Protein AF-0000000079957700 (afdb_homodimer)

InterPro domains:
  IPR001077 O-methyltransferase, C-terminal domain [PF00891] (232-377)
  IPR016461 O-methyltransferase-like [PS51683] (59-397)
  IPR029063 S-adenosyl-L-methionine-dependent methyltransferase superfamily [G3DSA:3.40.50.150] (140-396)
  IPR029063 S-adenosyl-L-methionine-dependent methyltransferase superfamily [SSF53335] (140-394)
  IPR036388 Winged helix-like DNA-binding domain superfamily [G3DSA:1.10.10.10] (45-136)
  IPR036390 Winged helix DNA-binding domain superfamily [SSF46785] (54-138)

Solvent-accessible surface area (backbone atoms only — not comparable to full-atom values): 41484 Å² total; per-residue (Å²): 128,84,74,75,70,74,72,77,70,73,79,46,54,66,60,40,47,50,42,41,52,42,32,51,75,34,43,89,72,39,48,94,42,71,68,54,46,51,50,43,60,45,41,48,57,51,33,53,58,54,64,48,49,72,68,55,50,48,49,54,40,56,52,26,44,47,64,38,44,50,48,42,40,31,59,77,27,43,46,44,59,56,30,63,72,41,93,55,68,44,40,54,67,60,52,23,67,70,34,70,43,56,62,72,63,43,49,37,50,50,52,34,32,29,46,70,48,44,29,38,71,80,44,95,63,20,30,30,53,32,76,51,22,55,49,51,64,37,65,55,43,41,18,41,37,45,27,31,53,71,58,44,42,39,6,50,65,26,32,50,56,37,72,74,58,69,48,90,92,62,31,11,27,22,60,37,65,73,40,92,50,54,66,71,66,49,29,73,82,32,60,69,56,36,52,21,40,55,51,21,67,58,44,74,48,63,85,45,69,46,66,69,77,77,40,59,51,60,76,76,54,44,56,90,51,43,67,85,37,38,45,36,35,31,45,62,34,55,43,30,61,64,58,45,50,49,41,67,76,38,74,78,64,57,35,37,34,35,33,22,20,49,60,80,45,51,74,68,32,63,90,45,90,75,56,41,80,40,76,44,61,65,87,38,68,47,82,69,62,49,26,26,27,42,34,35,55,70,50,59,44,50,32,39,69,70,56,39,30,50,34,50,41,27,39,53,83,19,49,40,95,72,22,31,40,35,40,40,37,59,47,37,63,77,74,70,71,58,47,68,40,82,47,40,50,56,53,22,49,49,24,49,48,26,28,17,57,43,53,21,40,70,40,32,47,67,54,49,54,52,48,38,46,74,36,48,33,38,78,76,46,74,48,69,51,48,85,70,28,34,22,34,35,35,27,31,76,104,129,84,73,76,72,73,72,78,71,72,77,48,55,66,60,40,49,48,42,40,52,40,32,51,74,36,43,88,71,38,49,93,43,71,66,54,46,51,50,43,59,48,41,46,58,51,33,52,58,52,65,48,48,71,68,54,50,49,49,55,40,56,52,27,45,47,63,38,44,51,50,42,40,30,61,76,28,40,45,43,58,56,31,62,72,42,94,56,67,43,41,55,67,61,51,22,67,70,35,70,40,57,62,72,62,44,51,37,51,49,50,35,31,28,48,70,48,43,28,37,73,79,44,95,63,19,30,30,54,33,75,51,22,55,50,50,63,37,66,55,43,39,18,40,38,45,27,32,54,72,57,42,43,39,6,49,65,25,33,50,57,36,72,75,58,71,49,90,92,63,33,11,27,24,60,37,65,72,41,92,50,53,67,72,66,49,28,73,81,33,62,71,56,36,53,21,41,56,51,22,68,60,43,76,48,64,85,46,68,46,67,70,77,78,40,60,51,60,76,77,57,43,55,90,61,43,62,86,36,38,44,36,34,31,46,62,34,54,43,30,62,63,59,44,51,50,41,68,77,40,72,80,62,56,41,36,34,36,33,22,20,49,61,80,44,52,73,67,31,63,92,42,92,75,56,40,78,40,75,44,60,65,89,37,68,46,82,67,62,48,27,27,25,41,34,34,56,69,51,61,45,51,33,38,69,70,56,40,30,48,34,50,42,28,39,52,83,18,50,40,93,74,23,31,38,36,40,39,36,59,47,37,63,76,74,70,71,58,48,69,41,82,47,40,51,55,53,23,50,49,23,49,47,25,28,18,57,43,53,21,40,69,41,31,46,66,54,49,55,52,48,36,45,73,37,48,32,38,78,77,47,75,48,70,52,46,84,69,28,34,21,33,36,34,27,31,75,105

Secondary structure (DSSP, 8-state):
--------PPP-HHHHHHHHHHHHH-HHHH-SSHHHHHHHHHHHHHHHHHH--HHHHHHHHHTTTHHHHHHHHHHHTTHHHHHHH-SSPEEHHHHHHHH---HHHHHHHHHHHHHTTS-EEEETTEEE--HHHHHTTSHHHHHHHHIIIIIIHHHHHHHHHHHHS--TT--HHHHHHT-SS-HHHHHTT-HHHHHHHHHHHHHTTTTS--GGGT--HHHHTSTT--TTSEEEEEET-TTSHHHHHHHHH-TT--SEEEEEE-HHHHTT----TTEEEEE--TTS---S-S-SEEEEES-GGGS-HHHHHHHHHTTGGG--TT-EEEEEEE-B-SSPPPTTSTTHHHHHHHHHHHHHHHS----BHHHHHHHHHHHTEEEEEEEE-STT-EEEEEEEE-/--------PPP-HHHHHHHHHHHHH-HHHH-SSHHHHHHHHHHHHHHHHHH--HHHHHHHHHTTTHHHHHHHHHHHTTHHHHHHH-SS-EEHHHHHHHH---HHHHHHHHHHHHHTTS-EEEETTEEE--HHHHHTTSHHHHHHHHIIIIIIHHHHHHHHHHHHS--TT--HHHHHHT-SS-HHHHHTT-HHHHHHHHHHHHHTTTTS--GGGT--HHHHTSTT--TTSEEEEEET-TTSHHHHHHHHH-TT--SEEEEEE-HHHHTT----TTEEEEE--TTS---S-S-SEEEEES-GGGS-HHHHHHHHHTTGGG--TT-EEEEEEE-B-SSPPPTTSTTHHHHHHHHHHHHHHHS----BHHHHHHHHHHHTEEEEEEEE-STT-EEEEEEEE-

Structure (mmCIF, N/CA/C/O backbone):
data_AF-0000000079957700-model_v1
#
loop_
_entity.id
_entity.type
_entity.pdbx_description
1 polymer 'Putative sterigmatocystin 8-O-methyltransferase'
#
loop_
_atom_site.group_PDB
_atom_site.id
_atom_site.type_symbol
_atom_site.label_atom_id
_atom_site.label_alt_id
_atom_site.label_comp_id
_atom_site.label_asym_id
_atom_site.label_entity_id
_atom_site.label_seq_id
_atom_site.pdbx_PDB_ins_code
_atom_site.Cartn_x
_atom_site.Cartn_y
_atom_site.Cartn_z
_atom_site.occupancy
_atom_site.B_iso_or_equiv
_atom_site.auth_seq_id
_atom_site.auth_comp_id
_atom_site.auth_asym_id
_atom_site.auth_atom_id
_atom_site.pdbx_PDB_model_num
ATOM 1 N N . MET A 1 1 ? -9.836 -38.25 32.938 1 25.81 1 MET A N 1
ATOM 2 C CA . MET A 1 1 ? -10.188 -36.969 32.344 1 25.81 1 MET A CA 1
ATOM 3 C C . MET A 1 1 ? -9.18 -35.875 32.719 1 25.81 1 MET A C 1
ATOM 5 O O . MET A 1 1 ? -9.219 -35.344 33.844 1 25.81 1 MET A O 1
ATOM 9 N N . ALA A 1 2 ? -7.941 -36.062 32.219 1 33.75 2 ALA A N 1
ATOM 10 C CA . ALA A 1 2 ? -6.828 -35.219 32.688 1 33.75 2 ALA A CA 1
ATOM 11 C C . ALA A 1 2 ? -7.172 -33.75 32.562 1 33.75 2 ALA A C 1
ATOM 13 O O . ALA A 1 2 ? -7.551 -33.25 31.5 1 33.75 2 ALA A O 1
ATOM 14 N N . GLU A 1 3 ? -7.734 -33.062 33.5 1 32.94 3 GLU A N 1
ATOM 15 C CA . GLU A 1 3 ? -8.023 -31.641 33.562 1 32.94 3 GLU A CA 1
ATOM 16 C C . GLU A 1 3 ? -6.812 -30.812 33.156 1 32.94 3 GLU A C 1
ATOM 18 O O . GLU A 1 3 ? -5.785 -30.812 33.844 1 32.94 3 GLU A O 1
ATOM 23 N N . SER A 1 4 ? -6.406 -30.859 31.906 1 36.81 4 SER A N 1
ATOM 24 C CA . SER A 1 4 ? -5.391 -29.906 31.484 1 36.81 4 SER A CA 1
ATOM 25 C C . SER A 1 4 ? -5.664 -28.516 32.031 1 36.81 4 SER A C 1
ATOM 27 O O . SER A 1 4 ? -6.699 -27.906 31.75 1 36.81 4 SER A O 1
ATOM 29 N N . THR A 1 5 ? -5.508 -28.281 33.281 1 40.31 5 THR A N 1
ATOM 30 C CA . THR A 1 5 ? -5.539 -26.984 33.938 1 40.31 5 THR A CA 1
ATOM 31 C C . THR A 1 5 ? -4.875 -25.906 33.062 1 40.31 5 THR A C 1
ATOM 33 O O . THR A 1 5 ? -3.65 -25.891 32.938 1 40.31 5 THR A O 1
ATOM 36 N N . THR A 1 6 ? -5.457 -25.609 31.984 1 44.44 6 THR A N 1
ATOM 37 C CA . THR A 1 6 ? -4.992 -24.484 31.188 1 44.44 6 THR A CA 1
ATOM 38 C C . THR A 1 6 ? -4.609 -23.297 32.062 1 44.44 6 THR A C 1
ATOM 40 O O . THR A 1 6 ? -5.477 -22.641 32.656 1 44.44 6 THR A O 1
ATOM 43 N N . LYS A 1 7 ? -3.752 -23.422 32.875 1 45.56 7 LYS A N 1
ATOM 44 C CA . LYS A 1 7 ? -3.205 -22.359 33.719 1 45.56 7 LYS A CA 1
ATOM 45 C C . LYS A 1 7 ? -3.215 -21.016 32.969 1 45.56 7 LYS A C 1
ATOM 47 O O . LYS A 1 7 ? -2.572 -20.875 31.938 1 45.56 7 LYS A O 1
ATOM 52 N N . THR A 1 8 ? -4.238 -20.219 33.094 1 60.84 8 THR A N 1
ATOM 53 C CA . THR A 1 8 ? -4.383 -18.875 32.531 1 60.84 8 THR A CA 1
ATOM 54 C C . THR A 1 8 ? -3.17 -18.016 32.875 1 60.84 8 THR A C 1
ATOM 56 O O . THR A 1 8 ? -2.902 -17.766 34.062 1 60.84 8 THR A O 1
ATOM 59 N N . SER A 1 9 ? -2.221 -17.859 32.031 1 78.06 9 SER A N 1
ATOM 60 C CA . SER A 1 9 ? -0.999 -17.094 32.219 1 78.06 9 SER A CA 1
ATOM 61 C C . SER A 1 9 ? -1.312 -15.656 32.656 1 78.06 9 SER A C 1
ATOM 63 O O . SER A 1 9 ? -2.283 -15.062 32.156 1 78.06 9 SER A O 1
ATOM 65 N N . VAL A 1 10 ? -0.82 -15.195 33.781 1 88.81 10 VAL A N 1
ATOM 66 C CA . VAL A 1 10 ? -0.943 -13.844 34.312 1 88.81 10 VAL A CA 1
ATOM 67 C C . VAL A 1 10 ? -0.16 -12.875 33.438 1 88.81 10 VAL A C 1
ATOM 69 O O . VAL A 1 10 ? 0.925 -13.203 32.969 1 88.81 10 VAL A O 1
ATOM 72 N N . ALA A 1 11 ? -0.816 -11.75 33.219 1 92.31 11 ALA A N 1
ATOM 73 C CA . ALA A 1 11 ? -0.178 -10.711 32.406 1 92.31 11 ALA A CA 1
ATOM 74 C C . ALA A 1 11 ? 1.179 -10.328 33 1 92.31 11 ALA A C 1
ATOM 76 O O . ALA A 1 11 ? 1.297 -10.078 34.188 1 92.31 11 ALA A O 1
ATOM 77 N N . ASP A 1 12 ? 2.182 -10.367 32.219 1 94.12 12 ASP A N 1
ATOM 78 C CA . ASP A 1 12 ? 3.531 -9.961 32.594 1 94.12 12 ASP A CA 1
ATOM 79 C C . ASP A 1 12 ? 4.191 -9.164 31.453 1 94.12 12 ASP A C 1
ATOM 81 O O . ASP A 1 12 ? 5.078 -9.672 30.766 1 94.12 12 ASP A O 1
ATOM 85 N N . PRO A 1 13 ? 3.859 -7.855 31.375 1 94.62 13 PRO A N 1
ATOM 86 C CA . PRO A 1 13 ? 4.379 -7.02 30.297 1 94.62 13 PRO A CA 1
ATOM 87 C C . PRO A 1 13 ? 5.902 -6.926 30.297 1 94.62 13 PRO A C 1
ATOM 89 O O . PRO A 1 13 ? 6.52 -6.836 29.234 1 94.62 13 PRO A O 1
ATOM 92 N N . GLN A 1 14 ? 6.488 -6.988 31.453 1 93.12 14 GLN A N 1
ATOM 93 C CA . GLN A 1 14 ? 7.941 -6.902 31.531 1 93.12 14 GLN A CA 1
ATOM 94 C C . GLN A 1 14 ? 8.602 -8.133 30.922 1 93.12 14 GLN A C 1
ATOM 96 O O . GLN A 1 14 ? 9.586 -8.023 30.188 1 93.12 14 GLN A O 1
ATOM 101 N N . ALA A 1 15 ? 8.086 -9.227 31.219 1 93.31 15 ALA A N 1
ATOM 102 C CA . ALA A 1 15 ? 8.602 -10.461 30.641 1 93.31 15 ALA A CA 1
ATOM 103 C C . ALA A 1 15 ? 8.438 -10.453 29.125 1 93.31 15 ALA A C 1
ATOM 105 O O . ALA A 1 15 ? 9.328 -10.914 28.391 1 93.31 15 ALA A O 1
ATOM 106 N N . LEU A 1 16 ? 7.273 -10.031 28.641 1 94.62 16 LEU A N 1
ATOM 107 C CA . LEU A 1 16 ? 7.008 -9.93 27.219 1 94.62 16 LEU A CA 1
ATOM 108 C C . LEU A 1 16 ? 8.047 -9.055 26.531 1 94.62 16 LEU A C 1
ATOM 110 O O . LEU A 1 16 ? 8.641 -9.453 25.516 1 94.62 16 LEU A O 1
ATOM 114 N N . ILE A 1 17 ? 8.312 -7.871 27.094 1 94.12 17 ILE A N 1
ATOM 115 C CA . ILE A 1 17 ? 9.234 -6.898 26.547 1 94.12 17 ILE A CA 1
ATOM 116 C C . ILE A 1 17 ? 10.648 -7.48 26.516 1 94.12 17 ILE A C 1
ATOM 118 O O . ILE A 1 17 ? 11.359 -7.371 25.516 1 94.12 17 ILE A O 1
ATOM 122 N N . GLU A 1 18 ? 11.016 -8.148 27.547 1 93.94 18 GLU A N 1
ATOM 123 C CA . GLU A 1 18 ? 12.344 -8.75 27.641 1 93.94 18 GLU A CA 1
ATOM 124 C C . GLU A 1 18 ? 12.523 -9.844 26.594 1 93.94 18 GLU A C 1
ATOM 126 O O . GLU A 1 18 ? 13.586 -9.945 25.969 1 93.94 18 GLU A O 1
ATOM 131 N N . GLN A 1 19 ? 11.523 -10.633 26.422 1 94.06 19 GLN A N 1
ATOM 132 C CA . GLN A 1 19 ? 11.609 -11.711 25.438 1 94.06 19 GLN A CA 1
ATOM 133 C C . GLN A 1 19 ? 11.688 -11.156 24.016 1 94.06 19 GLN A C 1
ATOM 135 O O . GLN A 1 19 ? 12.367 -11.727 23.172 1 94.06 19 GLN A O 1
ATOM 140 N N . LEU A 1 20 ? 10.977 -10.07 23.766 1 93.81 20 LEU A N 1
ATOM 141 C CA . LEU A 1 20 ? 11.039 -9.445 22.453 1 93.81 20 LEU A CA 1
ATOM 142 C C . LEU A 1 20 ? 12.438 -8.914 22.172 1 93.81 20 LEU A C 1
ATOM 144 O O . LEU A 1 20 ? 12.922 -8.984 21.031 1 93.81 20 LEU A O 1
ATOM 148 N N . ARG A 1 21 ? 13.086 -8.438 23.188 1 92.88 21 ARG A N 1
ATOM 149 C CA . ARG A 1 21 ? 14.453 -7.961 23.031 1 92.88 21 ARG A CA 1
ATOM 150 C C . ARG A 1 21 ? 15.398 -9.117 22.703 1 92.88 21 ARG A C 1
ATOM 152 O O . ARG A 1 21 ? 16.266 -8.984 21.828 1 92.88 21 ARG A O 1
ATOM 159 N N . VAL A 1 22 ? 15.211 -10.18 23.406 1 93.44 22 VAL A N 1
ATOM 160 C CA . VAL A 1 22 ? 16.031 -11.359 23.172 1 93.44 22 VAL A CA 1
ATOM 161 C C . VAL A 1 22 ? 15.805 -11.867 21.75 1 93.44 22 VAL A C 1
ATOM 163 O O . VAL A 1 22 ? 16.766 -12.188 21.031 1 93.44 22 VAL A O 1
ATOM 166 N N . LEU A 1 23 ? 14.57 -11.93 21.359 1 93.5 23 LEU A N 1
ATOM 167 C CA . LEU A 1 23 ? 14.211 -12.391 20.031 1 93.5 23 LEU A CA 1
ATOM 168 C C . LEU A 1 23 ? 14.867 -11.523 18.953 1 93.5 23 LEU A C 1
ATOM 170 O O . LEU A 1 23 ? 15.414 -12.039 17.984 1 93.5 23 LEU A O 1
ATOM 174 N N . THR A 1 24 ? 14.844 -10.219 19.125 1 88.44 24 THR A N 1
ATOM 175 C CA . THR A 1 24 ? 15.383 -9.289 18.141 1 88.44 24 THR A CA 1
ATOM 176 C C . THR A 1 24 ? 16.891 -9.406 18.047 1 88.44 24 THR A C 1
ATOM 178 O O . THR A 1 24 ? 17.469 -9.234 16.969 1 88.44 24 THR A O 1
ATOM 181 N N . SER A 1 25 ? 17.5 -9.844 19.125 1 87.38 25 SER A N 1
ATOM 182 C CA . SER A 1 25 ? 18.953 -9.953 19.156 1 87.38 25 SER A CA 1
ATOM 183 C C . SER A 1 25 ? 19.422 -11.266 18.547 1 87.38 25 SER A C 1
ATOM 185 O O . SER A 1 25 ? 20.516 -11.336 17.984 1 87.38 25 SER A O 1
ATOM 187 N N . THR A 1 26 ? 18.547 -12.273 18.703 1 88.31 26 THR A N 1
ATOM 188 C CA . THR A 1 26 ? 18.938 -13.578 18.188 1 88.31 26 THR A CA 1
ATOM 189 C C . THR A 1 26 ? 17.766 -14.266 17.516 1 88.31 26 THR A C 1
ATOM 191 O O . THR A 1 26 ? 17.344 -15.344 17.938 1 88.31 26 THR A O 1
ATOM 194 N N . PRO A 1 27 ? 17.297 -13.719 16.469 1 86 27 PRO A N 1
ATOM 195 C CA . PRO A 1 27 ? 16.062 -14.242 15.859 1 86 27 PRO A CA 1
ATOM 196 C C . PRO A 1 27 ? 16.234 -15.664 15.336 1 86 27 PRO A C 1
ATOM 198 O O . PRO A 1 27 ? 15.297 -16.469 15.406 1 86 27 PRO A O 1
ATOM 201 N N . GLY A 1 28 ? 17.359 -16.031 14.859 1 85.06 28 GLY A N 1
ATOM 202 C CA . GLY A 1 28 ? 17.594 -17.344 14.281 1 85.06 28 GLY A CA 1
ATOM 203 C C . GLY A 1 28 ? 17.625 -18.453 15.32 1 85.06 28 GLY A C 1
ATOM 204 O O . GLY A 1 28 ? 17.281 -19.594 15.016 1 85.06 28 GLY A O 1
ATOM 205 N N . ALA A 1 29 ? 18.016 -18.109 16.594 1 87.69 29 ALA A N 1
ATOM 206 C CA . ALA A 1 29 ? 18.203 -19.125 17.625 1 87.69 29 ALA A CA 1
ATOM 207 C C . ALA A 1 29 ? 17.125 -19.016 18.703 1 87.69 29 ALA A C 1
ATOM 209 O O . ALA A 1 29 ? 17.109 -19.797 19.656 1 87.69 29 ALA A O 1
ATOM 210 N N . TYR A 1 30 ? 16.219 -18.203 18.469 1 92.94 30 TYR A N 1
ATOM 211 C CA . TYR A 1 30 ? 15.273 -17.906 19.531 1 92.94 30 TYR A CA 1
ATOM 212 C C . TYR A 1 30 ? 14.242 -19.016 19.688 1 92.94 30 TYR A C 1
ATOM 214 O O . TYR A 1 30 ? 13.969 -19.469 20.797 1 92.94 30 TYR A O 1
ATOM 222 N N . PHE A 1 31 ? 13.711 -19.484 18.562 1 93.81 31 PHE A N 1
ATOM 223 C CA . PHE A 1 31 ? 12.648 -20.469 18.609 1 93.81 31 PHE A CA 1
ATOM 224 C C . PHE A 1 31 ? 13.219 -21.875 18.625 1 93.81 31 PHE A C 1
ATOM 226 O O . PHE A 1 31 ? 14.242 -22.141 17.984 1 93.81 31 PHE A O 1
ATOM 233 N N . GLU A 1 32 ? 12.523 -22.766 19.234 1 90.44 32 GLU A N 1
ATOM 234 C CA . GLU A 1 32 ? 12.961 -24.156 19.359 1 90.44 32 GLU A CA 1
ATOM 235 C C . GLU A 1 32 ? 12.484 -24.984 18.172 1 90.44 32 GLU A C 1
ATOM 237 O O . GLU A 1 32 ? 13.031 -26.047 17.891 1 90.44 32 GLU A O 1
ATOM 242 N N . SER A 1 33 ? 11.453 -24.531 17.547 1 90.19 33 SER A N 1
ATOM 243 C CA . SER A 1 33 ? 10.891 -25.25 16.406 1 90.19 33 SER A CA 1
ATOM 244 C C . SER A 1 33 ? 10.234 -24.281 15.422 1 90.19 33 SER A C 1
ATOM 246 O O . SER A 1 33 ? 9.906 -23.156 15.773 1 90.19 33 SER A O 1
ATOM 248 N N . GLU A 1 34 ? 10.086 -24.766 14.195 1 86.81 34 GLU A N 1
ATOM 249 C CA . GLU A 1 34 ? 9.375 -24 13.172 1 86.81 34 GLU A CA 1
ATOM 250 C C . GLU A 1 34 ? 7.922 -23.766 13.57 1 86.81 34 GLU A C 1
ATOM 252 O O . GLU A 1 34 ? 7.344 -22.734 13.242 1 86.81 34 GLU A O 1
ATOM 257 N N . ALA A 1 35 ? 7.406 -24.734 14.25 1 86.81 35 ALA A N 1
ATOM 258 C CA . ALA A 1 35 ? 6.023 -24.625 14.711 1 86.81 35 ALA A CA 1
ATOM 259 C C . ALA A 1 35 ? 5.863 -23.469 15.703 1 86.81 35 ALA A C 1
ATOM 261 O O . ALA A 1 35 ? 4.871 -22.734 15.656 1 86.81 35 ALA A O 1
ATOM 262 N N . GLN A 1 36 ? 6.805 -23.375 16.531 1 90.25 36 GLN A N 1
ATOM 263 C CA . GLN A 1 36 ? 6.789 -22.297 17.516 1 90.25 36 GLN A CA 1
ATOM 264 C C . GLN A 1 36 ? 6.93 -20.938 16.844 1 90.25 36 GLN A C 1
ATOM 266 O O . GLN A 1 36 ? 6.25 -19.984 17.203 1 90.25 36 GLN A O 1
ATOM 271 N N . LYS A 1 37 ? 7.805 -20.891 15.914 1 90.31 37 LYS A N 1
ATOM 272 C CA . LYS A 1 37 ? 7.992 -19.656 15.141 1 90.31 37 LYS A CA 1
ATOM 273 C C . LYS A 1 37 ? 6.703 -19.25 14.43 1 90.31 37 LYS A C 1
ATOM 275 O O . LYS A 1 37 ? 6.309 -18.094 14.461 1 90.31 37 LYS A O 1
ATOM 280 N N . ARG A 1 38 ? 6.055 -20.172 13.852 1 86.69 38 ARG A N 1
ATOM 281 C CA . ARG A 1 38 ? 4.816 -19.906 13.117 1 86.69 38 ARG A CA 1
ATOM 282 C C . ARG A 1 38 ? 3.709 -19.453 14.07 1 86.69 38 ARG A C 1
ATOM 284 O O . ARG A 1 38 ? 2.887 -18.609 13.711 1 86.69 38 ARG A O 1
ATOM 291 N N . GLU A 1 39 ? 3.686 -20.078 15.195 1 89.06 39 GLU A N 1
ATOM 292 C CA . GLU A 1 39 ? 2.709 -19.656 16.188 1 89.06 39 GLU A CA 1
ATOM 293 C C . GLU A 1 39 ? 2.941 -18.203 16.625 1 89.06 39 GLU A C 1
ATOM 295 O O . GLU A 1 39 ? 1.989 -17.438 16.766 1 89.06 39 GLU A O 1
ATOM 300 N N . PHE A 1 40 ? 4.188 -17.891 16.859 1 91.62 40 PHE A N 1
ATOM 301 C CA . PHE A 1 40 ? 4.543 -16.516 17.172 1 91.62 40 PHE A CA 1
ATOM 302 C C . PHE A 1 40 ? 4.078 -15.57 16.062 1 91.62 40 PHE A C 1
ATOM 304 O O . PHE A 1 40 ? 3.465 -14.531 16.344 1 91.62 40 PHE A O 1
ATOM 311 N N . GLN A 1 41 ? 4.301 -15.93 14.805 1 88.06 41 GLN A N 1
ATOM 312 C CA . GLN A 1 41 ? 3.967 -15.086 13.664 1 88.06 41 GLN A CA 1
ATOM 313 C C . GLN A 1 41 ? 2.459 -14.875 13.555 1 88.06 41 GLN A C 1
ATOM 315 O O . GLN A 1 41 ? 2.002 -13.781 13.211 1 88.06 41 GLN A O 1
ATOM 320 N N . SER A 1 42 ? 1.776 -15.867 13.898 1 83.69 42 SER A N 1
ATOM 321 C CA . SER A 1 42 ? 0.321 -15.773 13.852 1 83.69 42 SER A CA 1
ATOM 322 C C . SER A 1 42 ? -0.209 -14.875 14.969 1 83.69 42 SER A C 1
ATOM 324 O O . SER A 1 42 ? -1.162 -14.117 14.758 1 83.69 42 SER A O 1
ATOM 326 N N . LEU A 1 43 ? 0.418 -14.922 16.125 1 87.44 43 LEU A N 1
ATOM 327 C CA . LEU A 1 43 ? -0.073 -14.211 17.297 1 87.44 43 LEU A CA 1
ATOM 328 C C . LEU A 1 43 ? 0.353 -12.75 17.266 1 87.44 43 LEU A C 1
ATOM 330 O O . LEU A 1 43 ? -0.371 -11.875 17.75 1 87.44 43 LEU A O 1
ATOM 334 N N . ILE A 1 44 ? 1.48 -12.586 16.719 1 89 44 ILE A N 1
ATOM 335 C CA . ILE A 1 44 ? 2.066 -11.258 16.812 1 89 44 ILE A CA 1
ATOM 336 C C . ILE A 1 44 ? 1.219 -10.258 16.016 1 89 44 ILE A C 1
ATOM 338 O O . ILE A 1 44 ? 1.089 -9.102 16.406 1 89 44 ILE A O 1
ATOM 342 N N . ARG A 1 45 ? 0.668 -10.594 14.891 1 83.38 45 ARG A N 1
ATOM 343 C CA . ARG A 1 45 ? -0.205 -9.734 14.109 1 83.38 45 ARG A CA 1
ATOM 344 C C . ARG A 1 45 ? -1.427 -9.305 14.914 1 83.38 45 ARG A C 1
ATOM 346 O O . ARG A 1 45 ? -1.793 -8.133 14.922 1 83.38 45 ARG A O 1
ATOM 353 N N . GLY A 1 46 ? -2.033 -10.312 15.578 1 83.75 46 GLY A N 1
ATOM 354 C CA . GLY A 1 46 ? -3.189 -10.031 16.422 1 83.75 46 GLY A CA 1
ATOM 355 C C . GLY A 1 46 ? -2.865 -9.125 17.594 1 83.75 46 GLY A C 1
ATOM 356 O O . GLY A 1 46 ? -3.643 -8.227 17.922 1 83.75 46 GLY A O 1
ATOM 357 N N . ALA A 1 47 ? -1.704 -9.383 18.172 1 88.19 47 ALA A N 1
ATOM 358 C CA . ALA A 1 47 ? -1.286 -8.594 19.328 1 88.19 47 ALA A CA 1
ATOM 359 C C . ALA A 1 47 ? -1.001 -7.145 18.922 1 88.19 47 ALA A C 1
ATOM 361 O O . ALA A 1 47 ? -1.365 -6.211 19.641 1 88.19 47 ALA A O 1
ATOM 362 N N . THR A 1 48 ? -0.392 -6.992 17.797 1 87.94 48 THR A N 1
ATOM 363 C CA . THR A 1 48 ? -0.074 -5.66 17.281 1 87.94 48 THR A CA 1
ATOM 364 C C . THR A 1 48 ? -1.349 -4.867 17.016 1 87.94 48 THR A C 1
ATOM 366 O O . THR A 1 48 ? -1.473 -3.713 17.422 1 87.94 48 THR A O 1
ATOM 369 N N . ALA A 1 49 ? -2.266 -5.516 16.391 1 85.69 49 ALA A N 1
ATOM 370 C CA . ALA A 1 49 ? -3.529 -4.863 16.062 1 85.69 49 ALA A CA 1
ATOM 371 C C . ALA A 1 49 ? -4.305 -4.504 17.328 1 85.69 49 ALA A C 1
ATOM 373 O O . ALA A 1 49 ? -4.977 -3.471 17.375 1 85.69 49 ALA A O 1
ATOM 374 N N . ALA A 1 50 ? -4.164 -5.328 18.297 1 86.56 50 ALA A N 1
ATOM 375 C CA . ALA A 1 50 ? -4.953 -5.164 19.516 1 86.56 50 ALA A CA 1
ATOM 376 C C . ALA A 1 50 ? -4.496 -3.939 20.297 1 86.56 50 ALA A C 1
ATOM 378 O O . ALA A 1 50 ? -5.277 -3.348 21.047 1 86.56 50 ALA A O 1
ATOM 379 N N . VAL A 1 51 ? -3.293 -3.555 20.125 1 88.44 51 VAL A N 1
ATOM 380 C CA . VAL A 1 51 ? -2.777 -2.461 20.938 1 88.44 51 VAL A CA 1
ATOM 381 C C . VAL A 1 51 ? -2.771 -1.168 20.125 1 88.44 51 VAL A C 1
ATOM 383 O O . VAL A 1 51 ? -2.5 -0.091 20.672 1 88.44 51 VAL A O 1
ATOM 386 N N . GLU A 1 52 ? -3.062 -1.195 18.844 1 87.69 52 GLU A N 1
ATOM 387 C CA . GLU A 1 52 ? -3.092 -0.006 18 1 87.69 52 GLU A CA 1
ATOM 388 C C . GLU A 1 52 ? -4.285 0.884 18.344 1 87.69 52 GLU A C 1
ATOM 390 O O . GLU A 1 52 ? -5.41 0.399 18.484 1 87.69 52 GLU A O 1
ATOM 395 N N . GLU A 1 53 ? -4.008 2.166 18.516 1 85.94 53 GLU A N 1
ATOM 396 C CA . GLU A 1 53 ? -5.105 3.127 18.609 1 85.94 53 GLU A CA 1
ATOM 397 C C . GLU A 1 53 ? -5.766 3.346 17.25 1 85.94 53 GLU A C 1
ATOM 399 O O . GLU A 1 53 ? -5.141 3.145 16.219 1 85.94 53 GLU A O 1
ATOM 404 N N . PRO A 1 54 ? -7.035 3.736 17.281 1 88.12 54 PRO A N 1
ATOM 405 C CA . PRO A 1 54 ? -7.773 3.906 16.031 1 88.12 54 PRO A CA 1
ATOM 406 C C . PRO A 1 54 ? -7.027 4.777 15.016 1 88.12 54 PRO A C 1
ATOM 408 O O . PRO A 1 54 ? -6.961 4.438 13.836 1 88.12 54 PRO A O 1
ATOM 411 N N . PHE A 1 55 ? -6.41 5.855 15.484 1 86.62 55 PHE A N 1
ATOM 412 C CA . PHE A 1 55 ? -5.699 6.746 14.578 1 86.62 55 PHE A CA 1
ATOM 413 C C . PHE A 1 55 ? -4.484 6.051 13.977 1 86.62 55 PHE A C 1
ATOM 415 O O . PHE A 1 55 ? -4.172 6.242 12.805 1 86.62 55 PHE A O 1
ATOM 422 N N . GLU A 1 56 ? -3.811 5.223 14.781 1 88 56 GLU A N 1
ATOM 423 C CA . GLU A 1 56 ? -2.656 4.473 14.289 1 88 56 GLU A CA 1
ATOM 424 C C . GLU A 1 56 ? -3.072 3.434 13.25 1 88 56 GLU A C 1
ATOM 426 O O . GLU A 1 56 ? -2.369 3.221 12.266 1 88 56 GLU A O 1
ATOM 431 N N . THR A 1 57 ? -4.254 2.797 13.539 1 92 57 THR A N 1
ATOM 432 C CA . THR A 1 57 ? -4.797 1.841 12.578 1 92 57 THR A CA 1
ATOM 433 C C . THR A 1 57 ? -5.121 2.525 11.258 1 92 57 THR A C 1
ATOM 435 O O . THR A 1 57 ? -4.812 1.997 10.188 1 92 57 THR A O 1
ATOM 438 N N . MET A 1 58 ? -5.707 3.676 11.32 1 93.06 58 MET A N 1
ATOM 439 C CA . MET A 1 58 ? -6.039 4.449 10.133 1 93.06 58 MET A CA 1
ATOM 440 C C . MET A 1 58 ? -4.785 4.801 9.344 1 93.06 58 MET A C 1
ATOM 442 O O . MET A 1 58 ? -4.734 4.605 8.125 1 93.06 58 MET A O 1
ATOM 446 N N . GLN A 1 59 ? -3.736 5.258 10.039 1 91.69 59 GLN A N 1
ATOM 447 C CA . GLN A 1 59 ? -2.49 5.656 9.391 1 91.69 59 GLN A CA 1
ATOM 448 C C . GLN A 1 59 ? -1.826 4.473 8.695 1 91.69 59 GLN A C 1
ATOM 450 O O . GLN A 1 59 ? -1.349 4.594 7.566 1 91.69 59 GLN A O 1
ATOM 455 N N . ARG A 1 60 ? -1.831 3.377 9.43 1 92.19 60 ARG A N 1
ATOM 456 C CA . ARG A 1 60 ? -1.244 2.168 8.867 1 92.19 60 ARG A CA 1
ATOM 457 C C . ARG A 1 60 ? -1.946 1.776 7.566 1 92.19 60 ARG A C 1
ATOM 459 O O . ARG A 1 60 ? -1.295 1.393 6.594 1 92.19 60 ARG A O 1
ATOM 466 N N . LEU A 1 61 ? -3.244 1.907 7.547 1 95.81 61 LEU A N 1
ATOM 467 C CA . LEU A 1 61 ? -4.047 1.496 6.398 1 95.81 61 LEU A CA 1
ATOM 468 C C . LEU A 1 61 ? -3.875 2.467 5.238 1 95.81 61 LEU A C 1
ATOM 470 O O . LEU A 1 61 ? -3.547 2.057 4.121 1 95.81 61 LEU A O 1
ATOM 474 N N . VAL A 1 62 ? -3.979 3.748 5.465 1 97.25 62 VAL A N 1
ATOM 475 C CA . VAL A 1 62 ? -4.102 4.703 4.371 1 97.25 62 VAL A CA 1
ATOM 476 C C . VAL A 1 62 ? -2.727 4.988 3.773 1 97.25 62 VAL A C 1
ATOM 478 O O . VAL A 1 62 ? -2.613 5.324 2.594 1 97.25 62 VAL A O 1
ATOM 481 N N . TYR A 1 63 ? -1.641 4.801 4.539 1 97.75 63 TYR A N 1
ATOM 482 C CA . TYR A 1 63 ? -0.292 5.016 4.027 1 97.75 63 TYR A CA 1
ATOM 483 C C . TYR A 1 63 ? 0.349 3.695 3.613 1 97.75 63 TYR A C 1
ATOM 485 O O . TYR A 1 63 ? 1.538 3.65 3.289 1 97.75 63 TYR A O 1
ATOM 493 N N . GLY A 1 64 ? -0.416 2.629 3.518 1 96.88 64 GLY A N 1
ATOM 494 C CA . GLY A 1 64 ? 0.031 1.287 3.178 1 96.88 64 GLY A CA 1
ATOM 495 C C . GLY A 1 64 ? 0.784 1.224 1.861 1 96.88 64 GLY A C 1
ATOM 496 O O . GLY A 1 64 ? 1.661 0.376 1.683 1 96.88 64 GLY A O 1
ATOM 497 N N . PRO A 1 65 ? 0.533 2.088 0.897 1 98.25 65 PRO A N 1
ATOM 498 C CA . PRO A 1 65 ? 1.221 2.049 -0.396 1 98.25 65 PRO A CA 1
ATOM 499 C C . PRO A 1 65 ? 2.643 2.6 -0.324 1 98.25 65 PRO A C 1
ATOM 501 O O . PRO A 1 65 ? 3.457 2.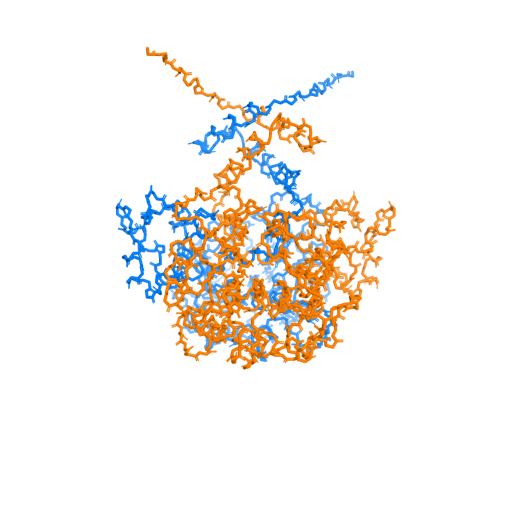336 -1.214 1 98.25 65 PRO A O 1
ATOM 504 N N . LEU A 1 66 ? 3.016 3.332 0.69 1 98.5 66 LEU A N 1
ATOM 505 C CA . LEU A 1 66 ? 4.211 4.168 0.682 1 98.5 66 LEU A CA 1
ATOM 506 C C . LEU A 1 66 ? 5.473 3.314 0.771 1 98.5 66 LEU A C 1
ATOM 508 O O . LEU A 1 66 ? 6.504 3.66 0.19 1 98.5 66 LEU A O 1
ATOM 512 N N . PRO A 1 67 ? 5.461 2.176 1.525 1 98.19 67 PRO A N 1
ATOM 513 C CA . PRO A 1 67 ? 6.691 1.381 1.559 1 98.19 67 PRO A CA 1
ATOM 514 C C . PRO A 1 67 ? 7.141 0.931 0.171 1 98.19 67 PRO A C 1
ATOM 516 O O . PRO A 1 67 ? 8.328 1.015 -0.155 1 98.19 67 PRO A O 1
ATOM 519 N N . LEU A 1 68 ? 6.215 0.482 -0.67 1 98.69 68 LEU A N 1
ATOM 520 C CA . LEU A 1 68 ? 6.551 0.059 -2.025 1 98.69 68 LEU A CA 1
ATOM 521 C C . LEU A 1 68 ? 7.035 1.24 -2.859 1 98.69 68 LEU A C 1
ATOM 523 O O . LEU A 1 68 ? 8.023 1.127 -3.586 1 98.69 68 LEU A O 1
ATOM 527 N N . VAL A 1 69 ? 6.383 2.393 -2.715 1 98.75 69 VAL A N 1
ATOM 528 C CA . VAL A 1 69 ? 6.688 3.596 -3.484 1 98.75 69 VAL A CA 1
ATOM 529 C C . VAL A 1 69 ? 8.086 4.102 -3.127 1 98.75 69 VAL A C 1
ATOM 531 O O . VAL A 1 69 ? 8.883 4.406 -4.012 1 98.75 69 VAL A O 1
ATOM 534 N N . THR A 1 70 ? 8.383 4.113 -1.817 1 98.69 70 THR A N 1
ATOM 535 C CA . THR A 1 70 ? 9.664 4.664 -1.393 1 98.69 70 THR A CA 1
ATOM 536 C C . THR A 1 70 ? 10.805 3.693 -1.706 1 98.69 70 THR A C 1
ATOM 538 O O . THR A 1 70 ? 11.922 4.113 -2.006 1 98.69 70 THR A O 1
ATOM 541 N N . ALA A 1 71 ? 10.5 2.391 -1.665 1 98.69 71 ALA A N 1
ATOM 542 C CA . ALA A 1 71 ? 11.5 1.418 -2.105 1 98.69 71 ALA A CA 1
ATOM 543 C C . ALA A 1 71 ? 11.852 1.622 -3.576 1 98.69 71 ALA A C 1
ATOM 545 O O . ALA A 1 71 ? 13.031 1.636 -3.941 1 98.69 71 ALA A O 1
ATOM 546 N N . ARG A 1 72 ? 10.828 1.805 -4.438 1 98.75 72 ARG A N 1
ATOM 547 C CA . ARG A 1 72 ? 11.039 2.006 -5.867 1 98.75 72 ARG A CA 1
ATOM 548 C C . ARG A 1 72 ? 11.867 3.256 -6.133 1 98.75 72 ARG A C 1
ATOM 550 O O . ARG A 1 72 ? 12.812 3.225 -6.926 1 98.75 72 ARG A O 1
ATOM 557 N N . ILE A 1 73 ? 11.562 4.336 -5.438 1 98.62 73 ILE A N 1
ATOM 558 C CA . ILE A 1 73 ? 12.273 5.598 -5.586 1 98.62 73 ILE A CA 1
ATOM 559 C C . ILE A 1 73 ? 13.727 5.418 -5.156 1 98.62 73 ILE A C 1
ATOM 561 O O . ILE A 1 73 ? 14.648 5.867 -5.848 1 98.62 73 ILE A O 1
ATOM 565 N N . SER A 1 74 ? 13.922 4.715 -4.035 1 98.75 74 SER A N 1
ATOM 566 C CA . SER A 1 74 ? 15.258 4.566 -3.457 1 98.75 74 SER A CA 1
ATOM 567 C C . SER A 1 74 ? 16.141 3.691 -4.336 1 98.75 74 SER A C 1
ATOM 569 O O . SER A 1 74 ? 17.359 3.91 -4.414 1 98.75 74 SER A O 1
ATOM 571 N N . GLN A 1 75 ? 15.547 2.691 -4.938 1 98.12 75 GLN A N 1
ATOM 572 C CA . GLN A 1 75 ? 16.281 1.866 -5.891 1 98.12 75 GLN A CA 1
ATOM 573 C C . GLN A 1 75 ? 16.625 2.658 -7.152 1 98.12 75 GLN A C 1
ATOM 575 O O . GLN A 1 75 ? 17.766 2.637 -7.609 1 98.12 75 GLN A O 1
ATOM 580 N N . SER A 1 76 ? 15.68 3.381 -7.688 1 97.5 76 SER A N 1
ATOM 581 C CA . SER A 1 76 ? 15.828 4.125 -8.938 1 97.5 76 SER A CA 1
ATOM 582 C C . SER A 1 76 ? 16.844 5.254 -8.781 1 97.5 76 SER A C 1
ATOM 584 O O . SER A 1 76 ? 17.547 5.598 -9.734 1 97.5 76 SER A O 1
ATOM 586 N N . HIS A 1 77 ? 16.984 5.824 -7.602 1 98.19 77 HIS A N 1
ATOM 587 C CA . HIS A 1 77 ? 17.859 6.961 -7.367 1 98.19 77 HIS A CA 1
ATOM 588 C C . HIS A 1 77 ? 19.125 6.543 -6.617 1 98.19 77 HIS A C 1
ATOM 590 O O . HIS A 1 77 ? 19.828 7.387 -6.066 1 98.19 77 HIS A O 1
ATOM 596 N N . ASN A 1 78 ? 19.359 5.238 -6.465 1 98.12 78 ASN A N 1
ATOM 597 C CA . ASN A 1 78 ? 20.594 4.652 -5.965 1 98.12 78 ASN A CA 1
ATOM 598 C C . ASN A 1 78 ? 20.828 5.004 -4.5 1 98.12 78 ASN A C 1
ATOM 600 O O . ASN A 1 78 ? 21.969 5.215 -4.082 1 98.12 78 ASN A O 1
ATOM 604 N N . ILE A 1 79 ? 19.766 5.176 -3.77 1 98.62 79 ILE A N 1
ATOM 605 C CA . ILE A 1 79 ? 19.891 5.48 -2.35 1 98.62 79 ILE A CA 1
ATOM 606 C C . ILE A 1 79 ? 20.438 4.254 -1.608 1 98.62 79 ILE A C 1
ATOM 608 O O . ILE A 1 79 ? 21.422 4.344 -0.884 1 98.62 79 ILE A O 1
ATOM 612 N N . PHE A 1 80 ? 19.797 3.064 -1.805 1 98.56 80 PHE A N 1
ATOM 613 C CA . PHE A 1 80 ? 20.234 1.847 -1.134 1 98.56 80 PHE A CA 1
ATOM 614 C C . PHE A 1 80 ? 21.672 1.5 -1.525 1 98.56 80 PHE A C 1
ATOM 616 O O . PHE A 1 80 ? 22.484 1.133 -0.672 1 98.56 80 PHE A O 1
ATOM 623 N N . SER A 1 81 ? 21.953 1.601 -2.852 1 98.31 81 SER A N 1
ATOM 624 C CA . SER A 1 81 ? 23.312 1.291 -3.311 1 98.31 81 SER A CA 1
ATOM 625 C C . SER A 1 81 ? 24.344 2.209 -2.66 1 98.31 81 SER A C 1
ATOM 627 O O . SER A 1 81 ? 25.422 1.762 -2.271 1 98.31 81 SER A O 1
ATOM 629 N N . THR A 1 82 ? 24.047 3.49 -2.525 1 98.56 82 THR A N 1
ATOM 630 C CA . THR A 1 82 ? 24.938 4.461 -1.904 1 98.56 82 THR A CA 1
ATOM 631 C C . THR A 1 82 ? 25.219 4.09 -0.449 1 98.56 82 THR A C 1
ATOM 633 O O . THR A 1 82 ? 26.359 4.148 0.005 1 98.56 82 THR A O 1
ATOM 636 N N . LEU A 1 83 ? 24.188 3.713 0.262 1 98.38 83 LEU A N 1
ATOM 637 C CA . LEU A 1 83 ? 24.344 3.34 1.665 1 98.38 83 LEU A CA 1
ATOM 638 C C . LEU A 1 83 ? 25.141 2.049 1.801 1 98.38 83 LEU A C 1
ATOM 640 O O . LEU A 1 83 ? 26.031 1.954 2.641 1 98.38 83 LEU A O 1
ATOM 644 N N . CYS A 1 84 ? 24.875 1.031 0.983 1 97.81 84 CYS A N 1
ATOM 645 C CA . CYS A 1 84 ? 25.422 -0.314 1.128 1 97.81 84 CYS A CA 1
ATOM 646 C C . CYS A 1 84 ? 26.859 -0.37 0.649 1 97.81 84 CYS A C 1
ATOM 648 O O . CYS A 1 84 ? 27.625 -1.235 1.075 1 97.81 84 CYS A O 1
ATOM 650 N N . GLU A 1 85 ? 27.203 0.509 -0.212 1 97.19 85 GLU A N 1
ATOM 651 C CA . GLU A 1 85 ? 28.562 0.53 -0.741 1 97.19 85 GLU A CA 1
ATOM 652 C C . GLU A 1 85 ? 29.531 1.203 0.235 1 97.19 85 GLU A C 1
ATOM 654 O O . GLU A 1 85 ? 30.75 1.066 0.107 1 97.19 85 GLU A O 1
ATOM 659 N N . SER A 1 86 ? 29 1.924 1.145 1 95.62 86 SER A N 1
ATOM 660 C CA . SER A 1 86 ? 29.844 2.66 2.078 1 95.62 86 SER A CA 1
ATOM 661 C C . SER A 1 86 ? 30.078 1.859 3.354 1 95.62 86 SER A C 1
ATOM 663 O O . SER A 1 86 ? 29.172 1.19 3.854 1 95.62 86 SER A O 1
ATOM 665 N N . LYS A 1 87 ? 31.281 1.883 3.92 1 93.69 87 LYS A N 1
ATOM 666 C CA . LYS A 1 87 ? 31.609 1.253 5.195 1 93.69 87 LYS A CA 1
ATOM 667 C C . LYS A 1 87 ? 31.188 2.137 6.367 1 93.69 87 LYS A C 1
ATOM 669 O O . LYS A 1 87 ? 30.875 1.635 7.449 1 93.69 87 LYS A O 1
ATOM 674 N N . ASP A 1 88 ? 31.188 3.42 6.086 1 95.56 88 ASP A N 1
ATOM 675 C CA . ASP A 1 88 ? 30.828 4.398 7.109 1 95.56 88 ASP A CA 1
ATOM 676 C C . ASP A 1 88 ? 29.438 4.984 6.852 1 95.56 88 ASP A C 1
ATOM 678 O O . ASP A 1 88 ? 28.875 4.805 5.77 1 95.56 88 ASP A O 1
ATOM 682 N N . ALA A 1 89 ? 28.922 5.648 7.906 1 97.56 89 ALA A N 1
ATOM 683 C CA . ALA A 1 89 ? 27.672 6.383 7.734 1 97.56 89 ALA A CA 1
ATOM 684 C C . ALA A 1 89 ? 27.797 7.438 6.641 1 97.56 89 ALA A C 1
ATOM 686 O O . ALA A 1 89 ? 28.844 8.094 6.523 1 97.56 89 ALA A O 1
ATOM 687 N N . VAL A 1 90 ? 26.797 7.551 5.832 1 98.06 90 VAL A N 1
ATOM 688 C CA . VAL A 1 90 ? 26.797 8.484 4.711 1 98.06 90 VAL A CA 1
ATOM 689 C C . VAL A 1 90 ? 25.938 9.703 5.047 1 98.06 90 VAL A C 1
ATOM 691 O O . VAL A 1 90 ? 24.812 9.562 5.516 1 98.06 90 VAL A O 1
ATOM 694 N N . ASP A 1 91 ? 26.422 10.852 4.82 1 97.25 91 ASP A N 1
ATOM 695 C CA . ASP A 1 91 ? 25.688 12.062 5.16 1 97.25 91 ASP A CA 1
ATOM 696 C C . ASP A 1 91 ? 24.656 12.398 4.078 1 97.25 91 ASP A C 1
ATOM 698 O O . ASP A 1 91 ? 24.812 12.008 2.922 1 97.25 91 ASP A O 1
ATOM 702 N N . LEU A 1 92 ? 23.719 13.164 4.453 1 96.56 92 LEU A N 1
ATOM 703 C CA . LEU A 1 92 ? 22.578 13.5 3.594 1 96.56 92 LEU A CA 1
ATOM 704 C C . LEU A 1 92 ? 23.062 14.195 2.318 1 96.56 92 LEU A C 1
ATOM 706 O O . LEU A 1 92 ? 22.5 13.961 1.243 1 96.56 92 LEU A O 1
ATOM 710 N N . ASN A 1 93 ? 23.969 15.016 2.408 1 96.25 93 ASN A N 1
ATOM 711 C CA . ASN A 1 93 ? 24.469 15.742 1.247 1 96.25 93 ASN A CA 1
ATOM 712 C C . ASN A 1 93 ? 25.078 14.805 0.215 1 96.25 93 ASN A C 1
ATOM 714 O O . ASN A 1 93 ? 24.906 14.992 -0.989 1 96.25 93 ASN A O 1
ATOM 718 N N . THR A 1 94 ? 25.844 13.859 0.703 1 97.56 94 THR A N 1
ATOM 719 C CA . THR A 1 94 ? 26.422 12.867 -0.191 1 97.56 94 THR A CA 1
ATOM 720 C C . THR A 1 94 ? 25.328 12.062 -0.893 1 97.56 94 THR A C 1
ATOM 722 O O . THR A 1 94 ? 25.406 11.828 -2.102 1 97.56 94 THR A O 1
ATOM 725 N N . ILE A 1 95 ? 24.328 11.633 -0.157 1 98.31 95 ILE A N 1
ATOM 726 C CA . ILE A 1 95 ? 23.219 10.891 -0.743 1 98.31 95 ILE A CA 1
ATOM 727 C C . ILE A 1 95 ? 22.5 11.758 -1.769 1 98.31 95 ILE A C 1
ATOM 729 O O . ILE A 1 95 ? 22.078 11.273 -2.82 1 98.31 95 ILE A O 1
ATOM 733 N N . SER A 1 96 ? 22.328 13.047 -1.418 1 97.75 96 SER A N 1
ATOM 734 C CA . SER A 1 96 ? 21.656 13.984 -2.318 1 97.75 96 SER A CA 1
ATOM 735 C C . SER A 1 96 ? 22.406 14.086 -3.65 1 97.75 96 SER A C 1
ATOM 737 O O . SER A 1 96 ? 21.781 14.023 -4.715 1 97.75 96 SER A O 1
ATOM 739 N N . ARG A 1 97 ? 23.688 14.203 -3.66 1 97.5 97 ARG A N 1
ATOM 740 C CA . ARG A 1 97 ? 24.5 14.312 -4.867 1 97.5 97 ARG A CA 1
ATOM 741 C C . ARG A 1 97 ? 24.406 13.039 -5.707 1 97.5 97 ARG A C 1
ATOM 743 O O . ARG A 1 97 ? 24.234 13.109 -6.926 1 97.5 97 ARG A O 1
ATOM 750 N N . LYS A 1 98 ? 24.422 11.945 -5.105 1 97.5 98 LYS A N 1
ATOM 751 C CA . LYS A 1 98 ? 24.453 10.672 -5.82 1 97.5 98 LYS A CA 1
ATOM 752 C C . LYS A 1 98 ? 23.062 10.289 -6.316 1 97.5 98 LYS A C 1
ATOM 754 O O . LYS A 1 98 ? 22.922 9.656 -7.363 1 97.5 98 LYS A O 1
ATOM 759 N N . SER A 1 99 ? 22.047 10.633 -5.605 1 97.62 99 SER A N 1
ATOM 760 C CA . SER A 1 99 ? 20.672 10.266 -5.949 1 97.62 99 SER A CA 1
ATOM 761 C C . SER A 1 99 ? 20.078 11.234 -6.973 1 97.62 99 SER A C 1
ATOM 763 O O . SER A 1 99 ? 19.125 10.898 -7.668 1 97.62 99 SER A O 1
ATOM 765 N N . GLY A 1 100 ? 20.594 12.5 -6.941 1 97.06 100 GLY A N 1
ATOM 766 C CA . GLY A 1 100 ? 20.031 13.547 -7.781 1 97.06 100 GLY A CA 1
ATOM 767 C C . GLY A 1 100 ? 18.797 14.188 -7.18 1 97.06 100 GLY A C 1
ATOM 768 O O . GLY A 1 100 ? 18.156 15.023 -7.816 1 97.06 100 GLY A O 1
ATOM 769 N N . LEU A 1 101 ? 18.469 13.828 -5.98 1 96.56 101 LEU A N 1
ATOM 770 C CA . LEU A 1 101 ? 17.281 14.398 -5.328 1 96.56 101 LEU A CA 1
ATOM 771 C C . LEU A 1 101 ? 17.656 15.617 -4.492 1 96.56 101 LEU A C 1
ATOM 773 O O . LEU A 1 101 ? 18.719 15.633 -3.846 1 96.56 101 LEU A O 1
ATOM 777 N N . GLN A 1 102 ? 16.797 16.625 -4.527 1 92.44 102 GLN A N 1
ATOM 778 C CA . GLN A 1 102 ? 17.016 17.797 -3.688 1 92.44 102 GLN A CA 1
ATOM 779 C C . GLN A 1 102 ? 16.969 17.422 -2.209 1 92.44 102 GLN A C 1
ATOM 781 O O . GLN A 1 102 ? 16.172 16.578 -1.798 1 92.44 102 GLN A O 1
ATOM 786 N N . PRO A 1 103 ? 17.75 18.047 -1.357 1 92 103 PRO A N 1
ATOM 787 C CA . PRO A 1 103 ? 17.875 17.703 0.06 1 92 103 PRO A CA 1
ATOM 788 C C . PRO A 1 103 ? 16.516 17.688 0.775 1 92 103 PRO A C 1
ATOM 790 O O . PRO A 1 103 ? 16.281 16.844 1.639 1 92 103 PRO A O 1
ATOM 793 N N . GLY A 1 104 ? 15.648 18.609 0.453 1 89.12 104 GLY A N 1
ATOM 794 C CA . GLY A 1 104 ? 14.359 18.656 1.121 1 89.12 104 GLY A CA 1
ATOM 795 C C . GLY A 1 104 ? 13.531 17.391 0.93 1 89.12 104 GLY A C 1
ATOM 796 O O . GLY A 1 104 ? 13.07 16.797 1.902 1 89.12 104 GLY A O 1
ATOM 797 N N . VAL A 1 105 ? 13.414 17.016 -0.329 1 93 105 VAL A N 1
ATOM 798 C CA . VAL A 1 105 ? 12.625 15.828 -0.631 1 93 105 VAL A CA 1
ATOM 799 C C . VAL A 1 105 ? 13.375 14.586 -0.157 1 93 105 VAL A C 1
ATOM 801 O O . VAL A 1 105 ? 12.766 13.648 0.369 1 93 105 VAL A O 1
ATOM 804 N N . LEU A 1 106 ? 14.695 14.555 -0.326 1 96.75 106 LEU A N 1
ATOM 805 C CA . LEU A 1 106 ? 15.5 13.43 0.134 1 96.75 106 LEU A CA 1
ATOM 806 C C . LEU A 1 106 ? 15.367 13.242 1.642 1 96.75 106 LEU A C 1
ATOM 808 O O . LEU A 1 106 ? 15.273 12.117 2.129 1 96.75 106 LEU A O 1
ATOM 812 N N . GLY A 1 107 ? 15.391 14.359 2.387 1 95.06 107 GLY A N 1
ATOM 813 C CA . GLY A 1 107 ? 15.203 14.281 3.826 1 95.06 107 GLY A CA 1
ATOM 814 C C . GLY A 1 107 ? 13.922 13.578 4.227 1 95.06 107 GLY A C 1
ATOM 815 O O . GLY A 1 107 ? 13.914 12.75 5.137 1 95.06 107 GLY A O 1
ATOM 816 N N . SER A 1 108 ? 12.844 13.898 3.553 1 95 108 SER A N 1
ATOM 817 C CA . SER A 1 108 ? 11.555 13.281 3.818 1 95 108 SER A CA 1
ATOM 818 C C . SER A 1 108 ? 11.578 11.789 3.488 1 95 108 SER A C 1
ATOM 820 O O . SER A 1 108 ? 11.031 10.977 4.234 1 95 108 SER A O 1
ATOM 822 N N . ILE A 1 109 ? 12.195 11.445 2.369 1 97.88 109 ILE A N 1
ATOM 823 C CA . ILE A 1 109 ? 12.312 10.055 1.956 1 97.88 109 ILE A CA 1
ATOM 824 C C . ILE A 1 109 ? 13.117 9.273 2.99 1 97.88 109 ILE A C 1
ATOM 826 O O . ILE A 1 109 ? 12.703 8.195 3.426 1 97.88 109 ILE A O 1
ATOM 830 N N . MET A 1 110 ? 14.234 9.875 3.434 1 97.81 110 MET A N 1
ATOM 831 C CA . MET A 1 110 ? 15.109 9.203 4.391 1 97.81 110 MET A CA 1
ATOM 832 C C . MET A 1 110 ? 14.406 9.008 5.73 1 97.81 110 MET A C 1
ATOM 834 O O . MET A 1 110 ? 14.531 7.957 6.355 1 97.81 110 MET A O 1
ATOM 838 N N . ASP A 1 111 ? 13.672 10.047 6.188 1 96.38 111 ASP A N 1
ATOM 839 C CA . ASP A 1 111 ? 12.906 9.914 7.422 1 96.38 111 ASP A CA 1
ATOM 840 C C . ASP A 1 111 ? 11.945 8.734 7.352 1 96.38 111 ASP A C 1
ATOM 842 O O . ASP A 1 111 ? 11.844 7.949 8.297 1 96.38 111 ASP A O 1
ATOM 846 N N . TYR A 1 112 ? 11.273 8.625 6.266 1 97.44 112 TYR A N 1
ATOM 847 C CA . TYR A 1 112 ? 10.297 7.547 6.117 1 97.44 112 TYR A CA 1
ATOM 848 C C . TYR A 1 112 ? 11 6.199 6.016 1 97.44 112 TYR A C 1
ATOM 850 O O . TYR A 1 112 ? 10.562 5.219 6.621 1 97.44 112 TYR A O 1
ATOM 858 N N . LEU A 1 113 ? 12.125 6.105 5.238 1 98.19 113 LEU A N 1
ATOM 859 C CA . LEU A 1 113 ? 12.875 4.863 5.098 1 98.19 113 LEU A CA 1
ATOM 860 C C . LEU A 1 113 ? 13.328 4.344 6.457 1 98.19 113 LEU A C 1
ATOM 862 O O . LEU A 1 113 ? 13.305 3.137 6.707 1 98.19 113 LEU A O 1
ATOM 866 N N . CYS A 1 114 ? 13.68 5.223 7.316 1 96.5 114 CYS A N 1
ATOM 867 C CA . CYS A 1 114 ? 14.148 4.828 8.641 1 96.5 114 CYS A CA 1
ATOM 868 C C . CYS A 1 114 ? 13.023 4.215 9.461 1 96.5 114 CYS A C 1
ATOM 870 O O . CYS A 1 114 ? 13.242 3.275 10.227 1 96.5 114 CYS A O 1
ATOM 872 N N . THR A 1 115 ? 11.828 4.719 9.281 1 94.38 115 THR A N 1
ATOM 873 C CA . THR A 1 115 ? 10.695 4.164 10.008 1 94.38 115 THR A CA 1
ATOM 874 C C . THR A 1 115 ? 10.344 2.771 9.492 1 94.38 115 THR A C 1
ATOM 876 O O . THR A 1 115 ? 9.727 1.978 10.203 1 94.38 115 THR A O 1
ATOM 879 N N . GLN A 1 116 ? 10.727 2.453 8.25 1 95 116 GLN A N 1
ATOM 880 C CA . GLN A 1 116 ? 10.398 1.171 7.637 1 95 116 GLN A CA 1
ATOM 881 C C . GLN A 1 116 ? 11.555 0.179 7.785 1 95 116 GLN A C 1
ATOM 883 O O . GLN A 1 116 ? 11.5 -0.923 7.234 1 95 116 GLN A O 1
ATOM 888 N N . GLY A 1 117 ? 12.648 0.604 8.445 1 93.94 117 GLY A N 1
ATOM 889 C CA . GLY A 1 117 ? 13.812 -0.258 8.609 1 93.94 117 GLY A CA 1
ATOM 890 C C . GLY A 1 117 ? 14.625 -0.397 7.336 1 93.94 117 GLY A C 1
ATOM 891 O O . GLY A 1 117 ? 15.422 -1.328 7.203 1 93.94 117 GLY A O 1
ATOM 892 N N . MET A 1 118 ? 14.461 0.515 6.398 1 97.12 118 MET A N 1
ATOM 893 C CA . MET A 1 118 ? 15.172 0.453 5.121 1 97.12 118 MET A CA 1
ATOM 894 C C . MET A 1 118 ? 16.453 1.27 5.176 1 97.12 118 MET A C 1
ATOM 896 O O . MET A 1 118 ? 17.266 1.212 4.25 1 97.12 118 MET A O 1
ATOM 900 N N . ALA A 1 119 ? 16.641 2.041 6.172 1 97.69 119 ALA A N 1
ATOM 901 C CA . ALA A 1 119 ? 17.844 2.795 6.5 1 97.69 119 ALA A CA 1
ATOM 902 C C . ALA A 1 119 ? 17.922 3.096 7.992 1 97.69 119 ALA A C 1
ATOM 904 O O . ALA A 1 119 ? 16.922 2.961 8.711 1 97.69 119 ALA A O 1
ATOM 905 N N . LEU A 1 120 ? 19.016 3.377 8.469 1 96.06 120 LEU A N 1
ATOM 906 C CA . LEU A 1 120 ? 19.219 3.758 9.859 1 96.06 120 LEU A CA 1
ATOM 907 C C . LEU A 1 120 ? 19.953 5.098 9.953 1 96.06 120 LEU A C 1
ATOM 909 O O . LEU A 1 120 ? 20.984 5.293 9.32 1 96.06 120 LEU A O 1
ATOM 913 N N . GLU A 1 121 ? 19.359 6.008 10.641 1 95.62 121 GLU A N 1
ATOM 914 C CA . GLU A 1 121 ? 20.078 7.242 10.945 1 95.62 121 GLU A CA 1
ATOM 915 C C . GLU A 1 121 ? 21 7.055 12.141 1 95.62 121 GLU A C 1
ATOM 917 O O . GLU A 1 121 ? 20.562 7.125 13.297 1 95.62 121 GLU A O 1
ATOM 922 N N . ALA A 1 122 ? 22.25 6.863 11.906 1 92.19 122 ALA A N 1
ATOM 923 C CA . ALA A 1 122 ? 23.25 6.586 12.93 1 92.19 122 ALA A CA 1
ATOM 924 C C . ALA A 1 122 ? 23.547 7.828 13.766 1 92.19 122 ALA A C 1
ATOM 926 O O . ALA A 1 122 ? 23.688 7.746 14.992 1 92.19 122 ALA A O 1
ATOM 927 N N . ASP A 1 123 ? 23.766 8.922 13.07 1 90.38 123 ASP A N 1
ATOM 928 C CA . ASP A 1 123 ? 23.922 10.258 13.641 1 90.38 123 ASP A CA 1
ATOM 929 C C . ASP A 1 123 ? 23.078 11.281 12.875 1 90.38 123 ASP A C 1
ATOM 931 O O . ASP A 1 123 ? 22.547 10.977 11.812 1 90.38 123 ASP A O 1
ATOM 935 N N . ARG A 1 124 ? 23.047 12.352 13.516 1 89.5 124 ARG A N 1
ATOM 936 C CA . ARG A 1 124 ? 22.219 13.375 12.898 1 89.5 124 ARG A CA 1
ATOM 937 C C . ARG A 1 124 ? 22.625 13.625 11.453 1 89.5 124 ARG A C 1
ATOM 939 O O . ARG A 1 124 ? 23.75 14.078 11.195 1 89.5 124 ARG A O 1
ATOM 946 N N . GLY A 1 125 ? 21.766 13.203 10.602 1 92 125 GLY A N 1
ATOM 947 C CA . GLY A 1 125 ? 21.984 13.477 9.188 1 92 125 GLY A CA 1
ATOM 948 C C . GLY A 1 125 ? 22.906 12.484 8.523 1 92 125 GLY A C 1
ATOM 949 O O . GLY A 1 125 ? 23.312 12.672 7.367 1 92 125 GLY A O 1
ATOM 950 N N . CYS A 1 126 ? 23.297 11.461 9.25 1 96.88 126 CYS A N 1
ATOM 951 C CA . CYS A 1 126 ? 24.156 10.406 8.703 1 96.88 126 CYS A CA 1
ATOM 952 C C . CYS A 1 126 ? 23.469 9.055 8.758 1 96.88 126 CYS A C 1
ATOM 954 O O . CYS A 1 126 ? 22.891 8.688 9.781 1 96.88 126 CYS A O 1
ATOM 956 N N . TYR A 1 127 ? 23.578 8.328 7.66 1 98.06 127 TYR A N 1
ATOM 957 C CA . TYR A 1 127 ? 22.75 7.137 7.52 1 98.06 127 TYR A CA 1
ATOM 958 C C . TYR A 1 127 ? 23.609 5.918 7.191 1 98.06 127 TYR A C 1
ATOM 960 O O . TYR A 1 127 ? 24.656 6.043 6.566 1 98.06 127 TYR A O 1
ATOM 968 N N . THR A 1 128 ? 23.188 4.793 7.66 1 98.19 128 THR A N 1
ATOM 969 C CA . THR A 1 128 ? 23.812 3.502 7.375 1 98.19 128 THR A CA 1
ATOM 970 C C . THR A 1 128 ? 22.781 2.518 6.816 1 98.19 128 THR A C 1
ATOM 972 O O . THR A 1 128 ? 21.578 2.711 6.98 1 98.19 128 THR A O 1
ATOM 975 N N . PRO A 1 129 ? 23.266 1.53 6.062 1 97.88 129 PRO A N 1
ATOM 976 C CA . PRO A 1 129 ? 22.328 0.513 5.559 1 97.88 129 PRO A CA 1
ATOM 977 C C . PRO A 1 129 ? 21.828 -0.416 6.656 1 97.88 129 PRO A C 1
ATOM 979 O O . PRO A 1 129 ? 22.344 -0.403 7.773 1 97.88 129 PRO A O 1
ATOM 982 N N . THR A 1 130 ? 20.781 -1.07 6.441 1 95.06 130 THR A N 1
ATOM 983 C CA . THR A 1 130 ? 20.203 -2.139 7.254 1 95.06 130 THR A CA 1
ATOM 984 C C . THR A 1 130 ? 20.188 -3.455 6.48 1 95.06 130 THR A C 1
ATOM 986 O O . THR A 1 130 ? 20.484 -3.482 5.285 1 95.06 130 THR A O 1
ATOM 989 N N . PRO A 1 131 ? 19.875 -4.578 7.133 1 92.62 131 PRO A N 1
ATOM 990 C CA . PRO A 1 131 ? 19.719 -5.824 6.383 1 92.62 131 PRO A CA 1
ATOM 991 C C . PRO A 1 131 ? 18.672 -5.711 5.27 1 92.62 131 PRO A C 1
ATOM 993 O O . PRO A 1 131 ? 18.859 -6.277 4.191 1 92.62 131 PRO A O 1
ATOM 996 N N . LEU A 1 132 ? 17.688 -4.926 5.496 1 95.25 132 LEU A N 1
ATOM 997 C CA . LEU A 1 132 ? 16.641 -4.77 4.496 1 95.25 132 LEU A CA 1
ATOM 998 C C . LEU A 1 132 ? 17.141 -3.955 3.307 1 95.25 132 LEU A C 1
ATOM 1000 O O . LEU A 1 132 ? 16.766 -4.234 2.162 1 95.25 132 LEU A O 1
ATOM 1004 N N . SER A 1 133 ? 17.969 -2.904 3.551 1 97.06 133 SER A N 1
ATOM 1005 C CA . SER A 1 133 ? 18.531 -2.16 2.432 1 97.06 133 SER A CA 1
ATOM 1006 C C . SER A 1 133 ? 19.344 -3.068 1.517 1 97.06 133 SER A C 1
ATOM 1008 O O . SER A 1 133 ? 19.266 -2.959 0.291 1 97.06 133 SER A O 1
ATOM 1010 N N . HIS A 1 134 ? 20.094 -3.996 2.143 1 96.81 134 HIS A N 1
ATOM 1011 C CA . HIS A 1 134 ? 20.875 -4.949 1.362 1 96.81 134 HIS A CA 1
ATOM 1012 C C . HIS A 1 134 ? 19.969 -5.891 0.579 1 96.81 134 HIS A C 1
ATOM 1014 O O . HIS A 1 134 ? 20.219 -6.172 -0.594 1 96.81 134 HIS A O 1
ATOM 1020 N N . MET A 1 135 ? 18.938 -6.348 1.201 1 95.06 135 MET A N 1
ATOM 1021 C CA . MET A 1 135 ? 17.984 -7.254 0.562 1 95.06 135 MET A CA 1
ATOM 1022 C C . MET A 1 135 ? 17.344 -6.598 -0.658 1 95.06 135 MET A C 1
ATOM 1024 O O . MET A 1 135 ? 17.156 -7.246 -1.688 1 95.06 135 MET A O 1
ATOM 1028 N N . LEU A 1 136 ? 17.078 -5.336 -0.568 1 97.38 136 LEU A N 1
ATOM 1029 C CA . LEU A 1 136 ? 16.359 -4.602 -1.607 1 97.38 136 LEU A CA 1
ATOM 1030 C C . LEU A 1 136 ? 17.266 -4.344 -2.811 1 97.38 136 LEU A C 1
ATOM 1032 O O . LEU A 1 136 ? 16.781 -3.893 -3.857 1 97.38 136 LEU A O 1
ATOM 1036 N N . LEU A 1 137 ? 18.547 -4.695 -2.666 1 96.69 137 LEU A N 1
ATOM 1037 C CA . LEU A 1 137 ? 19.469 -4.566 -3.787 1 96.69 137 LEU A CA 1
ATOM 1038 C C . LEU A 1 137 ? 19.641 -5.898 -4.508 1 96.69 137 LEU A C 1
ATOM 1040 O O . LEU A 1 137 ? 20.156 -5.945 -5.621 1 96.69 137 LEU A O 1
ATOM 1044 N N . VAL A 1 138 ? 19.219 -6.984 -3.832 1 94.31 138 VAL A N 1
ATOM 1045 C CA . VAL A 1 138 ? 19.266 -8.289 -4.48 1 94.31 138 VAL A CA 1
ATOM 1046 C C . VAL A 1 138 ? 18.359 -8.289 -5.707 1 94.31 138 VAL A C 1
ATOM 1048 O O . VAL A 1 138 ? 17.25 -7.766 -5.66 1 94.31 138 VAL A O 1
ATOM 1051 N N . PRO A 1 139 ? 18.797 -8.828 -6.793 1 92.19 139 PRO A N 1
ATOM 1052 C CA . PRO A 1 139 ? 18.078 -8.75 -8.062 1 92.19 139 PRO A CA 1
ATOM 1053 C C . PRO A 1 139 ? 16.609 -9.156 -7.938 1 92.19 139 PRO A C 1
ATOM 1055 O O . PRO A 1 139 ? 15.734 -8.492 -8.484 1 92.19 139 PRO A O 1
ATOM 1058 N N . LEU A 1 140 ? 16.297 -10.188 -7.199 1 90.81 140 LEU A N 1
ATOM 1059 C CA . LEU A 1 140 ? 14.93 -10.656 -7.02 1 90.81 140 LEU A CA 1
ATOM 1060 C C . LEU A 1 140 ? 14.055 -9.555 -6.422 1 90.81 140 LEU A C 1
ATOM 1062 O O . LEU A 1 140 ? 12.961 -9.289 -6.918 1 90.81 140 LEU A O 1
ATOM 1066 N N . PHE A 1 141 ? 14.578 -8.883 -5.406 1 94.62 141 PHE A N 1
ATOM 1067 C CA . PHE A 1 141 ? 13.82 -7.84 -4.727 1 94.62 141 PHE A CA 1
ATOM 1068 C C . PHE A 1 141 ? 13.734 -6.586 -5.59 1 94.62 141 PHE A C 1
ATOM 1070 O O . PHE A 1 141 ? 12.695 -5.922 -5.625 1 94.62 141 PHE A O 1
ATOM 1077 N N . ASN A 1 142 ? 14.867 -6.328 -6.254 1 96 142 ASN A N 1
ATOM 1078 C CA . ASN A 1 142 ? 14.875 -5.172 -7.145 1 96 142 ASN A CA 1
ATOM 1079 C C . ASN A 1 142 ? 13.82 -5.301 -8.234 1 96 142 ASN A C 1
ATOM 1081 O O . ASN A 1 142 ? 13.078 -4.352 -8.5 1 96 142 ASN A O 1
ATOM 1085 N N . ASP A 1 143 ? 13.734 -6.445 -8.836 1 95.94 143 ASP A N 1
ATOM 1086 C CA . ASP A 1 143 ? 12.789 -6.688 -9.922 1 95.94 143 ASP A CA 1
ATOM 1087 C C . ASP A 1 143 ? 11.359 -6.789 -9.391 1 95.94 143 ASP A C 1
ATOM 1089 O O . ASP A 1 143 ? 10.414 -6.359 -10.055 1 95.94 143 ASP A O 1
ATOM 1093 N N . ALA A 1 144 ? 11.195 -7.344 -8.195 1 97 144 ALA A N 1
ATOM 1094 C CA . ALA A 1 144 ? 9.875 -7.418 -7.578 1 97 144 ALA A CA 1
ATOM 1095 C C . ALA A 1 144 ? 9.297 -6.027 -7.34 1 97 144 ALA A C 1
ATOM 1097 O O . ALA A 1 144 ? 8.141 -5.762 -7.68 1 97 144 ALA A O 1
ATOM 1098 N N . VAL A 1 145 ? 10.125 -5.176 -6.793 1 98.25 145 VAL A N 1
ATOM 1099 C CA . VAL A 1 145 ? 9.68 -3.82 -6.484 1 98.25 145 VAL A CA 1
ATOM 1100 C C . VAL A 1 145 ? 9.289 -3.1 -7.773 1 98.25 145 VAL A C 1
ATOM 1102 O O . VAL A 1 145 ? 8.234 -2.471 -7.848 1 98.25 145 VAL A O 1
ATOM 1105 N N . THR A 1 146 ? 10.094 -3.238 -8.789 1 98.19 146 THR A N 1
ATOM 1106 C CA . THR A 1 146 ? 9.805 -2.604 -10.07 1 98.19 146 THR A CA 1
ATOM 1107 C C . THR A 1 146 ? 8.508 -3.145 -10.664 1 98.19 146 THR A C 1
ATOM 1109 O O . THR A 1 146 ? 7.645 -2.373 -11.086 1 98.19 146 THR A O 1
ATOM 1112 N N . HIS A 1 147 ? 8.359 -4.441 -10.672 1 98.06 147 HIS A N 1
ATOM 1113 C CA . HIS A 1 147 ? 7.184 -5.078 -11.258 1 98.06 147 HIS A CA 1
ATOM 1114 C C . HIS A 1 147 ? 5.91 -4.668 -10.523 1 98.06 147 HIS A C 1
ATOM 1116 O O . HIS A 1 147 ? 4.938 -4.246 -11.148 1 98.06 147 HIS A O 1
ATOM 1122 N N . PHE A 1 148 ? 5.902 -4.688 -9.234 1 98.62 148 PHE A N 1
ATOM 1123 C CA . PHE A 1 148 ? 4.668 -4.457 -8.492 1 98.62 148 PHE A CA 1
ATOM 1124 C C . PHE A 1 148 ? 4.355 -2.967 -8.422 1 98.62 148 PHE A C 1
ATOM 1126 O O . PHE A 1 148 ? 3.188 -2.572 -8.422 1 98.62 148 PHE A O 1
ATOM 1133 N N . HIS A 1 149 ? 5.418 -2.154 -8.367 1 98.69 149 HIS A N 1
ATOM 1134 C CA . HIS A 1 149 ? 5.168 -0.719 -8.414 1 98.69 149 HIS A CA 1
ATOM 1135 C C . HIS A 1 149 ? 4.668 -0.287 -9.789 1 98.69 149 HIS A C 1
ATOM 1137 O O . HIS A 1 149 ? 3.643 0.391 -9.898 1 98.69 149 HIS A O 1
ATOM 1143 N N . ASP A 1 150 ? 5.395 -0.668 -10.828 1 98.25 150 ASP A N 1
ATOM 1144 C CA . ASP A 1 150 ? 5.16 -0.093 -12.148 1 98.25 150 ASP A CA 1
ATOM 1145 C C . ASP A 1 150 ? 3.992 -0.78 -12.852 1 98.25 150 ASP A C 1
ATOM 1147 O O . ASP A 1 150 ? 3.248 -0.142 -13.594 1 98.25 150 ASP A O 1
ATOM 1151 N N . ASN A 1 151 ? 3.896 -2.074 -12.641 1 98.25 151 ASN A N 1
ATOM 1152 C CA . ASN A 1 151 ? 2.898 -2.826 -13.391 1 98.25 151 ASN A CA 1
ATOM 1153 C C . ASN A 1 151 ? 1.629 -3.047 -12.57 1 98.25 151 ASN A C 1
ATOM 1155 O O . ASN A 1 151 ? 0.521 -2.82 -13.062 1 98.25 151 ASN A O 1
ATOM 1159 N N . CYS A 1 152 ? 1.726 -3.461 -11.32 1 98.56 152 CYS A N 1
ATOM 1160 C CA . CYS A 1 152 ? 0.575 -3.941 -10.562 1 98.56 152 CYS A CA 1
ATOM 1161 C C . CYS A 1 152 ? -0.122 -2.795 -9.844 1 98.56 152 CYS A C 1
ATOM 1163 O O . CYS A 1 152 ? -1.349 -2.785 -9.727 1 98.56 152 CYS A O 1
ATOM 1165 N N . PHE A 1 153 ? 0.67 -1.808 -9.328 1 98.56 153 PHE A N 1
ATOM 1166 C CA . PHE A 1 153 ? 0.163 -0.714 -8.508 1 98.56 153 PHE A CA 1
ATOM 1167 C C . PHE A 1 153 ? -0.964 0.022 -9.219 1 98.56 153 PHE A C 1
ATOM 1169 O O . PHE A 1 153 ? -2.047 0.203 -8.664 1 98.56 153 PHE A O 1
ATOM 1176 N N . PRO A 1 154 ? -0.821 0.45 -10.508 1 98.12 154 PRO A N 1
ATOM 1177 C CA . PRO A 1 154 ? -1.92 1.141 -11.188 1 98.12 154 PRO A CA 1
ATOM 1178 C C . PRO A 1 154 ? -3.145 0.25 -11.383 1 98.12 154 PRO A C 1
ATOM 1180 O O . PRO A 1 154 ? -4.277 0.739 -11.367 1 98.12 154 PRO A O 1
ATOM 1183 N N . ALA A 1 155 ? -2.928 -1.04 -11.586 1 98.56 155 ALA A N 1
ATOM 1184 C CA . ALA A 1 155 ? -4.039 -1.98 -11.719 1 98.56 155 ALA A CA 1
ATOM 1185 C C . ALA A 1 155 ? -4.789 -2.135 -10.398 1 98.56 155 ALA A C 1
ATOM 1187 O O . ALA A 1 155 ? -6.02 -2.201 -10.383 1 98.56 155 ALA A O 1
ATOM 1188 N N . PHE A 1 156 ? -4.043 -2.25 -9.273 1 98.69 156 PHE A N 1
ATOM 1189 C CA . PHE A 1 156 ? -4.664 -2.314 -7.957 1 98.69 156 PHE A CA 1
ATOM 1190 C C . PHE A 1 156 ? -5.562 -1.106 -7.723 1 98.69 156 PHE A C 1
ATOM 1192 O O . PHE A 1 156 ? -6.695 -1.249 -7.254 1 98.69 156 PHE A O 1
ATOM 1199 N N . PHE A 1 157 ? -5.051 0.057 -8.086 1 98.25 157 PHE A N 1
ATOM 1200 C CA . PHE A 1 157 ? -5.828 1.282 -7.941 1 98.25 157 PHE A CA 1
ATOM 1201 C C . PHE A 1 157 ? -7.117 1.204 -8.75 1 98.25 157 PHE A C 1
ATOM 1203 O O . PHE A 1 157 ? -8.188 1.567 -8.258 1 98.25 157 PHE A O 1
ATOM 1210 N N . ALA A 1 158 ? -7.062 0.71 -9.984 1 98.31 158 ALA A N 1
ATOM 1211 C CA . ALA A 1 158 ? -8.172 0.756 -10.938 1 98.31 158 ALA A CA 1
ATOM 1212 C C . ALA A 1 158 ? -9.188 -0.348 -10.656 1 98.31 158 ALA A C 1
ATOM 1214 O O . ALA A 1 158 ? -10.281 -0.35 -11.211 1 98.31 158 ALA A O 1
ATOM 1215 N N . LEU A 1 159 ? -8.836 -1.275 -9.766 1 98.25 159 LEU A N 1
ATOM 1216 C CA . LEU A 1 159 ? -9.695 -2.426 -9.508 1 98.25 159 LEU A CA 1
ATOM 1217 C C . LEU A 1 159 ? -11.062 -1.979 -8.992 1 98.25 159 LEU A C 1
ATOM 1219 O O . LEU A 1 159 ? -12.086 -2.529 -9.398 1 98.25 159 LEU A O 1
ATOM 1223 N N . HIS A 1 160 ? -11.062 -0.963 -8.117 1 97.44 160 HIS A N 1
ATOM 1224 C CA . HIS A 1 160 ? -12.312 -0.424 -7.602 1 97.44 160 HIS A CA 1
ATOM 1225 C C . HIS A 1 160 ? -13.211 0.067 -8.734 1 97.44 160 HIS A C 1
ATOM 1227 O O . HIS A 1 160 ? -14.406 -0.246 -8.766 1 97.44 160 HIS A O 1
ATOM 1233 N N . GLN A 1 161 ? -12.648 0.798 -9.641 1 96.56 161 GLN A N 1
ATOM 1234 C CA . GLN A 1 161 ? -13.406 1.361 -10.75 1 96.56 161 GLN A CA 1
ATOM 1235 C C . GLN A 1 161 ? -13.977 0.261 -11.641 1 96.56 161 GLN A C 1
ATOM 1237 O O . GLN A 1 161 ? -15.141 0.326 -12.047 1 96.56 161 GLN A O 1
ATOM 1242 N N . VAL A 1 162 ? -13.18 -0.716 -11.945 1 97.44 162 VAL A N 1
ATOM 1243 C CA . VAL A 1 162 ? -13.57 -1.771 -12.875 1 97.44 162 VAL A CA 1
ATOM 1244 C C . VAL A 1 162 ? -14.656 -2.637 -12.242 1 97.44 162 VAL A C 1
ATOM 1246 O O . VAL A 1 162 ? -15.562 -3.115 -12.938 1 97.44 162 VAL A O 1
ATOM 1249 N N . LEU A 1 163 ? -14.625 -2.846 -10.914 1 97.06 163 LEU A N 1
ATOM 1250 C CA . LEU A 1 163 ? -15.648 -3.631 -10.234 1 97.06 163 LEU A CA 1
ATOM 1251 C C . LEU A 1 163 ? -16.953 -2.855 -10.141 1 97.06 163 LEU A C 1
ATOM 1253 O O . LEU A 1 163 ? -18.031 -3.451 -10.133 1 97.06 163 LEU A O 1
ATOM 1257 N N . ASN A 1 164 ? -16.891 -1.539 -10.125 1 95.56 164 ASN A N 1
ATOM 1258 C CA . ASN A 1 164 ? -18.078 -0.694 -10.078 1 95.56 164 ASN A CA 1
ATOM 1259 C C . ASN A 1 164 ? -18.75 -0.607 -11.445 1 95.56 164 ASN A C 1
ATOM 1261 O O . ASN A 1 164 ? -19.969 -0.444 -11.531 1 95.56 164 ASN A O 1
ATOM 1265 N N . ASP A 1 165 ? -17.922 -0.614 -12.438 1 94.81 165 ASP A N 1
ATOM 1266 C CA . ASP A 1 165 ? -18.438 -0.492 -13.797 1 94.81 165 ASP A CA 1
ATOM 1267 C C . ASP A 1 165 ? -17.766 -1.511 -14.719 1 94.81 165 ASP A C 1
ATOM 1269 O O . ASP A 1 165 ? -17 -1.141 -15.617 1 94.81 165 ASP A O 1
ATOM 1273 N N . PRO A 1 166 ? -18.188 -2.727 -14.531 1 92.25 166 PRO A N 1
ATOM 1274 C CA . PRO A 1 166 ? -17.578 -3.779 -15.336 1 92.25 166 PRO A CA 1
ATOM 1275 C C . PRO A 1 166 ? -17.984 -3.713 -16.812 1 92.25 166 PRO A C 1
ATOM 1277 O O . PRO A 1 166 ? -19.109 -3.309 -17.125 1 92.25 166 PRO A O 1
ATOM 1280 N N . ALA A 1 167 ? -17.094 -4 -17.688 1 91 167 ALA A N 1
ATOM 1281 C CA . ALA A 1 167 ? -17.344 -4.078 -19.125 1 91 167 ALA A CA 1
ATOM 1282 C C . ALA A 1 167 ? -16.469 -5.152 -19.781 1 91 167 ALA A C 1
ATOM 1284 O O . ALA A 1 167 ? -15.359 -5.414 -19.328 1 91 167 ALA A O 1
ATOM 1285 N N . PRO A 1 168 ? -17.062 -5.738 -20.797 1 87 168 PRO A N 1
ATOM 1286 C CA . PRO A 1 168 ? -16.266 -6.758 -21.484 1 87 168 PRO A CA 1
ATOM 1287 C C . PRO A 1 168 ? -14.914 -6.219 -21.969 1 87 168 PRO A C 1
ATOM 1289 O O . PRO A 1 168 ? -14.852 -5.125 -22.531 1 87 168 PRO A O 1
ATOM 1292 N N . GLY A 1 169 ? -13.938 -6.977 -21.719 1 87.25 169 GLY A N 1
ATOM 1293 C CA . GLY A 1 169 ? -12.617 -6.625 -22.203 1 87.25 169 GLY A CA 1
ATOM 1294 C C . GLY A 1 169 ? -11.922 -5.578 -21.359 1 87.25 169 GLY A C 1
ATOM 1295 O O . GLY A 1 169 ? -10.734 -5.312 -21.547 1 87.25 169 GLY A O 1
ATOM 1296 N N . LYS A 1 170 ? -12.688 -5.008 -20.453 1 91.38 170 LYS A N 1
ATOM 1297 C CA . LYS A 1 170 ? -12.133 -3.982 -19.562 1 91.38 170 LYS A CA 1
ATOM 1298 C C . LYS A 1 170 ? -11.469 -4.609 -18.344 1 91.38 170 LYS A C 1
ATOM 1300 O O . LYS A 1 170 ? -12.125 -5.293 -17.562 1 91.38 170 LYS A O 1
ATOM 1305 N N . THR A 1 171 ? -10.125 -4.492 -18.25 1 95.56 171 THR A N 1
ATOM 1306 C CA . THR A 1 171 ? -9.414 -4.965 -17.078 1 95.56 171 THR A CA 1
ATOM 1307 C C . THR A 1 171 ? -8.859 -3.795 -16.266 1 95.56 171 THR A C 1
ATOM 1309 O O . THR A 1 171 ? -8.68 -2.697 -16.797 1 95.56 171 THR A O 1
ATOM 1312 N N . ALA A 1 172 ? -8.617 -4.043 -14.992 1 97.94 172 ALA A N 1
ATOM 1313 C CA . ALA A 1 172 ? -8.031 -3.01 -14.141 1 97.94 172 ALA A CA 1
ATOM 1314 C C . ALA A 1 172 ? -6.648 -2.602 -14.648 1 97.94 172 ALA A C 1
ATOM 1316 O O . ALA A 1 172 ? -6.262 -1.436 -14.539 1 97.94 172 ALA A O 1
ATOM 1317 N N . PHE A 1 173 ? -5.918 -3.551 -15.203 1 98.12 173 PHE A N 1
ATOM 1318 C CA . PHE A 1 173 ? -4.613 -3.223 -15.766 1 98.12 173 PHE A CA 1
ATOM 1319 C C . PHE A 1 173 ? -4.754 -2.199 -16.891 1 98.12 173 PHE A C 1
ATOM 1321 O O . PHE A 1 173 ? -4.059 -1.185 -16.906 1 98.12 173 PHE A O 1
ATOM 1328 N N . LYS A 1 174 ? -5.676 -2.457 -17.844 1 97.81 174 LYS A N 1
ATOM 1329 C CA . LYS A 1 174 ? -5.879 -1.549 -18.969 1 97.81 174 LYS A CA 1
ATOM 1330 C C . LYS A 1 174 ? -6.289 -0.16 -18.484 1 97.81 174 LYS A C 1
ATOM 1332 O O . LYS A 1 174 ? -5.73 0.846 -18.938 1 97.81 174 LYS A O 1
ATOM 1337 N N . VAL A 1 175 ? -7.199 -0.161 -17.562 1 97.69 175 VAL A N 1
ATOM 1338 C CA . VAL A 1 175 ? -7.695 1.104 -17.031 1 97.69 175 VAL A CA 1
ATOM 1339 C C . VAL A 1 175 ? -6.582 1.818 -16.266 1 97.69 175 VAL A C 1
ATOM 1341 O O . VAL A 1 175 ? -6.367 3.018 -16.453 1 97.69 175 VAL A O 1
ATOM 1344 N N . GLY A 1 176 ? -5.844 1.117 -15.445 1 97.75 176 GLY A N 1
ATOM 1345 C CA . GLY A 1 176 ? -4.789 1.692 -14.625 1 97.75 176 GLY A CA 1
ATOM 1346 C C . GLY A 1 176 ? -3.623 2.225 -15.438 1 97.75 176 GLY A C 1
ATOM 1347 O O . GLY A 1 176 ? -3 3.221 -15.062 1 97.75 176 GLY A O 1
ATOM 1348 N N . GLN A 1 177 ? -3.352 1.544 -16.562 1 97.19 177 GLN A N 1
ATOM 1349 C CA . GLN A 1 177 ? -2.232 1.948 -17.406 1 97.19 177 GLN A CA 1
ATOM 1350 C C . GLN A 1 177 ? -2.689 2.9 -18.5 1 97.19 177 GLN A C 1
ATOM 1352 O O . GLN A 1 177 ? -1.878 3.361 -19.312 1 97.19 177 GLN A O 1
ATOM 1357 N N . HIS A 1 178 ? -3.988 3.188 -18.516 1 95.56 178 HIS A N 1
ATOM 1358 C CA . HIS A 1 178 ? -4.555 4.004 -19.578 1 95.56 178 HIS A CA 1
ATOM 1359 C C . HIS A 1 178 ? -4.148 3.477 -20.953 1 95.56 178 HIS A C 1
ATOM 1361 O O . HIS A 1 178 ? -3.645 4.23 -21.781 1 95.56 178 HIS A O 1
ATOM 1367 N N . SER A 1 179 ? -4.316 2.207 -21.094 1 96.12 179 SER A N 1
ATOM 1368 C CA . SER A 1 179 ? -3.955 1.497 -22.312 1 96.12 179 SER A CA 1
ATOM 1369 C C . SER A 1 179 ? -5.051 0.521 -22.734 1 96.12 179 SER A C 1
ATOM 1371 O O . SER A 1 179 ? -5.777 -0.001 -21.891 1 96.12 179 SER A O 1
ATOM 1373 N N . ASN A 1 180 ? -5.109 0.274 -24.031 1 95.56 180 ASN A N 1
ATOM 1374 C CA . ASN A 1 180 ? -6.047 -0.724 -24.531 1 95.56 180 ASN A CA 1
ATOM 1375 C C . ASN A 1 180 ? -5.379 -2.082 -24.719 1 95.56 180 ASN A C 1
ATOM 1377 O O . ASN A 1 180 ? -6.047 -3.074 -25.016 1 95.56 180 ASN A O 1
ATOM 1381 N N . GLU A 1 181 ? -4.102 -2.107 -24.469 1 95.25 181 GLU A N 1
ATOM 1382 C CA . GLU A 1 181 ? -3.342 -3.338 -24.656 1 95.25 181 GLU A CA 1
ATOM 1383 C C . GLU A 1 181 ? -3.393 -4.223 -23.422 1 95.25 181 GLU A C 1
ATOM 1385 O O . GLU A 1 181 ? -3.467 -3.723 -22.297 1 95.25 181 GLU A O 1
ATOM 1390 N N . ASP A 1 182 ? -3.322 -5.508 -23.703 1 92.69 182 ASP A N 1
ATOM 1391 C CA . ASP A 1 182 ? -3.143 -6.414 -22.578 1 92.69 182 ASP A CA 1
ATOM 1392 C C . ASP A 1 182 ? -1.729 -6.316 -22 1 92.69 182 ASP A C 1
ATOM 1394 O O . ASP A 1 182 ? -0.834 -5.762 -22.656 1 92.69 182 ASP A O 1
ATOM 1398 N N . PHE A 1 183 ? -1.529 -6.871 -20.891 1 95.25 183 PHE A N 1
ATOM 1399 C CA . PHE A 1 183 ? -0.307 -6.734 -20.109 1 95.25 183 PHE A CA 1
ATOM 1400 C C . PHE A 1 183 ? 0.912 -7.133 -20.922 1 95.25 183 PHE A C 1
ATOM 1402 O O . PHE A 1 183 ? 1.897 -6.395 -20.984 1 95.25 183 PHE A O 1
ATOM 1409 N N . TYR A 1 184 ? 0.887 -8.258 -21.547 1 90.62 184 TYR A N 1
ATOM 1410 C CA . TYR A 1 184 ? 2.047 -8.781 -22.266 1 90.62 184 TYR A CA 1
ATOM 1411 C C . TYR A 1 184 ? 2.361 -7.945 -23.5 1 90.62 184 TYR A C 1
ATOM 1413 O O . TYR A 1 184 ? 3.527 -7.688 -23.797 1 90.62 184 TYR A O 1
ATOM 1421 N N . THR A 1 185 ? 1.316 -7.555 -24.234 1 92.62 185 THR A N 1
ATOM 1422 C CA . THR A 1 185 ? 1.504 -6.672 -25.375 1 92.62 185 THR A CA 1
ATOM 1423 C C . THR A 1 185 ? 2.053 -5.316 -24.938 1 92.62 185 THR A C 1
ATOM 1425 O O . THR A 1 185 ? 2.959 -4.773 -25.562 1 92.62 185 THR A O 1
ATOM 1428 N N . TRP A 1 186 ? 1.503 -4.777 -23.828 1 96.31 186 TRP A N 1
ATOM 1429 C CA . TRP A 1 186 ? 1.938 -3.498 -23.281 1 96.31 186 TRP A CA 1
ATOM 1430 C C . TRP A 1 186 ? 3.42 -3.537 -22.922 1 96.31 186 TRP A C 1
ATOM 1432 O O . TRP A 1 186 ? 4.156 -2.582 -23.188 1 96.31 186 TRP A O 1
ATOM 1442 N N . MET A 1 187 ? 3.92 -4.609 -22.406 1 94 187 MET A N 1
ATOM 1443 C CA . MET A 1 187 ? 5.301 -4.742 -21.953 1 94 187 MET A CA 1
ATOM 1444 C C . MET A 1 187 ? 6.27 -4.699 -23.125 1 94 187 MET A C 1
ATOM 1446 O O . MET A 1 187 ? 7.441 -4.352 -22.969 1 94 187 MET A O 1
ATOM 1450 N N . GLU A 1 188 ? 5.824 -5.082 -24.297 1 91.12 188 GLU A N 1
ATOM 1451 C CA . GLU A 1 188 ? 6.699 -5.109 -25.469 1 91.12 188 GLU A CA 1
ATOM 1452 C C . GLU A 1 188 ? 7.281 -3.729 -25.75 1 91.12 188 GLU A C 1
ATOM 1454 O O . GLU A 1 188 ? 8.383 -3.613 -26.297 1 91.12 188 GLU A O 1
ATOM 1459 N N . THR A 1 189 ? 6.598 -2.662 -25.391 1 94.56 189 THR A N 1
ATOM 1460 C CA . THR A 1 189 ? 7.09 -1.308 -25.609 1 94.56 189 THR A CA 1
ATOM 1461 C C . THR A 1 189 ? 7.562 -0.677 -24.312 1 94.56 189 THR A C 1
ATOM 1463 O O . THR A 1 189 ? 7.82 0.526 -24.25 1 94.56 189 THR A O 1
ATOM 1466 N N . HIS A 1 190 ? 7.648 -1.387 -23.266 1 96.31 190 HIS A N 1
ATOM 1467 C CA . HIS A 1 190 ? 8.125 -0.947 -21.953 1 96.31 190 HIS A CA 1
ATOM 1468 C C . HIS A 1 190 ? 9.227 -1.861 -21.438 1 96.31 190 HIS A C 1
ATOM 1470 O O . HIS A 1 190 ? 9.008 -2.645 -20.516 1 96.31 190 HIS A O 1
ATOM 1476 N N . PRO A 1 191 ? 10.398 -1.713 -21.906 1 94.38 191 PRO A N 1
ATOM 1477 C CA . PRO A 1 191 ? 11.477 -2.684 -21.703 1 94.38 191 PRO A CA 1
ATOM 1478 C C . PRO A 1 191 ? 11.898 -2.801 -20.234 1 94.38 191 PRO A C 1
ATOM 1480 O O . PRO A 1 191 ? 12.281 -3.885 -19.797 1 94.38 191 PRO A O 1
ATOM 1483 N N . ILE A 1 192 ? 11.852 -1.689 -19.469 1 95.12 192 ILE A N 1
ATOM 1484 C CA . ILE A 1 192 ? 12.234 -1.74 -18.062 1 95.12 192 ILE A CA 1
ATOM 1485 C C . ILE A 1 192 ? 11.258 -2.639 -17.297 1 95.12 192 ILE A C 1
ATOM 1487 O O . ILE A 1 192 ? 11.68 -3.533 -16.562 1 95.12 192 ILE A O 1
ATOM 1491 N N . GLN A 1 193 ? 10.008 -2.418 -17.516 1 96.44 193 GLN A N 1
ATOM 1492 C CA . GLN A 1 193 ? 8.953 -3.193 -16.859 1 96.44 193 GLN A CA 1
ATOM 1493 C C . GLN A 1 193 ? 8.961 -4.645 -17.344 1 96.44 193 GLN A C 1
ATOM 1495 O O . GLN A 1 193 ? 8.766 -5.562 -16.547 1 96.44 193 GLN A O 1
ATOM 1500 N N . GLN A 1 194 ? 9.18 -4.801 -18.625 1 93.38 194 GLN A N 1
ATOM 1501 C CA . GLN A 1 194 ? 9.25 -6.137 -19.219 1 93.38 194 GLN A CA 1
ATOM 1502 C C . GLN A 1 194 ? 10.398 -6.941 -18.609 1 93.38 194 GLN A C 1
ATOM 1504 O O . GLN A 1 194 ? 10.211 -8.086 -18.203 1 93.38 194 GLN A O 1
ATOM 1509 N N . GLY A 1 195 ? 11.617 -6.336 -18.578 1 91.5 195 GLY A N 1
ATOM 1510 C CA . GLY A 1 195 ? 12.781 -6.996 -18.016 1 91.5 195 GLY A CA 1
ATOM 1511 C C . GLY A 1 195 ? 12.594 -7.391 -16.562 1 91.5 195 GLY A C 1
ATOM 1512 O O . GLY A 1 195 ? 12.93 -8.508 -16.156 1 91.5 195 GLY A O 1
ATOM 1513 N N . ALA A 1 196 ? 12.039 -6.465 -15.773 1 94.62 196 ALA A N 1
ATOM 1514 C CA . ALA A 1 196 ? 11.812 -6.723 -14.359 1 94.62 196 ALA A CA 1
ATOM 1515 C C . ALA A 1 196 ? 10.844 -7.883 -14.164 1 94.62 196 ALA A C 1
ATOM 1517 O O . ALA A 1 196 ? 11.055 -8.742 -13.305 1 94.62 196 ALA A O 1
ATOM 1518 N N . PHE A 1 197 ? 9.797 -7.906 -14.984 1 93.5 197 PHE A N 1
ATOM 1519 C CA . PHE A 1 197 ? 8.805 -8.969 -14.875 1 93.5 197 PHE A CA 1
ATOM 1520 C C . PHE A 1 197 ? 9.422 -10.328 -15.156 1 93.5 197 PHE A C 1
ATOM 1522 O O . PHE A 1 197 ? 9.289 -11.25 -14.352 1 93.5 197 PHE A O 1
ATOM 1529 N N . HIS A 1 198 ? 10.117 -10.477 -16.172 1 85.31 198 HIS A N 1
ATOM 1530 C CA . HIS A 1 198 ? 10.656 -11.766 -16.594 1 85.31 198 HIS A CA 1
ATOM 1531 C C . HIS A 1 198 ? 11.719 -12.266 -15.609 1 85.31 198 HIS A C 1
ATOM 1533 O O . HIS A 1 198 ? 11.742 -13.445 -15.266 1 85.31 198 HIS A O 1
ATOM 1539 N N . ARG A 1 199 ? 12.547 -11.328 -15.125 1 88.38 199 ARG A N 1
ATOM 1540 C CA . ARG A 1 199 ? 13.57 -11.719 -14.156 1 88.38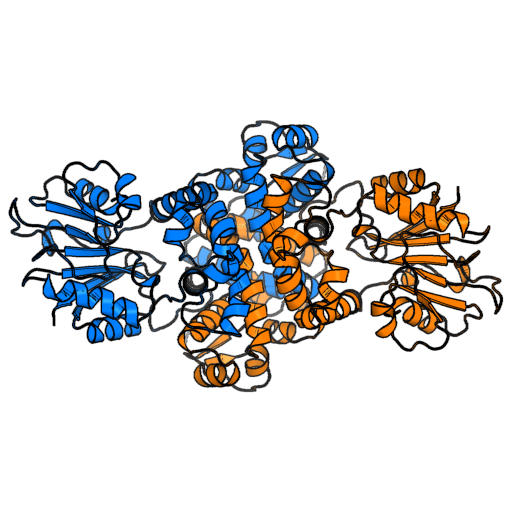 199 ARG A CA 1
ATOM 1541 C C . ARG A 1 199 ? 12.945 -12.125 -12.828 1 88.38 199 ARG A C 1
ATOM 1543 O O . ARG A 1 199 ? 13.391 -13.078 -12.195 1 88.38 199 ARG A O 1
ATOM 1550 N N . PHE A 1 200 ? 11.906 -11.43 -12.516 1 90.62 200 PHE A N 1
ATOM 1551 C CA . PHE A 1 200 ? 11.211 -11.758 -11.281 1 90.62 200 PHE A CA 1
ATOM 1552 C C . PHE A 1 200 ? 10.562 -13.133 -11.375 1 90.62 200 PHE A C 1
ATOM 1554 O O . PHE A 1 200 ? 10.703 -13.953 -10.461 1 90.62 200 PHE A O 1
ATOM 1561 N N . MET A 1 201 ? 9.812 -13.375 -12.422 1 83.62 201 MET A N 1
ATOM 1562 C CA . MET A 1 201 ? 9.141 -14.656 -12.602 1 83.62 201 MET A CA 1
ATOM 1563 C C . MET A 1 201 ? 10.141 -15.805 -12.594 1 83.62 201 MET A C 1
ATOM 1565 O O . MET A 1 201 ? 9.844 -16.891 -12.094 1 83.62 201 MET A O 1
ATOM 1569 N N . GLU A 1 202 ? 11.258 -15.523 -13.148 1 77.69 202 GLU A N 1
ATOM 1570 C CA . GLU A 1 202 ? 12.305 -16.547 -13.227 1 77.69 202 GLU A CA 1
ATOM 1571 C C . GLU A 1 202 ? 12.906 -16.828 -11.852 1 77.69 202 GLU A C 1
ATOM 1573 O O . GLU A 1 202 ? 13.117 -17.984 -11.492 1 77.69 202 GLU A O 1
ATOM 1578 N N . ALA A 1 203 ? 13.062 -15.758 -11.062 1 79.44 203 ALA A N 1
ATOM 1579 C CA . ALA A 1 203 ? 13.836 -15.859 -9.82 1 79.44 203 ALA A CA 1
ATOM 1580 C C . ALA A 1 203 ? 12.938 -16.266 -8.656 1 79.44 203 ALA A C 1
ATOM 1582 O O . ALA A 1 203 ? 13.391 -16.969 -7.734 1 79.44 203 ALA A O 1
ATOM 1583 N N . GLN A 1 204 ? 11.758 -15.844 -8.688 1 73.12 204 GLN A N 1
ATOM 1584 C CA . GLN A 1 204 ? 10.914 -15.977 -7.504 1 73.12 204 GLN A CA 1
ATOM 1585 C C . GLN A 1 204 ? 10.727 -17.438 -7.129 1 73.12 204 GLN A C 1
ATOM 1587 O O . GLN A 1 204 ? 10.484 -17.766 -5.961 1 73.12 204 GLN A O 1
ATOM 1592 N N . PHE A 1 205 ? 11.008 -18.328 -8.039 1 67.38 205 PHE A N 1
ATOM 1593 C CA . PHE A 1 205 ? 10.766 -19.734 -7.723 1 67.38 205 PHE A CA 1
ATOM 1594 C C . PHE A 1 205 ? 12.062 -20.531 -7.793 1 67.38 205 PHE A C 1
ATOM 1596 O O . PHE A 1 205 ? 12.047 -21.766 -7.707 1 67.38 205 PHE A O 1
ATOM 1603 N N . ALA A 1 206 ? 13.109 -19.688 -7.953 1 65.44 206 ALA A N 1
ATOM 1604 C CA . ALA A 1 206 ? 14.383 -20.359 -8.18 1 65.44 206 ALA A CA 1
ATOM 1605 C C . ALA A 1 206 ? 14.789 -21.203 -6.973 1 65.44 206 ALA A C 1
ATOM 1607 O O . ALA A 1 206 ? 15.469 -22.219 -7.113 1 65.44 206 ALA A O 1
ATOM 1608 N N . MET A 1 207 ? 14.25 -20.797 -5.887 1 68 207 MET A N 1
ATOM 1609 C CA . MET A 1 207 ? 14.703 -21.547 -4.715 1 68 207 MET A CA 1
ATOM 1610 C C . MET A 1 207 ? 13.586 -22.422 -4.156 1 68 207 MET A C 1
ATOM 1612 O O . MET A 1 207 ? 13.711 -22.969 -3.061 1 68 207 MET A O 1
ATOM 1616 N N . LEU A 1 208 ? 12.641 -22.594 -4.891 1 79.25 208 LEU A N 1
ATOM 1617 C CA . LEU A 1 208 ? 11.523 -23.438 -4.469 1 79.25 208 LEU A CA 1
ATOM 1618 C C . LEU A 1 208 ? 11.508 -24.75 -5.238 1 79.25 208 LEU A C 1
ATOM 1620 O O . LEU A 1 208 ? 12.102 -24.844 -6.316 1 79.25 208 LEU A O 1
ATOM 1624 N N . PRO A 1 209 ? 10.906 -25.781 -4.527 1 87.31 209 PRO A N 1
ATOM 1625 C CA . PRO A 1 209 ? 10.672 -27 -5.305 1 87.31 209 PRO A CA 1
ATOM 1626 C C . PRO A 1 209 ? 9.93 -26.734 -6.613 1 87.31 209 PRO A C 1
ATOM 1628 O O . PRO A 1 209 ? 9.242 -25.719 -6.742 1 87.31 209 PRO A O 1
ATOM 1631 N N . THR A 1 210 ? 10.273 -27.562 -7.57 1 91.5 210 THR A N 1
ATOM 1632 C CA . THR A 1 210 ? 9.656 -27.422 -8.883 1 91.5 210 THR A CA 1
ATOM 1633 C C . THR A 1 210 ? 8.805 -28.641 -9.211 1 91.5 210 THR A C 1
ATOM 1635 O O . THR A 1 210 ? 8.781 -29.609 -8.445 1 91.5 210 THR A O 1
ATOM 1638 N N . TRP A 1 211 ? 8.125 -28.531 -10.352 1 93.94 211 TRP A N 1
ATOM 1639 C CA . TRP A 1 211 ? 7.277 -29.641 -10.789 1 93.94 211 TRP A CA 1
ATOM 1640 C C . TRP A 1 211 ? 8.102 -30.906 -11.023 1 93.94 211 TRP A C 1
ATOM 1642 O O . TRP A 1 211 ? 7.598 -32 -10.875 1 93.94 211 TRP A O 1
ATOM 1652 N N . LEU A 1 212 ? 9.359 -30.75 -11.336 1 94.12 212 LEU A N 1
ATOM 1653 C CA . LEU A 1 212 ? 10.242 -31.875 -11.594 1 94.12 212 LEU A CA 1
ATOM 1654 C C . LEU A 1 212 ? 10.547 -32.625 -10.312 1 94.12 212 LEU A C 1
ATOM 1656 O O . LEU A 1 212 ? 11.031 -33.781 -10.352 1 94.12 212 LEU A O 1
ATOM 1660 N N . ASP A 1 213 ? 10.281 -31.984 -9.18 1 94.44 213 ASP A N 1
ATOM 1661 C CA . ASP A 1 213 ? 10.492 -32.656 -7.898 1 94.44 213 ASP A CA 1
ATOM 1662 C C . ASP A 1 213 ? 9.367 -33.656 -7.605 1 94.44 213 ASP A C 1
ATOM 1664 O O . ASP A 1 213 ? 9.523 -34.531 -6.754 1 94.44 213 ASP A O 1
ATOM 1668 N N . VAL A 1 214 ? 8.258 -33.5 -8.312 1 96.06 214 VAL A N 1
ATOM 1669 C CA . VAL A 1 214 ? 7.121 -34.344 -7.98 1 96.06 214 VAL A CA 1
ATOM 1670 C C . VAL A 1 214 ? 6.727 -35.188 -9.203 1 96.06 214 VAL A C 1
ATOM 1672 O O . VAL A 1 214 ? 5.762 -35.938 -9.156 1 96.06 214 VAL A O 1
ATOM 1675 N N . ILE A 1 215 ? 7.398 -35.031 -10.305 1 95.06 215 ILE A N 1
ATOM 1676 C CA . ILE A 1 215 ? 7.195 -35.812 -11.523 1 95.06 215 ILE A CA 1
ATOM 1677 C C . ILE A 1 215 ? 8.492 -36.531 -11.906 1 95.06 215 ILE A C 1
ATOM 1679 O O . ILE A 1 215 ? 9.492 -35.875 -12.234 1 95.06 215 ILE A O 1
ATOM 1683 N N . SER A 1 216 ? 8.555 -37.812 -11.812 1 92.19 216 SER A N 1
ATOM 1684 C CA . SER A 1 216 ? 9.656 -38.531 -12.406 1 92.19 216 SER A CA 1
ATOM 1685 C C . SER A 1 216 ? 9.539 -38.594 -13.93 1 92.19 216 SER A C 1
ATOM 1687 O O . SER A 1 216 ? 9.055 -39.562 -14.484 1 92.19 216 SER A O 1
ATOM 1689 N N . PHE A 1 217 ? 10.047 -37.594 -14.555 1 94.94 217 PHE A N 1
ATOM 1690 C CA . PHE A 1 217 ? 9.789 -37.375 -15.969 1 94.94 217 PHE A CA 1
ATOM 1691 C C . PHE A 1 217 ? 10.227 -38.562 -16.797 1 94.94 217 PHE A C 1
ATOM 1693 O O . PHE A 1 217 ? 9.516 -39 -17.719 1 94.94 217 PHE A O 1
ATOM 1700 N N . GLN A 1 218 ? 11.406 -39.125 -16.531 1 91.94 218 GLN A N 1
ATOM 1701 C CA . GLN A 1 218 ? 11.898 -40.281 -17.266 1 91.94 218 GLN A CA 1
ATOM 1702 C C . GLN A 1 218 ? 10.969 -41.469 -17.109 1 91.94 218 GLN A C 1
ATOM 1704 O O . GLN A 1 218 ? 10.617 -42.125 -18.094 1 91.94 218 GLN A O 1
ATOM 1709 N N . ALA A 1 219 ? 10.547 -41.688 -15.93 1 92.5 219 ALA A N 1
ATOM 1710 C CA . ALA A 1 219 ? 9.766 -42.875 -15.617 1 92.5 219 ALA A CA 1
ATOM 1711 C C . ALA A 1 219 ? 8.297 -42.688 -16 1 92.5 219 ALA A C 1
ATOM 1713 O O . ALA A 1 219 ? 7.641 -43.625 -16.438 1 92.5 219 ALA A O 1
ATOM 1714 N N . GLU A 1 220 ? 7.777 -41.438 -15.867 1 94.38 220 GLU A N 1
ATOM 1715 C CA . GLU A 1 220 ? 6.336 -41.219 -15.992 1 94.38 220 GLU A CA 1
ATOM 1716 C C . GLU A 1 220 ? 5.973 -40.688 -17.375 1 94.38 220 GLU A C 1
ATOM 1718 O O . GLU A 1 220 ? 4.832 -40.844 -17.812 1 94.38 220 GLU A O 1
ATOM 1723 N N . VAL A 1 221 ? 6.941 -40.094 -18.047 1 94.81 221 VAL A N 1
ATOM 1724 C CA . VAL A 1 221 ? 6.598 -39.406 -19.297 1 94.81 221 VAL A CA 1
ATOM 1725 C C . VAL A 1 221 ? 7.426 -39.969 -20.453 1 94.81 221 VAL A C 1
ATOM 1727 O O . VAL A 1 221 ? 6.883 -40.344 -21.484 1 94.81 221 VAL A O 1
ATOM 1730 N N . ALA A 1 222 ? 8.68 -40.188 -20.234 1 93.56 222 ALA A N 1
ATOM 1731 C CA . ALA A 1 222 ? 9.609 -40.438 -21.344 1 93.56 222 ALA A CA 1
ATOM 1732 C C . ALA A 1 222 ? 9.875 -41.938 -21.5 1 93.56 222 ALA A C 1
ATOM 1734 O O . ALA A 1 222 ? 10.648 -42.344 -22.359 1 93.56 222 ALA A O 1
ATOM 1735 N N . GLU A 1 223 ? 9.273 -42.656 -20.594 1 91 223 GLU A N 1
ATOM 1736 C CA . GLU A 1 223 ? 9.539 -44.094 -20.672 1 91 223 GLU A CA 1
ATOM 1737 C C . GLU A 1 223 ? 9.227 -44.625 -22.078 1 91 223 GLU A C 1
ATOM 1739 O O . GLU A 1 223 ? 8.156 -44.375 -22.625 1 91 223 GLU A O 1
ATOM 1744 N N . GLY A 1 224 ? 10.164 -45.344 -22.641 1 88.69 224 GLY A N 1
ATOM 1745 C CA . GLY A 1 224 ? 9.969 -46 -23.922 1 88.69 224 GLY A CA 1
ATOM 1746 C C . GLY A 1 224 ? 10.016 -45.062 -25.109 1 88.69 224 GLY A C 1
ATOM 1747 O O . GLY A 1 224 ? 9.664 -45.406 -26.219 1 88.69 224 GLY A O 1
ATOM 1748 N N . SER A 1 225 ? 10.445 -43.844 -24.828 1 88.38 225 SER A N 1
ATOM 1749 C CA . SER A 1 225 ? 10.477 -42.875 -25.891 1 88.38 225 SER A CA 1
ATOM 1750 C C . SER A 1 225 ? 11.664 -43.094 -26.828 1 88.38 225 SER A C 1
ATOM 1752 O O . SER A 1 225 ? 12.68 -43.656 -26.406 1 88.38 225 SER A O 1
ATOM 1754 N N . ALA A 1 226 ? 11.438 -42.625 -28.047 1 90.81 226 ALA A N 1
ATOM 1755 C CA . ALA A 1 226 ? 12.477 -42.688 -29.062 1 90.81 226 ALA A CA 1
ATOM 1756 C C . ALA A 1 226 ? 13.023 -41.312 -29.375 1 90.81 226 ALA A C 1
ATOM 1758 O O . ALA A 1 226 ? 12.523 -40.312 -28.859 1 90.81 226 ALA A O 1
ATOM 1759 N N . LYS A 1 227 ? 14.109 -41.25 -30.219 1 90.81 227 LYS A N 1
ATOM 1760 C CA . LYS A 1 227 ? 14.836 -40.031 -30.531 1 90.81 227 LYS A CA 1
ATOM 1761 C C . LYS A 1 227 ? 13.93 -39.031 -31.234 1 90.81 227 LYS A C 1
ATOM 1763 O O . LYS A 1 227 ? 14.055 -37.812 -31.031 1 90.81 227 LYS A O 1
ATOM 1768 N N . ASP A 1 228 ? 13.008 -39.531 -32.031 1 92.69 228 ASP A N 1
ATOM 1769 C CA . ASP A 1 228 ? 12.188 -38.625 -32.844 1 92.69 228 ASP A CA 1
ATOM 1770 C C . ASP A 1 228 ? 10.875 -38.281 -32.125 1 92.69 228 ASP A C 1
ATOM 1772 O O . ASP A 1 228 ? 10.117 -37.438 -32.562 1 92.69 228 ASP A O 1
ATOM 1776 N N . ASP A 1 229 ? 10.664 -38.875 -30.938 1 95.5 229 ASP A N 1
ATOM 1777 C CA . ASP A 1 229 ? 9.453 -38.594 -30.172 1 95.5 229 ASP A CA 1
ATOM 1778 C C . ASP A 1 229 ? 9.516 -37.188 -29.578 1 95.5 229 ASP A C 1
ATOM 1780 O O . ASP A 1 229 ? 10.578 -36.719 -29.156 1 95.5 229 ASP A O 1
ATOM 1784 N N . ILE A 1 230 ? 8.438 -36.531 -29.688 1 97 230 ILE A N 1
ATOM 1785 C CA . ILE A 1 230 ? 8.352 -35.25 -29 1 97 230 ILE A CA 1
ATOM 1786 C C . ILE A 1 230 ? 7.988 -35.469 -27.531 1 97 230 ILE A C 1
ATOM 1788 O O . ILE A 1 230 ? 6.855 -35.844 -27.219 1 97 230 ILE A O 1
ATOM 1792 N N . LEU A 1 231 ? 8.867 -35.219 -26.656 1 96.94 231 LEU A N 1
ATOM 1793 C CA . LEU A 1 231 ? 8.711 -35.562 -25.25 1 96.94 231 LEU A CA 1
ATOM 1794 C C . LEU A 1 231 ? 8.031 -34.438 -24.484 1 96.94 231 LEU A C 1
ATOM 1796 O O . LEU A 1 231 ? 7.34 -34.656 -23.484 1 96.94 231 LEU A O 1
ATOM 1800 N N . PHE A 1 232 ? 8.359 -33.219 -24.859 1 98.19 232 PHE A N 1
ATOM 1801 C CA . PHE A 1 232 ? 7.977 -32.094 -24.031 1 98.19 232 PHE A CA 1
ATOM 1802 C C . PHE A 1 232 ? 7.707 -30.859 -24.891 1 98.19 232 PHE A C 1
ATOM 1804 O O . PHE A 1 232 ? 8.57 -30.438 -25.656 1 98.19 232 PHE A O 1
ATOM 1811 N N . VAL A 1 233 ? 6.539 -30.375 -24.859 1 98.62 233 VAL A N 1
ATOM 1812 C CA . VAL A 1 233 ? 6.172 -29.094 -25.453 1 98.62 233 VAL A CA 1
ATOM 1813 C C . VAL A 1 233 ? 5.844 -28.078 -24.344 1 98.62 233 VAL A C 1
ATOM 1815 O O . VAL A 1 233 ? 4.824 -28.203 -23.672 1 98.62 233 VAL A O 1
ATOM 1818 N N . ASP A 1 234 ? 6.699 -27.125 -24.125 1 98.44 234 ASP A N 1
ATOM 1819 C CA . ASP A 1 234 ? 6.473 -26.031 -23.188 1 98.44 234 ASP A CA 1
ATOM 1820 C C . ASP A 1 234 ? 5.637 -24.922 -23.812 1 98.44 234 ASP A C 1
ATOM 1822 O O . ASP A 1 234 ? 6.18 -24.016 -24.438 1 98.44 234 ASP A O 1
ATOM 1826 N N . VAL A 1 235 ? 4.328 -25.016 -23.594 1 98.44 235 VAL A N 1
ATOM 1827 C CA . VAL A 1 235 ? 3.385 -24.094 -24.219 1 98.44 235 VAL A CA 1
ATOM 1828 C C . VAL A 1 235 ? 3.393 -22.766 -23.469 1 98.44 235 VAL A C 1
ATOM 1830 O O . VAL A 1 235 ? 3.148 -22.719 -22.25 1 98.44 235 VAL A O 1
ATOM 1833 N N . GLY A 1 236 ? 3.611 -21.688 -24.219 1 96.06 236 GLY A N 1
ATOM 1834 C CA . GLY A 1 236 ? 3.764 -20.406 -23.531 1 96.06 236 GLY A CA 1
ATOM 1835 C C . GLY A 1 236 ? 4.918 -20.391 -22.547 1 96.06 236 GLY A C 1
ATOM 1836 O O . GLY A 1 236 ? 4.777 -19.922 -21.422 1 96.06 236 GLY A O 1
ATOM 1837 N N . GLY A 1 237 ? 6.059 -20.938 -22.969 1 94.88 237 GLY A N 1
ATOM 1838 C CA . GLY A 1 237 ? 7.125 -21.297 -22.047 1 94.88 237 GLY A CA 1
ATOM 1839 C C . GLY A 1 237 ? 8.078 -20.141 -21.766 1 94.88 237 GLY A C 1
ATOM 1840 O O . GLY A 1 237 ? 9.055 -20.312 -21.031 1 94.88 237 GLY A O 1
ATOM 1841 N N . GLY A 1 238 ? 7.816 -18.969 -22.328 1 91.31 238 GLY A N 1
ATOM 1842 C CA . GLY A 1 238 ? 8.664 -17.812 -22.062 1 91.31 238 GLY A CA 1
ATOM 1843 C C . GLY A 1 238 ? 10.062 -17.969 -22.609 1 91.31 238 GLY A C 1
ATOM 1844 O O . GLY A 1 238 ? 10.25 -18.266 -23.797 1 91.31 238 GLY A O 1
ATOM 1845 N N . ASN A 1 239 ? 11.039 -17.891 -21.734 1 90.06 239 ASN A N 1
ATOM 1846 C CA . ASN A 1 239 ? 12.422 -17.938 -22.203 1 90.06 239 ASN A CA 1
ATOM 1847 C C . ASN A 1 239 ? 12.945 -19.359 -22.266 1 90.06 239 ASN A C 1
ATOM 1849 O O . ASN A 1 239 ? 14.125 -19.578 -22.547 1 90.06 239 ASN A O 1
ATOM 1853 N N . GLY A 1 240 ? 12.109 -20.281 -21.922 1 94 240 GLY A N 1
ATOM 1854 C CA . GLY A 1 240 ? 12.508 -21.688 -22.047 1 94 240 GLY A CA 1
ATOM 1855 C C . GLY A 1 240 ? 13.203 -22.234 -20.828 1 94 240 GLY A C 1
ATOM 1856 O O . GLY A 1 240 ? 13.852 -23.281 -20.891 1 94 240 GLY A O 1
ATOM 1857 N N . SER A 1 241 ? 13.008 -21.547 -19.688 1 91.19 241 SER A N 1
ATOM 1858 C CA . SER A 1 241 ? 13.664 -21.953 -18.453 1 91.19 241 SER A CA 1
ATOM 1859 C C . SER A 1 241 ? 13.258 -23.359 -18.047 1 91.19 241 SER A C 1
ATOM 1861 O O . SER A 1 241 ? 14.055 -24.109 -17.484 1 91.19 241 SER A O 1
ATOM 1863 N N . GLN A 1 242 ? 12.008 -23.75 -18.328 1 93.44 242 GLN A N 1
ATOM 1864 C CA . GLN A 1 242 ? 11.562 -25.094 -17.969 1 93.44 242 GLN A CA 1
ATOM 1865 C C . GLN A 1 242 ? 12.164 -26.141 -18.891 1 93.44 242 GLN A C 1
ATOM 1867 O O . GLN A 1 242 ? 12.445 -27.266 -18.469 1 93.44 242 GLN A O 1
ATOM 1872 N N . CYS A 1 243 ? 12.352 -25.797 -20.172 1 95.62 243 CYS A N 1
ATOM 1873 C CA . CYS A 1 243 ? 13.07 -26.672 -21.078 1 95.62 243 CYS A CA 1
ATOM 1874 C C . CYS A 1 243 ? 14.5 -26.906 -20.609 1 95.62 243 CYS A C 1
ATOM 1876 O O . CYS A 1 243 ? 14.984 -28.031 -20.594 1 95.62 243 CYS A O 1
ATOM 1878 N N . ALA A 1 244 ? 15.102 -25.781 -20.219 1 93.94 244 ALA A N 1
ATOM 1879 C CA . ALA A 1 244 ? 16.469 -25.875 -19.719 1 93.94 244 ALA A CA 1
ATOM 1880 C C . ALA A 1 244 ? 16.531 -26.75 -18.469 1 93.94 244 ALA A C 1
ATOM 1882 O O . ALA A 1 244 ? 17.438 -27.578 -18.344 1 93.94 244 ALA A O 1
ATOM 1883 N N . ALA A 1 245 ? 15.641 -26.531 -17.547 1 92 245 ALA A N 1
ATOM 1884 C CA . ALA A 1 245 ? 15.602 -27.281 -16.297 1 92 245 ALA A CA 1
ATOM 1885 C C . ALA A 1 245 ? 15.406 -28.781 -16.562 1 92 245 ALA A C 1
ATOM 1887 O O . ALA A 1 245 ? 16.031 -29.625 -15.922 1 92 245 ALA A O 1
ATOM 1888 N N . LEU A 1 246 ? 14.539 -29.109 -17.469 1 94.69 246 LEU A N 1
ATOM 1889 C CA . LEU A 1 246 ? 14.258 -30.484 -17.828 1 94.69 246 LEU A CA 1
ATOM 1890 C C . LEU A 1 246 ? 15.5 -31.172 -18.406 1 94.69 246 LEU A C 1
ATOM 1892 O O . LEU A 1 246 ? 15.836 -32.281 -18.016 1 94.69 246 LEU A O 1
ATOM 1896 N N . LYS A 1 247 ? 16.125 -30.484 -19.328 1 93.5 247 LYS A N 1
ATOM 1897 C CA . LYS A 1 247 ? 17.328 -31.031 -19.953 1 93.5 247 LYS A CA 1
ATOM 1898 C C . LYS A 1 247 ? 18.438 -31.203 -18.922 1 93.5 247 LYS A C 1
ATOM 1900 O O . LYS A 1 247 ? 19.203 -32.156 -19 1 93.5 247 LYS A O 1
ATOM 1905 N N . LYS A 1 248 ? 18.531 -30.25 -18.078 1 92 248 LYS A N 1
ATOM 1906 C CA . LYS A 1 248 ? 19.531 -30.344 -17.016 1 92 248 LYS A CA 1
ATOM 1907 C C . LYS A 1 248 ? 19.25 -31.531 -16.094 1 92 248 LYS A C 1
ATOM 1909 O O . LYS A 1 248 ? 20.172 -32.25 -15.711 1 92 248 LYS A O 1
ATOM 1914 N N . ALA A 1 249 ? 18.047 -31.75 -15.742 1 91.62 249 ALA A N 1
ATOM 1915 C CA . ALA A 1 249 ? 17.641 -32.812 -14.836 1 91.62 249 ALA A CA 1
ATOM 1916 C C . ALA A 1 249 ? 17.781 -34.188 -15.5 1 91.62 249 ALA A C 1
ATOM 1918 O O . ALA A 1 249 ? 18.078 -35.188 -14.836 1 91.62 249 ALA A O 1
ATOM 1919 N N . PHE A 1 250 ? 17.594 -34.156 -16.812 1 90.25 250 PHE A N 1
ATOM 1920 C CA . PHE A 1 250 ? 17.641 -35.406 -17.562 1 90.25 250 PHE A CA 1
ATOM 1921 C C . PHE A 1 250 ? 18.469 -35.25 -18.828 1 90.25 250 PHE A C 1
ATOM 1923 O O . PHE A 1 250 ? 17.922 -35.281 -19.938 1 90.25 250 PHE A O 1
ATOM 1930 N N . PRO A 1 251 ? 19.719 -35.219 -18.656 1 87.81 251 PRO A N 1
ATOM 1931 C CA . PRO A 1 251 ? 20.594 -34.938 -19.812 1 87.81 251 PRO A CA 1
ATOM 1932 C C . PRO A 1 251 ? 20.531 -36.031 -20.875 1 87.81 251 PRO A C 1
ATOM 1934 O O . PRO A 1 251 ? 20.828 -35.781 -22.047 1 87.81 251 PRO A O 1
ATOM 1937 N N . GLU A 1 252 ? 20.094 -37.188 -20.469 1 84.56 252 GLU A N 1
ATOM 1938 C CA . GLU A 1 252 ? 20.125 -38.312 -21.406 1 84.56 252 GLU A CA 1
ATOM 1939 C C . GLU A 1 252 ? 18.781 -38.531 -22.078 1 84.56 252 GLU A C 1
ATOM 1941 O O . GLU A 1 252 ? 18.547 -39.531 -22.75 1 84.56 252 GLU A O 1
ATOM 1946 N N . LEU A 1 253 ? 17.812 -37.625 -21.828 1 86.94 253 LEU A N 1
ATOM 1947 C CA . LEU A 1 253 ? 16.5 -37.75 -22.453 1 86.94 253 LEU A CA 1
ATOM 1948 C C . LEU A 1 253 ? 16.625 -37.812 -23.969 1 86.94 253 LEU A C 1
ATOM 1950 O O . LEU A 1 253 ? 17.297 -37 -24.578 1 86.94 253 LEU A O 1
ATOM 1954 N N . ALA A 1 254 ? 16 -39.031 -24.422 1 79.94 254 ALA A N 1
ATOM 1955 C CA . ALA A 1 254 ? 15.945 -39.25 -25.859 1 79.94 254 ALA A CA 1
ATOM 1956 C C . ALA A 1 254 ? 14.695 -38.594 -26.453 1 79.94 254 ALA A C 1
ATOM 1958 O O . ALA A 1 254 ? 13.664 -38.5 -25.797 1 79.94 254 ALA A O 1
ATOM 1959 N N . GLY A 1 255 ? 14.688 -37.562 -27.188 1 91.06 255 GLY A N 1
ATOM 1960 C CA . GLY A 1 255 ? 13.531 -36.969 -27.844 1 91.06 255 GLY A CA 1
ATOM 1961 C C . GLY A 1 255 ? 13.617 -35.469 -27.969 1 91.06 255 GLY A C 1
ATOM 1962 O O . GLY A 1 255 ? 14.594 -34.844 -27.516 1 91.06 255 GLY A O 1
ATOM 1963 N N . ARG A 1 256 ? 12.539 -35 -28.453 1 95.56 256 ARG A N 1
ATOM 1964 C CA . ARG A 1 256 ? 12.555 -33.594 -28.828 1 95.56 256 ARG A CA 1
ATOM 1965 C C . ARG A 1 256 ? 11.859 -32.75 -27.766 1 95.56 256 ARG A C 1
ATOM 1967 O O . ARG A 1 256 ? 10.875 -33.188 -27.172 1 95.56 256 ARG A O 1
ATOM 1974 N N . ILE A 1 257 ? 12.398 -31.625 -27.531 1 97.12 257 ILE A N 1
ATOM 1975 C CA . ILE A 1 257 ? 11.859 -30.625 -26.625 1 97.12 257 ILE A CA 1
ATOM 1976 C C . ILE A 1 257 ? 11.555 -29.328 -27.391 1 97.12 257 ILE A C 1
ATOM 1978 O O . ILE A 1 257 ? 12.414 -28.812 -28.094 1 97.12 257 ILE A O 1
ATOM 1982 N N . ILE A 1 258 ? 10.336 -28.859 -27.266 1 98.38 258 ILE A N 1
ATOM 1983 C CA . ILE A 1 258 ? 9.891 -27.719 -28.047 1 98.38 258 ILE A CA 1
ATOM 1984 C C . ILE A 1 258 ? 9.414 -26.609 -27.125 1 98.38 258 ILE A C 1
ATOM 1986 O O . ILE A 1 258 ? 8.602 -26.844 -26.219 1 98.38 258 ILE A O 1
ATOM 1990 N N . LEU A 1 259 ? 9.938 -25.406 -27.25 1 98.56 259 LEU A N 1
ATOM 1991 C CA . LEU A 1 259 ? 9.469 -24.188 -26.594 1 98.56 259 LEU A CA 1
ATOM 1992 C C . LEU A 1 259 ? 8.523 -23.406 -27.5 1 98.56 259 LEU A C 1
ATOM 1994 O O . LEU A 1 259 ? 8.891 -23.016 -28.609 1 98.56 259 LEU A O 1
ATOM 1998 N N . GLN A 1 260 ? 7.312 -23.234 -27.078 1 98.5 260 GLN A N 1
ATOM 1999 C CA . GLN A 1 260 ? 6.34 -22.438 -27.828 1 98.5 260 GLN A CA 1
ATOM 2000 C C . GLN A 1 260 ? 6.035 -21.125 -27.125 1 98.5 260 GLN A C 1
ATOM 2002 O O . GLN A 1 260 ? 5.832 -21.094 -25.906 1 98.5 260 GLN A O 1
ATOM 2007 N N . ASP A 1 261 ? 6.027 -20.047 -27.797 1 96.25 261 ASP A N 1
ATOM 2008 C CA . ASP A 1 261 ? 5.586 -18.734 -27.328 1 96.25 261 ASP A CA 1
ATOM 2009 C C . ASP A 1 261 ? 5.441 -17.766 -28.5 1 96.25 261 ASP A C 1
ATOM 2011 O O . ASP A 1 261 ? 5.613 -18.141 -29.656 1 96.25 261 ASP A O 1
ATOM 2015 N N . ARG A 1 262 ? 5.031 -16.531 -28.203 1 92.69 262 ARG A N 1
ATOM 2016 C CA . ARG A 1 262 ? 5 -15.477 -29.203 1 92.69 262 ARG A CA 1
ATOM 2017 C C . ARG A 1 262 ? 6.398 -15.195 -29.75 1 92.69 262 ARG A C 1
ATOM 2019 O O . ARG A 1 262 ? 7.391 -15.344 -29.031 1 92.69 262 ARG A O 1
ATOM 2026 N N . PRO A 1 263 ? 6.473 -14.75 -31.016 1 93.69 263 PRO A N 1
ATOM 2027 C CA . PRO A 1 263 ? 7.773 -14.5 -31.641 1 93.69 263 PRO A CA 1
ATOM 2028 C C . PRO A 1 263 ? 8.641 -13.531 -30.844 1 93.69 263 PRO A C 1
ATOM 2030 O O . PRO A 1 263 ? 9.836 -13.766 -30.672 1 93.69 263 PRO A O 1
ATOM 2033 N N . ALA A 1 264 ? 8.047 -12.461 -30.328 1 87.12 264 ALA A N 1
ATOM 2034 C CA . ALA A 1 264 ? 8.797 -11.445 -29.594 1 87.12 264 ALA A CA 1
ATOM 2035 C C . ALA A 1 264 ? 9.43 -12.031 -28.344 1 87.12 264 ALA A C 1
ATOM 2037 O O . ALA A 1 264 ? 10.523 -11.625 -27.938 1 87.12 264 ALA A O 1
ATOM 2038 N N . VAL A 1 265 ? 8.805 -13.023 -27.781 1 88.25 265 VAL A N 1
ATOM 2039 C CA . VAL A 1 265 ? 9.297 -13.664 -26.578 1 88.25 265 VAL A CA 1
ATOM 2040 C C . VAL A 1 265 ? 10.406 -14.664 -26.922 1 88.25 265 VAL A C 1
ATOM 2042 O O . VAL A 1 265 ? 11.43 -14.719 -26.25 1 88.25 265 VAL A O 1
ATOM 2045 N N . LEU A 1 266 ? 10.211 -15.422 -27.953 1 93.75 266 LEU A N 1
ATOM 2046 C CA . LEU A 1 266 ? 11.164 -16.438 -28.391 1 93.75 266 LEU A CA 1
ATOM 2047 C C . LEU A 1 266 ? 12.5 -15.805 -28.766 1 93.75 266 LEU A C 1
ATOM 2049 O O . LEU A 1 266 ? 13.547 -16.438 -28.641 1 93.75 266 LEU A O 1
ATOM 2053 N N . GLY A 1 267 ? 12.383 -14.508 -29.266 1 90.25 267 GLY A N 1
ATOM 2054 C CA . GLY A 1 267 ? 13.602 -13.797 -29.625 1 90.25 267 GLY A CA 1
ATOM 2055 C C . GLY A 1 267 ? 14.547 -13.609 -28.453 1 90.25 267 GLY A C 1
ATOM 2056 O O . GLY A 1 267 ? 15.758 -13.477 -28.641 1 90.25 267 GLY A O 1
ATOM 2057 N N . LYS A 1 268 ? 14.016 -13.68 -27.25 1 86.06 268 LYS A N 1
ATOM 2058 C CA . LYS A 1 268 ? 14.812 -13.453 -26.047 1 86.06 268 LYS A CA 1
ATOM 2059 C C . LYS A 1 268 ? 15 -14.75 -25.266 1 86.06 268 LYS A C 1
ATOM 2061 O O . LYS A 1 268 ? 15.375 -14.727 -24.094 1 86.06 268 LYS A O 1
ATOM 2066 N N . ALA A 1 269 ? 14.672 -15.898 -25.875 1 92.19 269 ALA A N 1
ATOM 2067 C CA . ALA A 1 269 ? 14.734 -17.203 -25.203 1 92.19 269 ALA A CA 1
ATOM 2068 C C . ALA A 1 269 ? 16.188 -17.609 -24.953 1 92.19 269 ALA A C 1
ATOM 2070 O O . ALA A 1 269 ? 17.094 -17.203 -25.688 1 92.19 269 ALA A O 1
ATOM 2071 N N . LEU A 1 270 ? 16.375 -18.438 -23.984 1 92.69 270 LEU A N 1
ATOM 2072 C CA . LEU A 1 270 ? 17.672 -19.016 -23.656 1 92.69 270 LEU A CA 1
ATOM 2073 C C . LEU A 1 270 ? 18.172 -19.906 -24.797 1 92.69 270 LEU A C 1
ATOM 2075 O O . LEU A 1 270 ? 17.359 -20.438 -25.562 1 92.69 270 LEU A O 1
ATOM 2079 N N . ASP A 1 271 ? 19.484 -19.938 -24.859 1 93.38 271 ASP A N 1
ATOM 2080 C CA . ASP A 1 271 ? 20.078 -20.906 -25.766 1 93.38 271 ASP A CA 1
ATOM 2081 C C . ASP A 1 271 ? 20.266 -22.25 -25.078 1 93.38 271 ASP A C 1
ATOM 2083 O O . ASP A 1 271 ? 21.297 -22.484 -24.438 1 93.38 271 ASP A O 1
ATOM 2087 N N . VAL A 1 272 ? 19.328 -23.094 -25.203 1 93.62 272 VAL A N 1
ATOM 2088 C CA . VAL A 1 272 ? 19.359 -24.422 -24.625 1 93.62 272 VAL A CA 1
ATOM 2089 C C . VAL A 1 272 ? 19.609 -25.469 -25.703 1 93.62 272 VAL A C 1
ATOM 2091 O O . VAL A 1 272 ? 18.844 -25.547 -26.672 1 93.62 272 VAL A O 1
ATOM 2094 N N . GLU A 1 273 ? 20.672 -26.188 -25.516 1 91.81 273 GLU A N 1
ATOM 2095 C CA . GLU A 1 273 ? 21 -27.219 -26.5 1 91.81 273 GLU A CA 1
ATOM 2096 C C . GLU A 1 273 ? 19.859 -28.234 -26.641 1 91.81 273 GLU A C 1
ATOM 2098 O O . GLU A 1 273 ? 19.391 -28.781 -25.641 1 91.81 273 GLU A O 1
ATOM 2103 N N . GLY A 1 274 ? 19.391 -28.422 -27.844 1 91.81 274 GLY A N 1
ATOM 2104 C CA . GLY A 1 274 ? 18.359 -29.422 -28.109 1 91.81 274 GLY A CA 1
ATOM 2105 C C . GLY A 1 274 ? 16.953 -28.875 -27.969 1 91.81 274 GLY A C 1
ATOM 2106 O O . GLY A 1 274 ? 15.984 -29.594 -28.203 1 91.81 274 GLY A O 1
ATOM 2107 N N . MET A 1 275 ? 16.797 -27.656 -27.578 1 95.88 275 MET A N 1
ATOM 2108 C CA . MET A 1 275 ? 15.484 -27.031 -27.484 1 95.88 275 MET A CA 1
ATOM 2109 C C . MET A 1 275 ? 15.078 -26.406 -28.812 1 95.88 275 MET A C 1
ATOM 2111 O O . MET A 1 275 ? 15.828 -25.625 -29.391 1 95.88 275 MET A O 1
ATOM 2115 N N . GLU A 1 276 ? 13.984 -26.797 -29.344 1 97.25 276 GLU A N 1
ATOM 2116 C CA . GLU A 1 276 ? 13.406 -26.219 -30.562 1 97.25 276 GLU A CA 1
ATOM 2117 C C . GLU A 1 276 ? 12.445 -25.094 -30.219 1 97.25 276 GLU A C 1
ATOM 2119 O O . GLU A 1 276 ? 11.648 -25.203 -29.297 1 97.25 276 GLU A O 1
ATOM 2124 N N . ARG A 1 277 ? 12.586 -23.969 -30.891 1 97.25 277 ARG A N 1
ATOM 2125 C CA . ARG A 1 277 ? 11.68 -22.828 -30.719 1 97.25 277 ARG A CA 1
ATOM 2126 C C . ARG A 1 277 ? 10.586 -22.844 -31.781 1 97.25 277 ARG A C 1
ATOM 2128 O O . ARG A 1 277 ? 10.852 -23.109 -32.938 1 97.25 277 ARG A O 1
ATOM 2135 N N . MET A 1 278 ? 9.43 -22.641 -31.391 1 98.38 278 MET A N 1
ATOM 2136 C CA . MET A 1 278 ? 8.305 -22.609 -32.312 1 98.38 278 MET A CA 1
ATOM 2137 C C . MET A 1 278 ? 7.34 -21.484 -31.953 1 98.38 278 MET A C 1
ATOM 2139 O O . MET A 1 278 ? 6.805 -21.453 -30.844 1 98.38 278 MET A O 1
ATOM 2143 N N . ALA A 1 279 ? 7.102 -20.547 -32.906 1 97.88 279 ALA A N 1
ATOM 2144 C CA . ALA A 1 279 ? 6.086 -19.516 -32.688 1 97.88 279 ALA A CA 1
ATOM 2145 C C . ALA A 1 279 ? 4.691 -20.141 -32.625 1 97.88 279 ALA A C 1
ATOM 2147 O O . ALA A 1 279 ? 4.32 -20.953 -33.469 1 97.88 279 ALA A O 1
ATOM 2148 N N . HIS A 1 280 ? 3.971 -19.828 -31.531 1 97.44 280 HIS A N 1
ATOM 2149 C CA . HIS A 1 280 ? 2.637 -20.391 -31.359 1 97.44 280 HIS A CA 1
ATOM 2150 C C . HIS A 1 280 ? 1.8 -19.547 -30.406 1 97.44 280 HIS A C 1
ATOM 2152 O O . HIS A 1 280 ? 2.311 -19.047 -29.391 1 97.44 280 HIS A O 1
ATOM 2158 N N . ASP A 1 281 ? 0.573 -19.328 -30.797 1 95.81 281 ASP A N 1
ATOM 2159 C CA . ASP A 1 281 ? -0.471 -18.766 -29.938 1 95.81 281 ASP A CA 1
ATOM 2160 C C . ASP A 1 281 ? -1.365 -19.875 -29.375 1 95.81 281 ASP A C 1
ATOM 2162 O O . ASP A 1 281 ? -2.141 -20.484 -30.125 1 95.81 281 ASP A O 1
ATOM 2166 N N . PHE A 1 282 ? -1.318 -20.062 -28.062 1 96.81 282 PHE A N 1
ATOM 2167 C CA . PHE A 1 282 ? -2.031 -21.203 -27.5 1 96.81 282 PHE A CA 1
ATOM 2168 C C . PHE A 1 282 ? -3.535 -20.953 -27.516 1 96.81 282 PHE A C 1
ATOM 2170 O O . PHE A 1 282 ? -4.312 -21.797 -27.062 1 96.81 282 PHE A O 1
ATOM 2177 N N . LEU A 1 283 ? -3.994 -19.875 -28.016 1 95.81 283 LEU A N 1
ATOM 2178 C CA . LEU A 1 283 ? -5.406 -19.625 -28.266 1 95.81 283 LEU A CA 1
ATOM 2179 C C . LEU A 1 283 ? -5.805 -20.109 -29.656 1 95.81 283 LEU A C 1
ATOM 2181 O O . LEU A 1 283 ? -6.859 -19.734 -30.172 1 95.81 283 LEU A O 1
ATOM 2185 N N . THR A 1 284 ? -4.941 -20.844 -30.281 1 96.88 284 THR A N 1
ATOM 2186 C CA . THR A 1 284 ? -5.211 -21.562 -31.531 1 96.88 284 THR A CA 1
ATOM 2187 C C . THR A 1 284 ? -4.855 -23.047 -31.375 1 96.88 284 THR A C 1
ATOM 2189 O O . THR A 1 284 ? -4.234 -23.438 -30.391 1 96.88 284 THR A O 1
ATOM 2192 N N . GLU A 1 285 ? -5.227 -23.75 -32.375 1 97.56 285 GLU A N 1
ATOM 2193 C CA . GLU A 1 285 ? -5.027 -25.188 -32.312 1 97.56 285 GLU A CA 1
ATOM 2194 C C . GLU A 1 285 ? -3.547 -25.531 -32.188 1 97.56 285 GLU A C 1
ATOM 2196 O O . GLU A 1 285 ? -2.697 -24.922 -32.844 1 97.56 285 GLU A O 1
ATOM 2201 N N . GLN A 1 286 ? -3.258 -26.5 -31.297 1 98.44 286 GLN A N 1
ATOM 2202 C CA . GLN A 1 286 ? -1.897 -26.984 -31.062 1 98.44 286 GLN A CA 1
ATOM 2203 C C . GLN A 1 286 ? -1.354 -27.703 -32.312 1 98.44 286 GLN A C 1
ATOM 2205 O O . GLN A 1 286 ? -1.907 -28.719 -32.719 1 98.44 286 GLN A O 1
ATOM 2210 N N . PRO A 1 287 ? -0.257 -27.156 -32.875 1 98.25 287 PRO A N 1
ATOM 2211 C CA . PRO A 1 287 ? 0.267 -27.734 -34.125 1 98.25 287 PRO A CA 1
ATOM 2212 C C . PRO A 1 287 ? 1.117 -28.984 -33.875 1 98.25 287 PRO A C 1
ATOM 2214 O O . PRO A 1 287 ? 1.308 -29.797 -34.781 1 98.25 287 PRO A O 1
ATOM 2217 N N . VAL A 1 288 ? 1.723 -29.141 -32.75 1 98.5 288 VAL A N 1
ATOM 2218 C CA . VAL A 1 288 ? 2.584 -30.281 -32.438 1 98.5 288 VAL A CA 1
ATOM 2219 C C . VAL A 1 288 ? 1.731 -31.469 -32 1 98.5 288 VAL A C 1
ATOM 2221 O O . VAL A 1 288 ? 1.074 -31.422 -30.953 1 98.5 288 VAL A O 1
ATOM 2224 N N . LYS A 1 289 ? 1.844 -32.5 -32.75 1 97.88 289 LYS A N 1
ATOM 2225 C CA . LYS A 1 289 ? 0.976 -33.656 -32.531 1 97.88 289 LYS A CA 1
ATOM 2226 C C . LYS A 1 289 ? 1.707 -34.75 -31.75 1 97.88 289 LYS A C 1
ATOM 2228 O O . LYS A 1 289 ? 2.922 -34.906 -31.891 1 97.88 289 LYS A O 1
ATOM 2233 N N . ASN A 1 290 ? 0.957 -35.406 -30.891 1 97.5 290 ASN A N 1
ATOM 2234 C CA . ASN A 1 290 ? 1.344 -36.656 -30.219 1 97.5 290 ASN A CA 1
ATOM 2235 C C . ASN A 1 290 ? 2.559 -36.438 -29.312 1 97.5 290 ASN A C 1
ATOM 2237 O O . ASN A 1 290 ? 3.396 -37.344 -29.188 1 97.5 290 ASN A O 1
ATOM 2241 N N . ALA A 1 291 ? 2.736 -35.25 -28.812 1 98.12 291 ALA A N 1
ATOM 2242 C CA . ALA A 1 291 ? 3.773 -35.062 -27.797 1 98.12 291 ALA A CA 1
ATOM 2243 C C . ALA A 1 291 ? 3.439 -35.844 -26.516 1 98.12 291 ALA A C 1
ATOM 2245 O O . ALA A 1 291 ? 2.266 -36.031 -26.188 1 98.12 291 ALA A O 1
ATOM 2246 N N . ARG A 1 292 ? 4.465 -36.281 -25.812 1 97.44 292 ARG A N 1
ATOM 2247 C CA . ARG A 1 292 ? 4.242 -36.969 -24.562 1 97.44 292 ARG A CA 1
ATOM 2248 C C . ARG A 1 292 ? 3.725 -36.031 -23.484 1 97.44 292 ARG A C 1
ATOM 2250 O O . ARG A 1 292 ? 2.953 -36.438 -22.609 1 97.44 292 ARG A O 1
ATOM 2257 N N . ALA A 1 293 ? 4.203 -34.844 -23.484 1 98.25 293 ALA A N 1
ATOM 2258 C CA . ALA A 1 293 ? 3.811 -33.875 -22.469 1 98.25 293 ALA A CA 1
ATOM 2259 C C . ALA A 1 293 ? 3.547 -32.5 -23.094 1 98.25 293 ALA A C 1
ATOM 2261 O O . ALA A 1 293 ? 4.41 -31.953 -23.781 1 98.25 293 ALA A O 1
ATOM 2262 N N . TYR A 1 294 ? 2.379 -32 -23 1 98.75 294 TYR A N 1
ATOM 2263 C CA . TYR A 1 294 ? 2.068 -30.594 -23.188 1 98.75 294 TYR A CA 1
ATOM 2264 C C . TYR A 1 294 ? 2.025 -29.859 -21.844 1 98.75 294 TYR A C 1
ATOM 2266 O O . TYR A 1 294 ? 1.191 -30.156 -20.984 1 98.75 294 TYR A O 1
ATOM 2274 N N . TYR A 1 295 ? 2.898 -28.906 -21.656 1 98.5 295 TYR A N 1
ATOM 2275 C CA . TYR A 1 295 ? 3.162 -28.312 -20.344 1 98.5 295 TYR A CA 1
ATOM 2276 C C . TYR A 1 295 ? 2.758 -26.844 -20.328 1 98.5 295 TYR A C 1
ATOM 2278 O O . TYR A 1 295 ? 3.162 -26.062 -21.188 1 98.5 295 TYR A O 1
ATOM 2286 N N . PHE A 1 296 ? 1.869 -26.531 -19.391 1 98.12 296 PHE A N 1
ATOM 2287 C CA . PHE A 1 296 ? 1.425 -25.156 -19.125 1 98.12 296 PHE A CA 1
ATOM 2288 C C . PHE A 1 296 ? 1.847 -24.703 -17.734 1 98.12 296 PHE A C 1
ATOM 2290 O O . PHE A 1 296 ? 1.399 -25.266 -16.734 1 98.12 296 PHE A O 1
ATOM 2297 N N . ARG A 1 297 ? 2.703 -23.734 -17.734 1 95.62 297 ARG A N 1
ATOM 2298 C CA . ARG A 1 297 ? 3.094 -23.203 -16.422 1 95.62 297 ARG A CA 1
ATOM 2299 C C . ARG A 1 297 ? 2.598 -21.781 -16.234 1 95.62 297 ARG A C 1
ATOM 2301 O O . ARG A 1 297 ? 2.934 -20.891 -17.031 1 95.62 297 ARG A O 1
ATOM 2308 N N . GLN A 1 298 ? 1.759 -21.578 -15.172 1 93.12 298 GLN A N 1
ATOM 2309 C CA . GLN A 1 298 ? 1.277 -20.25 -14.789 1 93.12 298 GLN A CA 1
ATOM 2310 C C . GLN A 1 298 ? 0.651 -19.531 -15.977 1 93.12 298 GLN A C 1
ATOM 2312 O O . GLN A 1 298 ? 0.981 -18.375 -16.25 1 93.12 298 GLN A O 1
ATOM 2317 N N . ILE A 1 299 ? -0.152 -20.25 -16.719 1 95.19 299 ILE A N 1
ATOM 2318 C CA . ILE A 1 299 ? -0.879 -19.719 -17.875 1 95.19 299 ILE A CA 1
ATOM 2319 C C . ILE A 1 299 ? -2.363 -19.594 -17.531 1 95.19 299 ILE A C 1
ATOM 2321 O O . ILE A 1 299 ? -2.963 -18.531 -17.719 1 95.19 299 ILE A O 1
ATOM 2325 N N . MET A 1 300 ? -2.898 -20.656 -16.969 1 95.94 300 MET A N 1
ATOM 2326 C CA . MET A 1 300 ? -4.344 -20.719 -16.766 1 95.94 300 MET A CA 1
ATOM 2327 C C . MET A 1 300 ? -4.789 -19.688 -15.734 1 95.94 300 MET A C 1
ATOM 2329 O O . MET A 1 300 ? -5.895 -19.156 -15.828 1 95.94 300 MET A O 1
ATOM 2333 N N . HIS A 1 301 ? -3.947 -19.391 -14.789 1 94.06 301 HIS A N 1
ATOM 2334 C CA . HIS A 1 301 ? -4.328 -18.453 -13.742 1 94.06 301 HIS A CA 1
ATOM 2335 C C . HIS A 1 301 ? -4.41 -17.031 -14.281 1 94.06 301 HIS A C 1
ATOM 2337 O O . HIS A 1 301 ? -4.961 -16.141 -13.625 1 94.06 301 HIS A O 1
ATOM 2343 N N . ASN A 1 302 ? -4 -16.797 -15.539 1 94.44 302 ASN A N 1
ATOM 2344 C CA . ASN A 1 302 ? -4.066 -15.484 -16.172 1 94.44 302 ASN A CA 1
ATOM 2345 C C . ASN A 1 302 ? -5.352 -15.312 -16.984 1 94.44 302 ASN A C 1
ATOM 2347 O O . ASN A 1 302 ? -5.582 -14.258 -17.578 1 94.44 302 ASN A O 1
ATOM 2351 N N . TYR A 1 303 ? -6.234 -16.359 -17.016 1 94.75 303 TYR A N 1
ATOM 2352 C CA . TYR A 1 303 ? -7.398 -16.312 -17.891 1 94.75 303 TYR A CA 1
ATOM 2353 C C . TYR A 1 303 ? -8.664 -16.703 -17.141 1 94.75 303 TYR A C 1
ATOM 2355 O O . TYR A 1 303 ? -8.609 -17.422 -16.141 1 94.75 303 TYR A O 1
ATOM 2363 N N . ASP A 1 304 ? -9.773 -16.234 -17.672 1 91.56 304 ASP A N 1
ATOM 2364 C CA . ASP A 1 304 ? -11.07 -16.641 -17.141 1 91.56 304 ASP A CA 1
ATOM 2365 C C . ASP A 1 304 ? -11.375 -18.094 -17.5 1 91.56 304 ASP A C 1
ATOM 2367 O O . ASP A 1 304 ? -10.656 -18.703 -18.297 1 91.56 304 ASP A O 1
ATOM 2371 N N . ASP A 1 305 ? -12.383 -18.656 -16.969 1 94 305 ASP A N 1
ATOM 2372 C CA . ASP A 1 305 ? -12.703 -20.062 -17.125 1 94 305 ASP A CA 1
ATOM 2373 C C . ASP A 1 305 ? -12.984 -20.406 -18.594 1 94 305 ASP A C 1
ATOM 2375 O O . ASP A 1 305 ? -12.516 -21.422 -19.094 1 94 305 ASP A O 1
ATOM 2379 N N . GLU A 1 306 ? -13.719 -19.562 -19.203 1 94.81 306 GLU A N 1
ATOM 2380 C CA . GLU A 1 306 ? -14.086 -19.812 -20.594 1 94.81 306 GLU A CA 1
ATOM 2381 C C . GLU A 1 306 ? -12.852 -19.875 -21.484 1 94.81 306 GLU A C 1
ATOM 2383 O O . GLU A 1 306 ? -12.742 -20.766 -22.328 1 94.81 306 GLU A O 1
ATOM 2388 N N . THR A 1 307 ? -11.977 -18.984 -21.266 1 95.75 307 THR A N 1
ATOM 2389 C CA . THR A 1 307 ? -10.75 -18.953 -22.062 1 95.75 307 THR A CA 1
ATOM 2390 C C . THR A 1 307 ? -9.859 -20.156 -21.734 1 95.75 307 THR A C 1
ATOM 2392 O O . THR A 1 307 ? -9.219 -20.719 -22.625 1 95.75 307 THR A O 1
ATOM 2395 N N . CYS A 1 308 ? -9.805 -20.547 -20.484 1 97.69 308 CYS A N 1
ATOM 2396 C CA . CYS A 1 308 ? -9.023 -21.719 -20.094 1 97.69 308 CYS A CA 1
ATOM 2397 C C . CYS A 1 308 ? -9.539 -22.969 -20.781 1 97.69 308 CYS A C 1
ATOM 2399 O O . CYS A 1 308 ? -8.75 -23.766 -21.297 1 97.69 308 CYS A O 1
ATOM 2401 N N . VAL A 1 309 ? -10.82 -23.141 -20.797 1 98.12 309 VAL A N 1
ATOM 2402 C CA . VAL A 1 309 ? -11.43 -24.281 -21.453 1 98.12 309 VAL A CA 1
ATOM 2403 C C . VAL A 1 309 ? -11.078 -24.266 -22.938 1 98.12 309 VAL A C 1
ATOM 2405 O O . VAL A 1 309 ? -10.742 -25.312 -23.516 1 98.12 309 VAL A O 1
ATOM 2408 N N . GLN A 1 310 ? -11.125 -23.109 -23.5 1 97.81 310 GLN A N 1
ATOM 2409 C CA . GLN A 1 310 ? -10.797 -22.969 -24.922 1 97.81 310 GLN A CA 1
ATOM 2410 C C . GLN A 1 310 ? -9.344 -23.359 -25.188 1 97.81 310 GLN A C 1
ATOM 2412 O O . GLN A 1 310 ? -9.055 -24.078 -26.141 1 97.81 310 GLN A O 1
ATOM 2417 N N . ILE A 1 311 ? -8.43 -22.844 -24.344 1 98 311 ILE A N 1
ATOM 2418 C CA . ILE A 1 311 ? -7.012 -23.156 -24.484 1 98 311 ILE A CA 1
ATOM 2419 C C . ILE A 1 311 ? -6.812 -24.672 -24.453 1 98 311 ILE A C 1
ATOM 2421 O O . ILE A 1 311 ? -6.121 -25.234 -25.297 1 98 311 ILE A O 1
ATOM 2425 N N . LEU A 1 312 ? -7.473 -25.328 -23.5 1 98.38 312 LEU A N 1
ATOM 2426 C CA . LEU A 1 312 ? -7.316 -26.766 -23.328 1 98.38 312 LEU A CA 1
ATOM 2427 C C . LEU A 1 312 ? -7.938 -27.516 -24.484 1 98.38 312 LEU A C 1
ATOM 2429 O O . LEU A 1 312 ? -7.363 -28.5 -24.984 1 98.38 312 LEU A O 1
ATOM 2433 N N . ARG A 1 313 ? -9.03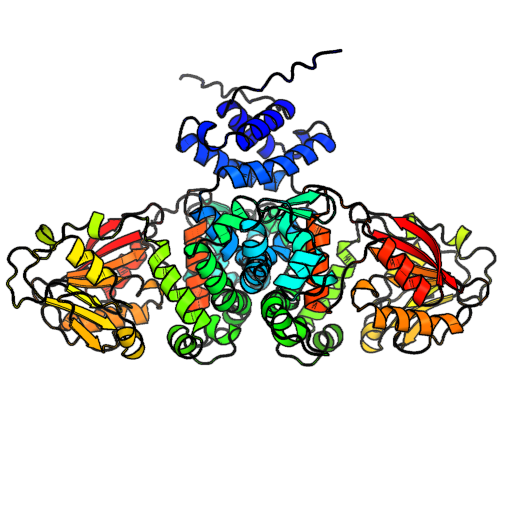1 -27.094 -25 1 98.12 313 ARG A N 1
ATOM 2434 C CA . ARG A 1 313 ? -9.711 -27.734 -26.109 1 98.12 313 ARG A CA 1
ATOM 2435 C C . ARG A 1 313 ? -8.867 -27.656 -27.375 1 98.12 313 ARG A C 1
ATOM 2437 O O . ARG A 1 313 ? -8.875 -28.578 -28.203 1 98.12 313 ARG A O 1
ATOM 2444 N N . PHE A 1 314 ? -8.156 -26.625 -27.547 1 97.88 314 PHE A N 1
ATOM 2445 C CA . PHE A 1 314 ? -7.297 -26.438 -28.703 1 97.88 314 PHE A CA 1
ATOM 2446 C C . PHE A 1 314 ? -6.129 -27.406 -28.672 1 97.88 314 PHE A C 1
ATOM 2448 O O . PHE A 1 314 ? -5.445 -27.594 -29.672 1 97.88 314 PHE A O 1
ATOM 2455 N N . HIS A 1 315 ? -5.91 -28.047 -27.531 1 97.75 315 HIS A N 1
ATOM 2456 C CA . HIS A 1 315 ? -4.777 -28.969 -27.406 1 97.75 315 HIS A CA 1
ATOM 2457 C C . HIS A 1 315 ? -5.227 -30.422 -27.516 1 97.75 315 HIS A C 1
ATOM 2459 O O . HIS A 1 315 ? -4.418 -31.297 -27.812 1 97.75 315 HIS A O 1
ATOM 2465 N N . ILE A 1 316 ? -6.5 -30.688 -27.328 1 97.69 316 ILE A N 1
ATOM 2466 C CA . ILE A 1 316 ? -7.035 -32.031 -27.25 1 97.69 316 ILE A CA 1
ATOM 2467 C C . ILE A 1 316 ? -6.816 -32.75 -28.578 1 97.69 316 ILE A C 1
ATOM 2469 O O . ILE A 1 316 ? -6.359 -33.906 -28.609 1 97.69 316 ILE A O 1
ATOM 2473 N N . PRO A 1 317 ? -7.047 -32.031 -29.75 1 97.62 317 PRO A N 1
ATOM 2474 C CA . PRO A 1 317 ? -6.859 -32.75 -31.016 1 97.62 317 PRO A CA 1
ATOM 2475 C C . PRO A 1 317 ? -5.41 -33.156 -31.266 1 97.62 317 PRO A C 1
ATOM 2477 O O . PRO A 1 317 ? -5.148 -34.062 -32.062 1 97.62 317 PRO A O 1
ATOM 2480 N N . ALA A 1 318 ? -4.477 -32.5 -30.625 1 98.25 318 ALA A N 1
ATOM 2481 C CA . ALA A 1 318 ? -3.057 -32.781 -30.828 1 98.25 318 ALA A CA 1
ATOM 2482 C C . ALA A 1 318 ? -2.602 -33.969 -29.969 1 98.25 318 ALA A C 1
ATOM 2484 O O . ALA A 1 318 ? -1.534 -34.531 -30.203 1 98.25 318 ALA A O 1
ATOM 2485 N N . MET A 1 319 ? -3.396 -34.375 -29.016 1 97.94 319 MET A N 1
ATOM 2486 C CA . MET A 1 319 ? -3.004 -35.406 -28.047 1 97.94 319 MET A CA 1
ATOM 2487 C C . MET A 1 319 ? -3.135 -36.812 -28.656 1 97.94 319 MET A C 1
ATOM 2489 O O . MET A 1 319 ? -4.145 -37.125 -29.297 1 97.94 319 MET A O 1
ATOM 2493 N N . GLY A 1 320 ? -2.096 -37.594 -28.516 1 96.38 320 GLY A N 1
ATOM 2494 C CA . GLY A 1 320 ? -2.133 -39.031 -28.828 1 96.38 320 GLY A CA 1
ATOM 2495 C C . GLY A 1 320 ? -2.422 -39.875 -27.609 1 96.38 320 GLY A C 1
ATOM 2496 O O . GLY A 1 320 ? -2.734 -39.375 -26.531 1 96.38 320 GLY A O 1
ATOM 2497 N N . PRO A 1 321 ? -2.361 -41.156 -27.766 1 94.06 321 PRO A N 1
ATOM 2498 C CA . PRO A 1 321 ? -2.711 -42.062 -26.688 1 94.06 321 PRO A CA 1
ATOM 2499 C C . PRO A 1 321 ? -1.81 -41.906 -25.469 1 94.06 321 PRO A C 1
ATOM 2501 O O . PRO A 1 321 ? -2.244 -42.156 -24.344 1 94.06 321 PRO A O 1
ATOM 2504 N N . ASP A 1 322 ? -0.6 -41.5 -25.688 1 94.62 322 ASP A N 1
ATOM 2505 C CA . ASP A 1 322 ? 0.357 -41.438 -24.594 1 94.62 322 ASP A CA 1
ATOM 2506 C C . ASP A 1 322 ? 0.546 -39.969 -24.141 1 94.62 322 ASP A C 1
ATOM 2508 O O . ASP A 1 322 ? 1.387 -39.688 -23.281 1 94.62 322 ASP A O 1
ATOM 2512 N N . SER A 1 323 ? -0.216 -39.094 -24.734 1 97.5 323 SER A N 1
ATOM 2513 C CA . SER A 1 323 ? -0.067 -37.688 -24.438 1 97.5 323 SER A CA 1
ATOM 2514 C C . SER A 1 323 ? -0.697 -37.344 -23.094 1 97.5 323 SER A C 1
ATOM 2516 O O . SER A 1 323 ? -1.745 -37.875 -22.734 1 97.5 323 SER A O 1
ATOM 2518 N N . ARG A 1 324 ? -0.035 -36.469 -22.328 1 97.94 324 ARG A N 1
ATOM 2519 C CA . ARG A 1 324 ? -0.576 -35.875 -21.109 1 97.94 324 ARG A CA 1
ATOM 2520 C C . ARG A 1 324 ? -0.448 -34.344 -21.125 1 97.94 324 ARG A C 1
ATOM 2522 O O . ARG A 1 324 ? 0.428 -33.812 -21.797 1 97.94 324 ARG A O 1
ATOM 2529 N N . ILE A 1 325 ? -1.387 -33.75 -20.469 1 98.62 325 ILE A N 1
ATOM 2530 C CA . ILE A 1 325 ? -1.309 -32.312 -20.203 1 98.62 325 ILE A CA 1
ATOM 2531 C C . ILE A 1 325 ? -0.844 -32.094 -18.766 1 98.62 325 ILE A C 1
ATOM 2533 O O . ILE A 1 325 ? -1.347 -32.719 -17.828 1 98.62 325 ILE A O 1
ATOM 2537 N N . PHE A 1 326 ? 0.177 -31.312 -18.609 1 98.62 326 PHE A N 1
ATOM 2538 C CA . PHE A 1 326 ? 0.682 -30.906 -17.297 1 98.62 326 PHE A CA 1
ATOM 2539 C C . PHE A 1 326 ? 0.407 -29.422 -17.047 1 98.62 326 PHE A C 1
ATOM 2541 O O . PHE A 1 326 ? 0.944 -28.562 -17.734 1 98.62 326 PHE A O 1
ATOM 2548 N N . ILE A 1 327 ? -0.436 -29.156 -16.078 1 98.56 327 ILE A N 1
ATOM 2549 C CA . ILE A 1 327 ? -0.726 -27.781 -15.703 1 98.56 327 ILE A CA 1
ATOM 2550 C C . ILE A 1 327 ? -0.016 -27.453 -14.391 1 98.56 327 ILE A C 1
ATOM 2552 O O . ILE A 1 327 ? -0.393 -27.953 -13.328 1 98.56 327 ILE A O 1
ATOM 2556 N N . ASP A 1 328 ? 1.064 -26.656 -14.531 1 97.06 328 ASP A N 1
ATOM 2557 C CA . ASP A 1 328 ? 1.868 -26.188 -13.406 1 97.06 328 ASP A CA 1
ATOM 2558 C C . ASP A 1 328 ? 1.358 -24.844 -12.883 1 97.06 328 ASP A C 1
ATOM 2560 O O . ASP A 1 328 ? 1.815 -23.797 -13.328 1 97.06 328 ASP A O 1
ATOM 2564 N N . ASP A 1 329 ? 0.362 -24.875 -11.992 1 96.56 329 ASP A N 1
ATOM 2565 C CA . ASP A 1 329 ? -0.311 -23.734 -11.383 1 96.56 329 ASP A CA 1
ATOM 2566 C C . ASP A 1 329 ? -0.595 -23.984 -9.906 1 96.56 329 ASP A C 1
ATOM 2568 O O . ASP A 1 329 ? -0.16 -24.984 -9.344 1 96.56 329 ASP A O 1
ATOM 2572 N N . LYS A 1 330 ? -1.23 -23.031 -9.289 1 95.88 330 LYS A N 1
ATOM 2573 C CA . LYS A 1 330 ? -1.651 -23.234 -7.906 1 95.88 330 LYS A CA 1
ATOM 2574 C C . LYS A 1 330 ? -2.967 -24.016 -7.84 1 95.88 330 LYS A C 1
ATOM 2576 O O . LYS A 1 330 ? -3.869 -23.781 -8.648 1 95.88 330 LYS A O 1
ATOM 2581 N N . THR A 1 331 ? -3.025 -25 -6.988 1 97.5 331 THR A N 1
ATOM 2582 C CA . THR A 1 331 ? -4.273 -25.672 -6.648 1 97.5 331 THR A CA 1
ATOM 2583 C C . THR A 1 331 ? -4.633 -25.438 -5.184 1 97.5 331 THR A C 1
ATOM 2585 O O . THR A 1 331 ? -4.188 -26.188 -4.305 1 97.5 331 THR A O 1
ATOM 2588 N N . LEU A 1 332 ? -5.418 -24.406 -4.934 1 95.69 332 LEU A N 1
ATOM 2589 C CA . LEU A 1 332 ? -5.809 -24.078 -3.566 1 95.69 332 LEU A CA 1
ATOM 2590 C C . LEU A 1 332 ? -6.727 -25.156 -2.994 1 95.69 332 LEU A C 1
ATOM 2592 O O . LEU A 1 332 ? -7.539 -25.734 -3.719 1 95.69 332 LEU A O 1
ATOM 2596 N N . PRO A 1 333 ? -6.578 -25.438 -1.727 1 94.44 333 PRO A N 1
ATOM 2597 C CA . PRO A 1 333 ? -7.43 -26.469 -1.123 1 94.44 333 PRO A CA 1
ATOM 2598 C C . PRO A 1 333 ? -8.891 -26.031 -1.03 1 94.44 333 PRO A C 1
ATOM 2600 O O . PRO A 1 333 ? -9.18 -24.859 -0.794 1 94.44 333 PRO A O 1
ATOM 2603 N N . ASP A 1 334 ? -9.773 -26.984 -1.148 1 93.75 334 ASP A N 1
ATOM 2604 C CA . ASP A 1 334 ? -11.195 -26.719 -0.979 1 93.75 334 ASP A CA 1
ATOM 2605 C C . ASP A 1 334 ? -11.516 -26.344 0.467 1 93.75 334 ASP A C 1
ATOM 2607 O O . ASP A 1 334 ? -12.359 -25.484 0.721 1 93.75 334 ASP A O 1
ATOM 2611 N N . GLU A 1 335 ? -10.922 -27.109 1.342 1 92 335 GLU A N 1
ATOM 2612 C CA . GLU A 1 335 ? -10.992 -26.734 2.748 1 92 335 GLU A CA 1
ATOM 2613 C C . GLU A 1 335 ? -10.008 -25.609 3.061 1 92 335 GLU A C 1
ATOM 2615 O O . GLU A 1 335 ? -8.805 -25.844 3.154 1 92 335 GLU A O 1
ATOM 2620 N N . LYS A 1 336 ? -10.469 -24.469 3.264 1 90.5 336 LYS A N 1
ATOM 2621 C CA . LYS A 1 336 ? -9.625 -23.281 3.445 1 90.5 336 LYS A CA 1
ATOM 2622 C C . LYS A 1 336 ? -8.875 -23.344 4.773 1 90.5 336 LYS A C 1
ATOM 2624 O O . LYS A 1 336 ? -9.484 -23.578 5.824 1 90.5 336 LYS A O 1
ATOM 2629 N N . PRO A 1 337 ? -7.617 -23.203 4.668 1 88.56 337 PRO A N 1
ATOM 2630 C CA . PRO A 1 337 ? -6.922 -23 5.945 1 88.56 337 PRO A CA 1
ATOM 2631 C C . PRO A 1 337 ? -7.309 -21.703 6.637 1 88.56 337 PRO A C 1
ATOM 2633 O O . PRO A 1 337 ? -7.914 -20.828 6.012 1 88.56 337 PRO A O 1
ATOM 2636 N N . GLY A 1 338 ? -7.023 -21.656 7.914 1 87.81 338 GLY A N 1
ATOM 2637 C CA . GLY A 1 338 ? -7.273 -20.422 8.641 1 87.81 338 GLY A CA 1
ATOM 2638 C C . GLY A 1 338 ? -6.527 -19.234 8.062 1 87.81 338 GLY A C 1
ATOM 2639 O O . GLY A 1 338 ? -5.453 -19.391 7.48 1 87.81 338 GLY A O 1
ATOM 2640 N N . ALA A 1 339 ? -7.031 -18.062 8.211 1 87.06 339 ALA A N 1
ATOM 2641 C CA . ALA A 1 339 ? -6.504 -16.844 7.613 1 87.06 339 ALA A CA 1
ATOM 2642 C C . ALA A 1 339 ? -5.066 -16.578 8.062 1 87.06 339 ALA A C 1
ATOM 2644 O O . ALA A 1 339 ? -4.289 -15.945 7.344 1 87.06 339 ALA A O 1
ATOM 2645 N N . GLY A 1 340 ? -4.715 -17.078 9.211 1 83.25 340 GLY A N 1
ATOM 2646 C CA . GLY A 1 340 ? -3.381 -16.859 9.75 1 83.25 340 GLY A CA 1
ATOM 2647 C C . GLY A 1 340 ? -2.393 -17.938 9.352 1 83.25 340 GLY A C 1
ATOM 2648 O O . GLY A 1 340 ? -1.21 -17.859 9.688 1 83.25 340 GLY A O 1
ATOM 2649 N N . ALA A 1 341 ? -2.857 -18.906 8.602 1 85.06 341 ALA A N 1
ATOM 2650 C CA . ALA A 1 341 ? -1.979 -20 8.203 1 85.06 341 ALA A CA 1
ATOM 2651 C C . ALA A 1 341 ? -0.916 -19.531 7.219 1 85.06 341 ALA A C 1
ATOM 2653 O O . ALA A 1 341 ? -1.133 -18.562 6.477 1 85.06 341 ALA A O 1
ATOM 2654 N N . PRO A 1 342 ? 0.259 -20.219 7.27 1 81.5 342 PRO A N 1
ATOM 2655 C CA . PRO A 1 342 ? 1.34 -19.844 6.359 1 81.5 342 PRO A CA 1
ATOM 2656 C C . PRO A 1 342 ? 0.908 -19.859 4.895 1 81.5 342 PRO A C 1
ATOM 2658 O O . PRO A 1 342 ? 0.25 -20.797 4.449 1 81.5 342 PRO A O 1
ATOM 2661 N N . GLY A 1 343 ? 1.218 -18.812 4.262 1 86.44 343 GLY A N 1
ATOM 2662 C CA . GLY A 1 343 ? 1.019 -18.75 2.82 1 86.44 343 GLY A CA 1
ATOM 2663 C C . GLY A 1 343 ? -0.36 -18.266 2.426 1 86.44 343 GLY A C 1
ATOM 2664 O O . GLY A 1 343 ? -0.58 -17.875 1.278 1 86.44 343 GLY A O 1
ATOM 2665 N N . VAL A 1 344 ? -1.322 -18.188 3.365 1 90.38 344 VAL A N 1
ATOM 2666 C CA . VAL A 1 344 ? -2.705 -17.859 3.037 1 90.38 344 VAL A CA 1
ATOM 2667 C C . VAL A 1 344 ? -2.795 -16.406 2.58 1 90.38 344 VAL A C 1
ATOM 2669 O O . VAL A 1 344 ? -3.443 -16.094 1.576 1 90.38 344 VAL A O 1
ATOM 2672 N N . GLU A 1 345 ? -2.139 -15.539 3.268 1 92.19 345 GLU A N 1
ATOM 2673 C CA . GLU A 1 345 ? -2.166 -14.133 2.869 1 92.19 345 GLU A CA 1
ATOM 2674 C C . GLU A 1 345 ? -1.564 -13.945 1.479 1 92.19 345 GLU A C 1
ATOM 2676 O O . GLU A 1 345 ? -2.068 -13.148 0.682 1 92.19 345 GLU A O 1
ATOM 2681 N N . TYR A 1 346 ? -0.535 -14.711 1.191 1 92.56 346 TYR A N 1
ATOM 2682 C CA . TYR A 1 346 ? 0.12 -14.633 -0.109 1 92.56 346 TYR A CA 1
ATOM 2683 C C . TYR A 1 346 ? -0.827 -15.062 -1.223 1 92.56 346 TYR A C 1
ATOM 2685 O O . TYR A 1 346 ? -0.987 -14.359 -2.221 1 92.56 346 TYR A O 1
ATOM 2693 N N . THR A 1 347 ? -1.42 -16.188 -1.023 1 93.81 347 THR A N 1
ATOM 2694 C CA . THR A 1 347 ? -2.271 -16.719 -2.082 1 93.81 347 THR A CA 1
ATOM 2695 C C . THR A 1 347 ? -3.508 -15.836 -2.268 1 93.81 347 THR A C 1
ATOM 2697 O O . THR A 1 347 ? -4 -15.68 -3.387 1 93.81 347 THR A O 1
ATOM 2700 N N . ALA A 1 348 ? -3.998 -15.273 -1.165 1 95.31 348 ALA A N 1
ATOM 2701 C CA . ALA A 1 348 ? -5.129 -14.352 -1.26 1 95.31 348 ALA A CA 1
ATOM 2702 C C . ALA A 1 348 ? -4.746 -13.094 -2.029 1 95.31 348 ALA A C 1
ATOM 2704 O O . ALA A 1 348 ? -5.5 -12.625 -2.885 1 95.31 348 ALA A O 1
ATOM 2705 N N . ALA A 1 349 ? -3.568 -12.57 -1.734 1 97.12 349 ALA A N 1
ATOM 2706 C CA . ALA A 1 349 ? -3.068 -11.383 -2.43 1 97.12 349 ALA A CA 1
ATOM 2707 C C . ALA A 1 349 ? -2.822 -11.68 -3.906 1 97.12 349 ALA A C 1
ATOM 2709 O O . ALA A 1 349 ? -3.156 -10.867 -4.773 1 97.12 349 ALA A O 1
ATOM 2710 N N . LEU A 1 350 ? -2.244 -12.82 -4.156 1 95.75 350 LEU A N 1
ATOM 2711 C CA . LEU A 1 350 ? -1.981 -13.242 -5.527 1 95.75 350 LEU A CA 1
ATOM 2712 C C . LEU A 1 350 ? -3.277 -13.336 -6.324 1 95.75 350 LEU A C 1
ATOM 2714 O O . LEU A 1 350 ? -3.324 -12.945 -7.492 1 95.75 350 LEU A O 1
ATOM 2718 N N . SER A 1 351 ? -4.301 -13.852 -5.703 1 95.81 351 SER A N 1
ATOM 2719 C CA . SER A 1 351 ? -5.598 -13.945 -6.363 1 95.81 351 SER A CA 1
ATOM 2720 C C . SER A 1 351 ? -6.109 -12.57 -6.773 1 95.81 351 SER A C 1
ATOM 2722 O O . SER A 1 351 ? -6.641 -12.398 -7.871 1 95.81 351 SER A O 1
ATOM 2724 N N . LEU A 1 352 ? -5.945 -11.602 -5.941 1 97.62 352 LEU A N 1
ATOM 2725 C CA . LEU A 1 352 ? -6.367 -10.242 -6.254 1 97.62 352 LEU A CA 1
ATOM 2726 C C . LEU A 1 352 ? -5.508 -9.648 -7.363 1 97.62 352 LEU A C 1
ATOM 2728 O O . LEU A 1 352 ? -6.012 -8.914 -8.219 1 97.62 352 LEU A O 1
ATOM 2732 N N . ALA A 1 353 ? -4.254 -9.992 -7.332 1 97.62 353 ALA A N 1
ATOM 2733 C CA . ALA A 1 353 ? -3.365 -9.531 -8.391 1 97.62 353 ALA A CA 1
ATOM 2734 C C . ALA A 1 353 ? -3.791 -10.094 -9.75 1 97.62 353 ALA A C 1
ATOM 2736 O O . ALA A 1 353 ? -3.807 -9.367 -10.75 1 97.62 353 ALA A O 1
ATOM 2737 N N . MET A 1 354 ? -4.172 -11.352 -9.797 1 96.69 354 MET A N 1
ATOM 2738 C CA . MET A 1 354 ? -4.613 -11.969 -11.039 1 96.69 354 MET A CA 1
ATOM 2739 C C . MET A 1 354 ? -5.906 -11.336 -11.539 1 96.69 354 MET A C 1
ATOM 2741 O O . MET A 1 354 ? -6.094 -11.156 -12.742 1 96.69 354 MET A O 1
ATOM 2745 N N . LYS A 1 355 ? -6.73 -11.031 -10.586 1 96.44 355 LYS A N 1
ATOM 2746 C CA . LYS A 1 355 ? -7.965 -10.352 -10.961 1 96.44 355 LYS A CA 1
ATOM 2747 C C . LYS A 1 355 ? -7.68 -8.969 -11.547 1 96.44 355 LYS A C 1
ATOM 2749 O O . LYS A 1 355 ? -8.219 -8.609 -12.594 1 96.44 355 LYS A O 1
ATOM 2754 N N . ALA A 1 356 ? -6.836 -8.211 -10.898 1 97.56 356 ALA A N 1
ATOM 2755 C CA . ALA A 1 356 ? -6.527 -6.848 -11.336 1 97.56 356 ALA A CA 1
ATOM 2756 C C . ALA A 1 356 ? -5.801 -6.852 -12.68 1 97.56 356 ALA A C 1
ATOM 2758 O O . ALA A 1 356 ? -6.164 -6.098 -13.586 1 97.56 356 ALA A O 1
ATOM 2759 N N . MET A 1 357 ? -4.875 -7.766 -12.844 1 97.19 357 MET A N 1
ATOM 2760 C CA . MET A 1 357 ? -3.982 -7.742 -14 1 97.19 357 MET A CA 1
ATOM 2761 C C . MET A 1 357 ? -4.637 -8.398 -15.211 1 97.19 357 MET A C 1
ATOM 2763 O O . MET A 1 357 ? -4.43 -7.973 -16.344 1 97.19 357 MET A O 1
ATOM 2767 N N . PHE A 1 358 ? -5.539 -9.438 -14.945 1 95.62 358 PHE A N 1
ATOM 2768 C CA . PHE A 1 358 ? -5.902 -10.297 -16.078 1 95.62 358 PHE A CA 1
ATOM 2769 C C . PHE A 1 358 ? -7.395 -10.609 -16.062 1 95.62 358 PHE A C 1
ATOM 2771 O O . PHE A 1 358 ? -7.895 -11.32 -16.922 1 95.62 358 PHE A O 1
ATOM 2778 N N . ASP A 1 359 ? -8.117 -10.047 -15.055 1 94.38 359 ASP A N 1
ATOM 2779 C CA . ASP A 1 359 ? -9.516 -10.43 -14.844 1 94.38 359 ASP A CA 1
ATOM 2780 C C . ASP A 1 359 ? -9.656 -11.938 -14.711 1 94.38 359 ASP A C 1
ATOM 2782 O O . ASP A 1 359 ? -10.531 -12.547 -15.328 1 94.38 359 ASP A O 1
ATOM 2786 N N . ALA A 1 360 ? -8.758 -12.5 -13.945 1 94.31 360 ALA A N 1
ATOM 2787 C CA . ALA A 1 360 ? -8.664 -13.945 -13.727 1 94.31 360 ALA A CA 1
ATOM 2788 C C . ALA A 1 360 ? -8.734 -14.281 -12.242 1 94.31 360 ALA A C 1
ATOM 2790 O O . ALA A 1 360 ? -9.281 -13.508 -11.445 1 94.31 360 ALA A O 1
ATOM 2791 N N . GLN A 1 361 ? -8.367 -15.516 -11.867 1 91.31 361 GLN A N 1
ATOM 2792 C CA . GLN A 1 361 ? -8.453 -15.961 -10.484 1 91.31 361 GLN A CA 1
ATOM 2793 C C . GLN A 1 361 ? -7.566 -17.172 -10.234 1 91.31 361 GLN A C 1
ATOM 2795 O O . GLN A 1 361 ? -7.211 -17.891 -11.18 1 91.31 361 GLN A O 1
ATOM 2800 N N . GLU A 1 362 ? -7.152 -17.297 -8.969 1 94.62 362 GLU A N 1
ATOM 2801 C CA . GLU A 1 362 ? -6.629 -18.594 -8.539 1 94.62 362 GLU A CA 1
ATOM 2802 C C . GLU A 1 362 ? -7.758 -19.578 -8.273 1 94.62 362 GLU A C 1
ATOM 2804 O O . GLU A 1 362 ? -8.875 -19.188 -7.938 1 94.62 362 GLU A O 1
ATOM 2809 N N . ARG A 1 363 ? -7.453 -20.828 -8.438 1 96.38 363 ARG A N 1
ATOM 2810 C CA . ARG A 1 363 ? -8.539 -21.812 -8.406 1 96.38 363 ARG A CA 1
ATOM 2811 C C . ARG A 1 363 ? -8.297 -22.875 -7.348 1 96.38 363 ARG A C 1
ATOM 2813 O O . ARG A 1 363 ? -7.156 -23.297 -7.133 1 96.38 363 ARG A O 1
ATOM 2820 N N . ARG A 1 364 ? -9.359 -23.234 -6.715 1 95.44 364 ARG A N 1
ATOM 2821 C CA . ARG A 1 364 ? -9.32 -24.359 -5.789 1 95.44 364 ARG A CA 1
ATOM 2822 C C . ARG A 1 364 ? -9.477 -25.672 -6.535 1 95.44 364 ARG A C 1
ATOM 2824 O O . ARG A 1 364 ? -9.828 -25.703 -7.715 1 95.44 364 ARG A O 1
ATOM 2831 N N . GLU A 1 365 ? -9.211 -26.781 -5.859 1 97.62 365 GLU A N 1
ATOM 2832 C CA . GLU A 1 365 ? -9.156 -28.094 -6.496 1 97.62 365 GLU A CA 1
ATOM 2833 C C . GLU A 1 365 ? -10.477 -28.438 -7.172 1 97.62 365 GLU A C 1
ATOM 2835 O O . GLU A 1 365 ? -10.5 -28.891 -8.32 1 97.62 365 GLU A O 1
ATOM 2840 N N . ALA A 1 366 ? -11.594 -28.188 -6.5 1 96.75 366 ALA A N 1
ATOM 2841 C CA . ALA A 1 366 ? -12.898 -28.5 -7.082 1 96.75 366 ALA A CA 1
ATOM 2842 C C . ALA A 1 366 ? -13.141 -27.703 -8.359 1 96.75 366 ALA A C 1
ATOM 2844 O O . ALA A 1 366 ? -13.773 -28.188 -9.297 1 96.75 366 ALA A O 1
ATOM 2845 N N . HIS A 1 367 ? -12.711 -26.516 -8.328 1 96.19 367 HIS A N 1
ATOM 2846 C CA . HIS A 1 367 ? -12.828 -25.656 -9.508 1 96.19 367 HIS A CA 1
ATOM 2847 C C . HIS A 1 367 ? -12.023 -26.219 -10.672 1 96.19 367 HIS A C 1
ATOM 2849 O O . HIS A 1 367 ? -12.516 -26.281 -11.797 1 96.19 367 HIS A O 1
ATOM 2855 N N . TRP A 1 368 ? -10.781 -26.656 -10.445 1 98.06 368 TRP A N 1
ATOM 2856 C CA . TRP A 1 368 ? -9.938 -27.266 -11.469 1 98.06 368 TRP A CA 1
ATOM 2857 C C . TRP A 1 368 ? -10.602 -28.516 -12.055 1 98.06 368 TRP A C 1
ATOM 2859 O O . TRP A 1 368 ? -10.609 -28.703 -13.273 1 98.06 368 TRP A O 1
ATOM 2869 N N . ARG A 1 369 ? -11.102 -29.328 -11.18 1 98.25 369 ARG A N 1
ATOM 2870 C CA . ARG A 1 369 ? -11.734 -30.562 -11.617 1 98.25 369 ARG A CA 1
ATOM 2871 C C . ARG A 1 369 ? -12.922 -30.281 -12.531 1 98.25 369 ARG A C 1
ATOM 2873 O O . ARG A 1 369 ? -13.086 -30.938 -13.562 1 98.25 369 ARG A O 1
ATOM 2880 N N . ARG A 1 370 ? -13.703 -29.297 -12.172 1 97.81 370 ARG A N 1
ATOM 2881 C CA . ARG A 1 370 ? -14.828 -28.906 -13.016 1 97.81 370 ARG A CA 1
ATOM 2882 C C . ARG A 1 370 ? -14.352 -28.328 -14.344 1 97.81 370 ARG A C 1
ATOM 2884 O O . ARG A 1 370 ? -14.891 -28.656 -15.398 1 97.81 370 ARG A O 1
ATOM 2891 N N . LEU A 1 371 ? -13.398 -27.469 -14.242 1 97.88 371 LEU A N 1
ATOM 2892 C CA . LEU A 1 371 ? -12.859 -26.781 -15.414 1 97.88 371 LEU A CA 1
ATOM 2893 C C . LEU A 1 371 ? -12.289 -27.781 -16.406 1 97.88 371 LEU A C 1
ATOM 2895 O O . LEU A 1 371 ? -12.57 -27.688 -17.609 1 97.88 371 LEU A O 1
ATOM 2899 N N . LEU A 1 372 ? -11.492 -28.75 -15.977 1 98.56 372 LEU A N 1
ATOM 2900 C CA . LEU A 1 372 ? -10.867 -29.734 -16.844 1 98.56 372 LEU A CA 1
ATOM 2901 C C . LEU A 1 372 ? -11.906 -30.703 -17.406 1 98.56 372 LEU A C 1
ATOM 2903 O O . LEU A 1 372 ? -11.812 -31.141 -18.547 1 98.56 372 LEU A O 1
ATOM 2907 N N . ASP A 1 373 ? -12.852 -31.047 -16.562 1 98.44 373 ASP A N 1
ATOM 2908 C CA . ASP A 1 373 ? -13.938 -31.891 -17.031 1 98.44 373 ASP A CA 1
ATOM 2909 C C . ASP A 1 373 ? -14.68 -31.234 -18.188 1 98.44 373 ASP A C 1
ATOM 2911 O O . ASP A 1 373 ? -14.977 -31.875 -19.203 1 98.44 373 ASP A O 1
ATOM 2915 N N . GLU A 1 374 ? -14.977 -29.969 -18.047 1 98.25 374 GLU A N 1
ATOM 2916 C CA . GLU A 1 374 ? -15.664 -29.203 -19.078 1 98.25 374 GLU A CA 1
ATOM 2917 C C . GLU A 1 374 ? -14.836 -29.156 -20.359 1 98.25 374 GLU A C 1
ATOM 2919 O O . GLU A 1 374 ? -15.391 -29.141 -21.469 1 98.25 374 GLU A O 1
ATOM 2924 N N . ALA A 1 375 ? -13.57 -29.125 -20.234 1 98.31 375 ALA A N 1
ATOM 2925 C CA . ALA A 1 375 ? -12.672 -29.047 -21.391 1 98.31 375 ALA A CA 1
ATOM 2926 C C . ALA A 1 375 ? -12.547 -30.391 -22.078 1 98.31 375 ALA A C 1
ATOM 2928 O O . ALA A 1 375 ? -12.016 -30.484 -23.188 1 98.31 375 ALA A O 1
ATOM 2929 N N . GLY A 1 376 ? -13.062 -31.422 -21.484 1 98.06 376 GLY A N 1
ATOM 2930 C CA . GLY A 1 376 ? -12.945 -32.75 -22.062 1 98.06 376 GLY A CA 1
ATOM 2931 C C . GLY A 1 376 ? -11.703 -33.5 -21.609 1 98.06 376 GLY A C 1
ATOM 2932 O O . GLY A 1 376 ? -11.156 -34.312 -22.344 1 98.06 376 GLY A O 1
ATOM 2933 N N . LEU A 1 377 ? -11.219 -33.188 -20.422 1 98.69 377 LEU A N 1
ATOM 2934 C CA . LEU A 1 377 ? -10.016 -33.812 -19.891 1 98.69 377 LEU A CA 1
ATOM 2935 C C . LEU A 1 377 ? -10.328 -34.594 -18.609 1 98.69 377 LEU A C 1
ATOM 2937 O O . LEU A 1 377 ? -11.289 -34.25 -17.906 1 98.69 377 LEU A O 1
ATOM 2941 N N . LYS A 1 378 ? -9.57 -35.562 -18.391 1 98 378 LYS A N 1
ATOM 2942 C CA . LYS A 1 378 ? -9.609 -36.344 -17.141 1 98 378 LYS A CA 1
ATOM 2943 C C . LYS A 1 378 ? -8.344 -36.125 -16.328 1 98 378 LYS A C 1
ATOM 2945 O O . LYS A 1 378 ? -7.23 -36.25 -16.828 1 98 378 LYS A O 1
ATOM 2950 N N . ILE A 1 379 ? -8.555 -35.781 -15.055 1 98.62 379 ILE A N 1
ATOM 2951 C CA . ILE A 1 379 ? -7.406 -35.594 -14.172 1 98.62 379 ILE A CA 1
ATOM 2952 C C . ILE A 1 379 ? -6.898 -36.938 -13.672 1 98.62 379 ILE A C 1
ATOM 2954 O O . ILE A 1 379 ? -7.664 -37.75 -13.117 1 98.62 379 ILE A O 1
ATOM 2958 N N . LEU A 1 380 ? -5.641 -37.156 -13.898 1 98.06 380 LEU A N 1
ATOM 2959 C CA . LEU A 1 380 ? -4.996 -38.375 -13.406 1 98.06 380 LEU A CA 1
ATOM 2960 C C . LEU A 1 380 ? -4.438 -38.188 -12 1 98.06 380 LEU A C 1
ATOM 2962 O O . LEU A 1 380 ? -4.496 -39.094 -11.172 1 98.06 380 LEU A O 1
ATOM 2966 N N . ASP A 1 381 ? -3.904 -37 -11.797 1 98.12 381 ASP A N 1
ATOM 2967 C CA . ASP A 1 381 ? -3.283 -36.719 -10.508 1 98.12 381 ASP A CA 1
ATOM 2968 C C . ASP A 1 381 ? -3.086 -35.219 -10.32 1 98.12 381 ASP A C 1
ATOM 2970 O O . ASP A 1 381 ? -3.057 -34.438 -11.297 1 98.12 381 ASP A O 1
ATOM 2974 N N . ILE A 1 382 ? -3.105 -34.75 -9.133 1 98.5 382 ILE A N 1
ATOM 2975 C CA . ILE A 1 382 ? -2.707 -33.406 -8.719 1 98.5 382 ILE A CA 1
ATOM 2976 C C . ILE A 1 382 ? -1.631 -33.531 -7.637 1 98.5 382 ILE A C 1
ATOM 2978 O O . ILE A 1 382 ? -1.878 -34.062 -6.551 1 98.5 382 ILE A O 1
ATOM 2982 N N . ARG A 1 383 ? -0.442 -33.031 -7.941 1 98.12 383 ARG A N 1
ATOM 2983 C CA . ARG A 1 383 ? 0.683 -33.156 -7.02 1 98.12 383 ARG A CA 1
ATOM 2984 C C . ARG A 1 383 ? 1.21 -31.781 -6.602 1 98.12 383 ARG A C 1
ATOM 2986 O O . ARG A 1 383 ? 1.756 -31.047 -7.426 1 98.12 383 ARG A O 1
ATOM 2993 N N . LYS A 1 384 ? 1.07 -31.469 -5.328 1 95.75 384 LYS A N 1
ATOM 2994 C CA . LYS A 1 384 ? 1.574 -30.219 -4.789 1 95.75 384 LYS A CA 1
ATOM 2995 C C . LYS A 1 384 ? 3.059 -30.312 -4.453 1 95.75 384 LYS A C 1
ATOM 2997 O O . LYS A 1 384 ? 3.539 -31.375 -4.059 1 95.75 384 LYS A O 1
ATOM 3002 N N . PHE A 1 385 ? 3.785 -29.156 -4.621 1 93.81 385 PHE A N 1
ATOM 3003 C CA . PHE A 1 385 ? 5.215 -29.281 -4.375 1 93.81 385 PHE A CA 1
ATOM 3004 C C . PHE A 1 385 ? 5.746 -28.078 -3.607 1 93.81 385 PHE A C 1
ATOM 3006 O O . PHE A 1 385 ? 6.938 -28 -3.303 1 93.81 385 PHE A O 1
ATOM 3013 N N . THR A 1 386 ? 4.891 -27.094 -3.219 1 89.25 386 THR A N 1
ATOM 3014 C CA . THR A 1 386 ? 5.289 -26.016 -2.328 1 89.25 386 THR A CA 1
ATOM 3015 C C . THR A 1 386 ? 4.223 -25.766 -1.265 1 89.25 386 THR A C 1
ATOM 3017 O O . THR A 1 386 ? 3.084 -26.219 -1.407 1 89.25 386 THR A O 1
ATOM 3020 N N . LYS A 1 387 ? 4.523 -25.031 -0.189 1 82.81 387 LYS A N 1
ATOM 3021 C CA . LYS A 1 387 ? 3.598 -24.641 0.87 1 82.81 387 LYS A CA 1
ATOM 3022 C C . LYS A 1 387 ? 2.637 -23.562 0.39 1 82.81 387 LYS A C 1
ATOM 3024 O O . LYS A 1 387 ? 1.682 -23.219 1.09 1 82.81 387 LYS A O 1
ATOM 3029 N N . PHE A 1 388 ? 2.838 -23.094 -0.84 1 87.62 388 PHE A N 1
ATOM 3030 C CA . PHE A 1 388 ? 1.983 -22.062 -1.417 1 87.62 388 PHE A CA 1
ATOM 3031 C C . PHE A 1 388 ? 0.981 -22.672 -2.391 1 87.62 388 PHE A C 1
ATOM 3033 O O . PHE A 1 388 ? 0.368 -21.953 -3.186 1 87.62 388 PHE A O 1
ATOM 3040 N N . ASP A 1 389 ? 0.928 -24 -2.4 1 92.69 389 ASP A N 1
ATOM 3041 C CA . ASP A 1 389 ? -0.06 -24.766 -3.148 1 92.69 389 ASP A CA 1
ATOM 3042 C C . ASP A 1 389 ? 0.289 -24.812 -4.633 1 92.69 389 ASP A C 1
ATOM 3044 O O . ASP A 1 389 ? -0.591 -25 -5.477 1 92.69 389 ASP A O 1
ATOM 3048 N N . ASP A 1 390 ? 1.575 -24.531 -4.922 1 94.06 390 ASP A N 1
ATOM 3049 C CA . ASP A 1 390 ? 1.997 -24.859 -6.281 1 94.06 390 ASP A CA 1
ATOM 3050 C C . ASP A 1 390 ? 1.835 -26.344 -6.562 1 94.06 390 ASP A C 1
ATOM 3052 O O . ASP A 1 390 ? 2.158 -27.188 -5.719 1 94.06 390 ASP A O 1
ATOM 3056 N N . SER A 1 391 ? 1.315 -26.609 -7.707 1 97.06 391 SER A N 1
ATOM 3057 C CA . SER A 1 391 ? 1.016 -28 -8.016 1 97.06 391 SER A CA 1
ATOM 3058 C C . SER A 1 391 ? 1.106 -28.266 -9.516 1 97.06 391 SER A C 1
ATOM 3060 O O . SER A 1 391 ? 1.118 -27.344 -10.32 1 97.06 391 SER A O 1
ATOM 3062 N N . VAL A 1 392 ? 1.268 -29.516 -9.82 1 98 392 VAL A N 1
ATOM 3063 C CA . VAL A 1 392 ? 1.13 -29.953 -11.203 1 98 392 VAL A CA 1
ATOM 3064 C C . VAL A 1 392 ? -0.107 -30.844 -11.344 1 98 392 VAL A C 1
ATOM 3066 O O . VAL A 1 392 ? -0.246 -31.844 -10.633 1 98 392 VAL A O 1
ATOM 3069 N N . ILE A 1 393 ? -1.014 -30.406 -12.133 1 98.62 393 ILE A N 1
ATOM 3070 C CA . ILE A 1 393 ? -2.186 -31.203 -12.5 1 98.62 393 ILE A CA 1
ATOM 3071 C C . ILE A 1 393 ? -1.882 -32.031 -13.75 1 98.62 393 ILE A C 1
ATOM 3073 O O . ILE A 1 393 ? -1.527 -31.469 -14.797 1 98.62 393 ILE A O 1
ATOM 3077 N N . ILE A 1 394 ? -1.952 -33.344 -13.617 1 98.69 394 ILE A N 1
ATOM 3078 C CA . ILE A 1 394 ? -1.705 -34.25 -14.719 1 98.69 394 ILE A CA 1
ATOM 3079 C C . ILE A 1 394 ? -3.033 -34.75 -15.289 1 98.69 394 ILE A C 1
ATOM 3081 O O . ILE A 1 394 ? -3.848 -35.344 -14.57 1 98.69 394 ILE A O 1
ATOM 3085 N N . ALA A 1 395 ? -3.223 -34.469 -16.562 1 98.62 395 ALA A N 1
ATOM 3086 C CA . ALA A 1 395 ? -4.516 -34.781 -17.141 1 98.62 395 ALA A CA 1
ATOM 3087 C C . ALA A 1 395 ? -4.344 -35.469 -18.5 1 98.62 395 ALA A C 1
ATOM 3089 O O . ALA A 1 395 ? -3.277 -35.406 -19.109 1 98.62 395 ALA A O 1
ATOM 3090 N N . THR A 1 396 ? -5.34 -36.188 -18.938 1 98.12 396 THR A N 1
ATOM 3091 C CA . THR A 1 396 ? -5.418 -36.844 -20.234 1 98.12 396 THR A CA 1
ATOM 3092 C C . THR A 1 396 ? -6.785 -36.594 -20.875 1 98.12 396 THR A C 1
ATOM 3094 O O . THR A 1 396 ? -7.68 -36.031 -20.25 1 98.12 396 THR A O 1
ATOM 3097 N N . LYS A 1 397 ? -6.785 -36.875 -22.188 1 96.62 397 LYS A N 1
ATOM 3098 C CA . LYS A 1 397 ? -8.055 -36.688 -22.875 1 96.62 397 LYS A CA 1
ATOM 3099 C C . LYS A 1 397 ? -9.086 -37.719 -22.391 1 96.62 397 LYS A C 1
ATOM 3101 O O . LYS A 1 397 ? -8.758 -38.875 -22.141 1 96.62 397 LYS A O 1
ATOM 3106 N N . LYS A 1 398 ? -10.32 -37.281 -22.188 1 94.12 398 LYS A N 1
ATOM 3107 C CA . LYS A 1 398 ? -11.406 -38.188 -21.859 1 94.12 398 LYS A CA 1
ATOM 3108 C C . LYS A 1 398 ? -11.711 -39.125 -23.031 1 94.12 398 LYS A C 1
ATOM 3110 O O . LYS A 1 398 ? -11.562 -38.75 -24.203 1 94.12 398 LYS A O 1
ATOM 3115 N N . MET B 1 1 ? 29.672 1.941 42.125 1 25.22 1 MET B N 1
ATOM 3116 C CA . MET B 1 1 ? 29.484 1.57 40.75 1 25.22 1 MET B CA 1
ATOM 3117 C C . MET B 1 1 ? 28.484 0.433 40.594 1 25.22 1 MET B C 1
ATOM 3119 O O . MET B 1 1 ? 28.812 -0.726 40.875 1 25.22 1 MET B O 1
ATOM 3123 N N . ALA B 1 2 ? 27.219 0.756 40.938 1 33.53 2 ALA B N 1
ATOM 3124 C CA . ALA B 1 2 ? 26.188 -0.276 41.031 1 33.53 2 ALA B CA 1
ATOM 3125 C C . ALA B 1 2 ? 26.141 -1.104 39.75 1 33.53 2 ALA B C 1
ATOM 3127 O O . ALA B 1 2 ? 25.969 -0.559 38.656 1 33.53 2 ALA B O 1
ATOM 3128 N N . GLU B 1 3 ? 26.875 -2.143 39.531 1 32.94 3 GLU B N 1
ATOM 3129 C CA . GLU B 1 3 ? 26.891 -3.068 38.406 1 32.94 3 GLU B CA 1
ATOM 3130 C C . GLU B 1 3 ? 25.484 -3.51 38.031 1 32.94 3 GLU B C 1
ATOM 3132 O O . GLU B 1 3 ? 24.812 -4.195 38.812 1 32.94 3 GLU B O 1
ATOM 3137 N N . SER B 1 4 ? 24.625 -2.625 37.531 1 36.69 4 SER B N 1
ATOM 3138 C CA . SER B 1 4 ? 23.359 -3.086 37 1 36.69 4 SER B CA 1
ATOM 3139 C C . SER B 1 4 ? 23.531 -4.375 36.188 1 36.69 4 SER B C 1
ATOM 3141 O O . SER B 1 4 ? 24.234 -4.391 35.188 1 36.69 4 SER B O 1
ATOM 3143 N N . THR B 1 5 ? 23.812 -5.445 36.781 1 40.41 5 THR B N 1
ATOM 3144 C CA . THR B 1 5 ? 23.828 -6.777 36.188 1 40.41 5 THR B CA 1
ATOM 3145 C C . THR B 1 5 ? 22.672 -6.949 35.188 1 40.41 5 THR B C 1
ATOM 3147 O O . THR B 1 5 ? 21.516 -7.047 35.594 1 40.41 5 THR B O 1
ATOM 3150 N N . THR B 1 6 ? 22.719 -6.246 34.125 1 44.38 6 THR B N 1
ATOM 3151 C CA . THR B 1 6 ? 21.766 -6.469 33.062 1 44.38 6 THR B CA 1
ATOM 3152 C C . THR B 1 6 ? 21.516 -7.961 32.844 1 44.38 6 THR B C 1
ATOM 3154 O O . THR B 1 6 ? 22.391 -8.664 32.344 1 44.38 6 THR B O 1
ATOM 3157 N N . LYS B 1 7 ? 21.094 -8.617 33.719 1 45.12 7 LYS B N 1
ATOM 3158 C CA . LYS B 1 7 ? 20.703 -10.023 33.594 1 45.12 7 LYS B CA 1
ATOM 3159 C C . LYS B 1 7 ? 20.172 -10.336 32.219 1 45.12 7 LYS B C 1
ATOM 3161 O O . LYS B 1 7 ? 19.156 -9.773 31.781 1 45.12 7 LYS B O 1
ATOM 3166 N N . THR B 1 8 ? 20.984 -10.727 31.266 1 60.66 8 THR B N 1
ATOM 3167 C CA . THR B 1 8 ? 20.641 -11.164 29.906 1 60.66 8 THR B CA 1
ATOM 3168 C C . THR B 1 8 ? 19.516 -12.195 29.938 1 60.66 8 THR B C 1
ATOM 3170 O O . THR B 1 8 ? 19.688 -13.281 30.5 1 60.66 8 THR B O 1
ATOM 3173 N N . SER B 1 9 ? 18.297 -11.844 29.75 1 77.94 9 SER B N 1
ATOM 3174 C CA . SER B 1 9 ? 17.109 -12.711 29.75 1 77.94 9 SER B CA 1
ATOM 3175 C C . SER B 1 9 ? 17.281 -13.883 28.797 1 77.94 9 SER B C 1
ATOM 3177 O O . SER B 1 9 ? 17.828 -13.734 27.703 1 77.94 9 SER B O 1
ATOM 3179 N N . VAL B 1 10 ? 17.203 -15.109 29.297 1 88.75 10 VAL B N 1
ATOM 3180 C CA . VAL B 1 10 ? 17.266 -16.359 28.531 1 88.75 10 VAL B CA 1
ATOM 3181 C C . VAL B 1 10 ? 16.031 -16.469 27.641 1 88.75 10 VAL B C 1
ATOM 3183 O O . VAL B 1 10 ? 14.93 -16.109 28.047 1 88.75 10 VAL B O 1
ATOM 3186 N N . ALA B 1 11 ? 16.328 -16.906 26.438 1 92.31 11 ALA B N 1
ATOM 3187 C CA . ALA B 1 11 ? 15.242 -17.109 25.484 1 92.31 11 ALA B CA 1
ATOM 3188 C C . ALA B 1 11 ? 14.172 -18.031 26.047 1 92.31 11 ALA B C 1
ATOM 3190 O O . ALA B 1 11 ? 14.492 -19.109 26.562 1 92.31 11 ALA B O 1
ATOM 3191 N N . ASP B 1 12 ? 12.977 -17.609 26.047 1 94.06 12 ASP B N 1
ATOM 3192 C CA . ASP B 1 12 ? 11.828 -18.406 26.469 1 94.06 12 ASP B CA 1
ATOM 3193 C C . ASP B 1 12 ? 10.648 -18.203 25.516 1 94.06 12 ASP B C 1
ATOM 3195 O O . ASP B 1 12 ? 9.68 -17.531 25.859 1 94.06 12 ASP B O 1
ATOM 3199 N N . PRO B 1 13 ? 10.672 -18.938 24.375 1 94.62 13 PRO B N 1
ATOM 3200 C CA . PRO B 1 13 ? 9.625 -18.766 23.359 1 94.62 13 PRO B CA 1
ATOM 3201 C C . PRO B 1 13 ? 8.234 -19.109 23.891 1 94.62 13 PRO B C 1
ATOM 3203 O O . PRO B 1 13 ? 7.25 -18.5 23.484 1 94.62 13 PRO B O 1
ATOM 3206 N N . GLN B 1 14 ? 8.18 -20.031 24.797 1 93.06 14 GLN B N 1
ATOM 3207 C CA . GLN B 1 14 ? 6.875 -20.422 25.344 1 93.06 14 GLN B CA 1
ATOM 3208 C C . GLN B 1 14 ? 6.277 -19.281 26.172 1 93.06 14 GLN B C 1
ATOM 3210 O O . GLN B 1 14 ? 5.078 -19 26.078 1 93.06 14 GLN B O 1
ATOM 3215 N N . ALA B 1 15 ? 7.062 -18.719 26.953 1 93.25 15 ALA B N 1
ATOM 3216 C CA . ALA B 1 15 ? 6.602 -17.578 27.75 1 93.25 15 ALA B CA 1
ATOM 3217 C C . ALA B 1 15 ? 6.152 -16.438 26.844 1 93.25 15 ALA B C 1
ATOM 3219 O O . ALA B 1 15 ? 5.16 -15.766 27.141 1 93.25 15 ALA B O 1
ATOM 3220 N N . LEU B 1 16 ? 6.934 -16.141 25.812 1 94.62 16 LEU B N 1
ATOM 3221 C CA . LEU B 1 16 ? 6.594 -15.094 24.859 1 94.62 16 LEU B CA 1
ATOM 3222 C C . LEU B 1 16 ? 5.223 -15.352 24.234 1 94.62 16 LEU B C 1
ATOM 3224 O O . LEU B 1 16 ? 4.375 -14.453 24.203 1 94.62 16 LEU B O 1
ATOM 3228 N N . ILE B 1 17 ? 4.996 -16.578 23.781 1 94.06 17 ILE B N 1
ATOM 3229 C CA . ILE B 1 17 ? 3.758 -16.969 23.125 1 94.06 17 ILE B CA 1
ATOM 3230 C C . ILE B 1 17 ? 2.586 -16.844 24.094 1 94.06 17 ILE B C 1
ATOM 3232 O O . ILE B 1 17 ? 1.535 -16.297 23.734 1 94.06 17 ILE B O 1
ATOM 3236 N N . GLU B 1 18 ? 2.789 -17.234 25.297 1 93.94 18 GLU B N 1
ATOM 3237 C CA . GLU B 1 18 ? 1.737 -17.172 26.312 1 93.94 18 GLU B CA 1
ATOM 3238 C C . GLU B 1 18 ? 1.369 -15.719 26.625 1 93.94 18 GLU B C 1
ATOM 3240 O O . GLU B 1 18 ? 0.19 -15.391 26.766 1 93.94 18 GLU B O 1
ATOM 3245 N N . GLN B 1 19 ? 2.342 -14.898 26.703 1 94 19 GLN B N 1
ATOM 3246 C CA . GLN B 1 19 ? 2.08 -13.492 27 1 94 19 GLN B CA 1
ATOM 3247 C C . GLN B 1 19 ? 1.357 -12.812 25.844 1 94 19 GLN B C 1
ATOM 3249 O O . GLN B 1 19 ? 0.509 -11.945 26.062 1 94 19 GLN B O 1
ATOM 3254 N N . LEU B 1 20 ? 1.694 -13.188 24.625 1 93.75 20 LEU B N 1
ATOM 3255 C CA . LEU B 1 20 ? 1.009 -12.633 23.469 1 93.75 20 LEU B CA 1
ATOM 3256 C C . LEU B 1 20 ? -0.462 -13.031 23.453 1 93.75 20 LEU B C 1
ATOM 3258 O O . LEU B 1 20 ? -1.325 -12.242 23.078 1 93.75 20 LEU B O 1
ATOM 3262 N N . ARG B 1 21 ? -0.728 -14.219 23.922 1 92.88 21 ARG B N 1
ATOM 3263 C CA . ARG B 1 21 ? -2.113 -14.664 24.016 1 92.88 21 ARG B CA 1
ATOM 3264 C C . ARG B 1 21 ? -2.879 -13.852 25.062 1 92.88 21 ARG B C 1
ATOM 3266 O O . ARG B 1 21 ? -4.023 -13.453 24.812 1 92.88 21 ARG B O 1
ATOM 3273 N N . VAL B 1 22 ? -2.244 -13.648 26.156 1 93.44 22 VAL B N 1
ATOM 3274 C CA . VAL B 1 22 ? -2.867 -12.859 27.219 1 93.44 22 VAL B CA 1
ATOM 3275 C C . VAL B 1 22 ? -3.121 -11.438 26.734 1 93.44 22 VAL B C 1
ATOM 3277 O O . VAL B 1 22 ? -4.203 -10.883 26.938 1 93.44 22 VAL B O 1
ATOM 3280 N N . LEU B 1 23 ? -2.135 -10.891 26.078 1 93.5 23 LEU B N 1
ATOM 3281 C CA . LEU B 1 23 ? -2.25 -9.531 25.547 1 93.5 23 LEU B CA 1
ATOM 3282 C C . LEU B 1 23 ? -3.416 -9.43 24.578 1 93.5 23 LEU B C 1
ATOM 3284 O O . LEU B 1 23 ? -4.195 -8.469 24.625 1 93.5 23 LEU B O 1
ATOM 3288 N N . THR B 1 24 ? -3.574 -10.391 23.688 1 88.44 24 THR B N 1
ATOM 3289 C CA . THR B 1 24 ? -4.613 -10.359 22.656 1 88.44 24 THR B CA 1
ATOM 3290 C C . THR B 1 24 ? -5.996 -10.492 23.281 1 88.44 24 THR B C 1
ATOM 3292 O O . THR B 1 24 ? -6.969 -9.922 22.797 1 88.44 24 THR B O 1
ATOM 3295 N N . SER B 1 25 ? -6.031 -11.125 24.438 1 87.38 25 SER B N 1
ATOM 3296 C CA . SER B 1 25 ? -7.309 -11.352 25.109 1 87.38 25 SER B CA 1
ATOM 3297 C C . SER B 1 25 ? -7.734 -10.133 25.922 1 87.38 25 SER B C 1
ATOM 3299 O O . SER B 1 25 ? -8.93 -9.875 26.078 1 87.38 25 SER B O 1
ATOM 3301 N N . THR B 1 26 ? -6.691 -9.445 26.422 1 88.25 26 THR B N 1
ATOM 3302 C CA . THR B 1 26 ? -7.012 -8.281 27.25 1 88.25 26 THR B CA 1
ATOM 3303 C C . THR B 1 26 ? -6.07 -7.121 26.938 1 88.25 26 THR B C 1
ATOM 3305 O O . THR B 1 26 ? -5.328 -6.664 27.812 1 88.25 26 THR B O 1
ATOM 3308 N N . PRO B 1 27 ? -6.164 -6.621 25.781 1 85.88 27 PRO B N 1
ATOM 3309 C CA . PRO B 1 27 ? -5.195 -5.605 25.359 1 85.88 27 PRO B CA 1
ATOM 3310 C C . PRO B 1 27 ? -5.281 -4.328 26.188 1 85.88 27 PRO B C 1
ATOM 3312 O O . PRO B 1 27 ? -4.254 -3.697 26.469 1 85.88 27 PRO B O 1
ATOM 3315 N N . GLY B 1 28 ? -6.414 -3.938 26.641 1 84.88 28 GLY B N 1
ATOM 3316 C CA . GLY B 1 28 ? -6.602 -2.703 27.391 1 84.88 28 GLY B CA 1
ATOM 3317 C C . GLY B 1 28 ? -6.02 -2.764 28.781 1 84.88 28 GLY B C 1
ATOM 3318 O O . GLY B 1 28 ? -5.617 -1.739 29.344 1 84.88 28 GLY B O 1
ATOM 3319 N N . ALA B 1 29 ? -5.945 -3.99 29.391 1 87.81 29 ALA B N 1
ATOM 3320 C CA . ALA B 1 29 ? -5.527 -4.145 30.781 1 87.81 29 ALA B CA 1
ATOM 3321 C C . ALA B 1 29 ? -4.152 -4.801 30.859 1 87.81 29 ALA B C 1
ATOM 3323 O O . ALA B 1 29 ? -3.635 -5.02 31.969 1 87.81 29 ALA B O 1
ATOM 3324 N N . TYR B 1 30 ? -3.578 -5 29.781 1 92.94 30 TYR B N 1
ATOM 3325 C CA . TYR B 1 30 ? -2.361 -5.805 29.781 1 92.94 30 TYR B CA 1
ATOM 3326 C C . TYR B 1 30 ? -1.17 -4.996 30.266 1 92.94 30 TYR B C 1
ATOM 3328 O O . TYR B 1 30 ? -0.402 -5.465 31.109 1 92.94 30 TYR B O 1
ATOM 3336 N N . PHE B 1 31 ? -1.04 -3.77 29.781 1 93.94 31 PHE B N 1
ATOM 3337 C CA . PHE B 1 31 ? 0.128 -2.967 30.109 1 93.94 31 PHE B CA 1
ATOM 3338 C C . PHE B 1 31 ? -0.118 -2.17 31.391 1 93.94 31 PHE B C 1
ATOM 3340 O O . PHE B 1 31 ? -1.238 -1.717 31.641 1 93.94 31 PHE B O 1
ATOM 3347 N N . GLU B 1 32 ? 0.917 -1.923 32.125 1 90.69 32 GLU B N 1
ATOM 3348 C CA . GLU B 1 32 ? 0.831 -1.2 33.375 1 90.69 32 GLU B CA 1
ATOM 3349 C C . GLU B 1 32 ? 0.962 0.305 33.156 1 90.69 32 GLU B C 1
ATOM 3351 O O . GLU B 1 32 ? 0.577 1.097 34.031 1 90.69 32 GLU B O 1
ATOM 3356 N N . SER B 1 33 ? 1.536 0.675 32.062 1 90.31 33 SER B N 1
ATOM 3357 C CA . SER B 1 33 ? 1.741 2.086 31.766 1 90.31 33 SER B CA 1
ATOM 3358 C C . SER B 1 33 ? 1.771 2.318 30.25 1 90.31 33 SER B C 1
ATOM 3360 O O . SER B 1 33 ? 1.983 1.382 29.484 1 90.31 33 SER B O 1
ATOM 3362 N N . GLU B 1 34 ? 1.517 3.561 29.891 1 86.81 34 GLU B N 1
ATOM 3363 C CA . GLU B 1 34 ? 1.616 3.955 28.484 1 86.81 34 GLU B CA 1
ATOM 3364 C C . GLU B 1 34 ? 3.037 3.775 27.953 1 86.81 34 GLU B C 1
ATOM 3366 O O . GLU B 1 34 ? 3.236 3.457 26.781 1 86.81 34 GLU B O 1
ATOM 3371 N N . ALA B 1 35 ? 3.951 3.984 28.844 1 86.94 35 ALA B N 1
ATOM 3372 C CA . ALA B 1 35 ? 5.355 3.83 28.469 1 86.94 35 ALA B CA 1
ATOM 3373 C C . ALA B 1 35 ? 5.668 2.385 28.094 1 86.94 35 ALA B C 1
ATOM 3375 O O . ALA B 1 35 ? 6.406 2.127 27.141 1 86.94 35 ALA B O 1
ATOM 3376 N N . GLN B 1 36 ? 5.121 1.527 28.844 1 90.44 36 GLN B N 1
ATOM 3377 C CA . GLN B 1 36 ? 5.312 0.107 28.578 1 90.44 36 GLN B CA 1
ATOM 3378 C C . GLN B 1 36 ? 4.668 -0.291 27.25 1 90.44 36 GLN B C 1
ATOM 3380 O O . GLN B 1 36 ? 5.242 -1.061 26.484 1 90.44 36 GLN B O 1
ATOM 3385 N N . LYS B 1 37 ? 3.516 0.212 27.047 1 90.38 37 LYS B N 1
ATOM 3386 C CA . LYS B 1 37 ? 2.816 -0.041 25.797 1 90.38 37 LYS B CA 1
ATOM 3387 C C . LYS B 1 37 ? 3.625 0.467 24.609 1 90.38 37 LYS B C 1
ATOM 3389 O O . LYS B 1 37 ? 3.775 -0.238 23.594 1 90.38 37 LYS B O 1
ATOM 3394 N N . ARG B 1 38 ? 4.156 1.611 24.719 1 86.81 38 ARG B N 1
ATOM 3395 C CA . ARG B 1 38 ? 4.941 2.209 23.641 1 86.81 38 ARG B CA 1
ATOM 3396 C C . ARG B 1 38 ? 6.223 1.42 23.391 1 86.81 38 ARG B C 1
ATOM 3398 O O . ARG B 1 38 ? 6.668 1.286 22.25 1 86.81 38 ARG B O 1
ATOM 3405 N N . GLU B 1 39 ? 6.797 0.98 24.453 1 89.19 39 GLU B N 1
ATOM 3406 C CA . GLU B 1 39 ? 7.988 0.149 24.297 1 89.19 39 GLU B CA 1
ATOM 3407 C C . GLU B 1 39 ? 7.672 -1.144 23.562 1 89.19 39 GLU B C 1
ATOM 3409 O O . GLU B 1 39 ? 8.438 -1.57 22.688 1 89.19 39 GLU B O 1
ATOM 3414 N N . PHE B 1 40 ? 6.578 -1.764 23.938 1 91.75 40 PHE B N 1
ATOM 3415 C CA . PHE B 1 40 ? 6.121 -2.951 23.234 1 91.75 40 PHE B CA 1
ATOM 3416 C C . PHE B 1 40 ? 5.93 -2.656 21.75 1 91.75 40 PHE B C 1
ATOM 3418 O O . PHE B 1 40 ? 6.395 -3.414 20.891 1 91.75 40 PHE B O 1
ATOM 3425 N N . GLN B 1 41 ? 5.305 -1.523 21.406 1 88.06 41 GLN B N 1
ATOM 3426 C CA . GLN B 1 41 ? 5.004 -1.16 20.031 1 88.06 41 GLN B CA 1
ATOM 3427 C C . GLN B 1 41 ? 6.285 -0.941 19.234 1 88.06 41 GLN B C 1
ATOM 3429 O O . GLN B 1 41 ? 6.355 -1.305 18.047 1 88.06 41 GLN B O 1
ATOM 3434 N N . SER B 1 42 ? 7.223 -0.424 19.891 1 83.75 42 SER B N 1
ATOM 3435 C CA . SER B 1 42 ? 8.5 -0.18 19.219 1 83.75 42 SER B CA 1
ATOM 3436 C C . SER B 1 42 ? 9.242 -1.484 18.953 1 83.75 42 SER B C 1
ATOM 3438 O O . SER B 1 42 ? 9.891 -1.637 17.922 1 83.75 42 SER B O 1
ATOM 3440 N N . LEU B 1 43 ? 9.125 -2.434 19.875 1 87.5 43 LEU B N 1
ATOM 3441 C CA . LEU B 1 43 ? 9.898 -3.67 19.797 1 87.5 43 LEU B CA 1
ATOM 3442 C C . LEU B 1 43 ? 9.227 -4.672 18.859 1 87.5 43 LEU B C 1
ATOM 3444 O O . LEU B 1 43 ? 9.906 -5.461 18.203 1 87.5 43 LEU B O 1
ATOM 3448 N N . ILE B 1 44 ? 7.969 -4.578 18.891 1 89 44 ILE B N 1
ATOM 3449 C CA . ILE B 1 44 ? 7.223 -5.621 18.188 1 89 44 ILE B CA 1
ATOM 3450 C C . ILE B 1 44 ? 7.496 -5.527 16.688 1 89 44 ILE B C 1
ATOM 3452 O O . ILE B 1 44 ? 7.551 -6.547 15.992 1 89 44 ILE B O 1
ATOM 3456 N N . ARG B 1 45 ? 7.609 -4.387 16.078 1 83.38 45 ARG B N 1
ATOM 3457 C CA . ARG B 1 45 ? 7.926 -4.215 14.672 1 83.38 45 ARG B CA 1
ATOM 3458 C C . ARG B 1 45 ? 9.266 -4.859 14.328 1 83.38 45 ARG B C 1
ATOM 3460 O O . ARG B 1 45 ? 9.383 -5.566 13.328 1 83.38 45 ARG B O 1
ATOM 3467 N N . GLY B 1 46 ? 10.266 -4.566 15.203 1 83.75 46 GLY B N 1
ATOM 3468 C CA . GLY B 1 46 ? 11.586 -5.152 15 1 83.75 46 GLY B CA 1
ATOM 3469 C C . GLY B 1 46 ? 11.586 -6.664 15.109 1 83.75 46 GLY B C 1
ATOM 3470 O O . GLY B 1 46 ? 12.25 -7.352 14.328 1 83.75 46 GLY B O 1
ATOM 3471 N N . ALA B 1 47 ? 10.812 -7.141 16.078 1 88.25 47 ALA B N 1
ATOM 3472 C CA . ALA B 1 47 ? 10.742 -8.586 16.297 1 88.25 47 ALA B CA 1
ATOM 3473 C C . ALA B 1 47 ? 10.055 -9.281 15.125 1 88.25 47 ALA B C 1
ATOM 3475 O O . ALA B 1 47 ? 10.492 -10.352 14.688 1 88.25 47 ALA B O 1
ATOM 3476 N N . THR B 1 48 ? 9.039 -8.664 14.625 1 88.06 48 THR B N 1
ATOM 3477 C CA . THR B 1 48 ? 8.305 -9.219 13.492 1 88.06 48 THR B CA 1
ATOM 3478 C C . THR B 1 48 ? 9.195 -9.289 12.25 1 88.06 48 THR B C 1
ATOM 3480 O O . THR B 1 48 ? 9.266 -10.328 11.586 1 88.06 48 THR B O 1
ATOM 3483 N N . ALA B 1 49 ? 9.891 -8.234 12.023 1 85.75 49 ALA B N 1
ATOM 3484 C CA . ALA B 1 49 ? 10.781 -8.18 10.859 1 85.75 49 ALA B CA 1
ATOM 3485 C C . ALA B 1 49 ? 11.906 -9.195 10.984 1 85.75 49 ALA B C 1
ATOM 3487 O O . ALA B 1 49 ? 12.344 -9.773 9.984 1 85.75 49 ALA B O 1
ATOM 3488 N N . ALA B 1 50 ? 12.32 -9.398 12.18 1 86.62 50 ALA B N 1
ATOM 3489 C CA . ALA B 1 50 ? 13.477 -10.258 12.422 1 86.62 50 ALA B CA 1
ATOM 3490 C C . ALA B 1 50 ? 13.156 -11.719 12.133 1 86.62 50 ALA B C 1
ATOM 3492 O O . ALA B 1 50 ? 14.047 -12.508 11.805 1 86.62 50 ALA B O 1
ATOM 3493 N N . VAL B 1 51 ? 11.93 -12.062 12.219 1 88.44 51 VAL B N 1
ATOM 3494 C CA . VAL B 1 51 ? 11.586 -13.477 12.062 1 88.44 51 VAL B CA 1
ATOM 3495 C C . VAL B 1 51 ? 11.016 -13.711 10.664 1 88.44 51 VAL B C 1
ATOM 3497 O O . VAL B 1 51 ? 10.773 -14.859 10.281 1 88.44 51 VAL B O 1
ATOM 3500 N N . GLU B 1 52 ? 10.773 -12.688 9.867 1 87.69 52 GLU B N 1
ATOM 3501 C CA . GLU B 1 52 ? 10.242 -12.836 8.508 1 87.69 52 GLU B CA 1
ATOM 3502 C C . GLU B 1 52 ? 11.281 -13.453 7.578 1 87.69 52 GLU B C 1
ATOM 3504 O O . GLU B 1 52 ? 12.445 -13.047 7.586 1 87.69 52 GLU B O 1
ATOM 3509 N N . GLU B 1 53 ? 10.859 -14.445 6.832 1 85.94 53 GLU B N 1
ATOM 3510 C CA . GLU B 1 53 ? 11.703 -14.93 5.738 1 85.94 53 GLU B CA 1
ATOM 3511 C C . GLU B 1 53 ? 11.727 -13.938 4.582 1 85.94 53 GLU B C 1
ATOM 3513 O O . GLU B 1 53 ? 10.797 -13.156 4.41 1 85.94 53 GLU B O 1
ATOM 3518 N N . PRO B 1 54 ? 12.805 -13.977 3.811 1 88.12 54 PRO B N 1
ATOM 3519 C CA . PRO B 1 54 ? 12.945 -13.016 2.713 1 88.12 54 PRO B CA 1
ATOM 3520 C C . PRO B 1 54 ? 11.719 -12.969 1.811 1 88.12 54 PRO B C 1
ATOM 3522 O O . PRO B 1 54 ? 11.258 -11.883 1.442 1 88.12 54 PRO B O 1
ATOM 3525 N N . PHE B 1 55 ? 11.141 -14.125 1.513 1 86.69 55 PHE B N 1
ATOM 3526 C CA . PHE B 1 55 ? 9.969 -14.164 0.641 1 86.69 55 PHE B CA 1
ATOM 3527 C C . PHE B 1 55 ? 8.773 -13.484 1.303 1 86.69 55 PHE B C 1
ATOM 3529 O O . PHE B 1 55 ? 8 -12.797 0.639 1 86.69 55 PHE B O 1
ATOM 3536 N N . GLU B 1 56 ? 8.641 -13.664 2.613 1 88.12 56 GLU B N 1
ATOM 3537 C CA . GLU B 1 56 ? 7.551 -13.031 3.354 1 88.12 56 GLU B CA 1
ATOM 3538 C C . GLU B 1 56 ? 7.719 -11.516 3.393 1 88.12 56 GLU B C 1
ATOM 3540 O O . GLU B 1 56 ? 6.738 -10.773 3.283 1 88.12 56 GLU B O 1
ATOM 3545 N N . THR B 1 57 ? 9.016 -11.094 3.555 1 92.06 57 THR B N 1
ATOM 3546 C CA . THR B 1 57 ? 9.312 -9.672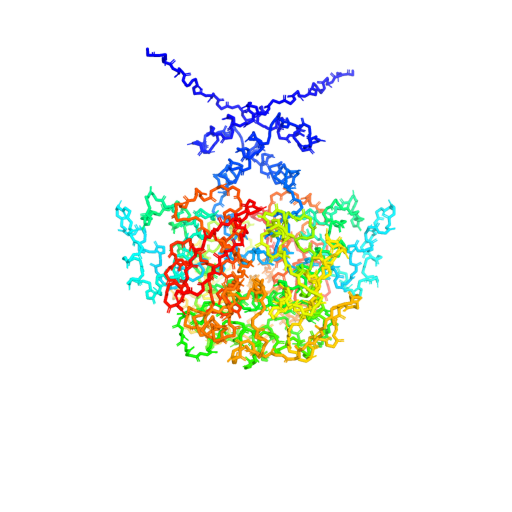 3.523 1 92.06 57 THR B CA 1
ATOM 3547 C C . THR B 1 57 ? 8.953 -9.07 2.166 1 92.06 57 THR B C 1
ATOM 3549 O O . THR B 1 57 ? 8.359 -7.996 2.092 1 92.06 57 THR B O 1
ATOM 3552 N N . MET B 1 58 ? 9.297 -9.75 1.127 1 93.12 58 MET B N 1
ATOM 3553 C CA . MET B 1 58 ? 8.984 -9.305 -0.228 1 93.12 58 MET B CA 1
ATOM 3554 C C . MET B 1 58 ? 7.48 -9.188 -0.43 1 93.12 58 MET B C 1
ATOM 3556 O O . MET B 1 58 ? 7 -8.172 -0.939 1 93.12 58 MET B O 1
ATOM 3560 N N . GLN B 1 59 ? 6.719 -10.188 0.027 1 91.81 59 GLN B N 1
ATOM 3561 C CA . GLN B 1 59 ? 5.27 -10.203 -0.138 1 91.81 59 GLN B CA 1
ATOM 3562 C C . GLN B 1 59 ? 4.621 -9.047 0.621 1 91.81 59 GLN B C 1
ATOM 3564 O O . GLN B 1 59 ? 3.727 -8.375 0.099 1 91.81 59 GLN B O 1
ATOM 3569 N N . ARG B 1 60 ? 5.121 -8.883 1.833 1 92.19 60 ARG B N 1
ATOM 3570 C CA . ARG B 1 60 ? 4.598 -7.785 2.645 1 92.19 60 ARG B CA 1
ATOM 3571 C C . ARG B 1 60 ? 4.797 -6.441 1.947 1 92.19 60 ARG B C 1
ATOM 3573 O O . ARG B 1 60 ? 3.904 -5.594 1.954 1 92.19 60 ARG B O 1
ATOM 3580 N N . LEU B 1 61 ? 5.93 -6.277 1.324 1 95.81 61 LEU B N 1
ATOM 3581 C CA . LEU B 1 61 ? 6.281 -5.012 0.685 1 95.81 61 LEU B CA 1
ATOM 3582 C C . LEU B 1 61 ? 5.488 -4.816 -0.603 1 95.81 61 LEU B C 1
ATOM 3584 O O . LEU B 1 61 ? 4.836 -3.785 -0.783 1 95.81 61 LEU B O 1
ATOM 3588 N N . VAL B 1 62 ? 5.43 -5.789 -1.462 1 97.25 62 VAL B N 1
ATOM 3589 C CA . VAL B 1 62 ? 4.938 -5.578 -2.818 1 97.25 62 VAL B CA 1
ATOM 3590 C C . VAL B 1 62 ? 3.41 -5.578 -2.818 1 97.25 62 VAL B C 1
ATOM 3592 O O . VAL B 1 62 ? 2.781 -4.945 -3.67 1 97.25 62 VAL B O 1
ATOM 3595 N N . TYR B 1 63 ? 2.77 -6.234 -1.836 1 97.69 63 TYR B N 1
ATOM 3596 C CA . TYR B 1 63 ? 1.313 -6.25 -1.745 1 97.69 63 TYR B CA 1
ATOM 3597 C C . TYR B 1 63 ? 0.818 -5.211 -0.746 1 97.69 63 TYR B C 1
ATOM 3599 O O . TYR B 1 63 ? -0.371 -5.172 -0.42 1 97.69 63 TYR B O 1
ATOM 3607 N N . GLY B 1 64 ? 1.669 -4.305 -0.313 1 96.94 64 GLY B N 1
ATOM 3608 C CA . GLY B 1 64 ? 1.382 -3.27 0.667 1 96.94 64 GLY B CA 1
ATOM 3609 C C . GLY B 1 64 ? 0.2 -2.396 0.287 1 96.94 64 GLY B C 1
ATOM 3610 O O . GLY B 1 64 ? -0.503 -1.882 1.158 1 96.94 64 GLY B O 1
ATOM 3611 N N . PRO B 1 65 ? -0.109 -2.199 -0.978 1 98.25 65 PRO B N 1
ATOM 3612 C CA . PRO B 1 65 ? -1.227 -1.349 -1.393 1 98.25 65 PRO B CA 1
ATOM 3613 C C . PRO B 1 65 ? -2.584 -2.023 -1.206 1 98.25 65 PRO B C 1
ATOM 3615 O O . PRO B 1 65 ? -3.615 -1.348 -1.181 1 98.25 65 PRO B O 1
ATOM 3618 N N . LEU B 1 66 ? -2.658 -3.311 -1.042 1 98.5 66 LEU B N 1
ATOM 3619 C CA . LEU B 1 66 ? -3.895 -4.07 -1.196 1 98.5 66 LEU B CA 1
ATOM 3620 C C . LEU B 1 66 ? -4.836 -3.814 -0.024 1 98.5 66 LEU B C 1
ATOM 3622 O O . LEU B 1 66 ? -6.059 -3.797 -0.197 1 98.5 66 LEU B O 1
ATOM 3626 N N . PRO B 1 67 ? -4.328 -3.633 1.223 1 98.25 67 PRO B N 1
ATOM 3627 C CA . PRO B 1 67 ? -5.273 -3.371 2.309 1 98.25 67 PRO B CA 1
ATOM 3628 C C . PRO B 1 67 ? -6.137 -2.139 2.053 1 98.25 67 PRO B C 1
ATOM 3630 O O . PRO B 1 67 ? -7.352 -2.172 2.279 1 98.25 67 PRO B O 1
ATOM 3633 N N . LEU B 1 68 ? -5.547 -1.057 1.566 1 98.69 68 LEU B N 1
ATOM 3634 C CA . LEU B 1 68 ? -6.301 0.157 1.265 1 98.69 68 LEU B CA 1
ATOM 3635 C C . LEU B 1 68 ? -7.281 -0.082 0.123 1 98.69 68 LEU B C 1
ATOM 3637 O O . LEU B 1 68 ? -8.438 0.345 0.193 1 98.69 68 LEU B O 1
ATOM 3641 N N . VAL B 1 69 ? -6.855 -0.814 -0.9 1 98.75 69 VAL B N 1
ATOM 3642 C CA . VAL B 1 69 ? -7.652 -1.082 -2.094 1 98.75 69 VAL B CA 1
ATOM 3643 C C . VAL B 1 69 ? -8.867 -1.93 -1.723 1 98.75 69 VAL B C 1
ATOM 3645 O O . VAL B 1 69 ? -9.992 -1.62 -2.121 1 98.75 69 VAL B O 1
ATOM 3648 N N . THR B 1 70 ? -8.633 -2.965 -0.898 1 98.69 70 THR B N 1
ATOM 3649 C CA . THR B 1 70 ? -9.727 -3.871 -0.568 1 98.69 70 THR B CA 1
ATOM 3650 C C . THR B 1 70 ? -10.688 -3.219 0.42 1 98.69 70 THR B C 1
ATOM 3652 O O . THR B 1 70 ? -11.891 -3.477 0.383 1 98.69 70 THR B O 1
ATOM 3655 N N . ALA B 1 71 ? -10.164 -2.35 1.29 1 98.69 71 ALA B N 1
ATOM 3656 C CA . ALA B 1 71 ? -11.055 -1.579 2.156 1 98.69 71 ALA B CA 1
ATOM 3657 C C . ALA B 1 71 ? -11.984 -0.692 1.335 1 98.69 71 ALA B C 1
ATOM 3659 O O . ALA B 1 71 ? -13.195 -0.652 1.583 1 98.69 71 ALA B O 1
ATOM 3660 N N . ARG B 1 72 ? -11.43 0.018 0.327 1 98.75 72 ARG B N 1
ATOM 3661 C CA . ARG B 1 72 ? -12.203 0.907 -0.527 1 98.75 72 ARG B CA 1
ATOM 3662 C C . ARG B 1 72 ? -13.297 0.138 -1.269 1 98.75 72 ARG B C 1
ATOM 3664 O O . ARG B 1 72 ? -14.453 0.57 -1.31 1 98.75 72 ARG B O 1
ATOM 3671 N N . ILE B 1 73 ? -12.953 -1.013 -1.809 1 98.62 73 ILE B N 1
ATOM 3672 C CA . ILE B 1 73 ? -13.891 -1.854 -2.541 1 98.62 73 ILE B CA 1
ATOM 3673 C C . ILE B 1 73 ? -15 -2.324 -1.604 1 98.62 73 ILE B C 1
ATOM 3675 O O . ILE B 1 73 ? -16.188 -2.273 -1.954 1 98.62 73 ILE B O 1
ATOM 3679 N N . SER B 1 74 ? -14.602 -2.732 -0.397 1 98.75 74 SER B N 1
ATOM 3680 C CA . SER B 1 74 ? -15.547 -3.311 0.551 1 98.75 74 SER B CA 1
ATOM 3681 C C . SER B 1 74 ? -16.531 -2.262 1.066 1 98.75 74 SER B C 1
ATOM 3683 O O . SER B 1 74 ? -17.688 -2.568 1.334 1 98.75 74 SER B O 1
ATOM 3685 N N . GLN B 1 75 ? -16.047 -1.058 1.245 1 98.12 75 GLN B N 1
ATOM 3686 C CA . GLN B 1 75 ? -16.922 0.047 1.616 1 98.12 75 GLN B CA 1
ATOM 3687 C C . GLN B 1 75 ? -17.875 0.401 0.475 1 98.12 75 GLN B C 1
ATOM 3689 O O . GLN B 1 75 ? -19.078 0.542 0.686 1 98.12 75 GLN B O 1
ATOM 3694 N N . SER B 1 76 ? -17.359 0.508 -0.724 1 97.5 76 SER B N 1
ATOM 3695 C CA . SER B 1 76 ? -18.125 0.917 -1.897 1 97.5 76 SER B CA 1
ATOM 3696 C C . SER B 1 76 ? -19.188 -0.117 -2.252 1 97.5 76 SER B C 1
ATOM 3698 O O . SER B 1 76 ? -20.266 0.233 -2.75 1 97.5 76 SER B O 1
ATOM 3700 N N . HIS B 1 77 ? -18.953 -1.387 -1.974 1 98.19 77 HIS B N 1
ATOM 3701 C CA . HIS B 1 77 ? -19.859 -2.459 -2.348 1 98.19 77 HIS B CA 1
ATOM 3702 C C . HIS B 1 77 ? -20.625 -2.982 -1.133 1 98.19 77 HIS B C 1
ATOM 3704 O O . HIS B 1 77 ? -21.203 -4.066 -1.181 1 98.19 77 HIS B O 1
ATOM 3710 N N . ASN B 1 78 ? -20.531 -2.295 -0.003 1 98.12 78 ASN B N 1
ATOM 3711 C CA . ASN B 1 78 ? -21.344 -2.518 1.188 1 98.12 78 ASN B CA 1
ATOM 3712 C C . ASN B 1 78 ? -21.047 -3.873 1.823 1 98.12 78 ASN B C 1
ATOM 3714 O O . ASN B 1 78 ? -21.953 -4.531 2.34 1 98.12 78 ASN B O 1
ATOM 3718 N N . ILE B 1 79 ? -19.844 -4.324 1.687 1 98.62 79 ILE B N 1
ATOM 3719 C CA . ILE B 1 79 ? -19.469 -5.598 2.297 1 98.62 79 ILE B CA 1
ATOM 3720 C C . ILE B 1 79 ? -19.422 -5.449 3.814 1 98.62 79 ILE B C 1
ATOM 3722 O O . ILE B 1 79 ? -20.062 -6.223 4.535 1 98.62 79 ILE B O 1
ATOM 3726 N N . PHE B 1 80 ? -18.703 -4.414 4.34 1 98.56 80 PHE B N 1
ATOM 3727 C CA . PHE B 1 80 ? -18.625 -4.203 5.777 1 98.56 80 PHE B CA 1
ATOM 3728 C C . PHE B 1 80 ? -20 -3.955 6.379 1 98.56 80 PHE B C 1
ATOM 3730 O O . PHE B 1 80 ? -20.328 -4.5 7.434 1 98.56 80 PHE B O 1
ATOM 3737 N N . SER B 1 81 ? -20.797 -3.092 5.684 1 98.31 81 SER B N 1
ATOM 3738 C CA . SER B 1 81 ? -22.141 -2.801 6.188 1 98.31 81 SER B CA 1
ATOM 3739 C C . SER B 1 81 ? -22.984 -4.066 6.273 1 98.31 81 SER B C 1
ATOM 3741 O O . SER B 1 81 ? -23.734 -4.266 7.238 1 98.31 81 SER B O 1
ATOM 3743 N N . THR B 1 82 ? -22.922 -4.938 5.285 1 98.56 82 THR B N 1
ATOM 3744 C CA . THR B 1 82 ? -23.656 -6.191 5.258 1 98.56 82 THR B CA 1
ATOM 3745 C C . THR B 1 82 ? -23.281 -7.074 6.441 1 98.56 82 THR B C 1
ATOM 3747 O O . THR B 1 82 ? -24.141 -7.656 7.098 1 98.56 82 THR B O 1
ATOM 3750 N N . LEU B 1 83 ? -21.984 -7.18 6.707 1 98.38 83 LEU B N 1
ATOM 3751 C CA . LEU B 1 83 ? -21.516 -8 7.816 1 98.38 83 LEU B CA 1
ATOM 3752 C C . LEU B 1 83 ? -21.938 -7.41 9.156 1 98.38 83 LEU B C 1
ATOM 3754 O O . LEU B 1 83 ? -22.406 -8.141 10.039 1 98.38 83 LEU B O 1
ATOM 3758 N N . CYS B 1 84 ? -21.828 -6.094 9.352 1 97.75 84 CYS B N 1
ATOM 3759 C CA . CYS B 1 84 ? -22.016 -5.426 10.633 1 97.75 84 CYS B CA 1
ATOM 3760 C C . CYS B 1 84 ? -23.5 -5.309 10.977 1 97.75 84 CYS B C 1
ATOM 3762 O O . CYS B 1 84 ? -23.859 -5.207 12.148 1 97.75 84 CYS B O 1
ATOM 3764 N N . GLU B 1 85 ? -24.312 -5.301 9.984 1 97.19 85 GLU B N 1
ATOM 3765 C CA . GLU B 1 85 ? -25.75 -5.18 10.211 1 97.19 85 GLU B CA 1
ATOM 3766 C C . GLU B 1 85 ? -26.359 -6.512 10.625 1 97.19 85 GLU B C 1
ATOM 3768 O O . GLU B 1 85 ? -27.484 -6.555 11.133 1 97.19 85 GLU B O 1
ATOM 3773 N N . SER B 1 86 ? -25.656 -7.555 10.383 1 95.75 86 SER B N 1
ATOM 3774 C CA . SER B 1 86 ? -26.203 -8.875 10.688 1 95.75 86 SER B CA 1
ATOM 3775 C C . SER B 1 86 ? -25.766 -9.344 12.07 1 95.75 86 SER B C 1
ATOM 3777 O O . SER B 1 86 ? -24.625 -9.117 12.477 1 95.75 86 SER B O 1
ATOM 3779 N N . LYS B 1 87 ? -26.609 -9.977 12.805 1 94 87 LYS B N 1
ATOM 3780 C CA . LYS B 1 87 ? -26.281 -10.57 14.102 1 94 87 LYS B CA 1
ATOM 3781 C C . LYS B 1 87 ? -25.625 -11.93 13.93 1 94 87 LYS B C 1
ATOM 3783 O O . LYS B 1 87 ? -24.812 -12.352 14.773 1 94 87 LYS B O 1
ATOM 3788 N N . ASP B 1 88 ? -25.969 -12.578 12.844 1 95.62 88 ASP B N 1
ATOM 3789 C CA . ASP B 1 88 ? -25.438 -13.906 12.547 1 95.62 88 ASP B CA 1
ATOM 3790 C C . ASP B 1 88 ? -24.391 -13.836 11.43 1 95.62 88 ASP B C 1
ATOM 3792 O O . ASP B 1 88 ? -24.266 -12.82 10.75 1 95.62 88 ASP B O 1
ATOM 3796 N N . ALA B 1 89 ? -23.641 -14.945 11.336 1 97.56 89 ALA B N 1
ATOM 3797 C CA . ALA B 1 89 ? -22.719 -15.062 10.211 1 97.56 89 ALA B CA 1
ATOM 3798 C C . ALA B 1 89 ? -23.453 -14.961 8.883 1 97.56 89 ALA B C 1
ATOM 3800 O O . ALA B 1 89 ? -24.562 -15.5 8.734 1 97.56 89 ALA B O 1
ATOM 3801 N N . VAL B 1 90 ? -22.891 -14.258 7.957 1 98.06 90 VAL B N 1
ATOM 3802 C CA . VAL B 1 90 ? -23.516 -14.039 6.656 1 98.06 90 VAL B CA 1
ATOM 3803 C C . VAL B 1 90 ? -22.828 -14.914 5.605 1 98.06 90 VAL B C 1
ATOM 3805 O O . VAL B 1 90 ? -21.609 -14.969 5.531 1 98.06 90 VAL B O 1
ATOM 3808 N N . ASP B 1 91 ? -23.562 -15.586 4.82 1 97.31 91 ASP B N 1
ATOM 3809 C CA . ASP B 1 91 ? -22.984 -16.484 3.822 1 97.31 91 ASP B CA 1
ATOM 3810 C C . ASP B 1 91 ? -22.531 -15.711 2.58 1 97.31 91 ASP B C 1
ATOM 3812 O O . ASP B 1 91 ? -23.062 -14.625 2.295 1 97.31 91 ASP B O 1
ATOM 3816 N N . LEU B 1 92 ? -21.688 -16.297 1.843 1 96.56 92 LEU B N 1
ATOM 3817 C CA . LEU B 1 92 ? -21.062 -15.672 0.682 1 96.56 92 LEU B CA 1
ATOM 3818 C C . LEU B 1 92 ? -22.125 -15.266 -0.344 1 96.56 92 LEU B C 1
ATOM 3820 O O . LEU B 1 92 ? -22 -14.219 -0.983 1 96.56 92 LEU B O 1
ATOM 3824 N N . ASN B 1 93 ? -23.062 -16.031 -0.548 1 96.31 93 ASN B N 1
ATOM 3825 C CA . ASN B 1 93 ? -24.109 -15.742 -1.527 1 96.31 93 ASN B CA 1
ATOM 3826 C C . ASN B 1 93 ? -24.891 -14.484 -1.158 1 96.31 93 ASN B C 1
ATOM 3828 O O . ASN B 1 93 ? -25.234 -13.688 -2.029 1 96.31 93 ASN B O 1
ATOM 3832 N N . THR B 1 94 ? -25.203 -14.383 0.101 1 97.56 94 THR B N 1
ATOM 3833 C CA . THR B 1 94 ? -25.891 -13.18 0.574 1 97.56 94 THR B CA 1
ATOM 3834 C C . THR B 1 94 ? -25.031 -11.945 0.355 1 97.56 94 THR B C 1
ATOM 3836 O O . THR B 1 94 ? -25.531 -10.914 -0.104 1 97.56 94 THR B O 1
ATOM 3839 N N . ILE B 1 95 ? -23.766 -12.023 0.688 1 98.31 95 ILE B N 1
ATOM 3840 C CA . ILE B 1 95 ? -22.859 -10.898 0.488 1 98.31 95 ILE B CA 1
ATOM 3841 C C . ILE B 1 95 ? -22.766 -10.57 -1 1 98.31 95 ILE B C 1
ATOM 3843 O O . ILE B 1 95 ? -22.703 -9.398 -1.379 1 98.31 95 ILE B O 1
ATOM 3847 N N . SER B 1 96 ? -22.703 -11.625 -1.822 1 97.75 96 SER B N 1
ATOM 3848 C CA . SER B 1 96 ? -22.625 -11.438 -3.268 1 97.75 96 SER B CA 1
ATOM 3849 C C . SER B 1 96 ? -23.828 -10.656 -3.785 1 97.75 96 SER B C 1
ATOM 3851 O O . SER B 1 96 ? -23.672 -9.711 -4.562 1 97.75 96 SER B O 1
ATOM 3853 N N . ARG B 1 97 ? -25.016 -10.977 -3.387 1 97.5 97 ARG B N 1
ATOM 3854 C CA . ARG B 1 97 ? -26.25 -10.297 -3.809 1 97.5 97 ARG B CA 1
ATOM 3855 C C . ARG B 1 97 ? -26.25 -8.836 -3.375 1 97.5 97 ARG B C 1
ATOM 3857 O O . ARG B 1 97 ? -26.578 -7.953 -4.16 1 97.5 97 ARG B O 1
ATOM 3864 N N . LYS B 1 98 ? -25.828 -8.578 -2.221 1 97.5 98 LYS B N 1
ATOM 3865 C CA . LYS B 1 98 ? -25.891 -7.234 -1.662 1 97.5 98 LYS B CA 1
ATOM 3866 C C . LYS B 1 98 ? -24.766 -6.363 -2.195 1 97.5 98 LYS B C 1
ATOM 3868 O O . LYS B 1 98 ? -24.922 -5.148 -2.352 1 97.5 98 LYS B O 1
ATOM 3873 N N . SER B 1 99 ? -23.625 -6.918 -2.449 1 97.62 99 SER B N 1
ATOM 3874 C CA . SER B 1 99 ? -22.453 -6.172 -2.904 1 97.62 99 SER B CA 1
ATOM 3875 C C . SER B 1 99 ? -22.5 -5.934 -4.41 1 97.62 99 SER B C 1
ATOM 3877 O O . SER B 1 99 ? -21.844 -5.027 -4.922 1 97.62 99 SER B O 1
ATOM 3879 N N . GLY B 1 100 ? -23.203 -6.867 -5.125 1 97.06 100 GLY B N 1
ATOM 3880 C CA . GLY B 1 100 ? -23.219 -6.82 -6.578 1 97.06 100 GLY B CA 1
ATOM 3881 C C . GLY B 1 100 ? -21.984 -7.453 -7.211 1 97.06 100 GLY B C 1
ATOM 3882 O O . GLY B 1 100 ? -21.812 -7.406 -8.43 1 97.06 100 GLY B O 1
ATOM 3883 N N . LEU B 1 101 ? -21.156 -8.047 -6.422 1 96.56 101 LEU B N 1
ATOM 3884 C CA . LEU B 1 101 ? -19.953 -8.68 -6.949 1 96.56 101 LEU B CA 1
ATOM 3885 C C . LEU B 1 101 ? -20.188 -10.156 -7.238 1 96.56 101 LEU B C 1
ATOM 3887 O O . LEU B 1 101 ? -20.891 -10.836 -6.484 1 96.56 101 LEU B O 1
ATOM 3891 N N . GLN B 1 102 ? -19.609 -10.617 -8.336 1 92.44 102 GLN B N 1
ATOM 3892 C CA . GLN B 1 102 ? -19.703 -12.039 -8.656 1 92.44 102 GLN B CA 1
ATOM 3893 C C . GLN B 1 102 ? -19.016 -12.883 -7.586 1 92.44 102 GLN B C 1
ATOM 3895 O O . GLN B 1 102 ? -17.969 -12.492 -7.055 1 92.44 102 GLN B O 1
ATOM 3900 N N . PRO B 1 103 ? -19.5 -14.062 -7.277 1 92.06 103 PRO B N 1
ATOM 3901 C CA . PRO B 1 103 ? -18.984 -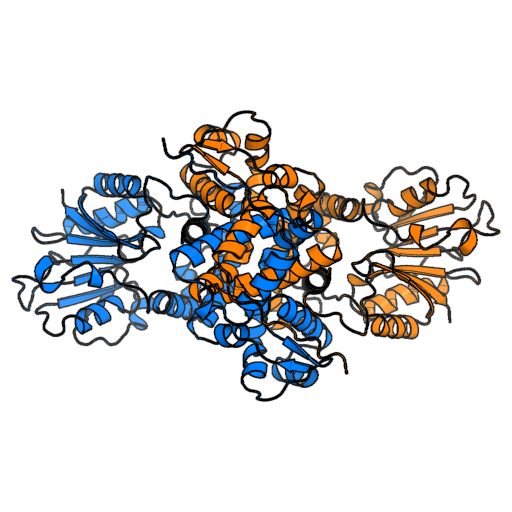14.906 -6.195 1 92.06 103 PRO B CA 1
ATOM 3902 C C . PRO B 1 103 ? -17.5 -15.172 -6.32 1 92.06 103 PRO B C 1
ATOM 3904 O O . PRO B 1 103 ? -16.781 -15.211 -5.312 1 92.06 103 PRO B O 1
ATOM 3907 N N . GLY B 1 104 ? -17 -15.375 -7.508 1 89.19 104 GLY B N 1
ATOM 3908 C CA . GLY B 1 104 ? -15.586 -15.664 -7.688 1 89.19 104 GLY B CA 1
ATOM 3909 C C . GLY B 1 104 ? -14.68 -14.555 -7.184 1 89.19 104 GLY B C 1
ATOM 3910 O O . GLY B 1 104 ? -13.781 -14.805 -6.375 1 89.19 104 GLY B O 1
ATOM 3911 N N . VAL B 1 105 ? -14.984 -13.352 -7.652 1 93.06 105 VAL B N 1
ATOM 3912 C CA . VAL B 1 105 ? -14.172 -12.211 -7.246 1 93.06 105 VAL B CA 1
ATOM 3913 C C . VAL B 1 105 ? -14.43 -11.891 -5.777 1 93.06 105 VAL B C 1
ATOM 3915 O O . VAL B 1 105 ? -13.508 -11.555 -5.035 1 93.06 105 VAL B O 1
ATOM 3918 N N . LEU B 1 106 ? -15.68 -12 -5.328 1 96.81 106 LEU B N 1
ATOM 3919 C CA . LEU B 1 106 ? -16.016 -11.75 -3.93 1 96.81 106 LEU B CA 1
ATOM 3920 C C . LEU B 1 106 ? -15.273 -12.727 -3.016 1 96.81 106 LEU B C 1
ATOM 3922 O O . LEU B 1 106 ? -14.797 -12.336 -1.951 1 96.81 106 LEU B O 1
ATOM 3926 N N . GLY B 1 107 ? -15.219 -13.992 -3.418 1 95.19 107 GLY B N 1
ATOM 3927 C CA . GLY B 1 107 ? -14.477 -14.977 -2.639 1 95.19 107 GLY B CA 1
ATOM 3928 C C . GLY B 1 107 ? -13.031 -14.578 -2.402 1 95.19 107 GLY B C 1
ATOM 3929 O O . GLY B 1 107 ? -12.523 -14.711 -1.289 1 95.19 107 GLY B O 1
ATOM 3930 N N . SER B 1 108 ? -12.383 -14.094 -3.43 1 95.12 108 SER B N 1
ATOM 3931 C CA . SER B 1 108 ? -10.992 -13.648 -3.328 1 95.12 108 SER B CA 1
ATOM 3932 C C . SER B 1 108 ? -10.867 -12.445 -2.402 1 95.12 108 SER B C 1
ATOM 3934 O O . SER B 1 108 ? -9.93 -12.359 -1.606 1 95.12 108 SER B O 1
ATOM 3936 N N . ILE B 1 109 ? -11.805 -11.508 -2.52 1 97.88 109 ILE B N 1
ATOM 3937 C CA . ILE B 1 109 ? -11.805 -10.312 -1.673 1 97.88 109 ILE B CA 1
ATOM 3938 C C . ILE B 1 109 ? -11.984 -10.727 -0.212 1 97.88 109 ILE B C 1
ATOM 3940 O O . ILE B 1 109 ? -11.242 -10.266 0.661 1 97.88 109 ILE B O 1
ATOM 3944 N N . MET B 1 110 ? -12.922 -11.648 0.016 1 97.88 110 MET B N 1
ATOM 3945 C CA . MET B 1 110 ? -13.211 -12.086 1.38 1 97.88 110 MET B CA 1
ATOM 3946 C C . MET B 1 110 ? -12.016 -12.812 1.983 1 97.88 110 MET B C 1
ATOM 3948 O O . MET B 1 110 ? -11.695 -12.617 3.156 1 97.88 110 MET B O 1
ATOM 3952 N N . ASP B 1 111 ? -11.375 -13.695 1.186 1 96.5 111 ASP B N 1
ATOM 3953 C CA . ASP B 1 111 ? -10.172 -14.383 1.66 1 96.5 111 ASP B CA 1
ATOM 3954 C C . ASP B 1 111 ? -9.117 -13.383 2.121 1 96.5 111 ASP B C 1
ATOM 3956 O O . ASP B 1 111 ? -8.516 -13.555 3.184 1 96.5 111 ASP B O 1
ATOM 3960 N N . TYR B 1 112 ? -8.914 -12.391 1.339 1 97.5 112 TYR B N 1
ATOM 3961 C CA . TYR B 1 112 ? -7.895 -11.398 1.676 1 97.5 112 TYR B CA 1
ATOM 3962 C C . TYR B 1 112 ? -8.312 -10.578 2.893 1 97.5 112 TYR B C 1
ATOM 3964 O O . TYR B 1 112 ? -7.496 -10.312 3.775 1 97.5 112 TYR B O 1
ATOM 3972 N N . LEU B 1 113 ? -9.617 -10.156 2.969 1 98.19 113 LEU B N 1
ATOM 3973 C CA . LEU B 1 113 ? -10.117 -9.383 4.105 1 98.19 113 LEU B CA 1
ATOM 3974 C C . LEU B 1 113 ? -9.891 -10.141 5.41 1 98.19 113 LEU B C 1
ATOM 3976 O O . LEU B 1 113 ? -9.555 -9.531 6.43 1 98.19 113 LEU B O 1
ATOM 3980 N N . CYS B 1 114 ? -10.047 -11.406 5.371 1 96.56 114 CYS B N 1
ATOM 3981 C CA . CYS B 1 114 ? -9.875 -12.219 6.57 1 96.56 114 CYS B CA 1
ATOM 3982 C C . CYS B 1 114 ? -8.422 -12.211 7.031 1 96.56 114 CYS B C 1
ATOM 3984 O O . CYS B 1 114 ? -8.148 -12.203 8.234 1 96.56 114 CYS B O 1
ATOM 3986 N N . THR B 1 115 ? -7.508 -12.18 6.094 1 94.38 115 THR B N 1
ATOM 3987 C CA . THR B 1 115 ? -6.094 -12.148 6.461 1 94.38 115 THR B CA 1
ATOM 3988 C C . THR B 1 115 ? -5.723 -10.797 7.07 1 94.38 115 THR B C 1
ATOM 3990 O O . THR B 1 115 ? -4.738 -10.695 7.805 1 94.38 115 THR B O 1
ATOM 3993 N N . GLN B 1 116 ? -6.504 -9.75 6.777 1 95 116 GLN B N 1
ATOM 3994 C CA . GLN B 1 116 ? -6.215 -8.406 7.258 1 95 116 GLN B CA 1
ATOM 3995 C C . GLN B 1 116 ? -7.012 -8.086 8.523 1 95 116 GLN B C 1
ATOM 3997 O O . GLN B 1 116 ? -6.984 -6.957 9.016 1 95 116 GLN B O 1
ATOM 4002 N N . GLY B 1 117 ? -7.812 -9.055 9 1 93.94 117 GLY B N 1
ATOM 4003 C CA . GLY B 1 117 ? -8.641 -8.828 10.18 1 93.94 117 GLY B CA 1
ATOM 4004 C C . GLY B 1 117 ? -9.844 -7.957 9.906 1 93.94 117 GLY B C 1
ATOM 4005 O O . GLY B 1 117 ? -10.438 -7.402 10.828 1 93.94 117 GLY B O 1
ATOM 4006 N N . MET B 1 118 ? -10.242 -7.824 8.648 1 97.12 118 MET B N 1
ATOM 4007 C CA . MET B 1 118 ? -11.367 -6.977 8.273 1 97.12 118 MET B CA 1
ATOM 4008 C C . MET B 1 118 ? -12.656 -7.781 8.203 1 97.12 118 MET B C 1
ATOM 4010 O O . MET B 1 118 ? -13.742 -7.215 8.055 1 97.12 118 MET B O 1
ATOM 4014 N N . ALA B 1 119 ? -12.562 -9.047 8.242 1 97.75 119 ALA B N 1
ATOM 4015 C CA . ALA B 1 119 ? -13.664 -10 8.336 1 97.75 119 ALA B CA 1
ATOM 4016 C C . ALA B 1 119 ? -13.203 -11.312 8.961 1 97.75 119 ALA B C 1
ATOM 4018 O O . ALA B 1 119 ? -12 -11.57 9.062 1 97.75 119 ALA B O 1
ATOM 4019 N N . LEU B 1 120 ? -14.07 -12.055 9.445 1 96.06 120 LEU B N 1
ATOM 4020 C CA . LEU B 1 120 ? -13.781 -13.367 10 1 96.06 120 LEU B CA 1
ATOM 4021 C C . LEU B 1 120 ? -14.648 -14.445 9.352 1 96.06 120 LEU B C 1
ATOM 4023 O O . LEU B 1 120 ? -15.867 -14.297 9.266 1 96.06 120 LEU B O 1
ATOM 4027 N N . GLU B 1 121 ? -14.023 -15.43 8.82 1 95.69 121 GLU B N 1
ATOM 4028 C CA . GLU B 1 121 ? -14.781 -16.594 8.367 1 95.69 121 GLU B CA 1
ATOM 4029 C C . GLU B 1 121 ? -15.117 -17.531 9.523 1 95.69 121 GLU B C 1
ATOM 4031 O O . GLU B 1 121 ? -14.281 -18.328 9.938 1 95.69 121 GLU B O 1
ATOM 4036 N N . ALA B 1 122 ? -16.297 -17.453 10.023 1 92.44 122 ALA B N 1
ATOM 4037 C CA . ALA B 1 122 ? -16.75 -18.219 11.188 1 92.44 122 ALA B CA 1
ATOM 4038 C C . ALA B 1 122 ? -16.922 -19.703 10.844 1 92.44 122 ALA B C 1
ATOM 4040 O O . ALA B 1 122 ? -16.562 -20.562 11.641 1 92.44 122 ALA B O 1
ATOM 4041 N N . ASP B 1 123 ? -17.578 -19.938 9.734 1 90.56 123 ASP B N 1
ATOM 4042 C CA . ASP B 1 123 ? -17.75 -21.25 9.125 1 90.56 123 ASP B CA 1
ATOM 4043 C C . ASP B 1 123 ? -17.484 -21.203 7.625 1 90.56 123 ASP B C 1
ATOM 4045 O O . ASP B 1 123 ? -17.359 -20.109 7.047 1 90.56 123 ASP B O 1
ATOM 4049 N N . ARG B 1 124 ? -17.391 -22.359 7.168 1 89.62 124 ARG B N 1
ATOM 4050 C CA . ARG B 1 124 ? -17.078 -22.422 5.746 1 89.62 124 ARG B CA 1
ATOM 4051 C C . ARG B 1 124 ? -18.062 -21.594 4.93 1 89.62 124 ARG B C 1
ATOM 4053 O O . ARG B 1 124 ? -19.25 -21.906 4.887 1 89.62 124 ARG B O 1
ATOM 4060 N N . GLY B 1 125 ? -17.547 -20.516 4.441 1 92.12 125 GLY B N 1
ATOM 4061 C CA . GLY B 1 125 ? -18.344 -19.703 3.543 1 92.12 125 GLY B CA 1
ATOM 4062 C C . GLY B 1 125 ? -19.25 -18.734 4.273 1 92.12 125 GLY B C 1
ATOM 4063 O O . GLY B 1 125 ? -20.094 -18.078 3.658 1 92.12 125 GLY B O 1
ATOM 4064 N N . CYS B 1 126 ? -19.125 -18.672 5.578 1 96.94 126 CYS B N 1
ATOM 4065 C CA . CYS B 1 126 ? -19.922 -17.75 6.387 1 96.94 126 CYS B CA 1
ATOM 4066 C C . CYS B 1 126 ? -19.016 -16.781 7.145 1 96.94 126 CYS B C 1
ATOM 4068 O O . CYS B 1 126 ? -18.031 -17.203 7.762 1 96.94 126 CYS B O 1
ATOM 4070 N N . TYR B 1 127 ? -19.422 -15.523 7.121 1 98.06 127 TYR B N 1
ATOM 4071 C CA . TYR B 1 127 ? -18.5 -14.492 7.605 1 98.06 127 TYR B CA 1
ATOM 4072 C C . TYR B 1 127 ? -19.172 -13.617 8.656 1 98.06 127 TYR B C 1
ATOM 4074 O O . TYR B 1 127 ? -20.391 -13.43 8.633 1 98.06 127 TYR B O 1
ATOM 4082 N N . THR B 1 128 ? -18.406 -13.148 9.586 1 98.19 128 THR B N 1
ATOM 4083 C CA . THR B 1 128 ? -18.844 -12.219 10.617 1 98.19 128 THR B CA 1
ATOM 4084 C C . THR B 1 128 ? -17.953 -10.984 10.641 1 98.19 128 THR B C 1
ATOM 4086 O O . THR B 1 128 ? -16.844 -11 10.117 1 98.19 128 THR B O 1
ATOM 4089 N N . PRO B 1 129 ? -18.484 -9.875 11.141 1 97.88 129 PRO B N 1
ATOM 4090 C CA . PRO B 1 129 ? -17.656 -8.672 11.258 1 97.88 129 PRO B CA 1
ATOM 4091 C C . PRO B 1 129 ? -16.594 -8.789 12.344 1 97.88 129 PRO B C 1
ATOM 4093 O O . PRO B 1 129 ? -16.641 -9.719 13.148 1 97.88 129 PRO B O 1
ATOM 4096 N N . THR B 1 130 ? -15.617 -8.008 12.305 1 95.06 130 THR B N 1
ATOM 4097 C CA . THR B 1 130 ? -14.586 -7.816 13.312 1 95.06 130 THR B CA 1
ATOM 4098 C C . THR B 1 130 ? -14.625 -6.391 13.859 1 95.06 130 THR B C 1
ATOM 4100 O O . THR B 1 130 ? -15.352 -5.539 13.344 1 95.06 130 THR B O 1
ATOM 4103 N N . PRO B 1 131 ? -13.891 -6.082 14.922 1 92.62 131 PRO B N 1
ATOM 4104 C CA . PRO B 1 131 ? -13.797 -4.691 15.375 1 92.62 131 PRO B CA 1
ATOM 4105 C C . PRO B 1 131 ? -13.312 -3.748 14.273 1 92.62 131 PRO B C 1
ATOM 4107 O O . PRO B 1 131 ? -13.789 -2.615 14.172 1 92.62 131 PRO B O 1
ATOM 4110 N N . LEU B 1 132 ? -12.484 -4.246 13.43 1 95.25 132 LEU B N 1
ATOM 4111 C CA . LEU B 1 132 ? -11.953 -3.408 12.359 1 95.25 132 LEU B CA 1
ATOM 4112 C C . LEU B 1 132 ? -13.016 -3.148 11.297 1 95.25 132 LEU B C 1
ATOM 4114 O O . LEU B 1 132 ? -13.078 -2.051 10.734 1 95.25 132 LEU B O 1
ATOM 4118 N N . SER B 1 133 ? -13.859 -4.16 10.977 1 97.12 133 SER B N 1
ATOM 4119 C CA . SER B 1 133 ? -14.945 -3.918 10.023 1 97.12 133 SER B CA 1
ATOM 4120 C C . SER B 1 133 ? -15.867 -2.807 10.516 1 97.12 133 SER B C 1
ATOM 4122 O O . SER B 1 133 ? -16.297 -1.956 9.727 1 97.12 133 SER B O 1
ATOM 4124 N N . HIS B 1 134 ? -16.125 -2.812 11.828 1 96.75 134 HIS B N 1
ATOM 4125 C CA . HIS B 1 134 ? -16.953 -1.763 12.406 1 96.75 134 HIS B CA 1
ATOM 4126 C C . HIS B 1 134 ? -16.266 -0.405 12.32 1 96.75 134 HIS B C 1
ATOM 4128 O O . HIS B 1 134 ? -16.906 0.598 11.984 1 96.75 134 HIS B O 1
ATOM 4134 N N . MET B 1 135 ? -15.023 -0.381 12.609 1 95.12 135 MET B N 1
ATOM 4135 C CA . MET B 1 135 ? -14.242 0.854 12.562 1 95.12 135 MET B CA 1
ATOM 4136 C C . MET B 1 135 ? -14.258 1.455 11.164 1 95.12 135 MET B C 1
ATOM 4138 O O . MET B 1 135 ? -14.367 2.672 11.008 1 95.12 135 MET B O 1
ATOM 4142 N N . LEU B 1 136 ? -14.203 0.619 10.172 1 97.38 136 LEU B N 1
ATOM 4143 C CA . LEU B 1 136 ? -14.102 1.048 8.781 1 97.38 136 LEU B CA 1
ATOM 4144 C C . LEU B 1 136 ? -15.43 1.604 8.281 1 97.38 136 LEU B C 1
ATOM 4146 O O . LEU B 1 136 ? -15.492 2.174 7.188 1 97.38 136 LEU B O 1
ATOM 4150 N N . LEU B 1 137 ? -16.453 1.486 9.117 1 96.69 137 LEU B N 1
ATOM 4151 C CA . LEU B 1 137 ? -17.75 2.061 8.758 1 96.69 137 LEU B CA 1
ATOM 4152 C C . LEU B 1 137 ? -17.938 3.422 9.422 1 96.69 137 LEU B C 1
ATOM 4154 O O . LEU B 1 137 ? -18.844 4.176 9.047 1 96.69 137 LEU B O 1
ATOM 4158 N N . VAL B 1 138 ? -17.109 3.707 10.43 1 94.31 138 VAL B N 1
ATOM 4159 C CA . VAL B 1 138 ? -17.172 5.023 11.055 1 94.31 138 VAL B CA 1
ATOM 4160 C C . VAL B 1 138 ? -16.828 6.102 10.031 1 94.31 138 VAL B C 1
ATOM 4162 O O . VAL B 1 138 ? -15.906 5.934 9.227 1 94.31 138 VAL B O 1
ATOM 4165 N N . PRO B 1 139 ? -17.531 7.172 10.016 1 92.06 139 PRO B N 1
ATOM 4166 C CA . PRO B 1 139 ? -17.391 8.195 8.969 1 92.06 139 PRO B CA 1
ATOM 4167 C C . PRO B 1 139 ? -15.953 8.633 8.766 1 92.06 139 PRO B C 1
ATOM 4169 O O . PRO B 1 139 ? -15.5 8.773 7.629 1 92.06 139 PRO B O 1
ATOM 4172 N N . LEU B 1 140 ? -15.188 8.812 9.812 1 90.69 140 LEU B N 1
ATOM 4173 C CA . LEU B 1 140 ? -13.789 9.234 9.711 1 90.69 140 LEU B CA 1
ATOM 4174 C C . LEU B 1 140 ? -12.977 8.242 8.891 1 90.69 140 LEU B C 1
ATOM 4176 O O . LEU B 1 140 ? -12.234 8.641 7.992 1 90.69 140 LEU B O 1
ATOM 4180 N N . PHE B 1 141 ? -13.18 6.965 9.156 1 94.56 141 PHE B N 1
ATOM 4181 C CA . PHE B 1 141 ? -12.43 5.926 8.461 1 94.56 141 PHE B CA 1
ATOM 4182 C C . PHE B 1 141 ? -12.922 5.766 7.031 1 94.56 141 PHE B C 1
ATOM 4184 O O . PHE B 1 141 ? -12.125 5.551 6.117 1 94.56 141 PHE B O 1
ATOM 4191 N N . ASN B 1 142 ? -14.25 5.883 6.926 1 95.94 142 ASN B N 1
ATOM 4192 C CA . ASN B 1 142 ? -14.82 5.789 5.586 1 95.94 142 ASN B CA 1
ATOM 4193 C C . ASN B 1 142 ? -14.273 6.875 4.664 1 95.94 142 ASN B C 1
ATOM 4195 O O . ASN B 1 142 ? -13.883 6.594 3.531 1 95.94 142 ASN B O 1
ATOM 4199 N N . ASP B 1 143 ? -14.219 8.07 5.145 1 95.94 143 ASP B N 1
ATOM 4200 C CA . ASP B 1 143 ? -13.742 9.203 4.355 1 95.94 143 ASP B CA 1
ATOM 4201 C C . ASP B 1 143 ? -12.227 9.141 4.164 1 95.94 143 ASP B C 1
ATOM 4203 O O . ASP B 1 143 ? -11.719 9.531 3.113 1 95.94 143 ASP B O 1
ATOM 4207 N N . ALA B 1 144 ? -11.516 8.656 5.16 1 97.06 144 ALA B N 1
ATOM 4208 C CA . ALA B 1 144 ? -10.062 8.492 5.043 1 97.06 144 ALA B CA 1
ATOM 4209 C C . ALA B 1 144 ? -9.711 7.523 3.918 1 97.06 144 ALA B C 1
ATOM 4211 O O . ALA B 1 144 ? -8.852 7.816 3.084 1 97.06 144 ALA B O 1
ATOM 4212 N N . VAL B 1 145 ? -10.414 6.41 3.91 1 98.25 145 VAL B N 1
ATOM 4213 C CA . VAL B 1 145 ? -10.141 5.391 2.902 1 98.25 145 VAL B CA 1
ATOM 4214 C C . VAL B 1 145 ? -10.43 5.949 1.51 1 98.25 145 VAL B C 1
ATOM 4216 O O . VAL B 1 145 ? -9.617 5.793 0.592 1 98.25 145 VAL B O 1
ATOM 4219 N N . THR B 1 146 ? -11.516 6.641 1.366 1 98.19 146 THR B N 1
ATOM 4220 C CA . THR B 1 146 ? -11.883 7.234 0.082 1 98.19 146 THR B CA 1
ATOM 4221 C C . THR B 1 146 ? -10.836 8.266 -0.349 1 98.19 146 THR B C 1
ATOM 4223 O O . THR B 1 146 ? -10.367 8.242 -1.489 1 98.19 146 THR B O 1
ATOM 4226 N N . HIS B 1 147 ? -10.461 9.133 0.549 1 98.06 147 HIS B N 1
ATOM 4227 C CA . HIS B 1 147 ? -9.516 10.203 0.241 1 98.06 147 HIS B CA 1
ATOM 4228 C C . HIS B 1 147 ? -8.156 9.625 -0.159 1 98.06 147 HIS B C 1
ATOM 4230 O O . HIS B 1 147 ? -7.605 10 -1.196 1 98.06 147 HIS B O 1
ATOM 4236 N N . PHE B 1 148 ? -7.648 8.688 0.56 1 98.62 148 PHE B N 1
ATOM 4237 C CA . PHE B 1 148 ? -6.289 8.219 0.312 1 98.62 148 PHE B CA 1
ATOM 4238 C C . PHE B 1 148 ? -6.258 7.258 -0.872 1 98.62 148 PHE B C 1
ATOM 4240 O O . PHE B 1 148 ? -5.273 7.219 -1.617 1 98.62 148 PHE B O 1
ATOM 4247 N N . HIS B 1 149 ? -7.34 6.5 -1.029 1 98.69 149 HIS B N 1
ATOM 4248 C CA . HIS B 1 149 ? -7.398 5.648 -2.211 1 98.69 149 HIS B CA 1
ATOM 4249 C C . HIS B 1 149 ? -7.566 6.477 -3.48 1 98.69 149 HIS B C 1
ATOM 4251 O O . HIS B 1 149 ? -6.812 6.309 -4.441 1 98.69 149 HIS B O 1
ATOM 4257 N N . ASP B 1 150 ? -8.555 7.359 -3.488 1 98.25 150 ASP B N 1
ATOM 4258 C CA . ASP B 1 150 ? -8.969 8.008 -4.73 1 98.25 150 ASP B CA 1
ATOM 4259 C C . ASP B 1 150 ? -8.062 9.188 -5.062 1 98.25 150 ASP B C 1
ATOM 4261 O O . ASP B 1 150 ? -7.805 9.469 -6.234 1 98.25 150 ASP B O 1
ATOM 4265 N N . ASN B 1 151 ? -7.648 9.883 -4.027 1 98.25 151 ASN B N 1
ATOM 4266 C CA . ASN B 1 151 ? -6.902 11.117 -4.27 1 98.25 151 ASN B CA 1
ATOM 4267 C C . ASN B 1 151 ? -5.398 10.891 -4.148 1 98.25 151 ASN B C 1
ATOM 4269 O O . ASN B 1 151 ? -4.633 11.312 -5.02 1 98.25 151 ASN B O 1
ATOM 4273 N N . CYS B 1 152 ? -4.922 10.219 -3.121 1 98.56 152 CYS B N 1
ATOM 4274 C CA . CYS B 1 152 ? -3.5 10.18 -2.799 1 98.56 152 CYS B CA 1
ATOM 4275 C C . CYS B 1 152 ? -2.807 9.031 -3.521 1 98.56 152 CYS B C 1
ATOM 4277 O O . CYS B 1 152 ? -1.655 9.164 -3.943 1 98.56 152 CYS B O 1
ATOM 4279 N N . PHE B 1 153 ? -3.502 7.863 -3.658 1 98.56 153 PHE B N 1
ATOM 4280 C CA . PHE B 1 153 ? -2.93 6.645 -4.211 1 98.56 153 PHE B CA 1
ATOM 4281 C C . PHE B 1 153 ? -2.328 6.906 -5.59 1 98.56 153 PHE B C 1
ATOM 4283 O O . PHE B 1 153 ? -1.167 6.578 -5.836 1 98.56 153 PHE B O 1
ATOM 4290 N N . PRO B 1 154 ? -3.047 7.551 -6.562 1 98.12 154 PRO B N 1
ATOM 4291 C CA . PRO B 1 154 ? -2.449 7.809 -7.871 1 98.12 154 PRO B CA 1
ATOM 4292 C C . PRO B 1 154 ? -1.258 8.766 -7.801 1 98.12 154 PRO B C 1
ATOM 4294 O O . PRO B 1 154 ? -0.321 8.641 -8.594 1 98.12 154 PRO B O 1
ATOM 4297 N N . ALA B 1 155 ? -1.286 9.711 -6.879 1 98.56 155 ALA B N 1
ATOM 4298 C CA . ALA B 1 155 ? -0.164 10.625 -6.688 1 98.56 155 ALA B CA 1
ATOM 4299 C C . ALA B 1 155 ? 1.057 9.891 -6.141 1 98.56 155 ALA B C 1
ATOM 4301 O O . ALA B 1 155 ? 2.186 10.148 -6.559 1 98.56 155 ALA B O 1
ATOM 4302 N N . PHE B 1 156 ? 0.838 8.992 -5.152 1 98.69 156 PHE B N 1
ATOM 4303 C CA . PHE B 1 156 ? 1.927 8.18 -4.621 1 98.69 156 PHE B CA 1
ATOM 4304 C C . PHE B 1 156 ? 2.607 7.391 -5.734 1 98.69 156 PHE B C 1
ATOM 4306 O O . PHE B 1 156 ? 3.836 7.352 -5.812 1 98.69 156 PHE B O 1
ATOM 4313 N N . PHE B 1 157 ? 1.788 6.816 -6.594 1 98.25 157 PHE B N 1
ATOM 4314 C CA . PHE B 1 157 ? 2.32 6.062 -7.723 1 98.25 157 PHE B CA 1
ATOM 4315 C C . PHE B 1 157 ? 3.178 6.953 -8.609 1 98.25 157 PHE B C 1
ATOM 4317 O O . PHE B 1 157 ? 4.273 6.562 -9.023 1 98.25 157 PHE B O 1
ATOM 4324 N N . ALA B 1 158 ? 2.74 8.164 -8.906 1 98.31 158 ALA B N 1
ATOM 4325 C CA . ALA B 1 158 ? 3.352 9.047 -9.898 1 98.31 158 ALA B CA 1
ATOM 4326 C C . ALA B 1 158 ? 4.582 9.742 -9.32 1 98.31 158 ALA B C 1
ATOM 4328 O O . ALA B 1 158 ? 5.355 10.359 -10.062 1 98.31 158 ALA B O 1
ATOM 4329 N N . LEU B 1 159 ? 4.789 9.625 -8.016 1 98.31 159 LEU B N 1
ATOM 4330 C CA . LEU B 1 159 ? 5.883 10.336 -7.359 1 98.31 159 LEU B CA 1
ATOM 4331 C C . LEU B 1 159 ? 7.23 9.922 -7.941 1 98.31 159 LEU B C 1
ATOM 4333 O O . LEU B 1 159 ? 8.109 10.758 -8.148 1 98.31 159 LEU B O 1
ATOM 4337 N N . HIS B 1 160 ? 7.375 8.617 -8.211 1 97.44 160 HIS B N 1
ATOM 4338 C CA . HIS B 1 160 ? 8.602 8.109 -8.82 1 97.44 160 HIS B CA 1
ATOM 4339 C C . HIS B 1 160 ? 8.883 8.797 -10.156 1 97.44 160 HIS B C 1
ATOM 4341 O O . HIS B 1 160 ? 10 9.242 -10.406 1 97.44 160 HIS B O 1
ATOM 4347 N N . GLN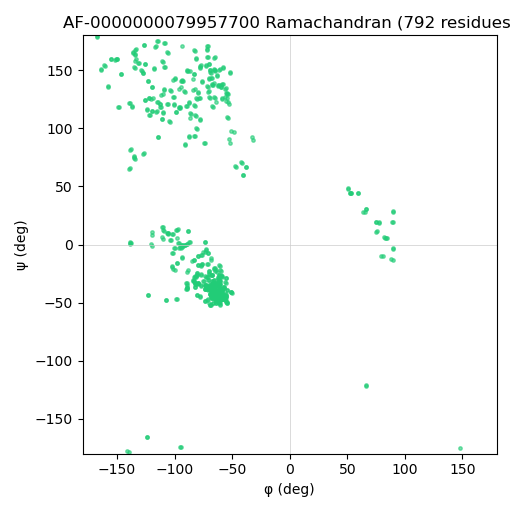 B 1 161 ? 7.883 8.891 -10.969 1 96.56 161 GLN B N 1
ATOM 4348 C CA . GLN B 1 161 ? 8.023 9.492 -12.289 1 96.56 161 GLN B CA 1
ATOM 4349 C C . GLN B 1 161 ? 8.398 10.969 -12.188 1 96.56 161 GLN B C 1
ATOM 4351 O O . GLN B 1 161 ? 9.281 11.445 -12.914 1 96.56 161 GLN B O 1
ATOM 4356 N N . VAL B 1 162 ? 7.75 11.68 -11.32 1 97.44 162 VAL B N 1
ATOM 4357 C CA . VAL B 1 162 ? 7.938 13.125 -11.203 1 97.44 162 VAL B CA 1
ATOM 4358 C C . VAL B 1 162 ? 9.328 13.414 -10.648 1 97.44 162 VAL B C 1
ATOM 4360 O O . VAL B 1 162 ? 9.961 14.406 -11.023 1 97.44 162 VAL B O 1
ATOM 4363 N N . LEU B 1 163 ? 9.844 12.562 -9.75 1 97.06 163 LEU B N 1
ATOM 4364 C CA . LEU B 1 163 ? 11.18 12.75 -9.188 1 97.06 163 LEU B CA 1
ATOM 4365 C C . LEU B 1 163 ? 12.25 12.422 -10.227 1 97.06 163 LEU B C 1
ATOM 4367 O O . LEU B 1 163 ? 13.336 13 -10.203 1 97.06 163 LEU B O 1
ATOM 4371 N N . ASN B 1 164 ? 11.961 11.547 -11.156 1 95.56 164 ASN B N 1
ATOM 4372 C CA . ASN B 1 164 ? 12.891 11.18 -12.227 1 95.56 164 ASN B CA 1
ATOM 4373 C C . ASN B 1 164 ? 12.945 12.258 -13.305 1 95.56 164 ASN B C 1
ATOM 4375 O O . ASN B 1 164 ? 13.977 12.445 -13.953 1 95.56 164 ASN B O 1
ATOM 4379 N N . ASP B 1 165 ? 11.82 12.844 -13.523 1 94.88 165 ASP B N 1
ATOM 4380 C CA . ASP B 1 165 ? 11.711 13.867 -14.562 1 94.88 165 ASP B CA 1
ATOM 4381 C C . ASP B 1 165 ? 10.938 15.086 -14.055 1 94.88 165 ASP B C 1
ATOM 4383 O O . ASP B 1 165 ? 9.828 15.359 -14.516 1 94.88 165 ASP B O 1
ATOM 4387 N N . PRO B 1 166 ? 11.625 15.812 -13.219 1 92.31 166 PRO B N 1
ATOM 4388 C CA . PRO B 1 166 ? 10.953 16.984 -12.641 1 92.31 166 PRO B CA 1
ATOM 4389 C C . PRO B 1 166 ? 10.734 18.094 -13.656 1 92.31 166 PRO B C 1
ATOM 4391 O O . PRO B 1 166 ? 11.547 18.281 -14.57 1 92.31 166 PRO B O 1
ATOM 4394 N N . ALA B 1 167 ? 9.648 18.766 -13.578 1 91 167 ALA B N 1
ATOM 4395 C CA . ALA B 1 167 ? 9.32 19.922 -14.406 1 91 167 ALA B CA 1
ATOM 4396 C C . ALA B 1 167 ? 8.484 20.938 -13.625 1 91 167 ALA B C 1
ATOM 4398 O O . ALA B 1 167 ? 7.707 20.562 -12.75 1 91 167 ALA B O 1
ATOM 4399 N N . PRO B 1 168 ? 8.734 22.188 -13.984 1 87 168 PRO B N 1
ATOM 4400 C CA . PRO B 1 168 ? 7.934 23.203 -13.289 1 87 168 PRO B CA 1
ATOM 4401 C C . PRO B 1 168 ? 6.43 22.969 -13.43 1 87 168 PRO B C 1
ATOM 4403 O O . PRO B 1 168 ? 5.945 22.656 -14.523 1 87 168 PRO B O 1
ATOM 4406 N N . GLY B 1 169 ? 5.797 23.078 -12.336 1 87.38 169 GLY B N 1
ATOM 4407 C CA . GLY B 1 169 ? 4.344 22.969 -12.352 1 87.38 169 GLY B CA 1
ATOM 4408 C C . GLY B 1 169 ? 3.852 21.547 -12.391 1 87.38 169 GLY B C 1
ATOM 4409 O O . GLY B 1 169 ? 2.658 21.281 -12.219 1 87.38 169 GLY B O 1
ATOM 4410 N N . LYS B 1 170 ? 4.793 20.641 -12.609 1 91.5 170 LYS B N 1
ATOM 4411 C CA . LYS B 1 170 ? 4.441 19.234 -12.672 1 91.5 170 LYS B CA 1
ATOM 4412 C C . LYS B 1 170 ? 4.438 18.609 -11.281 1 91.5 170 LYS B C 1
ATOM 4414 O O . LYS B 1 170 ? 5.465 18.578 -10.602 1 91.5 170 LYS B O 1
ATOM 4419 N N . THR B 1 171 ? 3.232 18.203 -10.789 1 95.62 171 THR B N 1
ATOM 4420 C CA . THR B 1 171 ? 3.139 17.516 -9.516 1 95.62 171 THR B CA 1
ATOM 4421 C C . THR B 1 171 ? 2.736 16.047 -9.727 1 95.62 171 THR B C 1
ATOM 4423 O O . THR B 1 171 ? 2.166 15.703 -10.758 1 95.62 171 THR B O 1
ATOM 4426 N N . ALA B 1 172 ? 3.059 15.227 -8.742 1 97.94 172 ALA B N 1
ATOM 4427 C CA . ALA B 1 172 ? 2.67 13.82 -8.812 1 97.94 172 ALA B CA 1
ATOM 4428 C C . ALA B 1 172 ? 1.151 13.672 -8.852 1 97.94 172 ALA B C 1
ATOM 4430 O O . ALA B 1 172 ? 0.625 12.766 -9.5 1 97.94 172 ALA B O 1
ATOM 4431 N N . PHE B 1 173 ? 0.452 14.562 -8.18 1 98.12 173 PHE B N 1
ATOM 4432 C CA . PHE B 1 173 ? -1.005 14.523 -8.227 1 98.12 173 PHE B CA 1
ATOM 4433 C C . PHE B 1 173 ? -1.504 14.719 -9.648 1 98.12 173 PHE B C 1
ATOM 4435 O O . PHE B 1 173 ? -2.328 13.945 -10.141 1 98.12 173 PHE B O 1
ATOM 4442 N N . LYS B 1 174 ? -0.993 15.773 -10.336 1 97.88 174 LYS B N 1
ATOM 4443 C CA . LYS B 1 174 ? -1.416 16.047 -11.703 1 97.88 174 LYS B CA 1
ATOM 4444 C C . LYS B 1 174 ? -1.118 14.875 -12.625 1 97.88 174 LYS B C 1
ATOM 4446 O O . LYS B 1 174 ? -1.981 14.445 -13.398 1 97.88 174 LYS B O 1
ATOM 4451 N N . VAL B 1 175 ? 0.058 14.352 -12.477 1 97.62 175 VAL B N 1
ATOM 4452 C CA . VAL B 1 175 ? 0.478 13.234 -13.312 1 97.62 175 VAL B CA 1
ATOM 4453 C C . VAL B 1 175 ? -0.364 12 -12.992 1 97.62 175 VAL B C 1
ATOM 4455 O O . VAL B 1 175 ? -0.856 11.328 -13.898 1 97.62 175 VAL B O 1
ATOM 4458 N N . GLY B 1 176 ? -0.579 11.711 -11.734 1 97.75 176 GLY B N 1
ATOM 4459 C CA . GLY B 1 176 ? -1.318 10.531 -11.305 1 97.75 176 GLY B CA 1
ATOM 4460 C C . GLY B 1 176 ? -2.785 10.578 -11.688 1 97.75 176 GLY B C 1
ATOM 4461 O O . GLY B 1 176 ? -3.385 9.539 -11.977 1 97.75 176 GLY B O 1
ATOM 4462 N N . GLN B 1 177 ? -3.334 11.797 -11.688 1 97.19 177 GLN B N 1
ATOM 4463 C CA . GLN B 1 177 ? -4.746 11.953 -12.016 1 97.19 177 GLN B CA 1
ATOM 4464 C C . GLN B 1 177 ? -4.941 12.234 -13.5 1 97.19 177 GLN B C 1
ATOM 4466 O O . GLN B 1 177 ? -6.074 12.383 -13.969 1 97.19 177 GLN B O 1
ATOM 4471 N N . HIS B 1 178 ? -3.834 12.297 -14.219 1 95.62 178 HIS B N 1
ATOM 4472 C CA . HIS B 1 178 ? -3.891 12.664 -15.625 1 95.62 178 HIS B CA 1
ATOM 4473 C C . HIS B 1 178 ? -4.691 13.953 -15.828 1 95.62 178 HIS B C 1
ATOM 4475 O O . HIS B 1 178 ? -5.613 13.992 -16.656 1 95.62 178 HIS B O 1
ATOM 4481 N N . SER B 1 179 ? -4.359 14.898 -15.031 1 96.12 179 SER B N 1
ATOM 4482 C CA . SER B 1 179 ? -5.031 16.203 -15.031 1 96.12 179 SER B CA 1
ATOM 4483 C C . SER B 1 179 ? -4.02 17.344 -14.977 1 96.12 179 SER B C 1
ATOM 4485 O O . SER B 1 179 ? -2.934 17.188 -14.414 1 96.12 179 SER B O 1
ATOM 4487 N N . ASN B 1 180 ? -4.426 18.469 -15.539 1 95.56 180 ASN B N 1
ATOM 4488 C CA . ASN B 1 180 ? -3.586 19.656 -15.445 1 95.56 180 ASN B CA 1
ATOM 4489 C C . ASN B 1 180 ? -4.008 20.547 -14.281 1 95.56 180 ASN B C 1
ATOM 4491 O O . ASN B 1 180 ? -3.338 21.547 -13.984 1 95.56 180 ASN B O 1
ATOM 4495 N N . GLU B 1 181 ? -5.055 20.141 -13.609 1 95.31 181 GLU B N 1
ATOM 4496 C CA . GLU B 1 181 ? -5.59 20.953 -12.516 1 95.31 181 GLU B CA 1
ATOM 4497 C C . GLU B 1 181 ? -4.898 20.609 -11.203 1 95.31 181 GLU B C 1
ATOM 4499 O O . GLU B 1 181 ? -4.48 19.484 -10.977 1 95.31 181 GLU B O 1
ATOM 4504 N N . ASP B 1 182 ? -4.832 21.641 -10.383 1 92.81 182 ASP B N 1
ATOM 4505 C CA . ASP B 1 182 ? -4.387 21.359 -9.023 1 92.81 182 ASP B CA 1
ATOM 4506 C C . ASP B 1 182 ? -5.461 20.609 -8.234 1 92.81 182 ASP B C 1
ATOM 4508 O O . ASP B 1 182 ? -6.617 20.562 -8.656 1 92.81 182 ASP B O 1
ATOM 4512 N N . PHE B 1 183 ? -5.102 20.094 -7.125 1 95.31 183 PHE B N 1
ATOM 4513 C CA . PHE B 1 183 ? -5.922 19.203 -6.324 1 95.31 183 PHE B CA 1
ATOM 4514 C C . PHE B 1 183 ? -7.27 19.828 -6.008 1 95.31 183 PHE B C 1
ATOM 4516 O O . PHE B 1 183 ? -8.312 19.203 -6.199 1 95.31 183 PHE B O 1
ATOM 4523 N N . TYR B 1 184 ? -7.293 21.031 -5.523 1 90.75 184 TYR B N 1
ATOM 4524 C CA . TYR B 1 184 ? -8.523 21.672 -5.07 1 90.75 184 TYR B CA 1
ATOM 4525 C C . TYR B 1 184 ? -9.438 21.984 -6.25 1 90.75 184 TYR B C 1
ATOM 4527 O O . TYR B 1 184 ? -10.656 21.828 -6.152 1 90.75 184 TYR B O 1
ATOM 4535 N N . THR B 1 185 ? -8.852 22.484 -7.355 1 92.88 185 THR B N 1
ATOM 4536 C CA . THR B 1 185 ? -9.633 22.719 -8.562 1 92.88 185 THR B CA 1
ATOM 4537 C C . THR B 1 185 ? -10.203 21.406 -9.109 1 92.88 185 THR B C 1
ATOM 4539 O O . THR B 1 185 ? -11.367 21.359 -9.508 1 92.88 185 THR B O 1
ATOM 4542 N N . TRP B 1 186 ? -9.383 20.344 -9.117 1 96.31 186 TRP B N 1
ATOM 4543 C CA . TRP B 1 186 ? -9.797 19.031 -9.586 1 96.31 186 TRP B CA 1
ATOM 4544 C C . TRP B 1 186 ? -10.984 18.516 -8.781 1 96.31 186 TRP B C 1
ATOM 4546 O O . TRP B 1 186 ? -11.922 17.953 -9.344 1 96.31 186 TRP B O 1
ATOM 4556 N N . MET B 1 187 ? -11.031 18.75 -7.512 1 94.06 187 MET B N 1
ATOM 4557 C CA . MET B 1 187 ? -12.07 18.234 -6.621 1 94.06 187 MET B CA 1
ATOM 4558 C C . MET B 1 187 ? -13.414 18.891 -6.922 1 94.06 187 MET B C 1
ATOM 4560 O O . MET B 1 187 ? -14.469 18.328 -6.625 1 94.06 187 MET B O 1
ATOM 4564 N N . GLU B 1 188 ? -13.391 20.094 -7.461 1 91.25 188 GLU B N 1
ATOM 4565 C CA . GLU B 1 188 ? -14.633 20.812 -7.734 1 91.25 188 GLU B CA 1
ATOM 4566 C C . GLU B 1 188 ? -15.531 20.016 -8.688 1 91.25 188 GLU B C 1
ATOM 4568 O O . GLU B 1 188 ? -16.75 20.141 -8.633 1 91.25 188 GLU B O 1
ATOM 4573 N N . THR B 1 189 ? -14.977 19.172 -9.539 1 94.62 189 THR B N 1
ATOM 4574 C CA . THR B 1 189 ? -15.758 18.375 -10.469 1 94.62 189 THR B CA 1
ATOM 4575 C C . THR B 1 189 ? -15.789 16.906 -10.031 1 94.62 189 THR B C 1
ATOM 4577 O O . THR B 1 189 ? -16.219 16.031 -10.789 1 94.62 189 THR B O 1
ATOM 4580 N N . HIS B 1 190 ? -15.336 16.594 -8.898 1 96.31 190 HIS B N 1
ATOM 4581 C CA . HIS B 1 190 ? -15.328 15.25 -8.32 1 96.31 190 HIS B CA 1
ATOM 4582 C C . HIS B 1 190 ? -15.953 15.25 -6.93 1 96.31 190 HIS B C 1
ATOM 4584 O O . HIS B 1 190 ? -15.242 15.125 -5.926 1 96.31 190 HIS B O 1
ATOM 4590 N N . PRO B 1 191 ? -17.219 15.281 -6.836 1 94.38 191 PRO B N 1
ATOM 4591 C CA . PRO B 1 191 ? -17.922 15.562 -5.586 1 94.38 191 PRO B CA 1
ATOM 4592 C C . PRO B 1 191 ? -17.703 14.477 -4.527 1 94.38 191 PRO B C 1
ATOM 4594 O O . PRO B 1 191 ? -17.672 14.773 -3.332 1 94.38 191 PRO B O 1
ATOM 4597 N N . ILE B 1 192 ? -17.562 13.195 -4.945 1 95.06 192 ILE B N 1
ATOM 4598 C CA . ILE B 1 192 ? -17.344 12.117 -3.986 1 95.06 192 ILE B CA 1
ATOM 4599 C C . ILE B 1 192 ? -16.016 12.32 -3.283 1 95.06 192 ILE B C 1
ATOM 4601 O O . ILE B 1 192 ? -15.938 12.273 -2.053 1 95.06 192 ILE B O 1
ATOM 4605 N N . GLN B 1 193 ? -15 12.562 -4.055 1 96.38 193 GLN B N 1
ATOM 4606 C CA . GLN B 1 193 ? -13.656 12.789 -3.541 1 96.38 193 GLN B CA 1
ATOM 4607 C C . GLN B 1 193 ? -13.586 14.078 -2.727 1 96.38 193 GLN B C 1
ATOM 4609 O O . GLN B 1 193 ? -12.922 14.125 -1.687 1 96.38 193 GLN B O 1
ATOM 4614 N N . GLN B 1 194 ? -14.258 15.086 -3.238 1 93.44 194 GLN B N 1
ATOM 4615 C CA . GLN B 1 194 ? -14.297 16.375 -2.543 1 93.44 194 GLN B CA 1
ATOM 4616 C C . GLN B 1 194 ? -14.953 16.234 -1.169 1 93.44 194 GLN B C 1
ATOM 4618 O O . GLN B 1 194 ? -14.406 16.719 -0.17 1 93.44 194 GLN B O 1
ATOM 4623 N N . GLY B 1 195 ? -16.141 15.586 -1.116 1 91.62 195 GLY B N 1
ATOM 4624 C CA . GLY B 1 195 ? -16.844 15.383 0.14 1 91.62 195 GLY B CA 1
ATOM 4625 C C . GLY B 1 195 ? -16.031 14.602 1.155 1 91.62 195 GLY B C 1
ATOM 4626 O O . GLY B 1 195 ? -15.969 14.969 2.328 1 91.62 195 GLY B O 1
ATOM 4627 N N . ALA B 1 196 ? -15.406 13.523 0.683 1 94.62 196 ALA B N 1
ATOM 4628 C CA . ALA B 1 196 ? -14.594 12.688 1.563 1 94.62 196 ALA B CA 1
ATOM 4629 C C . ALA B 1 196 ? -13.43 13.477 2.146 1 94.62 196 ALA B C 1
ATOM 4631 O O . ALA B 1 196 ? -13.125 13.359 3.336 1 94.62 196 ALA B O 1
ATOM 4632 N N . PHE B 1 197 ? -12.797 14.297 1.308 1 93.5 197 PHE B N 1
ATOM 4633 C CA . PHE B 1 197 ? -11.664 15.086 1.754 1 93.5 197 PHE B CA 1
ATOM 4634 C C . PHE B 1 197 ? -12.078 16.062 2.852 1 93.5 197 PHE B C 1
ATOM 4636 O O . PHE B 1 197 ? -11.469 16.094 3.924 1 93.5 197 PHE B O 1
ATOM 4643 N N . HIS B 1 198 ? -13.07 16.781 2.678 1 85.38 198 HIS B N 1
ATOM 4644 C CA . HIS B 1 198 ? -13.477 17.828 3.609 1 85.38 198 HIS B CA 1
ATOM 4645 C C . HIS B 1 198 ? -13.953 17.234 4.93 1 85.38 198 HIS B C 1
ATOM 4647 O O . HIS B 1 198 ? -13.625 17.75 6.004 1 85.38 198 HIS B O 1
ATOM 4653 N N . ARG B 1 199 ? -14.688 16.109 4.824 1 88.5 199 ARG B N 1
ATOM 4654 C CA . ARG B 1 199 ? -15.156 15.453 6.043 1 88.5 199 ARG B CA 1
ATOM 4655 C C . ARG B 1 199 ? -14 14.852 6.828 1 88.5 199 ARG B C 1
ATOM 4657 O O . ARG B 1 199 ? -13.977 14.914 8.062 1 88.5 199 ARG B O 1
ATOM 4664 N N . PHE B 1 200 ? -13.078 14.367 6.086 1 90.69 200 PHE B N 1
ATOM 4665 C CA . PHE B 1 200 ? -11.898 13.797 6.73 1 90.69 200 PHE B CA 1
ATOM 4666 C C . PHE B 1 200 ? -11.094 14.875 7.441 1 90.69 200 PHE B C 1
ATOM 4668 O O . PHE B 1 200 ? -10.711 14.711 8.602 1 90.69 200 PHE B O 1
ATOM 4675 N N . MET B 1 201 ? -10.797 15.953 6.75 1 83.75 201 MET B N 1
ATOM 4676 C CA . MET B 1 201 ? -10.023 17.047 7.332 1 83.75 201 MET B CA 1
ATOM 4677 C C . MET B 1 201 ? -10.703 17.594 8.578 1 83.75 201 MET B C 1
ATOM 4679 O O . MET B 1 201 ? -10.039 17.984 9.539 1 83.75 201 MET B O 1
ATOM 4683 N N . GLU B 1 202 ? -11.969 17.625 8.516 1 77.94 202 GLU B N 1
ATOM 4684 C CA . GLU B 1 202 ? -12.758 18.141 9.633 1 77.94 202 GLU B CA 1
ATOM 4685 C C . GLU B 1 202 ? -12.695 17.203 10.828 1 77.94 202 GLU B C 1
ATOM 4687 O O . GLU B 1 202 ? -12.539 17.641 11.969 1 77.94 202 GLU B O 1
ATOM 4692 N N . ALA B 1 203 ? -12.719 15.883 10.531 1 79.62 203 ALA B N 1
ATOM 4693 C CA . ALA B 1 203 ? -12.914 14.891 11.586 1 79.62 203 ALA B CA 1
ATOM 4694 C C . ALA B 1 203 ? -11.578 14.453 12.18 1 79.62 203 ALA B C 1
ATOM 4696 O O . ALA B 1 203 ? -11.5 14.125 13.367 1 79.62 203 ALA B O 1
ATOM 4697 N N . GLN B 1 204 ? -10.602 14.422 11.383 1 73.38 204 GLN B N 1
ATOM 4698 C CA . GLN B 1 204 ? -9.367 13.766 11.789 1 73.38 204 GLN B CA 1
ATOM 4699 C C . GLN B 1 204 ? -8.773 14.438 13.031 1 73.38 204 GLN B C 1
ATOM 4701 O O . GLN B 1 204 ? -8.047 13.805 13.797 1 73.38 204 GLN B O 1
ATOM 4706 N N . PHE B 1 205 ? -9.203 15.648 13.305 1 67.38 205 PHE B N 1
ATOM 4707 C CA . PHE B 1 205 ? -8.602 16.328 14.453 1 67.38 205 PHE B CA 1
ATOM 4708 C C . PHE B 1 205 ? -9.656 16.656 15.5 1 67.38 205 PHE B C 1
ATOM 4710 O O . PHE B 1 205 ? -9.383 17.406 16.438 1 67.38 205 PHE B O 1
ATOM 4717 N N . ALA B 1 206 ? -10.805 16.031 15.188 1 66.12 206 ALA B N 1
ATOM 4718 C CA . ALA B 1 206 ? -11.922 16.406 16.047 1 66.12 206 ALA B CA 1
ATOM 4719 C C . ALA B 1 206 ? -11.672 15.969 17.5 1 66.12 206 ALA B C 1
ATOM 4721 O O . ALA B 1 206 ? -12.164 16.594 18.438 1 66.12 206 ALA B O 1
ATOM 4722 N N . MET B 1 207 ? -10.828 15.023 17.578 1 68.44 207 MET B N 1
ATOM 4723 C CA . MET B 1 207 ? -10.648 14.547 18.953 1 68.44 207 MET B CA 1
ATOM 4724 C C . MET B 1 207 ? -9.266 14.922 19.484 1 68.44 207 MET B C 1
ATOM 4726 O O . MET B 1 207 ? -8.844 14.43 20.531 1 68.44 207 MET B O 1
ATOM 4730 N N . LEU B 1 208 ? -8.664 15.758 18.844 1 79.69 208 LEU B N 1
ATOM 4731 C CA . LEU B 1 208 ? -7.34 16.203 19.266 1 79.69 208 LEU B CA 1
ATOM 4732 C C . LEU B 1 208 ? -7.395 17.641 19.797 1 79.69 208 LEU B C 1
ATOM 4734 O O . LEU B 1 208 ? -8.336 18.375 19.5 1 79.69 208 LEU B O 1
ATOM 4738 N N . PRO B 1 209 ? -6.391 17.906 20.719 1 87.56 209 PRO B N 1
ATOM 4739 C CA . PRO B 1 209 ? -6.27 19.312 21.094 1 87.56 209 PRO B CA 1
ATOM 4740 C C . PRO B 1 209 ? -6.168 20.25 19.891 1 87.56 209 PRO B C 1
ATOM 4742 O O . PRO B 1 209 ? -5.777 19.812 18.797 1 87.56 209 PRO B O 1
ATOM 4745 N N . THR B 1 210 ? -6.703 21.422 20.094 1 91.62 210 THR B N 1
ATOM 4746 C CA . THR B 1 210 ? -6.695 22.422 19.016 1 91.62 210 THR B CA 1
ATOM 4747 C C . THR B 1 210 ? -5.828 23.609 19.406 1 91.62 210 THR B C 1
ATOM 4749 O O . THR B 1 210 ? -5.336 23.688 20.531 1 91.62 210 THR B O 1
ATOM 4752 N N . TRP B 1 211 ? -5.691 24.516 18.438 1 94.06 211 TRP B N 1
ATOM 4753 C CA . TRP B 1 211 ? -4.902 25.719 18.672 1 94.06 211 TRP B CA 1
ATOM 4754 C C . TRP B 1 211 ? -5.508 26.547 19.797 1 94.06 211 TRP B C 1
ATOM 4756 O O . TRP B 1 211 ? -4.793 27.266 20.5 1 94.06 211 TRP B O 1
ATOM 4766 N N . LEU B 1 212 ? -6.793 26.438 20.016 1 94.25 212 LEU B N 1
ATOM 4767 C CA . LEU B 1 212 ? -7.488 27.188 21.047 1 94.25 212 LEU B CA 1
ATOM 4768 C C . LEU B 1 212 ? -7.125 26.672 22.438 1 94.25 212 LEU B C 1
ATOM 4770 O O . LEU B 1 212 ? -7.371 27.344 23.438 1 94.25 212 LEU B O 1
ATOM 4774 N N . ASP B 1 213 ? -6.551 25.469 22.453 1 94.5 213 ASP B N 1
ATOM 4775 C CA . ASP B 1 213 ? -6.117 24.922 23.734 1 94.5 213 ASP B CA 1
ATOM 4776 C C . ASP B 1 213 ? -4.809 25.578 24.188 1 94.5 213 ASP B C 1
ATOM 4778 O O . ASP B 1 213 ? -4.449 25.484 25.375 1 94.5 213 ASP B O 1
ATOM 4782 N N . VAL B 1 214 ? -4.113 26.203 23.25 1 96.12 214 VAL B N 1
ATOM 4783 C CA . VAL B 1 214 ? -2.805 26.734 23.625 1 96.12 214 VAL B CA 1
ATOM 4784 C C . VAL B 1 214 ? -2.777 28.25 23.406 1 96.12 214 VAL B C 1
ATOM 4786 O O . VAL B 1 214 ? -1.754 28.891 23.625 1 96.12 214 VAL B O 1
ATOM 4789 N N . ILE B 1 215 ? -3.844 28.828 22.953 1 95.12 215 ILE B N 1
ATOM 4790 C CA . ILE B 1 215 ? -3.998 30.266 22.781 1 95.12 215 ILE B CA 1
ATOM 4791 C C . ILE B 1 215 ? -5.195 30.766 23.594 1 95.12 215 ILE B C 1
ATOM 4793 O O . ILE B 1 215 ? -6.336 30.391 23.312 1 95.12 215 ILE B O 1
ATOM 4797 N N . SER B 1 216 ? -4.973 31.516 24.609 1 92.25 216 SER B N 1
ATOM 4798 C CA . SER B 1 216 ? -6.07 32.219 25.266 1 92.25 216 SER B CA 1
ATOM 4799 C C . SER B 1 216 ? -6.547 33.406 24.422 1 92.25 216 SER B C 1
ATOM 4801 O O . SER B 1 216 ? -6.152 34.531 24.656 1 92.25 216 SER B O 1
ATOM 4803 N N . PHE B 1 217 ? -7.434 33.125 23.547 1 95.06 217 PHE B N 1
ATOM 4804 C CA . PHE B 1 217 ? -7.809 34.062 22.484 1 95.06 217 PHE B CA 1
ATOM 4805 C C . PHE B 1 217 ? -8.312 35.375 23.094 1 95.06 217 PHE B C 1
ATOM 4807 O O . PHE B 1 217 ? -7.953 36.469 22.625 1 95.06 217 PHE B O 1
ATOM 4814 N N . GLN B 1 218 ? -9.156 35.312 24.109 1 92.31 218 GLN B N 1
ATOM 4815 C CA . GLN B 1 218 ? -9.688 36.5 24.75 1 92.31 218 GLN B CA 1
ATOM 4816 C C . GLN B 1 218 ? -8.57 37.344 25.375 1 92.31 218 GLN B C 1
ATOM 4818 O O . GLN B 1 218 ? -8.516 38.562 25.172 1 92.31 218 GLN B O 1
ATOM 4823 N N . ALA B 1 219 ? -7.695 36.688 26 1 92.62 219 ALA B N 1
ATOM 4824 C CA . ALA B 1 219 ? -6.652 37.375 26.75 1 92.62 219 ALA B CA 1
ATOM 4825 C C . ALA B 1 219 ? -5.516 37.812 25.828 1 92.62 219 ALA B C 1
ATOM 4827 O O . ALA B 1 219 ? -4.93 38.875 26.031 1 92.62 219 ALA B O 1
ATOM 4828 N N . GLU B 1 220 ? -5.211 37.031 24.781 1 94.5 220 GLU B N 1
ATOM 4829 C CA . GLU B 1 220 ? -4 37.25 24 1 94.5 220 GLU B CA 1
ATOM 4830 C C . GLU B 1 220 ? -4.312 37.969 22.703 1 94.5 220 GLU B C 1
ATOM 4832 O O . GLU B 1 220 ? -3.436 38.625 22.125 1 94.5 220 GLU B O 1
ATOM 4837 N N . VAL B 1 221 ? -5.562 37.906 22.25 1 94.94 221 VAL B N 1
ATOM 4838 C CA . VAL B 1 221 ? -5.863 38.438 20.922 1 94.94 221 VAL B CA 1
ATOM 4839 C C . VAL B 1 221 ? -6.965 39.5 21.031 1 94.94 221 VAL B C 1
ATOM 4841 O O . VAL B 1 221 ? -6.812 40.625 20.547 1 94.94 221 VAL B O 1
ATOM 4844 N N . ALA B 1 222 ? -7.969 39.25 21.797 1 93.69 222 ALA B N 1
ATOM 4845 C CA . ALA B 1 222 ? -9.195 40.031 21.734 1 93.69 222 ALA B CA 1
ATOM 4846 C C . ALA B 1 222 ? -9.227 41.062 22.859 1 93.69 222 ALA B C 1
ATOM 4848 O O . ALA B 1 222 ? -10.195 41.812 23 1 93.69 222 ALA B O 1
ATOM 4849 N N . GLU B 1 223 ? -8.195 41 23.672 1 91.12 223 GLU B N 1
ATOM 4850 C CA . GLU B 1 223 ? -8.203 41.938 24.797 1 91.12 223 GLU B CA 1
ATOM 4851 C C . GLU B 1 223 ? -8.383 43.375 24.297 1 91.12 223 GLU B C 1
ATOM 4853 O O . GLU B 1 223 ? -7.684 43.812 23.391 1 91.12 223 GLU B O 1
ATOM 4858 N N . GLY B 1 224 ? -9.32 44.062 24.875 1 88.94 224 GLY B N 1
ATOM 4859 C CA . GLY B 1 224 ? -9.531 45.469 24.578 1 88.94 224 GLY B CA 1
ATOM 4860 C C . GLY B 1 224 ? -10.203 45.719 23.25 1 88.94 224 GLY B C 1
ATOM 4861 O O . GLY B 1 224 ? -10.273 46.844 22.766 1 88.94 224 GLY B O 1
ATOM 4862 N N . SER B 1 225 ? -10.703 44.656 22.672 1 88.75 225 SER B N 1
ATOM 4863 C CA . SER B 1 225 ? -11.32 44.812 21.359 1 88.75 225 SER B CA 1
ATOM 4864 C C . SER B 1 225 ? -12.719 45.406 21.484 1 88.75 225 SER B C 1
ATOM 4866 O O . SER B 1 225 ? -13.375 45.281 22.516 1 88.75 225 SER B O 1
ATOM 4868 N N . ALA B 1 226 ? -13.055 46.062 20.391 1 90.94 226 ALA B N 1
ATOM 4869 C CA . ALA B 1 226 ? -14.383 46.656 20.281 1 90.94 226 ALA B CA 1
ATOM 4870 C C . ALA B 1 226 ? -15.25 45.875 19.281 1 90.94 226 ALA B C 1
ATOM 4872 O O . ALA B 1 226 ? -14.766 44.969 18.641 1 90.94 226 ALA B O 1
ATOM 4873 N N . LYS B 1 227 ? -16.562 46.281 19.219 1 90.81 227 LYS B N 1
ATOM 4874 C CA . LYS B 1 227 ? -17.562 45.562 18.422 1 90.81 227 LYS B CA 1
ATOM 4875 C C . LYS B 1 227 ? -17.203 45.594 16.938 1 90.81 227 LYS B C 1
ATOM 4877 O O . LYS B 1 227 ? -17.438 44.656 16.203 1 90.81 227 LYS B O 1
ATOM 4882 N N . ASP B 1 228 ? -16.578 46.688 16.5 1 92.69 228 ASP B N 1
ATOM 4883 C CA . ASP B 1 228 ? -16.312 46.844 15.078 1 92.69 228 ASP B CA 1
ATOM 4884 C C . ASP B 1 228 ? -14.914 46.344 14.719 1 92.69 228 ASP B C 1
ATOM 4886 O O . ASP B 1 228 ? -14.57 46.281 13.539 1 92.69 228 ASP B O 1
ATOM 4890 N N . ASP B 1 229 ? -14.148 45.906 15.734 1 95.56 229 ASP B N 1
ATOM 4891 C CA . ASP B 1 229 ? -12.82 45.375 15.469 1 95.56 229 ASP B CA 1
ATOM 4892 C C . ASP B 1 229 ? -12.898 44.031 14.773 1 95.56 229 ASP B C 1
ATOM 4894 O O . ASP B 1 229 ? -13.781 43.219 15.07 1 95.56 229 ASP B O 1
ATOM 4898 N N . ILE B 1 230 ? -12.102 43.875 13.797 1 97 230 ILE B N 1
ATOM 4899 C CA . ILE B 1 230 ? -11.984 42.562 13.203 1 97 230 ILE B CA 1
ATOM 4900 C C . ILE B 1 230 ? -11.039 41.688 14.039 1 97 230 ILE B C 1
ATOM 4902 O O . ILE B 1 230 ? -9.828 41.938 14.055 1 97 230 ILE B O 1
ATOM 4906 N N . LEU B 1 231 ? -11.547 40.719 14.68 1 97 231 LEU B N 1
ATOM 4907 C CA . LEU B 1 231 ? -10.789 39.938 15.648 1 97 231 LEU B CA 1
ATOM 4908 C C . LEU B 1 231 ? -10.086 38.75 14.969 1 97 231 LEU B C 1
ATOM 4910 O O . LEU B 1 231 ? -9.031 38.312 15.43 1 97 231 LEU B O 1
ATOM 4914 N N . PHE B 1 232 ? -10.75 38.219 14 1 98.19 232 PHE B N 1
ATOM 4915 C CA . PHE B 1 232 ? -10.281 36.938 13.469 1 98.19 232 PHE B CA 1
ATOM 4916 C C . PHE B 1 232 ? -10.602 36.812 11.984 1 98.19 232 PHE B C 1
ATOM 4918 O O . PHE B 1 232 ? -11.766 36.938 11.578 1 98.19 232 PHE B O 1
ATOM 4925 N N . VAL B 1 233 ? -9.625 36.688 11.18 1 98.62 233 VAL B N 1
ATOM 4926 C CA . VAL B 1 233 ? -9.758 36.375 9.766 1 98.62 233 VAL B CA 1
ATOM 4927 C C . VAL B 1 233 ? -9.219 34.969 9.5 1 98.62 233 VAL B C 1
ATOM 4929 O O . VAL B 1 233 ? -8.008 34.75 9.578 1 98.62 233 VAL B O 1
ATOM 4932 N N . ASP B 1 234 ? -10.086 34.031 9.242 1 98.44 234 ASP B N 1
ATOM 4933 C CA . ASP B 1 234 ? -9.703 32.656 8.875 1 98.44 234 ASP B CA 1
ATOM 4934 C C . ASP B 1 234 ? -9.398 32.562 7.383 1 98.44 234 ASP B C 1
ATOM 4936 O O . ASP B 1 234 ? -10.297 32.312 6.574 1 98.44 234 ASP B O 1
ATOM 4940 N N . VAL B 1 235 ? -8.109 32.719 7.055 1 98.44 235 VAL B N 1
ATOM 4941 C CA . VAL B 1 235 ? -7.668 32.75 5.664 1 98.44 235 VAL B CA 1
ATOM 4942 C C . VAL B 1 235 ? -7.625 31.328 5.098 1 98.44 235 VAL B C 1
ATOM 4944 O O . VAL B 1 235 ? -6.945 30.453 5.641 1 98.44 235 VAL B O 1
ATOM 4947 N N . GLY B 1 236 ? -8.32 31.141 3.973 1 96.06 236 GLY B N 1
ATOM 4948 C CA . GLY B 1 236 ? -8.422 29.781 3.465 1 96.06 236 GLY B CA 1
ATOM 4949 C C . GLY B 1 236 ? -9.078 28.828 4.445 1 96.06 236 GLY B C 1
ATOM 4950 O O . GLY B 1 236 ? -8.602 27.703 4.648 1 96.06 236 GLY B O 1
ATOM 4951 N N . GLY B 1 237 ? -10.164 29.281 5.055 1 94.94 237 GLY B N 1
ATOM 4952 C CA . GLY B 1 237 ? -10.695 28.625 6.242 1 94.94 237 GLY B CA 1
ATOM 4953 C C . GLY B 1 237 ? -11.648 27.484 5.918 1 94.94 237 GLY B C 1
ATOM 4954 O O . GLY B 1 237 ? -12.219 26.875 6.824 1 94.94 237 GLY B O 1
ATOM 4955 N N . GLY B 1 238 ? -11.859 27.188 4.637 1 91.5 238 GLY B N 1
ATOM 4956 C CA . GLY B 1 238 ? -12.727 26.094 4.258 1 91.5 238 GLY B CA 1
ATOM 4957 C C . GLY B 1 238 ? -14.18 26.328 4.617 1 91.5 238 GLY B C 1
ATOM 4958 O O . GLY B 1 238 ? -14.758 27.359 4.262 1 91.5 238 GLY B O 1
ATOM 4959 N N . ASN B 1 239 ? -14.727 25.438 5.414 1 90.12 239 ASN B N 1
ATOM 4960 C CA . ASN B 1 239 ? -16.156 25.547 5.727 1 90.12 239 ASN B CA 1
ATOM 4961 C C . ASN B 1 239 ? -16.391 26.422 6.957 1 90.12 239 ASN B C 1
ATOM 4963 O O . ASN B 1 239 ? -17.516 26.531 7.43 1 90.12 239 ASN B O 1
ATOM 4967 N N . GLY B 1 240 ? -15.336 26.922 7.508 1 94 240 GLY B N 1
ATOM 4968 C CA . GLY B 1 240 ? -15.492 27.859 8.617 1 94 240 GLY B CA 1
ATOM 4969 C C . GLY B 1 240 ? -15.539 27.172 9.969 1 94 240 GLY B C 1
ATOM 4970 O O . GLY B 1 240 ? -15.953 27.766 10.961 1 94 240 GLY B O 1
ATOM 4971 N N . SER B 1 241 ? -15.031 25.922 10.008 1 91.19 241 SER B N 1
ATOM 4972 C CA . SER B 1 241 ? -15.062 25.156 11.242 1 91.19 241 SER B CA 1
ATOM 4973 C C . SER B 1 241 ? -14.281 25.859 12.352 1 91.19 241 SER B C 1
ATOM 4975 O O . SER B 1 241 ? -14.633 25.766 13.523 1 91.19 241 SER B O 1
ATOM 4977 N N . GLN B 1 242 ? -13.203 26.547 12 1 93.5 242 GLN B N 1
ATOM 4978 C CA . GLN B 1 242 ? -12.414 27.234 13.016 1 93.5 242 GLN B CA 1
ATOM 4979 C C . GLN B 1 242 ? -13.133 28.484 13.516 1 93.5 242 GLN B C 1
ATOM 4981 O O . GLN B 1 242 ? -13.008 28.844 14.688 1 93.5 242 GLN B O 1
ATOM 4986 N N . CYS B 1 243 ? -13.859 29.172 12.641 1 95.62 243 CYS B N 1
ATOM 4987 C CA . CYS B 1 243 ? -14.711 30.281 13.07 1 95.62 243 CYS B CA 1
ATOM 4988 C C . CYS B 1 243 ? -15.766 29.797 14.055 1 95.62 243 CYS B C 1
ATOM 4990 O O . CYS B 1 243 ? -15.984 30.438 15.094 1 95.62 243 CYS B O 1
ATOM 4992 N N . ALA B 1 244 ? -16.359 28.688 13.68 1 93.94 244 ALA B N 1
ATOM 4993 C CA . ALA B 1 244 ? -17.375 28.109 14.547 1 93.94 244 ALA B CA 1
ATOM 4994 C C . ALA B 1 244 ? -16.781 27.734 15.906 1 93.94 244 ALA B C 1
ATOM 4996 O O . ALA B 1 244 ? -17.391 28 16.953 1 93.94 244 ALA B O 1
ATOM 4997 N N . ALA B 1 245 ? -15.656 27.078 15.898 1 92 245 ALA B N 1
ATOM 4998 C CA . ALA B 1 245 ? -14.992 26.672 17.141 1 92 245 ALA B CA 1
ATOM 4999 C C . ALA B 1 245 ? -14.648 27.875 18 1 92 245 ALA B C 1
ATOM 5001 O O . ALA B 1 245 ? -14.797 27.812 19.234 1 92 245 ALA B O 1
ATOM 5002 N N . LEU B 1 246 ? -14.156 28.922 17.406 1 94.75 246 LEU B N 1
ATOM 5003 C CA . LEU B 1 246 ? -13.797 30.141 18.125 1 94.75 246 LEU B CA 1
ATOM 5004 C C . LEU B 1 246 ? -15.023 30.75 18.797 1 94.75 246 LEU B C 1
ATOM 5006 O O . LEU B 1 246 ? -14.969 31.141 19.969 1 94.75 246 LEU B O 1
ATOM 5010 N N . LYS B 1 247 ? -16.078 30.875 18.031 1 93.56 247 LYS B N 1
ATOM 5011 C CA . LYS B 1 247 ? -17.297 31.453 18.562 1 93.56 247 LYS B CA 1
ATOM 5012 C C . LYS B 1 247 ? -17.875 30.609 19.703 1 93.56 247 LYS B C 1
ATOM 5014 O O . LYS B 1 247 ? -18.422 31.125 20.672 1 93.56 247 LYS B O 1
ATOM 5019 N N . LYS B 1 248 ? -17.797 29.328 19.484 1 92.06 248 LYS B N 1
ATOM 5020 C CA . LYS B 1 248 ? -18.266 28.422 20.531 1 92.06 248 LYS B CA 1
ATOM 5021 C C . LYS B 1 248 ? -17.438 28.578 21.797 1 92.06 248 LYS B C 1
ATOM 5023 O O . LYS B 1 248 ? -17.984 28.578 22.906 1 92.06 248 LYS B O 1
ATOM 5028 N N . ALA B 1 249 ? -16.172 28.688 21.672 1 91.75 249 ALA B N 1
ATOM 5029 C CA . ALA B 1 249 ? -15.258 28.797 22.812 1 91.75 249 ALA B CA 1
ATOM 5030 C C . ALA B 1 249 ? -15.398 30.141 23.516 1 91.75 249 ALA B C 1
ATOM 5032 O O . ALA B 1 249 ? -15.227 30.25 24.719 1 91.75 249 ALA B O 1
ATOM 5033 N N . PHE B 1 250 ? -15.758 31.125 22.688 1 90.56 250 PHE B N 1
ATOM 5034 C CA . PHE B 1 250 ? -15.859 32.5 23.219 1 90.56 250 PHE B CA 1
ATOM 5035 C C . PHE B 1 250 ? -17.125 33.156 22.719 1 90.56 250 PHE B C 1
ATOM 5037 O O . PHE B 1 250 ? -17.062 34.094 21.922 1 90.56 250 PHE B O 1
ATOM 5044 N N . PRO B 1 251 ? -18.203 32.781 23.281 1 88.12 251 PRO B N 1
ATOM 5045 C CA . PRO B 1 251 ? -19.484 33.281 22.781 1 88.12 251 PRO B CA 1
ATOM 5046 C C . PRO B 1 251 ? -19.656 34.781 22.969 1 88.12 251 PRO B C 1
ATOM 5048 O O . PRO B 1 251 ? -20.438 35.406 22.25 1 88.12 251 PRO B O 1
ATOM 5051 N N . GLU B 1 252 ? -18.906 35.344 23.859 1 85.12 252 GLU B N 1
ATOM 5052 C CA . GLU B 1 252 ? -19.094 36.75 24.203 1 85.12 252 GLU B CA 1
ATOM 5053 C C . GLU B 1 252 ? -18.109 37.625 23.438 1 85.12 252 GLU B C 1
ATOM 5055 O O . GLU B 1 252 ? -18 38.812 23.734 1 85.12 252 GLU B O 1
ATOM 5060 N N . LEU B 1 253 ? -17.469 37.094 22.453 1 87.75 253 LEU B N 1
ATOM 5061 C CA . LEU B 1 253 ? -16.531 37.906 21.672 1 87.75 253 LEU B CA 1
ATOM 5062 C C . LEU B 1 253 ? -17.25 39.031 20.938 1 87.75 253 LEU B C 1
ATOM 5064 O O . LEU B 1 253 ? -18.25 38.781 20.25 1 87.75 253 LEU B O 1
ATOM 5068 N N . ALA B 1 254 ? -16.953 40.312 21.094 1 82 254 ALA B N 1
ATOM 5069 C CA . ALA B 1 254 ? -17.641 41.469 20.547 1 82 254 ALA B CA 1
ATOM 5070 C C . ALA B 1 254 ? -17.156 41.781 19.141 1 82 254 ALA B C 1
ATOM 5072 O O . ALA B 1 254 ? -17.875 42.406 18.359 1 82 254 ALA B O 1
ATOM 5073 N N . GLY B 1 255 ? -16.078 41.25 18.672 1 91.44 255 GLY B N 1
ATOM 5074 C CA . GLY B 1 255 ? -15.461 41.625 17.406 1 91.44 255 GLY B CA 1
ATOM 5075 C C . GLY B 1 255 ? -15.906 40.75 16.25 1 91.44 255 GLY B C 1
ATOM 5076 O O . GLY B 1 255 ? -16.719 39.844 16.438 1 91.44 255 GLY B O 1
ATOM 5077 N N . ARG B 1 256 ? -15.531 41.156 15.031 1 95.69 256 ARG B N 1
ATOM 5078 C CA . ARG B 1 256 ? -15.953 40.531 13.789 1 95.69 256 ARG B CA 1
ATOM 5079 C C . ARG B 1 256 ? -15.07 39.344 13.461 1 95.69 256 ARG B C 1
ATOM 5081 O O . ARG B 1 256 ? -13.867 39.344 13.734 1 95.69 256 ARG B O 1
ATOM 5088 N N . ILE B 1 257 ? -15.711 38.344 12.93 1 97.19 257 ILE B N 1
ATOM 5089 C CA . ILE B 1 257 ? -15.055 37.125 12.477 1 97.19 257 ILE B CA 1
ATOM 5090 C C . ILE B 1 257 ? -15.32 36.906 10.984 1 97.19 257 ILE B C 1
ATOM 5092 O O . ILE B 1 257 ? -16.469 36.938 10.547 1 97.19 257 ILE B O 1
ATOM 5096 N N . ILE B 1 258 ? -14.258 36.75 10.227 1 98.38 258 ILE B N 1
ATOM 5097 C CA . ILE B 1 258 ? -14.375 36.688 8.773 1 98.38 258 ILE B CA 1
ATOM 5098 C C . ILE B 1 258 ? -13.781 35.344 8.273 1 98.38 258 ILE B C 1
ATOM 5100 O O . ILE B 1 258 ? -12.656 35 8.633 1 98.38 258 ILE B O 1
ATOM 5104 N N . LEU B 1 259 ? -14.539 34.594 7.52 1 98.56 259 LEU B N 1
ATOM 5105 C CA . LEU B 1 259 ? -14.078 33.406 6.805 1 98.56 259 LEU B CA 1
ATOM 5106 C C . LEU B 1 259 ? -13.719 33.75 5.359 1 98.56 259 LEU B C 1
ATOM 5108 O O . LEU B 1 259 ? -14.562 34.219 4.609 1 98.56 259 LEU B O 1
ATOM 5112 N N . GLN B 1 260 ? -12.492 33.562 4.984 1 98.5 260 GLN B N 1
ATOM 5113 C CA . GLN B 1 260 ? -12.055 33.781 3.613 1 98.5 260 GLN B CA 1
ATOM 5114 C C . GLN B 1 260 ? -11.742 32.469 2.91 1 98.5 260 GLN B C 1
ATOM 5116 O O . GLN B 1 260 ? -11.094 31.578 3.482 1 98.5 260 GLN B O 1
ATOM 5121 N N . ASP B 1 261 ? -12.203 32.25 1.742 1 96.38 261 ASP B N 1
ATOM 5122 C CA . ASP B 1 261 ? -11.867 31.141 0.855 1 96.38 261 ASP B CA 1
ATOM 5123 C C . ASP B 1 261 ? -12.375 31.391 -0.562 1 96.38 261 ASP B C 1
ATOM 5125 O O . ASP B 1 261 ? -12.914 32.469 -0.849 1 96.38 261 ASP B O 1
ATOM 5129 N N . ARG B 1 262 ? -12.109 30.469 -1.466 1 92.88 262 ARG B N 1
ATOM 5130 C CA . ARG B 1 262 ? -12.672 30.531 -2.811 1 92.88 262 ARG B CA 1
ATOM 5131 C C . ARG B 1 262 ? -14.195 30.484 -2.77 1 92.88 262 ARG B C 1
ATOM 5133 O O . ARG B 1 262 ? -14.781 29.859 -1.881 1 92.88 262 ARG B O 1
ATOM 5140 N N . PRO B 1 263 ? -14.836 31.109 -3.77 1 93.88 263 PRO B N 1
ATOM 5141 C CA . PRO B 1 263 ? -16.297 31.172 -3.793 1 93.88 263 PRO B CA 1
ATOM 5142 C C . PRO B 1 263 ? -16.938 29.781 -3.732 1 93.88 263 PRO B C 1
ATOM 5144 O O . PRO B 1 263 ? -17.922 29.578 -2.996 1 93.88 263 PRO B O 1
ATOM 5147 N N . ALA B 1 264 ? -16.406 28.828 -4.473 1 87.31 264 ALA B N 1
ATOM 5148 C CA . ALA B 1 264 ? -16.969 27.484 -4.527 1 87.31 264 ALA B CA 1
ATOM 5149 C C . ALA B 1 264 ? -16.938 26.812 -3.152 1 87.31 264 ALA B C 1
ATOM 5151 O O . ALA B 1 264 ? -17.844 26.047 -2.811 1 87.31 264 ALA B O 1
ATOM 5152 N N . VAL B 1 265 ? -15.984 27.172 -2.367 1 88.62 265 VAL B N 1
ATOM 5153 C CA . VAL B 1 265 ? -15.828 26.594 -1.032 1 88.62 265 VAL B CA 1
ATOM 5154 C C . VAL B 1 265 ? -16.781 27.281 -0.061 1 88.62 265 VAL B C 1
ATOM 5156 O O . VAL B 1 265 ? -17.438 26.625 0.755 1 88.62 265 VAL B O 1
ATOM 5159 N N . LEU B 1 266 ? -16.875 28.578 -0.143 1 93.88 266 LEU B N 1
ATOM 5160 C CA . LEU B 1 266 ? -17.719 29.391 0.737 1 93.88 266 LEU B CA 1
ATOM 5161 C C . LEU B 1 266 ? -19.188 28.984 0.586 1 93.88 266 LEU B C 1
ATOM 5163 O O . LEU B 1 266 ? -19.969 29.109 1.535 1 93.88 266 LEU B O 1
ATOM 5167 N N . GLY B 1 267 ? -19.516 28.531 -0.68 1 90.44 267 GLY B N 1
ATOM 5168 C CA . GLY B 1 267 ? -20.875 28.094 -0.928 1 90.44 267 GLY B CA 1
ATOM 5169 C C . GLY B 1 267 ? -21.297 26.938 -0.047 1 90.44 267 GLY B C 1
ATOM 5170 O O . GLY B 1 267 ? -22.484 26.75 0.221 1 90.44 267 GLY B O 1
ATOM 5171 N N . LYS B 1 268 ? -20.328 26.203 0.455 1 86.31 268 LYS B N 1
ATOM 5172 C CA . LYS B 1 268 ? -20.609 25.016 1.263 1 86.31 268 LYS B CA 1
ATOM 5173 C C . LYS B 1 268 ? -20.25 25.25 2.727 1 86.31 268 LYS B C 1
ATOM 5175 O O . LYS B 1 268 ? -20.125 24.297 3.5 1 86.31 268 LYS B O 1
ATOM 5180 N N . ALA B 1 269 ? -19.984 26.516 3.107 1 92.38 269 ALA B N 1
ATOM 5181 C CA . ALA B 1 269 ? -19.547 26.844 4.461 1 92.38 269 ALA B CA 1
ATOM 5182 C C . ALA B 1 269 ? -20.688 26.656 5.465 1 92.38 269 ALA B C 1
ATOM 5184 O O . ALA B 1 269 ? -21.859 26.75 5.102 1 92.38 269 ALA B O 1
ATOM 5185 N N . LEU B 1 270 ? -20.328 26.438 6.684 1 92.75 270 LEU B N 1
ATOM 5186 C CA . LEU B 1 270 ? -21.266 26.312 7.793 1 92.75 270 LEU B CA 1
ATOM 5187 C C . LEU B 1 270 ? -21.984 27.641 8.023 1 92.75 270 LEU B C 1
ATOM 5189 O O . LEU B 1 270 ? -21.484 28.703 7.676 1 92.75 270 LEU B O 1
ATOM 5193 N N . ASP B 1 271 ? -23.188 27.438 8.523 1 93.44 271 ASP B N 1
ATOM 5194 C CA . ASP B 1 271 ? -23.906 28.625 8.969 1 93.44 271 ASP B CA 1
ATOM 5195 C C . ASP B 1 271 ? -23.562 28.969 10.422 1 93.44 271 ASP B C 1
ATOM 5197 O O . ASP B 1 271 ? -24.172 28.438 11.352 1 93.44 271 ASP B O 1
ATOM 5201 N N . VAL B 1 272 ? -22.625 29.797 10.609 1 93.69 272 VAL B N 1
ATOM 5202 C CA . VAL B 1 272 ? -22.172 30.234 11.93 1 93.69 272 VAL B CA 1
ATOM 5203 C C . VAL B 1 272 ? -22.625 31.656 12.195 1 93.69 272 VAL B C 1
ATOM 5205 O O . VAL B 1 272 ? -22.312 32.562 11.43 1 93.69 272 VAL B O 1
ATOM 5208 N N . GLU B 1 273 ? -23.375 31.781 13.25 1 91.88 273 GLU B N 1
ATOM 5209 C CA . GLU B 1 273 ? -23.875 33.125 13.594 1 91.88 273 GLU B CA 1
ATOM 5210 C C . GLU B 1 273 ? -22.719 34.094 13.812 1 91.88 273 GLU B C 1
ATOM 5212 O O . GLU B 1 273 ? -21.797 33.812 14.578 1 91.88 273 GLU B O 1
ATOM 5217 N N . GLY B 1 274 ? -22.719 35.188 13.125 1 91.94 274 GLY B N 1
ATOM 5218 C CA . GLY B 1 274 ? -21.719 36.219 13.312 1 91.94 274 GLY B CA 1
ATOM 5219 C C . GLY B 1 274 ? -20.5 36.031 12.438 1 91.94 274 GLY B C 1
ATOM 5220 O O . GLY B 1 274 ? -19.578 36.844 12.461 1 91.94 274 GLY B O 1
ATOM 5221 N N . MET B 1 275 ? -20.438 35 11.688 1 95.94 275 MET B N 1
ATOM 5222 C CA . MET B 1 275 ? -19.328 34.75 10.758 1 95.94 275 MET B CA 1
ATOM 5223 C C . MET B 1 275 ? -19.594 35.406 9.414 1 95.94 275 MET B C 1
ATOM 5225 O O . MET B 1 275 ? -20.641 35.188 8.812 1 95.94 275 MET B O 1
ATOM 5229 N N . GLU B 1 276 ? -18.719 36.281 8.984 1 97.31 276 GLU B N 1
ATOM 5230 C CA . GLU B 1 276 ? -18.781 36.906 7.664 1 97.31 276 GLU B CA 1
ATOM 5231 C C . GLU B 1 276 ? -18 36.094 6.637 1 97.31 276 GLU B C 1
ATOM 5233 O O . GLU B 1 276 ? -16.875 35.625 6.918 1 97.31 276 GLU B O 1
ATOM 5238 N N . ARG B 1 277 ? -18.594 35.812 5.496 1 97 277 ARG B N 1
ATOM 5239 C CA . ARG B 1 277 ? -17.906 35.156 4.398 1 97 277 ARG B CA 1
ATOM 5240 C C . ARG B 1 277 ? -17.344 36.156 3.4 1 97 277 ARG B C 1
ATOM 5242 O O . ARG B 1 277 ? -18 37.125 3.051 1 97 277 ARG B O 1
ATOM 5249 N N . MET B 1 278 ? -16.188 35.938 3.014 1 98.38 278 MET B N 1
ATOM 5250 C CA . MET B 1 278 ? -15.547 36.812 2.037 1 98.38 278 MET B CA 1
ATOM 5251 C C . MET B 1 278 ? -14.742 36 1.027 1 98.38 278 MET B C 1
ATOM 5253 O O . MET B 1 278 ? -13.828 35.281 1.402 1 98.38 278 MET B O 1
ATOM 5257 N N . ALA B 1 279 ? -15.086 36.156 -0.276 1 97.88 279 ALA B N 1
ATOM 5258 C CA . ALA B 1 279 ? -14.273 35.531 -1.314 1 97.88 279 ALA B CA 1
ATOM 5259 C C . ALA B 1 279 ? -12.875 36.125 -1.363 1 97.88 279 ALA B C 1
ATOM 5261 O O . ALA B 1 279 ? -12.727 37.344 -1.377 1 97.88 279 ALA B O 1
ATOM 5262 N N . HIS B 1 280 ? -11.867 35.25 -1.275 1 97.44 280 HIS B N 1
ATOM 5263 C CA . HIS B 1 280 ? -10.492 35.75 -1.288 1 97.44 280 HIS B CA 1
ATOM 5264 C C . HIS B 1 280 ? -9.523 34.656 -1.715 1 97.44 280 HIS B C 1
ATOM 5266 O O . HIS B 1 280 ? -9.68 33.5 -1.33 1 97.44 280 HIS B O 1
ATOM 5272 N N . ASP B 1 281 ? -8.609 35.031 -2.572 1 95.81 281 ASP B N 1
ATOM 5273 C CA . ASP B 1 281 ? -7.434 34.25 -2.918 1 95.81 281 ASP B CA 1
ATOM 5274 C C . ASP B 1 281 ? -6.203 34.719 -2.145 1 95.81 281 ASP B C 1
ATOM 5276 O O . ASP B 1 281 ? -5.68 35.812 -2.4 1 95.81 281 ASP B O 1
ATOM 5280 N N . PHE B 1 282 ? -5.699 33.844 -1.258 1 96.75 282 PHE B N 1
ATOM 5281 C CA . PHE B 1 282 ? -4.625 34.312 -0.386 1 96.75 282 PHE B CA 1
ATOM 5282 C C . PHE B 1 282 ? -3.318 34.438 -1.161 1 96.75 282 PHE B C 1
ATOM 5284 O O . PHE B 1 282 ? -2.287 34.812 -0.593 1 96.75 282 PHE B O 1
ATOM 5291 N N . LEU B 1 283 ? -3.314 34.188 -2.41 1 95.75 283 LEU B N 1
ATOM 5292 C CA . LEU B 1 283 ? -2.188 34.5 -3.291 1 95.75 283 LEU B CA 1
ATOM 5293 C C . LEU B 1 283 ? -2.279 35.906 -3.85 1 95.75 283 LEU B C 1
ATOM 5295 O O . LEU B 1 283 ? -1.595 36.25 -4.82 1 95.75 283 LEU B O 1
ATOM 5299 N N . THR B 1 284 ? -3.162 36.688 -3.316 1 96.88 284 THR B N 1
ATOM 5300 C CA . THR B 1 284 ? -3.275 38.125 -3.572 1 96.88 284 THR B CA 1
ATOM 5301 C C . THR B 1 284 ? -3.268 38.906 -2.264 1 96.88 284 THR B C 1
ATOM 5303 O O . THR B 1 284 ? -3.371 38.312 -1.184 1 96.88 284 THR B O 1
ATOM 5306 N N . GLU B 1 285 ? -3.199 40.156 -2.439 1 97.5 285 GLU B N 1
ATOM 5307 C CA . GLU B 1 285 ? -3.09 41.031 -1.259 1 97.5 285 GLU B CA 1
ATOM 5308 C C . GLU B 1 285 ? -4.305 40.844 -0.35 1 97.5 285 GLU B C 1
ATOM 5310 O O . GLU B 1 285 ? -5.438 40.781 -0.828 1 97.5 285 GLU B O 1
ATOM 5315 N N . GLN B 1 286 ? -4.039 40.781 0.965 1 98.44 286 GLN B N 1
ATOM 5316 C CA . GLN B 1 286 ? -5.09 40.656 1.971 1 98.44 286 GLN B CA 1
ATOM 5317 C C . GLN B 1 286 ? -5.934 41.938 2.031 1 98.44 286 GLN B C 1
ATOM 5319 O O . GLN B 1 286 ? -5.422 43 2.332 1 98.44 286 GLN B O 1
ATOM 5324 N N . PRO B 1 287 ? -7.238 41.812 1.75 1 98.25 287 PRO B N 1
ATOM 5325 C CA . PRO B 1 287 ? -8.094 43 1.701 1 98.25 287 PRO B CA 1
ATOM 5326 C C . PRO B 1 287 ? -8.539 43.469 3.086 1 98.25 287 PRO B C 1
ATOM 5328 O O . PRO B 1 287 ? -8.922 44.625 3.258 1 98.25 287 PRO B O 1
ATOM 5331 N N . VAL B 1 288 ? -8.602 42.594 4.062 1 98.5 288 VAL B N 1
ATOM 5332 C CA . VAL B 1 288 ? -9.047 42.969 5.406 1 98.5 288 VAL B CA 1
ATOM 5333 C C . VAL B 1 288 ? -7.895 43.562 6.191 1 98.5 288 VAL B C 1
ATOM 5335 O O . VAL B 1 288 ? -6.898 42.906 6.477 1 98.5 288 VAL B O 1
ATOM 5338 N N . LYS B 1 289 ? -8.102 44.781 6.578 1 97.94 289 LYS B N 1
ATOM 5339 C CA . LYS B 1 289 ? -7.016 45.531 7.215 1 97.94 289 LYS B CA 1
ATOM 5340 C C . LYS B 1 289 ? -7.172 45.531 8.734 1 97.94 289 LYS B C 1
ATOM 5342 O O . LYS B 1 289 ? -8.289 45.5 9.25 1 97.94 289 LYS B O 1
ATOM 5347 N N . ASN B 1 290 ? -6.043 45.438 9.398 1 97.5 290 ASN B N 1
ATOM 5348 C CA . ASN B 1 290 ? -5.902 45.688 10.828 1 97.5 290 ASN B CA 1
ATOM 5349 C C . ASN B 1 290 ? -6.68 44.656 11.648 1 97.5 290 ASN B C 1
ATOM 5351 O O . ASN B 1 290 ? -7.219 45 12.711 1 97.5 290 ASN B O 1
ATOM 5355 N N . ALA B 1 291 ? -6.855 43.5 11.125 1 98.12 291 ALA B N 1
ATOM 5356 C CA . ALA B 1 291 ? -7.426 42.438 11.953 1 98.12 291 ALA B CA 1
ATOM 5357 C C . ALA B 1 291 ? -6.484 42.062 13.094 1 98.12 291 ALA B C 1
ATOM 5359 O O . ALA B 1 291 ? -5.262 42.156 12.953 1 98.12 291 ALA B O 1
ATOM 5360 N N . ARG B 1 292 ? -7.051 41.625 14.203 1 97.5 292 ARG B N 1
ATOM 5361 C CA . ARG B 1 292 ? -6.227 41.188 15.328 1 97.5 292 ARG B CA 1
ATOM 5362 C C . ARG B 1 292 ? -5.512 39.875 15.016 1 97.5 292 ARG B C 1
ATOM 5364 O O . ARG B 1 292 ? -4.402 39.656 15.5 1 97.5 292 ARG B O 1
ATOM 5371 N N . ALA B 1 293 ? -6.164 39.031 14.32 1 98.31 293 ALA B N 1
ATOM 5372 C CA . ALA B 1 293 ? -5.594 37.719 14.008 1 98.31 293 ALA B CA 1
ATOM 5373 C C . ALA B 1 293 ? -5.852 37.344 12.547 1 98.31 293 ALA B C 1
ATOM 5375 O O . ALA B 1 293 ? -6.996 37.344 12.094 1 98.31 293 ALA B O 1
ATOM 5376 N N . TYR B 1 294 ? -4.852 37.156 11.781 1 98.75 294 TYR B N 1
ATOM 5377 C CA . TYR B 1 294 ? -4.898 36.438 10.516 1 98.75 294 TYR B CA 1
ATOM 5378 C C . TYR B 1 294 ? -4.469 35 10.695 1 98.75 294 TYR B C 1
ATOM 5380 O O . TYR B 1 294 ? -3.324 34.719 11.07 1 98.75 294 TYR B O 1
ATOM 5388 N N . TYR B 1 295 ? -5.355 34.062 10.438 1 98.5 295 TYR B N 1
ATOM 5389 C CA . TYR B 1 295 ? -5.191 32.656 10.82 1 98.5 295 TYR B CA 1
ATOM 5390 C C . TYR B 1 295 ? -5.082 31.781 9.594 1 98.5 295 TYR B C 1
ATOM 5392 O O . TYR B 1 295 ? -5.93 31.828 8.703 1 98.5 295 TYR B O 1
ATOM 5400 N N . PHE B 1 296 ? -3.969 31.047 9.539 1 98.12 296 PHE B N 1
ATOM 5401 C CA . PHE B 1 296 ? -3.717 30.062 8.492 1 98.12 296 PHE B CA 1
ATOM 5402 C C . PHE B 1 296 ? -3.635 28.656 9.086 1 98.12 296 PHE B C 1
ATOM 5404 O O . PHE B 1 296 ? -2.734 28.359 9.867 1 98.12 296 PHE B O 1
ATOM 5411 N N . ARG B 1 297 ? -4.586 27.859 8.711 1 95.62 297 ARG B N 1
ATOM 5412 C CA . ARG B 1 297 ? -4.52 26.484 9.188 1 95.62 297 ARG B CA 1
ATOM 5413 C C . ARG B 1 297 ? -4.262 25.516 8.039 1 95.62 297 ARG B C 1
ATOM 5415 O O . ARG B 1 297 ? -5.031 25.453 7.082 1 95.62 297 ARG B O 1
ATOM 5422 N N . GLN B 1 298 ? -3.123 24.766 8.156 1 93.12 298 GLN B N 1
ATOM 5423 C CA . GLN B 1 298 ? -2.779 23.719 7.199 1 93.12 298 GLN B CA 1
ATOM 5424 C C . GLN B 1 298 ? -2.814 24.234 5.77 1 93.12 298 GLN B C 1
ATOM 5426 O O . GLN B 1 298 ? -3.432 23.641 4.891 1 93.12 298 GLN B O 1
ATOM 5431 N N . ILE B 1 299 ? -2.258 25.406 5.574 1 95.19 299 ILE B N 1
ATOM 5432 C CA . ILE B 1 299 ? -2.15 26.047 4.266 1 95.19 299 ILE B CA 1
ATOM 5433 C C . ILE B 1 299 ? -0.703 26 3.783 1 95.19 299 ILE B C 1
ATOM 5435 O O . ILE B 1 299 ? -0.43 25.562 2.662 1 95.19 299 ILE B O 1
ATOM 5439 N N . MET B 1 300 ? 0.203 26.375 4.68 1 96 300 MET B N 1
ATOM 5440 C CA . MET B 1 300 ? 1.597 26.531 4.273 1 96 300 MET B CA 1
ATOM 5441 C C . MET B 1 300 ? 2.211 25.188 3.893 1 96 300 MET B C 1
ATOM 5443 O O . MET B 1 300 ? 3.072 25.125 3.012 1 96 300 MET B O 1
ATOM 5447 N N . HIS B 1 301 ? 1.775 24.141 4.52 1 94.06 301 HIS B N 1
ATOM 5448 C CA . HIS B 1 301 ? 2.361 22.828 4.246 1 94.06 301 HIS B CA 1
ATOM 5449 C C . HIS B 1 301 ? 1.956 22.328 2.865 1 94.06 301 HIS B C 1
ATOM 5451 O O . HIS B 1 301 ? 2.545 21.375 2.352 1 94.06 301 HIS B O 1
ATOM 5457 N N . ASN B 1 302 ? 1.047 23.016 2.172 1 94.44 302 ASN B N 1
ATOM 5458 C CA . ASN B 1 302 ? 0.614 22.656 0.828 1 94.44 302 ASN B CA 1
ATOM 5459 C C . ASN B 1 302 ? 1.427 23.375 -0.242 1 94.44 302 ASN B C 1
ATOM 5461 O O . ASN B 1 302 ? 1.208 23.172 -1.438 1 94.44 302 ASN B O 1
ATOM 5465 N N . TYR B 1 303 ? 2.398 24.25 0.177 1 94.75 303 TYR B N 1
ATOM 5466 C CA . TYR B 1 303 ? 3.098 25.094 -0.795 1 94.75 303 TYR B CA 1
ATOM 5467 C C . TYR B 1 303 ? 4.605 25.016 -0.587 1 94.75 303 TYR B C 1
ATOM 5469 O O . TYR B 1 303 ? 5.074 24.75 0.519 1 94.75 303 TYR B O 1
ATOM 5477 N N . ASP B 1 304 ? 5.316 25.312 -1.65 1 91.5 304 ASP B N 1
ATOM 5478 C CA . ASP B 1 304 ? 6.766 25.438 -1.558 1 91.5 304 ASP B CA 1
ATOM 5479 C C . ASP B 1 304 ? 7.164 26.703 -0.803 1 91.5 304 ASP B C 1
ATOM 5481 O O . ASP B 1 304 ? 6.316 27.547 -0.515 1 91.5 304 ASP B O 1
ATOM 5485 N N . ASP B 1 305 ? 8.383 26.859 -0.495 1 94.06 305 ASP B N 1
ATOM 5486 C CA . ASP B 1 305 ? 8.875 27.969 0.33 1 94.06 305 ASP B CA 1
ATOM 5487 C C . ASP B 1 305 ? 8.609 29.312 -0.34 1 94.06 305 ASP B C 1
ATOM 5489 O O . ASP B 1 305 ? 8.18 30.266 0.314 1 94.06 305 ASP B O 1
ATOM 5493 N N . GLU B 1 306 ? 8.883 29.344 -1.594 1 94.81 306 GLU B N 1
ATOM 5494 C CA . GLU B 1 306 ? 8.711 30.609 -2.314 1 94.81 306 GLU B CA 1
ATOM 5495 C C . GLU B 1 306 ? 7.262 31.078 -2.277 1 94.81 306 GLU B C 1
ATOM 5497 O O . GLU B 1 306 ? 6.992 32.25 -2.043 1 94.81 306 GLU B O 1
ATOM 5502 N N . THR B 1 307 ? 6.391 30.172 -2.471 1 95.75 307 THR B N 1
ATOM 5503 C CA . THR B 1 307 ? 4.969 30.5 -2.455 1 95.75 307 THR B CA 1
ATOM 5504 C C . THR B 1 307 ? 4.516 30.859 -1.047 1 95.75 307 THR B C 1
ATOM 5506 O O . THR B 1 307 ? 3.693 31.766 -0.87 1 95.75 307 THR B O 1
ATOM 5509 N N . CYS B 1 308 ? 5.027 30.203 -0.042 1 97.69 308 CYS B N 1
ATOM 5510 C CA . CYS B 1 308 ? 4.695 30.516 1.341 1 97.69 308 CYS B CA 1
ATOM 5511 C C . CYS B 1 308 ? 5.117 31.938 1.684 1 97.69 308 CYS B C 1
ATOM 5513 O O . CYS B 1 308 ? 4.352 32.688 2.303 1 97.69 308 CYS B O 1
ATOM 5515 N N . VAL B 1 309 ? 6.293 32.312 1.303 1 98.12 309 VAL B N 1
ATOM 5516 C CA . VAL B 1 309 ? 6.797 33.656 1.541 1 98.12 309 VAL B CA 1
ATOM 5517 C C . VAL B 1 309 ? 5.891 34.656 0.851 1 98.12 309 VAL B C 1
ATOM 5519 O O . VAL B 1 309 ? 5.555 35.719 1.432 1 98.12 309 VAL B O 1
ATOM 5522 N N . GLN B 1 310 ? 5.5 34.344 -0.334 1 97.81 310 GLN B N 1
ATOM 5523 C CA . GLN B 1 310 ? 4.625 35.219 -1.087 1 97.81 310 GLN B CA 1
ATOM 5524 C C . GLN B 1 310 ? 3.279 35.406 -0.385 1 97.81 310 GLN B C 1
ATOM 5526 O O . GLN B 1 310 ? 2.771 36.5 -0.265 1 97.81 310 GLN B O 1
ATOM 5531 N N . ILE B 1 311 ? 2.689 34.281 0.067 1 98 311 ILE B N 1
ATOM 5532 C CA . ILE B 1 311 ? 1.416 34.312 0.778 1 98 311 ILE B CA 1
ATOM 5533 C C . ILE B 1 311 ? 1.528 35.219 1.992 1 98 311 ILE B C 1
ATOM 5535 O O . ILE B 1 311 ? 0.672 36.094 2.207 1 98 311 ILE B O 1
ATOM 5539 N N . LEU B 1 312 ? 2.607 35.062 2.738 1 98.38 312 LEU B N 1
ATOM 5540 C CA . LEU B 1 312 ? 2.801 35.844 3.957 1 98.38 312 LEU B CA 1
ATOM 5541 C C . LEU B 1 312 ? 3.041 37.312 3.633 1 98.38 312 LEU B C 1
ATOM 5543 O O . LEU B 1 312 ? 2.512 38.219 4.309 1 98.38 312 LEU B O 1
ATOM 5547 N N . ARG B 1 313 ? 3.752 37.625 2.605 1 98.12 313 ARG B N 1
ATOM 5548 C CA . ARG B 1 313 ? 4.039 39 2.207 1 98.12 313 ARG B CA 1
ATOM 5549 C C . ARG B 1 313 ? 2.766 39.719 1.776 1 98.12 313 ARG B C 1
ATOM 5551 O O . ARG B 1 313 ? 2.621 40.906 2.004 1 98.12 313 ARG B O 1
ATOM 5558 N N . PHE B 1 314 ? 1.874 39.031 1.194 1 97.81 314 PHE B N 1
ATOM 5559 C CA . PHE B 1 314 ? 0.607 39.594 0.755 1 97.81 314 PHE B CA 1
ATOM 5560 C C . PHE B 1 314 ? -0.252 39.969 1.95 1 97.81 314 PHE B C 1
ATOM 5562 O O . PHE B 1 314 ? -1.231 40.719 1.803 1 97.81 314 PHE B O 1
ATOM 5569 N N . HIS B 1 315 ? 0.122 39.531 3.154 1 97.75 315 HIS B N 1
ATOM 5570 C CA . HIS B 1 315 ? -0.679 39.812 4.34 1 97.75 315 HIS B CA 1
ATOM 5571 C C . HIS B 1 315 ? -0.058 40.938 5.168 1 97.75 315 HIS B C 1
ATOM 5573 O O . HIS B 1 315 ? -0.745 41.562 5.965 1 97.75 315 HIS B O 1
ATOM 5579 N N . ILE B 1 316 ? 1.209 41.188 4.957 1 97.62 316 ILE B N 1
ATOM 5580 C CA . ILE B 1 316 ? 1.969 42.125 5.789 1 97.62 316 ILE B CA 1
ATOM 5581 C C . ILE B 1 316 ? 1.377 43.531 5.672 1 97.62 316 ILE B C 1
ATOM 5583 O O . ILE B 1 316 ? 1.165 44.219 6.68 1 97.62 316 ILE B O 1
ATOM 5587 N N . PRO B 1 317 ? 0.997 43.969 4.422 1 97.62 317 PRO B N 1
ATOM 5588 C CA . PRO B 1 317 ? 0.452 45.312 4.305 1 97.62 317 PRO B CA 1
ATOM 5589 C C . PRO B 1 317 ? -0.873 45.469 5.047 1 97.62 317 PRO B C 1
ATOM 5591 O O . PRO B 1 317 ? -1.259 46.594 5.383 1 97.62 317 PRO B O 1
ATOM 5594 N N . ALA B 1 318 ? -1.58 44.406 5.285 1 98.25 318 ALA B N 1
ATOM 5595 C CA . ALA B 1 318 ? -2.887 44.469 5.934 1 98.25 318 ALA B CA 1
ATOM 5596 C C . ALA B 1 318 ? -2.744 44.531 7.453 1 98.25 318 ALA B C 1
ATOM 5598 O O . ALA B 1 318 ? -3.693 44.875 8.156 1 98.25 318 ALA B O 1
ATOM 5599 N N . MET B 1 319 ? -1.578 44.25 7.98 1 97.94 319 MET B N 1
ATOM 5600 C CA . MET B 1 319 ? -1.366 44.125 9.422 1 97.94 319 MET B CA 1
ATOM 5601 C C . MET B 1 319 ? -1.234 45.5 10.062 1 97.94 319 MET B C 1
ATOM 5603 O O . MET B 1 319 ? -0.521 46.375 9.555 1 97.94 319 MET B O 1
ATOM 5607 N N . GLY B 1 320 ? -1.963 45.719 11.133 1 96.38 320 GLY B N 1
ATOM 5608 C CA . GLY B 1 320 ? -1.791 46.875 12 1 96.38 320 GLY B CA 1
ATOM 5609 C C . GLY B 1 320 ? -0.894 46.594 13.195 1 96.38 320 GLY B C 1
ATOM 5610 O O . GLY B 1 320 ? -0.288 45.531 13.289 1 96.38 320 GLY B O 1
ATOM 5611 N N . PRO B 1 321 ? -0.783 47.531 14.07 1 94.12 321 PRO B N 1
ATOM 5612 C CA . PRO B 1 321 ? 0.128 47.375 15.211 1 94.12 321 PRO B CA 1
ATOM 5613 C C . PRO B 1 321 ? -0.233 46.219 16.125 1 94.12 321 PRO B C 1
ATOM 5615 O O . PRO B 1 321 ? 0.647 45.625 16.75 1 94.12 321 PRO B O 1
ATOM 5618 N N . ASP B 1 322 ? -1.492 45.875 16.172 1 94.69 322 ASP B N 1
ATOM 5619 C CA . ASP B 1 322 ? -1.938 44.844 17.078 1 94.69 322 ASP B CA 1
ATOM 5620 C C . ASP B 1 322 ? -2.189 43.531 16.328 1 94.69 322 ASP B C 1
ATOM 5622 O O . ASP B 1 322 ? -2.658 42.562 16.922 1 94.69 322 ASP B O 1
ATOM 5626 N N . SER B 1 323 ? -1.902 43.531 15.055 1 97.5 323 SER B N 1
ATOM 5627 C CA . SER B 1 323 ? -2.174 42.375 14.227 1 97.5 323 SER B CA 1
ATOM 5628 C C . SER B 1 323 ? -1.14 41.281 14.469 1 97.5 323 SER B C 1
ATOM 5630 O O . SER B 1 323 ? 0.044 41.562 14.656 1 97.5 323 SER B O 1
ATOM 5632 N N . ARG B 1 324 ? -1.595 40 14.508 1 97.94 324 ARG B N 1
ATOM 5633 C CA . ARG B 1 324 ? -0.735 38.844 14.531 1 97.94 324 ARG B CA 1
ATOM 5634 C C . ARG B 1 324 ? -1.135 37.844 13.453 1 97.94 324 ARG B C 1
ATOM 5636 O O . ARG B 1 324 ? -2.287 37.812 13.023 1 97.94 324 ARG B O 1
ATOM 5643 N N . ILE B 1 325 ? -0.144 37.156 13.008 1 98.62 325 ILE B N 1
ATOM 5644 C CA . ILE B 1 325 ? -0.369 36 12.125 1 98.62 325 ILE B CA 1
ATOM 5645 C C . ILE B 1 325 ? -0.268 34.719 12.93 1 98.62 325 ILE B C 1
ATOM 5647 O O . ILE B 1 325 ? 0.664 34.531 13.711 1 98.62 325 ILE B O 1
ATOM 5651 N N . PHE B 1 326 ? -1.263 33.906 12.836 1 98.62 326 PHE B N 1
ATOM 5652 C CA . PHE B 1 326 ? -1.278 32.594 13.453 1 98.62 326 PHE B CA 1
ATOM 5653 C C . PHE B 1 326 ? -1.2 31.484 12.391 1 98.62 326 PHE B C 1
ATOM 5655 O O . PHE B 1 326 ? -2.115 31.344 11.578 1 98.62 326 PHE B O 1
ATOM 5662 N N . ILE B 1 327 ? -0.117 30.766 12.383 1 98.56 327 ILE B N 1
ATOM 5663 C CA . ILE B 1 327 ? 0.044 29.641 11.469 1 98.56 327 ILE B CA 1
ATOM 5664 C C . ILE B 1 327 ? -0.143 28.328 12.227 1 98.56 327 ILE B C 1
ATOM 5666 O O . ILE B 1 327 ? 0.705 27.938 13.031 1 98.56 327 ILE B O 1
ATOM 5670 N N . ASP B 1 328 ? -1.312 27.719 11.992 1 97 328 ASP B N 1
ATOM 5671 C CA . ASP B 1 328 ? -1.68 26.438 12.578 1 97 328 ASP B CA 1
ATOM 5672 C C . ASP B 1 328 ? -1.266 25.281 11.664 1 97 328 ASP B C 1
ATOM 5674 O O . ASP B 1 328 ? -2.043 24.844 10.82 1 97 328 ASP B O 1
ATOM 5678 N N . ASP B 1 329 ? -0.016 24.812 11.797 1 96.5 329 ASP B N 1
ATOM 5679 C CA . ASP B 1 329 ? 0.618 23.75 11.016 1 96.5 329 ASP B CA 1
ATOM 5680 C C . ASP B 1 329 ? 1.496 22.875 11.906 1 96.5 329 ASP B C 1
ATOM 5682 O O . ASP B 1 329 ? 1.494 23.016 13.133 1 96.5 329 ASP B O 1
ATOM 5686 N N . LYS B 1 330 ? 2.146 21.938 11.297 1 95.88 330 LYS B N 1
ATOM 5687 C CA . LYS B 1 330 ? 3.105 21.125 12.047 1 95.88 330 LYS B CA 1
ATOM 5688 C C . LYS B 1 330 ? 4.461 21.828 12.133 1 95.88 330 LYS B C 1
ATOM 5690 O O . LYS B 1 330 ? 4.914 22.438 11.164 1 95.88 330 LYS B O 1
ATOM 5695 N N . THR B 1 331 ? 5.023 21.859 13.305 1 97.44 331 THR B N 1
ATOM 5696 C CA . THR B 1 331 ? 6.406 22.281 13.508 1 97.44 331 THR B CA 1
ATOM 5697 C C . THR B 1 331 ? 7.262 21.109 14 1 97.44 331 THR B C 1
ATOM 5699 O O . THR B 1 331 ? 7.34 20.859 15.203 1 97.44 331 THR B O 1
ATOM 5702 N N . LEU B 1 332 ? 7.887 20.406 13.07 1 95.69 332 LEU B N 1
ATOM 5703 C CA . LEU B 1 332 ? 8.719 19.266 13.43 1 95.69 332 LEU B CA 1
ATOM 5704 C C . LEU B 1 332 ? 9.969 19.719 14.18 1 95.69 332 LEU B C 1
ATOM 5706 O O . LEU B 1 332 ? 10.516 20.781 13.898 1 95.69 332 LEU B O 1
ATOM 5710 N N . PRO B 1 333 ? 10.375 18.922 15.141 1 94.38 333 PRO B N 1
ATOM 5711 C CA . PRO B 1 333 ? 11.57 19.312 15.898 1 94.38 333 PRO B CA 1
ATOM 5712 C C . PRO B 1 333 ? 12.844 19.234 15.062 1 94.38 333 PRO B C 1
ATOM 5714 O O . PRO B 1 333 ? 12.984 18.359 14.211 1 94.38 333 PRO B O 1
ATOM 5717 N N . ASP B 1 334 ? 13.766 20.109 15.367 1 93.69 334 ASP B N 1
ATOM 5718 C CA . ASP B 1 334 ? 15.062 20.078 14.703 1 93.69 334 ASP B CA 1
ATOM 5719 C C . ASP B 1 334 ? 15.852 18.844 15.094 1 93.69 334 ASP B C 1
ATOM 5721 O O . ASP B 1 334 ? 16.562 18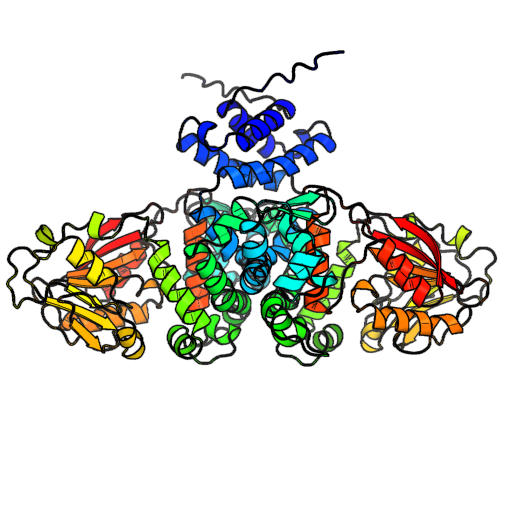.266 14.266 1 93.69 334 ASP B O 1
ATOM 5725 N N . GLU B 1 335 ? 15.805 18.578 16.375 1 91.88 335 GLU B N 1
ATOM 5726 C CA . GLU B 1 335 ? 16.359 17.297 16.828 1 91.88 335 GLU B CA 1
ATOM 5727 C C . GLU B 1 335 ? 15.383 16.156 16.547 1 91.88 335 GLU B C 1
ATOM 5729 O O . GLU B 1 335 ? 14.375 16 17.25 1 91.88 335 GLU B O 1
ATOM 5734 N N . LYS B 1 336 ? 15.672 15.359 15.641 1 90.31 336 LYS B N 1
ATOM 5735 C CA . LYS B 1 336 ? 14.766 14.297 15.195 1 90.31 336 LYS B CA 1
ATOM 5736 C C . LYS B 1 336 ? 14.625 13.211 16.266 1 90.31 336 LYS B C 1
ATOM 5738 O O . LYS B 1 336 ? 15.625 12.711 16.781 1 90.31 336 LYS B O 1
ATOM 5743 N N . PRO B 1 337 ? 13.414 12.953 16.578 1 88.38 337 PRO B N 1
ATOM 5744 C CA . PRO B 1 337 ? 13.25 11.758 17.406 1 88.38 337 PRO B CA 1
ATOM 5745 C C . PRO B 1 337 ? 13.633 10.477 16.672 1 88.38 337 PRO B C 1
ATOM 5747 O O . PRO B 1 337 ? 13.773 10.484 15.445 1 88.38 337 PRO B O 1
ATOM 5750 N N . GLY B 1 338 ? 13.883 9.453 17.469 1 87.69 338 GLY B N 1
ATOM 5751 C CA . GLY B 1 338 ? 14.164 8.164 16.844 1 87.69 338 GLY B CA 1
ATOM 5752 C C . GLY B 1 338 ? 13.047 7.68 15.945 1 87.69 338 GLY B C 1
ATOM 5753 O O . GLY B 1 338 ? 11.875 8.008 16.172 1 87.69 338 GLY B O 1
ATOM 5754 N N . ALA B 1 339 ? 13.336 6.898 14.969 1 86.69 339 ALA B N 1
ATOM 5755 C CA . ALA B 1 339 ? 12.398 6.445 13.945 1 86.69 339 ALA B CA 1
ATOM 5756 C C . ALA B 1 339 ? 11.234 5.684 14.562 1 86.69 339 ALA B C 1
ATOM 5758 O O . ALA B 1 339 ? 10.133 5.652 14 1 86.69 339 ALA B O 1
ATOM 5759 N N . GLY B 1 340 ? 11.453 5.086 15.695 1 83.44 340 GLY B N 1
ATOM 5760 C CA . GLY B 1 340 ? 10.43 4.297 16.344 1 83.44 340 GLY B CA 1
ATOM 5761 C C . GLY B 1 340 ? 9.578 5.109 17.312 1 83.44 340 GLY B C 1
ATOM 5762 O O . GLY B 1 340 ? 8.633 4.586 17.906 1 83.44 340 GLY B O 1
ATOM 5763 N N . ALA B 1 341 ? 9.883 6.383 17.438 1 85 341 ALA B N 1
ATOM 5764 C CA . ALA B 1 341 ? 9.141 7.223 18.375 1 85 341 ALA B CA 1
ATOM 5765 C C . ALA B 1 341 ? 7.703 7.438 17.891 1 85 341 ALA B C 1
ATOM 5767 O O . ALA B 1 341 ? 7.434 7.406 16.688 1 85 341 ALA B O 1
ATOM 5768 N N . PRO B 1 342 ? 6.789 7.621 18.891 1 81.56 342 PRO B N 1
ATOM 5769 C CA . PRO B 1 342 ? 5.387 7.84 18.531 1 81.56 342 PRO B CA 1
ATOM 5770 C C . PRO B 1 342 ? 5.203 9.008 17.562 1 81.56 342 PRO B C 1
ATOM 5772 O O . PRO B 1 342 ? 5.793 10.078 17.766 1 81.56 342 PRO B O 1
ATOM 5775 N N . GLY B 1 343 ? 4.488 8.734 16.562 1 86.56 343 GLY B N 1
ATOM 5776 C CA . GLY B 1 343 ? 4.094 9.805 15.664 1 86.56 343 GLY B CA 1
ATOM 5777 C C . GLY B 1 343 ? 5.09 10.039 14.539 1 86.56 343 GLY B C 1
ATOM 5778 O O . GLY B 1 343 ? 4.766 10.672 13.531 1 86.56 343 GLY B O 1
ATOM 5779 N N . VAL B 1 344 ? 6.301 9.484 14.625 1 90.31 344 VAL B N 1
ATOM 5780 C CA . VAL B 1 344 ? 7.359 9.773 13.664 1 90.31 344 VAL B CA 1
ATOM 5781 C C . VAL B 1 344 ? 6.988 9.18 12.305 1 90.31 344 VAL B C 1
ATOM 5783 O O . VAL B 1 344 ? 7.121 9.844 11.273 1 90.31 344 VAL B O 1
ATOM 5786 N N . GLU B 1 345 ? 6.508 7.988 12.305 1 92.19 345 GLU B N 1
ATOM 5787 C CA . GLU B 1 345 ? 6.113 7.375 11.039 1 92.19 345 GLU B CA 1
ATOM 5788 C C . GLU B 1 345 ? 4.992 8.164 10.367 1 92.19 345 GLU B C 1
ATOM 5790 O O . GLU B 1 345 ? 4.988 8.336 9.148 1 92.19 345 GLU B O 1
ATOM 5795 N N . TYR B 1 346 ? 4.098 8.68 11.172 1 92.56 346 TYR B N 1
ATOM 5796 C CA . TYR B 1 346 ? 2.982 9.469 10.656 1 92.56 346 TYR B CA 1
ATOM 5797 C C . TYR B 1 346 ? 3.479 10.742 9.992 1 92.56 346 TYR B C 1
ATOM 5799 O O . TYR B 1 346 ? 3.104 11.047 8.859 1 92.56 346 TYR B O 1
ATOM 5807 N N . THR B 1 347 ? 4.297 11.445 10.695 1 93.75 347 THR B N 1
ATOM 5808 C CA . THR B 1 347 ? 4.746 12.727 10.172 1 93.75 347 THR B CA 1
ATOM 5809 C C . THR B 1 347 ? 5.629 12.531 8.938 1 93.75 347 THR B C 1
ATOM 5811 O O . THR B 1 347 ? 5.605 13.344 8.016 1 93.75 347 THR B O 1
ATOM 5814 N N . ALA B 1 348 ? 6.398 11.438 8.945 1 95.25 348 ALA B N 1
ATOM 5815 C CA . ALA B 1 348 ? 7.211 11.117 7.773 1 95.25 348 ALA B CA 1
ATOM 5816 C C . ALA B 1 348 ? 6.332 10.797 6.566 1 95.25 348 ALA B C 1
ATOM 5818 O O . ALA B 1 348 ? 6.59 11.266 5.457 1 95.25 348 ALA B O 1
ATOM 5819 N N . ALA B 1 349 ? 5.289 10.023 6.797 1 97.06 349 ALA B N 1
ATOM 5820 C CA . ALA B 1 349 ? 4.348 9.672 5.738 1 97.06 349 ALA B CA 1
ATOM 5821 C C . ALA B 1 349 ? 3.602 10.906 5.238 1 97.06 349 ALA B C 1
ATOM 5823 O O . ALA B 1 349 ? 3.41 11.078 4.031 1 97.06 349 ALA B O 1
ATOM 5824 N N . LEU B 1 350 ? 3.193 11.727 6.172 1 95.75 350 LEU B N 1
ATOM 5825 C CA . LEU B 1 350 ? 2.496 12.961 5.832 1 95.75 350 LEU B CA 1
ATOM 5826 C C . LEU B 1 350 ? 3.369 13.859 4.961 1 95.75 350 LEU B C 1
ATOM 5828 O O . LEU B 1 350 ? 2.879 14.477 4.012 1 95.75 350 LEU B O 1
ATOM 5832 N N . SER B 1 351 ? 4.633 13.922 5.281 1 95.81 351 SER B N 1
ATOM 5833 C CA . SER B 1 351 ? 5.559 14.719 4.48 1 95.81 351 SER B CA 1
ATOM 5834 C C . SER B 1 351 ? 5.609 14.219 3.037 1 95.81 351 SER B C 1
ATOM 5836 O O . SER B 1 351 ? 5.637 15.023 2.102 1 95.81 351 SER B O 1
ATOM 5838 N N . LEU B 1 352 ? 5.605 12.945 2.846 1 97.62 352 LEU B N 1
ATOM 5839 C CA . LEU B 1 352 ? 5.613 12.375 1.505 1 97.62 352 LEU B CA 1
ATOM 5840 C C . LEU B 1 352 ? 4.293 12.648 0.789 1 97.62 352 LEU B C 1
ATOM 5842 O O . LEU B 1 352 ? 4.277 12.891 -0.419 1 97.62 352 LEU B O 1
ATOM 5846 N N . ALA B 1 353 ? 3.242 12.609 1.548 1 97.62 353 ALA B N 1
ATOM 5847 C CA . ALA B 1 353 ? 1.938 12.93 0.973 1 97.62 353 ALA B CA 1
ATOM 5848 C C . ALA B 1 353 ? 1.896 14.375 0.478 1 97.62 353 ALA B C 1
ATOM 5850 O O . ALA B 1 353 ? 1.386 14.648 -0.61 1 97.62 353 ALA B O 1
ATOM 5851 N N . MET B 1 354 ? 2.455 15.305 1.239 1 96.69 354 MET B N 1
ATOM 5852 C CA . MET B 1 354 ? 2.479 16.703 0.839 1 96.69 354 MET B CA 1
ATOM 5853 C C . MET B 1 354 ? 3.336 16.906 -0.406 1 96.69 354 MET B C 1
ATOM 5855 O O . MET B 1 354 ? 3.004 17.703 -1.273 1 96.69 354 MET B O 1
ATOM 5859 N N . LYS B 1 355 ? 4.391 16.156 -0.44 1 96.44 355 LYS B N 1
ATOM 5860 C CA . LYS B 1 355 ? 5.234 16.219 -1.632 1 96.44 355 LYS B CA 1
ATOM 5861 C C . LYS B 1 355 ? 4.488 15.703 -2.859 1 96.44 355 LYS B C 1
ATOM 5863 O O . LYS B 1 355 ? 4.5 16.344 -3.914 1 96.44 355 LYS B O 1
ATOM 5868 N N . ALA B 1 356 ? 3.838 14.578 -2.736 1 97.56 356 ALA B N 1
ATOM 5869 C CA . ALA B 1 356 ? 3.137 13.953 -3.857 1 97.56 356 ALA B CA 1
ATOM 5870 C C . ALA B 1 356 ? 1.96 14.812 -4.312 1 97.56 356 ALA B C 1
ATOM 5872 O O . ALA B 1 356 ? 1.793 15.07 -5.508 1 97.56 356 ALA B O 1
ATOM 5873 N N . MET B 1 357 ? 1.229 15.359 -3.359 1 97.19 357 MET B N 1
ATOM 5874 C CA . MET B 1 357 ? -0.032 16.031 -3.664 1 97.19 357 MET B CA 1
ATOM 5875 C C . MET B 1 357 ? 0.21 17.469 -4.094 1 97.19 357 MET B C 1
ATOM 5877 O O . MET B 1 357 ? -0.505 18 -4.945 1 97.19 357 MET B O 1
ATOM 5881 N N . PHE B 1 358 ? 1.319 18.125 -3.539 1 95.69 358 PHE B N 1
ATOM 5882 C CA . PHE B 1 358 ? 1.366 19.578 -3.66 1 95.69 358 PHE B CA 1
ATOM 5883 C C . PHE B 1 358 ? 2.775 20.047 -4 1 95.69 358 PHE B C 1
ATOM 5885 O O . PHE B 1 358 ? 3.016 21.25 -4.152 1 95.69 358 PHE B O 1
ATOM 5892 N N . ASP B 1 359 ? 3.717 19.078 -4.148 1 94.5 359 ASP B N 1
ATOM 5893 C CA . ASP B 1 359 ? 5.129 19.422 -4.293 1 94.5 359 ASP B CA 1
ATOM 5894 C C . ASP B 1 359 ? 5.59 20.328 -3.154 1 94.5 359 ASP B C 1
ATOM 5896 O O . ASP B 1 359 ? 6.25 21.344 -3.389 1 94.5 359 ASP B O 1
ATOM 5900 N N . ALA B 1 360 ? 5.184 19.969 -1.973 1 94.31 360 ALA B N 1
ATOM 5901 C CA . ALA B 1 360 ? 5.445 20.719 -0.747 1 94.31 360 ALA B CA 1
ATOM 5902 C C . ALA B 1 360 ? 6.145 19.844 0.291 1 94.31 360 ALA B C 1
ATOM 5904 O O . ALA B 1 360 ? 6.797 18.859 -0.056 1 94.31 360 ALA B O 1
ATOM 5905 N N . GLN B 1 361 ? 6.184 20.297 1.552 1 91.38 361 GLN B N 1
ATOM 5906 C CA . GLN B 1 361 ? 6.875 19.562 2.609 1 91.38 361 GLN B CA 1
ATOM 5907 C C . GLN B 1 361 ? 6.398 20.016 3.988 1 91.38 361 GLN B C 1
ATOM 5909 O O . GLN B 1 361 ? 5.852 21.109 4.137 1 91.38 361 GLN B O 1
ATOM 5914 N N . GLU B 1 362 ? 6.543 19.094 4.945 1 94.62 362 GLU B N 1
ATOM 5915 C CA . GLU B 1 362 ? 6.48 19.516 6.34 1 94.62 362 GLU B CA 1
ATOM 5916 C C . GLU B 1 362 ? 7.781 20.172 6.773 1 94.62 362 GLU B C 1
ATOM 5918 O O . GLU B 1 362 ? 8.852 19.875 6.23 1 94.62 362 GLU B O 1
ATOM 5923 N N . ARG B 1 363 ? 7.676 21.047 7.715 1 96.44 363 ARG B N 1
ATOM 5924 C CA . ARG B 1 363 ? 8.844 21.859 8.023 1 96.44 363 ARG B CA 1
ATOM 5925 C C . ARG B 1 363 ? 9.242 21.734 9.492 1 96.44 363 ARG B C 1
ATOM 5927 O O . ARG B 1 363 ? 8.375 21.625 10.367 1 96.44 363 ARG B O 1
ATOM 5934 N N . ARG B 1 364 ? 10.516 21.688 9.688 1 95.44 364 ARG B N 1
ATOM 5935 C CA . ARG B 1 364 ? 11.062 21.734 11.039 1 95.44 364 ARG B CA 1
ATOM 5936 C C . ARG B 1 364 ? 11.148 23.172 11.547 1 95.44 364 ARG B C 1
ATOM 5938 O O . ARG B 1 364 ? 11.008 24.125 10.773 1 95.44 364 ARG B O 1
ATOM 5945 N N . GLU B 1 365 ? 11.367 23.328 12.844 1 97.62 365 GLU B N 1
ATOM 5946 C CA . GLU B 1 365 ? 11.312 24.641 13.484 1 97.62 365 GLU B CA 1
ATOM 5947 C C . GLU B 1 365 ? 12.305 25.609 12.844 1 97.62 365 GLU B C 1
ATOM 5949 O O . GLU B 1 365 ? 11.953 26.766 12.547 1 97.62 365 GLU B O 1
ATOM 5954 N N . ALA B 1 366 ? 13.523 25.172 12.586 1 96.81 366 ALA B N 1
ATOM 5955 C CA . ALA B 1 366 ? 14.531 26.062 12 1 96.81 366 ALA B CA 1
ATOM 5956 C C . ALA B 1 366 ? 14.102 26.516 10.609 1 96.81 366 ALA B C 1
ATOM 5958 O O . ALA B 1 366 ? 14.398 27.656 10.211 1 96.81 366 ALA B O 1
ATOM 5959 N N . HIS B 1 367 ? 13.508 25.641 9.914 1 96.19 367 HIS B N 1
ATOM 5960 C CA . HIS B 1 367 ? 12.992 25.969 8.586 1 96.19 367 HIS B CA 1
ATOM 5961 C C . HIS B 1 367 ? 11.906 27.047 8.672 1 96.19 367 HIS B C 1
ATOM 5963 O O . HIS B 1 367 ? 11.922 28.016 7.91 1 96.19 367 HIS B O 1
ATOM 5969 N N . TRP B 1 368 ? 10.961 26.953 9.617 1 98 368 TRP B N 1
ATOM 5970 C CA . TRP B 1 368 ? 9.914 27.938 9.836 1 98 368 TRP B CA 1
ATOM 5971 C C . TRP B 1 368 ? 10.508 29.297 10.172 1 98 368 TRP B C 1
ATOM 5973 O O . TRP B 1 368 ? 10.07 30.328 9.641 1 98 368 TRP B O 1
ATOM 5983 N N . ARG B 1 369 ? 11.453 29.281 11.055 1 98.25 369 ARG B N 1
ATOM 5984 C CA . ARG B 1 369 ? 12.078 30.531 11.492 1 98.25 369 ARG B CA 1
ATOM 5985 C C . ARG B 1 369 ? 12.742 31.234 10.312 1 98.25 369 ARG B C 1
ATOM 5987 O O . ARG B 1 369 ? 12.609 32.469 10.172 1 98.25 369 ARG B O 1
ATOM 5994 N N . ARG B 1 370 ? 13.398 30.469 9.469 1 97.81 370 ARG B N 1
ATOM 5995 C CA . ARG B 1 370 ? 14.016 31.062 8.281 1 97.81 370 ARG B CA 1
ATOM 5996 C C . ARG B 1 370 ? 12.953 31.578 7.312 1 97.81 370 ARG B C 1
ATOM 5998 O O . ARG B 1 370 ? 13.094 32.656 6.754 1 97.81 370 ARG B O 1
ATOM 6005 N N . LEU B 1 371 ? 11.977 30.766 7.105 1 97.88 371 LEU B N 1
ATOM 6006 C CA . LEU B 1 371 ? 10.906 31.078 6.168 1 97.88 371 LEU B CA 1
ATOM 6007 C C . LEU B 1 371 ? 10.188 32.344 6.578 1 97.88 371 LEU B C 1
ATOM 6009 O O . LEU B 1 371 ? 9.953 33.25 5.746 1 97.88 371 LEU B O 1
ATOM 6013 N N . LEU B 1 372 ? 9.82 32.5 7.848 1 98.56 372 LEU B N 1
ATOM 6014 C CA . LEU B 1 372 ? 9.094 33.688 8.336 1 98.56 372 LEU B CA 1
ATOM 6015 C C . LEU B 1 372 ? 9.992 34.906 8.352 1 98.56 372 LEU B C 1
ATOM 6017 O O . LEU B 1 372 ? 9.531 36.031 8.078 1 98.56 372 LEU B O 1
ATOM 6021 N N . ASP B 1 373 ? 11.234 34.688 8.68 1 98.44 373 ASP B N 1
ATOM 6022 C CA . ASP B 1 373 ? 12.188 35.781 8.625 1 98.44 373 ASP B CA 1
ATOM 6023 C C . ASP B 1 373 ? 12.281 36.375 7.211 1 98.44 373 ASP B C 1
ATOM 6025 O O . ASP B 1 373 ? 12.273 37.594 7.023 1 98.44 373 ASP B O 1
ATOM 6029 N N . GLU B 1 374 ? 12.375 35.5 6.258 1 98.25 374 GLU B N 1
ATOM 6030 C CA . GLU B 1 374 ? 12.438 35.906 4.855 1 98.25 374 GLU B CA 1
ATOM 6031 C C . GLU B 1 374 ? 11.188 36.656 4.434 1 98.25 374 GLU B C 1
ATOM 6033 O O . GLU B 1 374 ? 11.25 37.562 3.607 1 98.25 374 GLU B O 1
ATOM 6038 N N . ALA B 1 375 ? 10.078 36.281 4.973 1 98.31 375 ALA B N 1
ATOM 6039 C CA . ALA B 1 375 ? 8.805 36.906 4.621 1 98.31 375 ALA B CA 1
ATOM 6040 C C . ALA B 1 375 ? 8.664 38.281 5.293 1 98.31 375 ALA B C 1
ATOM 6042 O O . ALA B 1 375 ? 7.77 39.062 4.945 1 98.31 375 ALA B O 1
ATOM 6043 N N . GLY B 1 376 ? 9.555 38.594 6.176 1 98.12 376 GLY B N 1
ATOM 6044 C CA . GLY B 1 376 ? 9.469 39.875 6.891 1 98.12 376 GLY B CA 1
ATOM 6045 C C . GLY B 1 376 ? 8.656 39.781 8.172 1 98.12 376 GLY B C 1
ATOM 6046 O O . GLY B 1 376 ? 8.023 40.75 8.586 1 98.12 376 GLY B O 1
ATOM 6047 N N . LEU B 1 377 ? 8.633 38.625 8.781 1 98.62 377 LEU B N 1
ATOM 6048 C CA . LEU B 1 377 ? 7.875 38.406 10.008 1 98.62 377 LEU B CA 1
ATOM 6049 C C . LEU B 1 377 ? 8.797 38.031 11.156 1 98.62 377 LEU B C 1
ATOM 6051 O O . LEU B 1 377 ? 9.875 37.469 10.93 1 98.62 377 LEU B O 1
ATOM 6055 N N . LYS B 1 378 ? 8.383 38.375 12.305 1 98 378 LYS B N 1
ATOM 6056 C CA . LYS B 1 378 ? 9.047 37.969 13.539 1 98 378 LYS B CA 1
ATOM 6057 C C . LYS B 1 378 ? 8.188 36.969 14.32 1 98 378 LYS B C 1
ATOM 6059 O O . LYS B 1 378 ? 7 37.219 14.562 1 98 378 LYS B O 1
ATOM 6064 N N . ILE B 1 379 ? 8.812 35.844 14.703 1 98.62 379 ILE B N 1
ATOM 6065 C CA . ILE B 1 379 ? 8.094 34.875 15.484 1 98.62 379 ILE B CA 1
ATOM 6066 C C . ILE B 1 379 ? 8.07 35.281 16.953 1 98.62 379 ILE B C 1
ATOM 6068 O O . ILE B 1 379 ? 9.125 35.531 17.547 1 98.62 379 ILE B O 1
ATOM 6072 N N . LEU B 1 380 ? 6.883 35.344 17.484 1 98.06 380 LEU B N 1
ATOM 6073 C CA . LEU B 1 380 ? 6.715 35.656 18.891 1 98.06 380 LEU B CA 1
ATOM 6074 C C . LEU B 1 380 ? 6.727 34.375 19.734 1 98.06 380 LEU B C 1
ATOM 6076 O O . LEU B 1 380 ? 7.27 34.344 20.844 1 98.06 380 LEU B O 1
ATOM 6080 N N . ASP B 1 381 ? 6.109 33.344 19.188 1 98.12 381 ASP B N 1
ATOM 6081 C CA . ASP B 1 381 ? 6.004 32.094 19.922 1 98.12 381 ASP B CA 1
ATOM 6082 C C . ASP B 1 381 ? 5.629 30.938 19 1 98.12 381 ASP B C 1
ATOM 6084 O O . ASP B 1 381 ? 5.078 31.172 17.906 1 98.12 381 ASP B O 1
ATOM 6088 N N . ILE B 1 382 ? 6.039 29.781 19.312 1 98.5 382 ILE B N 1
ATOM 6089 C CA . ILE B 1 382 ? 5.602 28.531 18.703 1 98.5 382 ILE B CA 1
ATOM 6090 C C . ILE B 1 382 ? 5.074 27.594 19.797 1 98.5 382 ILE B C 1
ATOM 6092 O O . ILE B 1 382 ? 5.82 27.188 20.688 1 98.5 382 ILE B O 1
ATOM 6096 N N . ARG B 1 383 ? 3.781 27.281 19.719 1 98.12 383 ARG B N 1
ATOM 6097 C CA . ARG B 1 383 ? 3.154 26.469 20.766 1 98.12 383 ARG B CA 1
ATOM 6098 C C . ARG B 1 383 ? 2.594 25.172 20.188 1 98.12 383 ARG B C 1
ATOM 6100 O O . ARG B 1 383 ? 1.644 25.203 19.406 1 98.12 383 ARG B O 1
ATOM 6107 N N . LYS B 1 384 ? 3.166 24.062 20.609 1 95.75 384 LYS B N 1
ATOM 6108 C CA . LYS B 1 384 ? 2.695 22.75 20.172 1 95.75 384 LYS B CA 1
ATOM 6109 C C . LYS B 1 384 ? 1.509 22.281 21.016 1 95.75 384 LYS B C 1
ATOM 6111 O O . LYS B 1 384 ? 1.424 22.594 22.203 1 95.75 384 LYS B O 1
ATOM 6116 N N . PHE B 1 385 ? 0.573 21.516 20.344 1 93.81 385 PHE B N 1
ATOM 6117 C CA . PHE B 1 385 ? -0.596 21.156 21.125 1 93.81 385 PHE B CA 1
ATOM 6118 C C . PHE B 1 385 ? -0.992 19.703 20.875 1 93.81 385 PHE B C 1
ATOM 6120 O O . PHE B 1 385 ? -1.956 19.203 21.453 1 93.81 385 PHE B O 1
ATOM 6127 N N . THR B 1 386 ? -0.249 18.953 20.031 1 89.38 386 THR B N 1
ATOM 6128 C CA . THR B 1 386 ? -0.46 17.516 19.875 1 89.38 386 THR B CA 1
ATOM 6129 C C . THR B 1 386 ? 0.872 16.766 19.859 1 89.38 386 THR B C 1
ATOM 6131 O O . THR B 1 386 ? 1.927 17.375 19.672 1 89.38 386 THR B O 1
ATOM 6134 N N . LYS B 1 387 ? 0.888 15.438 20.031 1 82.81 387 LYS B N 1
ATOM 6135 C CA . LYS B 1 387 ? 2.068 14.586 19.953 1 82.81 387 LYS B CA 1
ATOM 6136 C C . LYS B 1 387 ? 2.547 14.414 18.516 1 82.81 387 LYS B C 1
ATOM 6138 O O . LYS B 1 387 ? 3.619 13.859 18.281 1 82.81 387 LYS B O 1
ATOM 6143 N N . PHE B 1 388 ? 1.799 14.969 17.578 1 87.81 388 PHE B N 1
ATOM 6144 C CA . PHE B 1 388 ? 2.152 14.891 16.172 1 87.81 388 PHE B CA 1
ATOM 6145 C C . PHE B 1 388 ? 2.781 16.188 15.688 1 87.81 388 PHE B C 1
ATOM 6147 O O . PHE B 1 388 ? 2.877 16.438 14.484 1 87.81 388 PHE B O 1
ATOM 6154 N N . ASP B 1 389 ? 3.078 17.078 16.641 1 92.62 389 ASP B N 1
ATOM 6155 C CA . ASP B 1 389 ? 3.818 18.312 16.406 1 92.62 389 ASP B CA 1
ATOM 6156 C C . ASP B 1 389 ? 2.928 19.375 15.766 1 92.62 389 ASP B C 1
ATOM 6158 O O . ASP B 1 389 ? 3.424 20.281 15.109 1 92.62 389 ASP B O 1
ATOM 6162 N N . ASP B 1 390 ? 1.601 19.156 15.898 1 94 390 ASP B N 1
ATOM 6163 C CA . ASP B 1 390 ? 0.744 20.297 15.562 1 94 390 ASP B CA 1
ATOM 6164 C C . ASP B 1 390 ? 1.054 21.5 16.438 1 94 390 ASP B C 1
ATOM 6166 O O . ASP B 1 390 ? 1.246 21.359 17.656 1 94 390 ASP B O 1
ATOM 6170 N N . SER B 1 391 ? 1.128 22.609 15.812 1 97.06 391 SER B N 1
ATOM 6171 C CA . SER B 1 391 ? 1.532 23.797 16.547 1 97.06 391 SER B CA 1
ATOM 6172 C C . SER B 1 391 ? 0.912 25.062 15.953 1 97.06 391 SER B C 1
ATOM 6174 O O . SER B 1 391 ? 0.417 25.047 14.828 1 97.06 391 SER B O 1
ATOM 6176 N N . VAL B 1 392 ? 0.875 26.062 16.766 1 98.06 392 VAL B N 1
ATOM 6177 C CA . VAL B 1 392 ? 0.538 27.391 16.281 1 98.06 392 VAL B CA 1
ATOM 6178 C C . VAL B 1 392 ? 1.76 28.297 16.375 1 98.06 392 VAL B C 1
ATOM 6180 O O . VAL B 1 392 ? 2.346 28.453 17.453 1 98.06 392 VAL B O 1
ATOM 6183 N N . ILE B 1 393 ? 2.184 28.766 15.258 1 98.69 393 ILE B N 1
ATOM 6184 C CA . ILE B 1 393 ? 3.238 29.781 15.188 1 98.69 393 ILE B CA 1
ATOM 6185 C C . ILE B 1 393 ? 2.623 31.172 15.227 1 98.69 393 ILE B C 1
ATOM 6187 O O . ILE B 1 393 ? 1.789 31.516 14.383 1 98.69 393 ILE B O 1
ATOM 6191 N N . ILE B 1 394 ? 2.986 31.938 16.25 1 98.69 394 ILE B N 1
ATOM 6192 C CA . ILE B 1 394 ? 2.5 33.312 16.422 1 98.69 394 ILE B CA 1
ATOM 6193 C C . ILE B 1 394 ? 3.562 34.281 15.945 1 98.69 394 ILE B C 1
ATOM 6195 O O . ILE B 1 394 ? 4.691 34.281 16.453 1 98.69 394 ILE B O 1
ATOM 6199 N N . ALA B 1 395 ? 3.172 35.062 14.961 1 98.62 395 ALA B N 1
ATOM 6200 C CA . ALA B 1 395 ? 4.168 35.969 14.383 1 98.62 395 ALA B CA 1
ATOM 6201 C C . ALA B 1 395 ? 3.605 37.375 14.219 1 98.62 395 ALA B C 1
ATOM 6203 O O . ALA B 1 395 ? 2.387 37.594 14.227 1 98.62 395 ALA B O 1
ATOM 6204 N N . THR B 1 396 ? 4.461 38.375 14.117 1 98.12 396 THR B N 1
ATOM 6205 C CA . THR B 1 396 ? 4.141 39.75 13.844 1 98.12 396 THR B CA 1
ATOM 6206 C C . THR B 1 396 ? 5.078 40.344 12.789 1 98.12 396 THR B C 1
ATOM 6208 O O . THR B 1 396 ? 6.031 39.688 12.367 1 98.12 396 THR B O 1
ATOM 6211 N N . LYS B 1 397 ? 4.609 41.469 12.258 1 96.62 397 LYS B N 1
ATOM 6212 C CA . LYS B 1 397 ? 5.457 42.094 11.25 1 96.62 397 LYS B CA 1
ATOM 6213 C C . LYS B 1 397 ? 6.758 42.594 11.867 1 96.62 397 LYS B C 1
ATOM 6215 O O . LYS B 1 397 ? 6.766 43.094 12.992 1 96.62 397 LYS B O 1
ATOM 6220 N N . LYS B 1 398 ? 7.871 42.406 11.172 1 94.19 398 LYS B N 1
ATOM 6221 C CA . LYS B 1 398 ? 9.148 42.969 11.609 1 94.19 398 LYS B CA 1
ATOM 6222 C C . LYS B 1 398 ? 9.117 44.5 11.547 1 94.19 398 LYS B C 1
ATOM 6224 O O . LYS B 1 398 ? 8.453 45.094 10.688 1 94.19 398 LYS B O 1
#

pLDDT: mean 92.96, std 9.14, range [25.22, 98.75]

Nearest PDB structures (foldseek):
  6ix3-assembly1_B-2  TM=8.518E-01  e=1.678E-33  Aspergillus flavus NRRL3357
  6ix7-assembly1_A  TM=8.483E-01  e=3.632E-33  Aspergillus flavus NRRL3357
  6inw-assembly1_A  TM=8.291E-01  e=3.423E-33  Aspergillus flavus NRRL3357
  6ix3-assembly1_A  TM=8.303E-01  e=5.844E-33  Aspergillus flavus NRRL3357
  5w7p-assembly1_A-2  TM=8.540E-01  e=1.031E-22  Penicillium oxalicum

Foldseek 3Di:
DPPPPPPPDDDDVPVVVVLVVVCVVPVPPSDPDPVRVLVCLLVVVVVVVVVDDPVRVVCCVVCVCVVLVLLLLCVQQCVLVVQAVDPFWAALVRSCVSSVHDSVVSVVSQVVCCVVQQWPDPDDRTIHGGPNSVVCPPLLNVLVSLQCVVQQVLLLVQVVVCVVPPDPQDFSRCVSVVHSDADVVVCLVVVSNVVSVVSNVVPVCVPFDDQVVVDVLCVQQQPPHAQAAAREEEAQVQQCVVVQVVCVVPVPRRYAAEYEEAPSRPVNHDDHPRYHYDYDDLLAADPAAAHREYEAAPPQQLEALVSSLSSLLSDQVRHDPNHKYKYFAAAAAPPDDDCSDPQNVVQVVVQVSSCSRRVGGDYHPVRVCVSQVSSQKAWPDWAAGGPNRGIITIIHGD/DPPPPPVPDDDDVPVVVVLVVVCVVPVPPSDPDPVRVLVCLLVVVVVVVVVDDPVRVVCCPVCVCVVLVLLLLCVQLCVLVVQAVDPFWAALVRSCVSSVHDSVVSVVSQVVCCVVQQWPDPDDRTIHGGPNSVVCPPLLNVLVSLQCVVQQVLLLVQVVVCVVPPDPQDFSRCVSVVHSDADVVVCLVVVSNVVSVVSNVLPVCVPFDDQVVVDVLCVQQQPPHALAAAREEEAQVFQCVVVQVVCVVPVPRNYAAEYEDAPSRPVNHDDHPRYHYDYDDLLAADPAAAHSEYEAAPPQQLEALVSSLSSLLSDQVRHDPNHKYKYFAAAAAPPDDDCSDPQNVVQVVVQVSSCSRRVGGGYHPVRVCVSQVSSQKAWPDWAAGGPNRGIITIIHGD

Radius of gyration: 29.97 Å; Cα contacts (8 Å, |Δi|>4): 1362; chains: 2; bounding box: 58×93×75 Å

Sequence (796 aa):
MAESTTKTSVADPQALIEQLRVLTSTPGAYFESEAQKREFQSLIRGATAAVEEPFETMQRLVYGPLPLVTARISQSHNIFSTLCESKDAVDLNTISRKSGLQPGVLGSIMDYLCTQGMALEADRGCYTPTPLSHMLLVPLFNDAVTHFHDNCFPAFFALHQVLNDPAPGKTAFKVGQHSNEDFYTWMETHPIQQGAFHRFMEAQFAMLPTWLDVISFQAEVAEGSAKDDILFVDVGGGNGSQCAALKKAFPELAGRIILQDRPAVLGKALDVEGMERMAHDFLTEQPVKNARAYYFRQIMHNYDDETCVQILRFHIPAMGPDSRIFIDDKTLPDEKPGAGAPGVEYTAALSLAMKAMFDAQERREAHWRR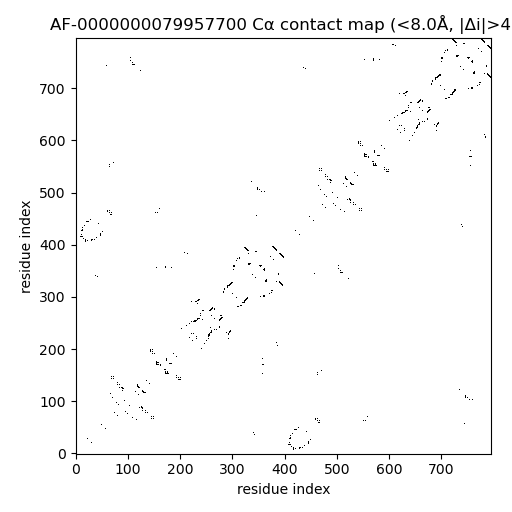LLDEAGLKILDIRKFTKFDDSVIIATKKMAESTTKTSVADPQALIEQLRVLTSTPGAYFESEAQKREFQSLIRGATAAVEEPFETMQRLVYGPLPLVTARISQSHNIFSTLCESKDAVDLNTISRKSGLQPGVLGSIMDYLCTQGMALEADRGCYTPTPLSHMLLVPLFNDAVTHFHDNCFPAFFALHQVLNDPAPGKTAFKVGQHSNEDFYTWMETHPIQQGAFHRFMEAQFAMLPTWLDVISFQAEVAEGSAKDDILFVDVGGGNGSQCAALKKAFPELAGRIILQDRPAVLGKALDVEGMERMAHDFLTEQPVKNARAYYFRQIMHNYDDETCVQILRFHIPAMGPDSRIFIDDKTLPDEKPGAGAPGVEYTAALSLAMKAMFDAQERREAHWRRLLDEAGLKILDIRKFTKFDDSVIIATKK

Organism: NCBI:txid1448308